Protein AF-0000000084722920 (afdb_homodimer)

Organism: Cystobacter fuscus (strain ATCC 25194 / DSM 2262 / NBRC 100088 / M29) (NCBI:txid1242864)

Nearest PDB structures (foldseek):
  1t1e-assembly1_A  TM=8.403E-01  e=6.918E-46  Bacillus sp. MN-32
  1t1g-assembly1_A  TM=9.043E-01  e=1.118E-34  Bacillus sp. MN-32
  1gtl-assembly1_1  TM=9.051E-01  e=1.404E-33  Bacillus sp. MN-32
  1zvj-assembly1_A  TM=9.061E-01  e=2.081E-33  Alicyclobacillus sendaiensis
  1zvk-assembly2_B  TM=9.089E-01  e=3.661E-32  Alicyclobacillus sendaiensis

Sequence (1156 aa):
MGLSQERLAVRPSPDAQDTPPITVTFILRRRNQVPALVEMEHTLPAQRKYLSQEDIVTEYGATHEDILRVMGYAVAAGLKVLECSCRGAFVKVSGNVEALRAAFHVTEDARGFFTFHVSADVSECVRWILGLDDRLITRPSFHYRAPPHTKKTAAPLEMEAALDSMEWAPDPLQPISYTPSEVAKLYQYPPLTGDGQCLGIIALEGSYSDQDMKAYFMALGVEMPRIIKIGEDTPDDSWLPNAEVTQDIQIAAALCPQADIAVYHARGAGFREYFDILQCAIFDSKHRPSVLSVSWSFPEVDGRGPTPEEAEIFDELFRLAALQGITICASSGDYGSVTPVIQQGNPCMTPAANFAATSPYVLGCGGTTLHASQGHILEEVVWNRLHEHTLWSADEEQCDAIHFSMASGGGISKMFPLPNYQRNAQVRPTITRRWNKFTLAETSSYAGRGTPDVAANADMLTGYQIFFDGQPAVGGGTSAAAPMWAALVLLINQGLALNHGPDVRVGWLNPLLYSLCVTKKLKVIRPVTQGSTGGYSASSKTPWNACTGLGTPIGDALAEALGAWPLAGTRKHANTGSMGLSQERLAVRPSPDAQDTPPITVTFILRRRNQVPALVEMEHTLPAQRKYLSQEDIVTEYGATHEDILRVMGYAVAAGLKVLECSCRGAFVKVSGNVEALRAAFHVTEDARGFFTFHVSADVSECVRWILGLDDRLITRPSFHYRAPPHTKKTAAPLEMEAALDSMEWAPDPLQPISYTPSEVAKLYQYPPLTGDGQCLGIIALEGSYSDQDMKAYFMALGVEMPRIIKIGEDTPDDSWLPNAEVTQDIQIAAALCPQADIAVYHARGAGFREYFDILQCAIFDSKHRPSVLSVSWSFPEVDGRGPTPEEAEIFDELFRLAALQGITICASSGDYGSVTPVIQQGNPCMTPAANFAATSPYVLGCGGTTLHASQGHILEEVVWNRLHEHTLWSADEEQCDAIHFSMASGGGISKMFPLPNYQRNAQVRPTITRRWNKFTLAETSSYAGRGTPDVAANADMLTGYQIFFDGQPAVGGGTSAAAPMWAALVLLINQGLALNHGPDVRVGWLNPLLYSLCVTKKLKVIRPVTQGSTGGYSASSKTPWNACTGLGTPIGDALAEALGAWPLAGTRKHANTGS

pLDDT: mean 85.04, std 18.16, range [20.97, 98.94]

InterPro domains:
  IPR015366 Peptidase S53, activation domain [PF09286] (16-107)
  IPR015366 Peptidase S53, activation domain [SM00944] (6-135)
  IPR023828 Peptidase S8, subtilisin, Ser-active site [PS00138] (477-487)
  IPR030400 Sedolisin domain [PS51695] (177-565)
  IPR030400 Sedolisin domain [cd04056] (177-559)
  IPR036852 Peptidase S8/S53 domain superfamily [G3DSA:3.40.50.200] (174-565)
  IPR036852 Peptidase S8/S53 domain superfamily [SSF52743] (177-561)
  IPR050819 Tripeptidyl-peptidase I and related peptidases [PTHR14218] (18-562)

Foldseek 3Di:
DAPQPQFQFADDDPPPPVPPWFKKKFAWFWPDDQDDCVVCLPPCLVPVDFDDLVRQLVHTFHDPVLQVQVVVLCVVLPWAWDDDDRSLRMTMIIDHPVSQCSQFVWDADPNRGIGTHHDPSNSNTTLDMPRRHDFDQFDPALPQPPDQLDPPQPPLVQQLVVQPFDADDPDPVAFTEHALVLQCLQLAFPPFALAPAEEEEEAQAFAADPSQQVSLCVSVVADAAAEAEAEPPRPPVSRAHDPLRQLLCSNLCVLRVNYYYYYQYFPHNGLVSVSVSLSCQLSVPPRNHQEYFEETWGWPDPSRDDDLSSLVSVLSSLSSSLSRNHAYEYEFDWQFQWDWDADPNDIDIDGTTIPPLQRLQHQYEWAWAFRDGPSYTPDIAFFFQQVDFDWDDSYPPDPDTDTDGTGIHWDFHPNAAADPLCPQQPHAWDWDWDDDPNDTDDIDTGHGHTDNAAYGHFDQSHFHWGGHSSHIGGGGHSSNRRSSVSSLQSRLQQLCCQAPNNSRGSRRPRSVVSCCCRVVVHPFFDAHAADGSVPWGRHPPGCATGRGRNYRGSRQSVSVVSPSDDRVVVPPPPPVPD/DFPQPFFQFADDDPPPPPDPWFKKKFAWFWPDDQDDCVVCLPPCLVVVDFDDLVRQLVHTFHDPVLQVQVVVLCVVLPWAWDDDDRSLRMTMIIDHPVSVCSQFVWDADPSNGITTGHDPSNSNTTLDMPRPHDFDQFDPALPQPPDQQDPPLPDLPQQLVVQPFDADDPDPVAFTEHALVLQCLQLAFPPFALAPAEEEEEAQAFAADPSQQVSLCVSVVADAAAEAEAEDPPPPSSRAHDPLRQLLCSNLCVLRVNYYYYYQYFPHNGLVSVSVSLSCQLSVPPRNHQEYFEETWGWPDPSRDDDLSSLVSVLSSLSSSLSRNHAYEYEFDWQFQWDWDADPNDIDIDGTTIPPLQRLQHQYAWAWAFRDGPSHTPDIAFFFQQVDFDWDDSYPPDPDTDGDGTGIHWDFHPNAAADPLCPQQPHAWDWDWDDDPNDTDDIDTGHGHTDNAAYGHFDQSHFHWGGHSSHIGGGGHSSSRRSSVSSLQSRLLQLCCQAPNNSRGSRRPRSVVSCCCRVVVHPFFDAHAADGSVPWGRHPPGCATGRGRNYRGSRQSVSVVSPSDDRPVPPPPPPVPD

Solvent-accessible surface area (backbone atoms only — not comparable to full-atom values): 57793 Å² total; per-residue (Å²): 134,77,78,75,52,86,32,71,19,44,79,76,75,79,89,42,85,83,48,73,64,45,57,36,34,38,31,40,49,47,69,34,84,76,80,52,65,86,74,35,58,69,52,44,47,72,64,39,71,56,50,50,69,68,54,45,34,73,53,40,9,24,46,71,65,52,52,50,50,47,50,50,51,39,49,74,43,64,32,44,79,74,48,71,38,44,68,73,17,34,42,30,31,34,28,42,69,69,37,46,36,66,52,23,55,57,41,73,46,98,84,31,12,30,25,56,42,69,55,78,91,41,47,83,38,44,74,47,71,36,47,77,43,69,51,64,39,52,70,83,52,79,61,34,71,60,65,80,80,71,80,68,66,58,60,62,63,63,40,45,65,62,62,51,70,48,76,66,56,102,37,98,85,51,68,29,45,31,46,55,58,55,53,36,56,62,29,35,48,59,97,53,40,15,56,91,37,28,40,28,37,57,25,43,57,52,33,64,52,70,66,34,51,53,46,42,26,56,51,72,72,42,71,75,44,54,72,40,85,43,57,80,70,66,74,48,90,77,41,43,61,19,70,66,46,37,42,36,50,53,43,26,36,66,54,19,38,54,15,40,37,38,36,33,34,26,90,36,62,38,72,42,31,46,51,54,36,49,48,50,54,72,66,32,82,83,71,51,45,43,26,32,22,31,53,63,47,20,44,65,40,91,74,33,26,71,51,74,68,53,46,50,55,52,44,49,51,38,47,54,28,32,45,50,30,26,25,38,21,16,5,8,31,44,50,9,19,40,39,51,36,69,55,95,86,35,56,25,38,41,46,33,18,17,36,55,12,42,38,91,58,31,43,7,13,2,9,18,33,51,43,49,52,97,81,36,78,75,44,60,30,40,16,60,39,34,56,30,45,32,29,42,29,50,40,98,78,50,88,67,59,43,58,52,39,38,16,15,3,9,30,48,24,91,83,36,62,54,48,76,62,48,62,83,34,70,67,70,54,43,44,38,36,35,30,46,83,52,26,82,71,44,77,50,71,44,62,21,20,66,15,10,51,26,25,30,58,10,28,52,54,39,14,30,57,40,49,50,93,44,36,72,27,41,35,40,34,10,36,40,11,6,26,52,52,30,36,51,52,41,31,32,26,34,25,19,20,73,59,71,34,84,81,34,44,63,18,40,49,58,44,53,50,33,41,40,48,60,72,65,56,46,81,30,49,46,70,50,44,41,51,32,18,36,38,40,61,33,43,81,85,43,72,34,31,41,25,30,12,40,14,28,57,29,31,40,50,39,23,32,75,73,56,16,36,78,55,73,84,70,60,66,68,71,69,65,75,111,133,76,74,72,50,84,32,69,18,50,78,75,76,80,86,49,85,84,50,71,64,44,57,35,35,39,31,38,48,48,70,34,85,75,80,52,66,88,74,35,56,69,54,42,46,72,65,42,71,56,50,50,72,67,53,45,33,73,53,42,10,23,46,71,66,51,53,51,50,48,50,51,50,39,48,75,44,65,31,45,80,73,47,73,36,42,68,72,17,33,42,31,30,33,27,41,71,68,39,48,36,66,51,24,54,57,42,76,46,97,84,27,11,30,25,49,40,68,55,78,91,42,48,81,39,44,75,47,72,35,46,78,44,71,52,64,39,52,70,83,53,80,61,34,72,60,67,82,80,73,78,68,68,59,61,64,63,62,38,47,65,61,62,52,66,48,72,65,56,102,37,96,84,50,67,29,42,31,46,57,58,55,52,36,57,64,29,34,48,59,98,55,40,16,56,91,38,28,41,28,35,56,25,42,57,52,34,64,51,69,68,33,52,54,48,41,26,57,52,71,71,41,72,74,44,56,74,41,85,43,58,80,69,65,74,51,92,77,42,45,61,21,71,66,45,37,43,36,48,52,42,26,38,65,56,19,38,55,16,38,36,38,36,34,35,27,88,37,63,38,72,42,30,48,51,53,36,49,48,50,53,70,65,32,80,84,71,50,44,43,26,32,22,29,54,64,47,20,44,63,40,92,75,34,26,71,51,76,67,53,47,50,55,52,45,49,53,37,47,53,28,34,44,49,30,26,25,38,19,16,5,7,30,44,52,9,19,37,40,53,36,71,56,95,86,36,55,26,38,40,46,34,17,18,38,56,12,41,37,90,59,31,43,6,14,1,11,18,33,51,42,47,51,96,79,36,77,76,46,61,30,40,16,59,40,33,55,30,45,34,31,42,30,52,41,98,78,50,86,66,60,45,58,53,40,37,16,16,4,10,30,46,24,91,84,35,62,53,47,76,61,47,61,84,34,69,68,68,54,42,44,38,37,34,31,44,83,52,25,81,72,44,76,49,72,44,62,22,19,67,14,9,49,24,26,29,58,10,30,52,53,38,13,30,58,39,50,51,92,49,36,71,27,42,36,41,35,10,36,42,12,6,24,53,52,31,35,50,52,40,32,32,27,33,26,19,20,72,58,72,34,84,82,34,44,64,16,40,51,58,43,53,50,35,41,40,48,60,72,65,57,46,82,30,49,44,69,49,43,41,51,31,19,37,39,40,60,33,44,83,86,42,71,34,32,43,26,29,13,41,16,30,57,29,32,41,49,39,23,32,76,72,56,16,36,78,54,72,82,70,60,63,67,69,67,66,74,111

Radius of gyration: 32.48 Å; Cα contacts (8 Å, |Δi|>4): 2929; chains: 2; bounding box: 82×93×82 Å

Secondary structure (DSSP, 8-state):
--------PPPP-S-TTSPPPEEEEEEEPPSSPPPPHHHHTTHHHHH-----HHHHHHHHSPPHHHHHHHHHHHHHTTPEEEEEETTTTEEEEEE-HHHHHHHHT-EE-TTSPEE----HHHHTTEEEEESS-----S---------S--S----HHHHHHHTS-----S-TTS-EEE-HHHHHHHTT--S---TT-EEEEEESS-B--HHHHHHHHHHHT-PPPEEEEESSS---TTS-B-HHHHHHHHHHHHH-TTSEEEEEE-SSSSHHHHHHHHHHHHT-TTT--SEEEE---EESSTTTS--HHHHHHHHHHHHHHHHTT-EEEEE--SBTTEEEEEETTEEEEEE--EETTTSTTSEEEEEEEEEEETTEEEEEEE-B-TTSEEEEESSSS----EE---B---EEEEEEE--GGGGGG-PPPEEEEEEETTEEEEEEEE-EEEE-SEEEE--TTEEEEEEETTEEEEE-SHHHHHHHHHHHHHHHHHHHHHHH-TT----S-HHHHHIIIIIS--SSEE---S-BSSS-B--SSSS-BTTTBT-EE-HHHHHHHTT--S-GGGSTTTSTT-/----EEEEPPPP-TT-TT--PEEEEEEEPPSSPPPPHHHHTTHHHHH-----HHHHHHHHSPPHHHHHHHHHHHHHTTPEEEEEETTTTEEEEEE-HHHHHHHHT-EE-TTSEEEE---HHHHTTEEEEESS-----S---------S-------HHHHHHHTS-----S-TTS-EEE-HHHHHHHTT--S---TT-EEEEEESS-B--HHHHHHHHHHHT-PPPEEEEESSS---TTS-B-HHHHHHHHHHHHH-TTSEEEEEE-SSSSHHHHHHHHHHHHT-TTT--SEEEE---EESSTTTS--HHHHHHHHHHHHHHHHTT-EEEEE--SBTTEEEEEETTEEEEEE--EETTTSTTSEEEEEEEEEEETTEEEEEEE-B-TTSEEEEESSSS----EE---B---EEEEEEE--GGGGGG-PPPEEEEEEETTEEEEEEEE-EEEE-SEEEE--TTEEEEEEETTEEEEE-SHHHHHHHHHHHHHHHHHHHHHHH-TT----S-HHHHHIIIIIS--SSEE---S-BSSS-B--SSSS-BTTTBT-EE-HHHHHHHTT--S-GGGSTTTGGG-

Structure (mmCIF, N/CA/C/O backbone):
data_AF-0000000084722920-model_v1
#
loop_
_entity.id
_entity.type
_entity.pdbx_description
1 polymer Kumamolysin
#
loop_
_atom_site.group_PDB
_atom_site.id
_atom_site.type_symbol
_atom_site.label_atom_id
_atom_site.label_alt_id
_atom_site.label_comp_id
_atom_site.label_asym_id
_atom_site.label_entity_id
_atom_site.label_seq_id
_atom_site.pdbx_PDB_ins_code
_atom_site.Cartn_x
_atom_site.Cartn_y
_atom_site.Cartn_z
_atom_site.occupancy
_atom_site.B_iso_or_equiv
_atom_site.auth_seq_id
_atom_site.auth_comp_id
_atom_site.auth_asym_id
_atom_site.auth_atom_id
_atom_site.pdbx_PDB_model_num
ATOM 1 N N . MET A 1 1 ? -23.406 32.094 -14.922 1 20.97 1 MET A N 1
ATOM 2 C CA . MET A 1 1 ? -23.438 30.656 -14.828 1 20.97 1 MET A CA 1
ATOM 3 C C . MET A 1 1 ? -23.109 30.188 -13.414 1 20.97 1 MET A C 1
ATOM 5 O O . MET A 1 1 ? -22.094 30.578 -12.844 1 20.97 1 MET A O 1
ATOM 9 N N . GLY A 1 2 ? -24.203 30 -12.539 1 25.55 2 GLY A N 1
ATOM 10 C CA . GLY A 1 2 ? -24.312 29.781 -11.102 1 25.55 2 GLY A CA 1
ATOM 11 C C . GLY A 1 2 ? -23.375 28.703 -10.586 1 25.55 2 GLY A C 1
ATOM 12 O O . GLY A 1 2 ? -23 27.797 -11.328 1 25.55 2 GLY A O 1
ATOM 13 N N . LEU A 1 3 ? -22.531 29.031 -9.711 1 28.97 3 LEU A N 1
ATOM 14 C CA . LEU A 1 3 ? -21.531 28.125 -9.148 1 28.97 3 LEU A CA 1
ATOM 15 C C . LEU A 1 3 ? -22.156 26.797 -8.742 1 28.97 3 LEU A C 1
ATOM 17 O O . LEU A 1 3 ? -22.812 26.703 -7.707 1 28.97 3 LEU A O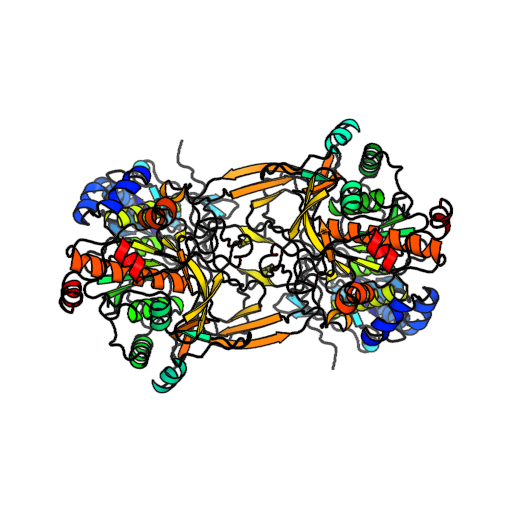 1
ATOM 21 N N . SER A 1 4 ? -22.953 26.125 -9.617 1 32.5 4 SER A N 1
ATOM 22 C CA . SER A 1 4 ? -23.453 24.781 -9.336 1 32.5 4 SER A CA 1
ATOM 23 C C . SER A 1 4 ? -22.312 23.828 -8.961 1 32.5 4 SER A C 1
ATOM 25 O O . SER A 1 4 ? -21.453 23.531 -9.797 1 32.5 4 SER A O 1
ATOM 27 N N . GLN A 1 5 ? -21.562 24.219 -7.918 1 32.88 5 GLN A N 1
ATOM 28 C CA . GLN A 1 5 ? -20.438 23.312 -7.641 1 32.88 5 GLN A CA 1
ATOM 29 C C . GLN A 1 5 ? -20.938 22.016 -7.004 1 32.88 5 GLN A C 1
ATOM 31 O O . GLN A 1 5 ? -21.781 22.047 -6.113 1 32.88 5 GLN A O 1
ATOM 36 N N . GLU A 1 6 ? -20.984 20.906 -7.68 1 32.06 6 GLU A N 1
ATOM 37 C CA . GLU A 1 6 ? -21.297 19.516 -7.344 1 32.06 6 GLU A CA 1
ATOM 38 C C . GLU A 1 6 ? -20.547 19.062 -6.098 1 32.06 6 GLU A C 1
ATOM 40 O O . GLU A 1 6 ? -19.328 19.266 -5.996 1 32.06 6 GLU A O 1
ATOM 45 N N . ARG A 1 7 ? -21.219 19.406 -4.855 1 35.44 7 ARG A N 1
ATOM 46 C CA . ARG A 1 7 ? -20.484 19.172 -3.611 1 35.44 7 ARG A CA 1
ATOM 47 C C . ARG A 1 7 ? -20.797 17.781 -3.051 1 35.44 7 ARG A C 1
ATOM 49 O O . ARG A 1 7 ? -21.938 17.312 -3.156 1 35.44 7 ARG A O 1
ATOM 56 N N . LEU A 1 8 ? -20.016 16.859 -2.867 1 34.81 8 LEU A N 1
ATOM 57 C CA . LEU A 1 8 ? -20.047 15.461 -2.473 1 34.81 8 LEU A CA 1
ATOM 58 C C . LEU A 1 8 ? -20.375 15.312 -0.991 1 34.81 8 LEU A C 1
ATOM 60 O O . LEU A 1 8 ? -19.578 15.695 -0.133 1 34.81 8 LEU A O 1
ATOM 64 N N . ALA A 1 9 ? -21.578 15.82 -0.425 1 35.75 9 ALA A N 1
ATOM 65 C CA . ALA A 1 9 ? -21.797 15.641 1.007 1 35.75 9 ALA A CA 1
ATOM 66 C C . ALA A 1 9 ? -22.484 14.305 1.289 1 35.75 9 ALA A C 1
ATOM 68 O O . ALA A 1 9 ? -23.312 13.844 0.49 1 35.75 9 ALA A O 1
ATOM 69 N N . VAL A 1 10 ? -22.016 13.359 2.053 1 40.53 10 VAL A N 1
ATOM 70 C CA . VAL A 1 10 ? -22.641 12.125 2.49 1 40.53 10 VAL A CA 1
ATOM 71 C C . VAL A 1 10 ? -23.812 12.445 3.428 1 40.53 10 VAL A C 1
ATOM 73 O O . VAL A 1 10 ? -23.75 13.414 4.188 1 40.53 10 VAL A O 1
ATOM 76 N N . ARG A 1 11 ? -25.078 11.641 3.338 1 41.62 11 ARG A N 1
ATOM 77 C CA . ARG A 1 11 ? -26.406 11.805 3.938 1 41.62 11 ARG A CA 1
ATOM 78 C C . ARG A 1 11 ? -26.344 11.664 5.453 1 41.62 11 ARG A C 1
ATOM 80 O O . ARG A 1 11 ? -25.75 10.711 5.969 1 41.62 11 ARG A O 1
ATOM 87 N N . PRO A 1 12 ? -26.781 12.75 6.09 1 40.56 12 PRO A N 1
ATOM 88 C CA . PRO A 1 12 ? -27.188 12.391 7.453 1 40.56 12 PRO A CA 1
ATOM 89 C C . PRO A 1 12 ? -28.297 11.352 7.484 1 40.56 12 PRO A C 1
ATOM 91 O O . PRO A 1 12 ? -29.094 11.266 6.543 1 40.56 12 PRO A O 1
ATOM 94 N N . SER A 1 13 ? -28.312 10.328 8.219 1 39.22 13 SER A N 1
ATOM 95 C CA . SER A 1 13 ? -29.359 9.32 8.336 1 39.22 13 SER A CA 1
ATOM 96 C C . SER A 1 13 ? -30.734 9.961 8.445 1 39.22 13 SER A C 1
ATOM 98 O O . SER A 1 13 ? -30.891 10.992 9.109 1 39.22 13 SER A O 1
ATOM 100 N N . PRO A 1 14 ? -31.75 9.617 7.746 1 39.75 14 PRO A N 1
ATOM 101 C CA . PRO A 1 14 ? -33.125 10.141 7.684 1 39.75 14 PRO A CA 1
ATOM 102 C C . PRO A 1 14 ? -33.812 10.156 9.047 1 39.75 14 PRO A C 1
ATOM 104 O O . PRO A 1 14 ? -34.844 10.805 9.211 1 39.75 14 PRO A O 1
ATOM 107 N N . ASP A 1 15 ? -33.719 9.219 9.891 1 40.69 15 ASP A N 1
ATOM 108 C CA . ASP A 1 15 ? -34.656 9.117 11.016 1 40.69 15 ASP A CA 1
ATOM 109 C C . ASP A 1 15 ? -34.562 10.344 11.922 1 40.69 15 ASP A C 1
ATOM 111 O O . ASP A 1 15 ? -34.25 10.219 13.109 1 40.69 15 ASP A O 1
ATOM 115 N N . ALA A 1 16 ? -34.312 11.516 11.453 1 40.19 16 ALA A N 1
ATOM 116 C CA . ALA A 1 16 ? -33.938 12.68 12.258 1 40.19 16 ALA A CA 1
ATOM 117 C C . ALA A 1 16 ? -35.188 13.336 12.852 1 40.19 16 ALA A C 1
ATOM 119 O O . ALA A 1 16 ? -35.531 14.461 12.484 1 40.19 16 ALA A O 1
ATOM 120 N N . GLN A 1 17 ? -36.188 12.938 13 1 44.91 17 GLN A N 1
ATOM 121 C CA . GLN A 1 17 ? -37.031 13.852 13.758 1 44.91 17 GLN A CA 1
ATOM 122 C C . GLN A 1 17 ? -36.281 14.477 14.914 1 44.91 17 GLN A C 1
ATOM 124 O O . GLN A 1 17 ? -36.469 15.656 15.227 1 44.91 17 GLN A O 1
ATOM 129 N N . ASP A 1 18 ? -35.594 13.727 15.703 1 50.41 18 ASP A N 1
ATOM 130 C CA . ASP A 1 18 ? -34.906 14.141 16.922 1 50.41 18 ASP A CA 1
ATOM 131 C C . ASP A 1 18 ? -33.406 14.352 16.656 1 50.41 18 ASP A C 1
ATOM 133 O O . ASP A 1 18 ? -32.594 14.156 17.547 1 50.41 18 ASP A O 1
ATOM 137 N N . THR A 1 19 ? -33.188 14.828 15.422 1 63.59 19 THR A N 1
ATOM 138 C CA . THR A 1 19 ? -31.781 15.008 15.148 1 63.59 19 THR A CA 1
ATOM 139 C C . THR A 1 19 ? -31.297 16.375 15.656 1 63.59 19 THR A C 1
ATOM 141 O O . THR A 1 19 ? -31.984 17.391 15.453 1 63.59 19 THR A O 1
ATOM 144 N N . PRO A 1 20 ? -30.375 16.391 16.5 1 75.88 20 PRO A N 1
ATOM 145 C CA . PRO A 1 20 ? -29.797 17.672 16.953 1 75.88 20 PRO A CA 1
ATOM 146 C C . PRO A 1 20 ? -29.484 18.625 15.805 1 75.88 20 PRO A C 1
ATOM 148 O O . PRO A 1 20 ? -29.297 18.188 14.672 1 75.88 20 PRO A O 1
ATOM 151 N N . PRO A 1 21 ? -29.781 19.891 16.109 1 86.88 21 PRO A N 1
ATOM 152 C CA . PRO A 1 21 ? -29.453 20.875 15.078 1 86.88 21 PRO A CA 1
ATOM 153 C C . PRO A 1 21 ? -28.062 20.688 14.492 1 86.88 21 PRO A C 1
ATOM 155 O O . PRO A 1 21 ? -27.156 20.219 15.188 1 86.88 21 PRO A O 1
ATOM 158 N N . ILE A 1 22 ? -27.969 21.016 13.234 1 87.44 22 ILE A N 1
ATOM 159 C CA . ILE A 1 22 ? -26.703 20.938 12.516 1 87.44 22 ILE A CA 1
ATOM 160 C C . ILE A 1 22 ? -26.062 22.312 12.422 1 87.44 22 ILE A C 1
ATOM 162 O O . ILE A 1 22 ? -26.766 23.312 12.172 1 87.44 22 ILE A O 1
ATOM 166 N N . THR A 1 23 ? -24.812 22.391 12.766 1 90.06 23 THR A N 1
ATOM 167 C CA . THR A 1 23 ? -24.062 23.641 12.648 1 90.06 23 THR A CA 1
ATOM 168 C C . THR A 1 23 ? -23.375 23.734 11.297 1 90.06 23 THR A C 1
ATOM 170 O O . THR A 1 23 ? -22.703 22.781 10.867 1 90.06 23 THR A O 1
ATOM 173 N N . VAL A 1 24 ? -23.562 24.859 10.602 1 91.62 24 VAL A N 1
ATOM 174 C CA . VAL A 1 24 ? -22.875 25.125 9.344 1 91.62 24 VAL A CA 1
ATOM 175 C C . VAL A 1 24 ? -22.188 26.484 9.406 1 91.62 24 VAL A C 1
ATOM 177 O O . VAL A 1 24 ? -22.594 27.359 10.18 1 91.62 24 VAL A O 1
ATOM 180 N N . THR A 1 25 ? -21.094 26.625 8.688 1 94.06 25 THR A N 1
ATOM 181 C CA . THR A 1 25 ? -20.344 27.859 8.664 1 94.06 25 THR A CA 1
ATOM 182 C C . THR A 1 25 ? -20.266 28.438 7.25 1 94.06 25 THR A C 1
ATOM 184 O O . THR A 1 25 ? -19.719 27.797 6.352 1 94.06 25 THR A O 1
ATOM 187 N N . PHE A 1 26 ? -20.859 29.688 7.082 1 94.44 26 PHE A N 1
ATOM 188 C CA . PHE A 1 26 ? -20.672 30.438 5.848 1 94.44 26 PHE A CA 1
ATOM 189 C C . PHE A 1 26 ? -19.281 31.062 5.797 1 94.44 26 PHE A C 1
ATOM 191 O O . PHE A 1 26 ? -18.938 31.875 6.66 1 94.44 26 PHE A O 1
ATOM 198 N N . ILE A 1 27 ? -18.562 30.641 4.828 1 96.5 27 ILE A N 1
ATOM 199 C CA . ILE A 1 27 ? -17.281 31.297 4.594 1 96.5 27 ILE A CA 1
ATOM 200 C C . ILE A 1 27 ? -17.469 32.5 3.656 1 96.5 27 ILE A C 1
ATOM 202 O O . ILE A 1 27 ? -18 32.344 2.551 1 96.5 27 ILE A O 1
ATOM 206 N N . LEU A 1 28 ? -17 33.688 4.082 1 97.06 28 LEU A N 1
ATOM 207 C CA . LEU A 1 28 ? -17.266 34.906 3.352 1 97.06 28 LEU A CA 1
ATOM 208 C C . LEU A 1 28 ? -16.031 35.344 2.562 1 97.06 28 LEU A C 1
ATOM 210 O O . LEU A 1 28 ? -14.906 34.938 2.879 1 97.06 28 LEU A O 1
ATOM 214 N N . ARG A 1 29 ? -16.328 36.125 1.548 1 96 29 ARG A N 1
ATOM 215 C CA . ARG A 1 29 ? -15.227 36.781 0.863 1 96 29 ARG A CA 1
ATOM 216 C C . ARG A 1 29 ? -14.547 37.812 1.779 1 96 29 ARG A C 1
ATOM 218 O O . ARG A 1 29 ? -15.156 38.312 2.73 1 96 29 ARG A O 1
ATOM 225 N N . ARG A 1 30 ? -13.289 38.062 1.537 1 96.5 30 ARG A N 1
ATOM 226 C CA . ARG A 1 30 ? -12.531 39.062 2.275 1 96.5 30 ARG A CA 1
ATOM 227 C C . ARG A 1 30 ? -12.5 40.406 1.521 1 96.5 30 ARG A C 1
ATOM 229 O O . ARG A 1 30 ? -12.68 40.438 0.303 1 96.5 30 ARG A O 1
ATOM 236 N N . ARG A 1 31 ? -12.25 41.5 2.311 1 94.94 31 ARG A N 1
ATOM 237 C CA . ARG A 1 31 ? -12.227 42.875 1.761 1 94.94 31 ARG A CA 1
ATOM 238 C C . ARG A 1 31 ? -11.227 42.969 0.613 1 94.94 31 ARG A C 1
ATOM 240 O O . ARG A 1 31 ? -11.516 43.594 -0.403 1 94.94 31 ARG A O 1
ATOM 247 N N . ASN A 1 32 ? -10.102 42.406 0.839 1 95.12 32 ASN A N 1
ATOM 248 C CA . ASN A 1 32 ? -9.031 42.375 -0.15 1 95.12 32 ASN A CA 1
ATOM 249 C C . ASN A 1 32 ? -8.477 40.969 -0.332 1 95.12 32 ASN A C 1
ATOM 251 O O . ASN A 1 32 ? -8.539 40.125 0.588 1 95.12 32 ASN A O 1
ATOM 255 N N . GLN A 1 33 ? -8.023 40.781 -1.513 1 93 33 GLN A N 1
ATOM 256 C CA . GLN A 1 33 ? -7.383 39.5 -1.767 1 93 33 GLN A CA 1
ATOM 257 C C . GLN A 1 33 ? -6.078 39.375 -0.985 1 93 33 GLN A C 1
ATOM 259 O O . GLN A 1 33 ? -5.246 40.281 -0.998 1 93 33 GLN A O 1
ATOM 264 N N . VAL A 1 34 ? -6.008 38.281 -0.224 1 94.56 34 VAL A N 1
ATOM 265 C CA . VAL A 1 34 ? -4.738 38 0.438 1 94.56 34 VAL A CA 1
ATOM 266 C C . VAL A 1 34 ? -3.658 37.719 -0.606 1 94.56 34 VAL A C 1
ATOM 268 O O . VAL A 1 34 ? -3.896 37 -1.582 1 94.56 34 VAL A O 1
ATOM 271 N N . PRO A 1 35 ? -2.436 38.25 -0.44 1 90.38 35 PRO A N 1
ATOM 272 C CA . PRO A 1 35 ? -1.389 38.094 -1.451 1 90.38 35 PRO A CA 1
ATOM 273 C C . PRO A 1 35 ? -1.091 36.625 -1.763 1 90.38 35 PRO A C 1
ATOM 275 O O . PRO A 1 35 ? -1.09 35.781 -0.859 1 90.38 35 PRO A O 1
ATOM 278 N N . ALA A 1 36 ? -0.772 36.438 -3.023 1 85.94 36 ALA A N 1
ATOM 279 C CA . ALA A 1 36 ? -0.447 35.094 -3.492 1 85.94 36 ALA A CA 1
ATOM 280 C C . ALA A 1 36 ? 0.993 34.719 -3.146 1 85.94 36 ALA A C 1
ATOM 282 O O . ALA A 1 36 ? 1.772 35.562 -2.717 1 85.94 36 ALA A O 1
ATOM 283 N N . LEU A 1 37 ? 1.287 33.469 -3.422 1 81.94 37 LEU A N 1
ATOM 284 C CA . LEU A 1 37 ? 2.58 32.906 -3.08 1 81.94 37 LEU A CA 1
ATOM 285 C C . LEU A 1 37 ? 3.717 33.688 -3.727 1 81.94 37 LEU A C 1
ATOM 287 O O . LEU A 1 37 ? 4.672 34.062 -3.051 1 81.94 37 LEU A O 1
ATOM 291 N N . VAL A 1 38 ? 3.623 33.969 -4.965 1 79.12 38 VAL A N 1
ATOM 292 C CA . VAL A 1 38 ? 4.688 34.562 -5.766 1 79.12 38 VAL A CA 1
ATOM 293 C C . VAL A 1 38 ? 4.977 35.969 -5.262 1 79.12 38 VAL A C 1
ATOM 295 O O . VAL A 1 38 ? 6.109 36.438 -5.363 1 79.12 38 VAL A O 1
ATOM 298 N N . GLU A 1 39 ? 4.023 36.531 -4.578 1 80.94 39 GLU A N 1
ATOM 299 C CA . GLU A 1 39 ? 4.16 37.906 -4.094 1 80.94 39 GLU A CA 1
ATOM 300 C C . GLU A 1 39 ? 4.875 37.938 -2.748 1 80.94 39 GLU A C 1
ATOM 302 O O . GLU A 1 39 ? 5.387 39 -2.342 1 80.94 39 GLU A O 1
ATOM 307 N N . MET A 1 40 ? 4.938 36.781 -2.15 1 84.56 40 MET A N 1
ATOM 308 C CA . MET A 1 40 ? 5.387 36.844 -0.762 1 84.56 40 MET A CA 1
ATOM 309 C C . MET A 1 40 ? 6.68 36.031 -0.589 1 84.56 40 MET A C 1
ATOM 311 O O . MET A 1 40 ? 7.465 36.312 0.319 1 84.56 40 MET A O 1
ATOM 315 N N . GLU A 1 41 ? 6.961 35.094 -1.381 1 82.62 41 GLU A N 1
ATOM 316 C CA . GLU A 1 41 ? 7.926 34.062 -1.067 1 82.62 41 GLU A CA 1
ATOM 317 C C . GLU A 1 41 ? 9.344 34.594 -1.007 1 82.62 41 GLU A C 1
ATOM 319 O O . GLU A 1 41 ? 10.203 34.062 -0.305 1 82.62 41 GLU A O 1
ATOM 324 N N . HIS A 1 42 ? 9.594 35.688 -1.715 1 79.19 42 HIS A N 1
ATOM 325 C CA . HIS A 1 42 ? 10.945 36.25 -1.689 1 79.19 42 HIS A CA 1
ATOM 326 C C . HIS A 1 42 ? 11.086 37.281 -0.585 1 79.19 42 HIS A C 1
ATOM 328 O O . HIS A 1 42 ? 12.07 37.281 0.16 1 79.19 42 HIS A O 1
ATOM 334 N N . THR A 1 43 ? 10.141 38.062 -0.391 1 77.5 43 THR A N 1
ATOM 335 C CA . THR A 1 43 ? 10.273 39.219 0.452 1 77.5 43 THR A CA 1
ATOM 336 C C . THR A 1 43 ? 9.93 38.906 1.902 1 77.5 43 THR A C 1
ATOM 338 O O . THR A 1 43 ? 10.688 39.25 2.816 1 77.5 43 THR A O 1
ATOM 341 N N . LEU A 1 44 ? 8.922 38.219 2.086 1 79.75 44 LEU A N 1
ATOM 342 C CA . LEU A 1 44 ? 8.391 38.062 3.436 1 79.75 44 LEU A CA 1
ATOM 343 C C . LEU A 1 44 ? 9.344 37.219 4.297 1 79.75 44 LEU A C 1
ATOM 345 O O . LEU A 1 44 ? 9.734 37.656 5.387 1 79.75 44 LEU A O 1
ATOM 349 N N . PRO A 1 45 ? 9.867 36.219 3.84 1 80.31 45 PRO A N 1
ATOM 350 C CA . PRO A 1 45 ? 10.766 35.438 4.691 1 80.31 45 PRO A CA 1
ATOM 351 C C . PRO A 1 45 ? 12.102 36.156 4.938 1 80.31 45 PRO A C 1
ATOM 353 O O . PRO A 1 45 ? 12.672 36.031 6.023 1 80.31 45 PRO A O 1
ATOM 356 N N . ALA A 1 46 ? 12.492 36.906 4.004 1 77.12 46 ALA A N 1
ATOM 357 C CA . ALA A 1 46 ? 13.781 37.594 4.125 1 77.12 46 ALA A CA 1
ATOM 358 C C . ALA A 1 46 ? 13.68 38.781 5.066 1 77.12 46 ALA A C 1
ATOM 360 O O . ALA A 1 46 ? 14.586 39.031 5.871 1 77.12 46 ALA A O 1
ATOM 361 N N . GLN A 1 47 ? 12.609 39.5 4.984 1 84.5 47 GLN A N 1
ATOM 362 C CA . GLN A 1 47 ? 12.477 40.75 5.758 1 84.5 47 GLN A CA 1
ATOM 363 C C . GLN A 1 47 ? 11.961 40.469 7.168 1 84.5 47 GLN A C 1
ATOM 365 O O . GLN A 1 47 ? 12.242 41.219 8.102 1 84.5 47 GLN A O 1
ATOM 370 N N . ARG A 1 48 ? 11.289 39.406 7.324 1 91.12 48 ARG A N 1
ATOM 371 C CA . ARG A 1 48 ? 10.68 39.031 8.586 1 91.12 48 ARG A CA 1
ATOM 372 C C . ARG A 1 48 ? 9.875 40.188 9.195 1 91.12 48 ARG A C 1
ATOM 374 O O . ARG A 1 48 ? 9.984 40.438 10.391 1 91.12 48 ARG A O 1
ATOM 381 N N . LYS A 1 49 ? 9.266 40.938 8.352 1 90.06 49 LYS A N 1
ATOM 382 C CA . LYS A 1 49 ? 8.312 41.969 8.766 1 90.06 49 LYS A CA 1
ATOM 383 C C . LYS A 1 49 ? 6.879 41.469 8.656 1 90.06 49 LYS A C 1
ATOM 385 O O . LYS A 1 49 ? 6.402 41.156 7.559 1 90.06 49 LYS A O 1
ATOM 390 N N . TYR A 1 50 ? 6.262 41.438 9.836 1 94.12 50 TYR A N 1
ATOM 391 C CA . TYR A 1 50 ? 4.953 40.781 9.883 1 94.12 50 TYR A CA 1
ATOM 392 C C . TYR A 1 50 ? 3.865 41.781 10.242 1 94.12 50 TYR A C 1
ATOM 394 O O . TYR A 1 50 ? 4.145 42.844 10.828 1 94.12 50 TYR A O 1
ATOM 402 N N . LEU A 1 51 ? 2.684 41.469 9.844 1 94 51 LEU A N 1
ATOM 403 C CA . LEU A 1 51 ? 1.529 42.312 10.109 1 94 51 LEU A CA 1
ATOM 404 C C . LEU A 1 51 ? 0.935 42 11.477 1 94 51 LEU A C 1
ATOM 406 O O . LEU A 1 51 ? 0.921 40.844 11.906 1 94 51 LEU A O 1
ATOM 410 N N . SER A 1 52 ? 0.425 43.094 12.102 1 93.81 52 SER A N 1
ATOM 411 C CA . SER A 1 52 ? -0.343 42.875 13.328 1 93.81 52 SER A CA 1
ATOM 412 C C . SER A 1 52 ? -1.723 42.312 13.023 1 93.81 52 SER A C 1
ATOM 414 O O . SER A 1 52 ? -2.199 42.375 11.891 1 93.81 52 SER A O 1
ATOM 416 N N . GLN A 1 53 ? -2.311 41.719 14.016 1 93 53 GLN A N 1
ATOM 417 C CA . GLN A 1 53 ? -3.656 41.188 13.828 1 93 53 GLN A CA 1
ATOM 418 C C . GLN A 1 53 ? -4.633 42.281 13.438 1 93 53 GLN A C 1
ATOM 420 O O . GLN A 1 53 ? -5.547 42.062 12.641 1 93 53 GLN A O 1
ATOM 425 N N . GLU A 1 54 ? -4.43 43.438 14.008 1 93.5 54 GLU A N 1
ATOM 426 C CA . GLU A 1 54 ? -5.273 44.594 13.664 1 93.5 54 GLU A CA 1
ATOM 427 C C . GLU A 1 54 ? -5.137 44.938 12.18 1 93.5 54 GLU A C 1
ATOM 429 O O . GLU A 1 54 ? -6.133 45.188 11.508 1 93.5 54 GLU A O 1
ATOM 434 N N . ASP A 1 55 ? -3.914 44.938 11.766 1 95.06 55 ASP A N 1
ATOM 435 C CA . ASP A 1 55 ? -3.668 45.219 10.352 1 95.06 55 ASP A CA 1
ATOM 436 C C . ASP A 1 55 ? -4.289 44.156 9.453 1 95.06 55 ASP A C 1
ATOM 438 O O . ASP A 1 55 ? -4.824 44.469 8.391 1 95.06 55 ASP A O 1
ATOM 442 N N . ILE A 1 56 ? -4.227 42.938 9.844 1 95.06 56 ILE A N 1
ATOM 443 C CA . ILE A 1 56 ? -4.781 41.812 9.078 1 95.06 56 ILE A CA 1
ATOM 444 C C . ILE A 1 56 ? -6.297 41.969 8.969 1 95.06 56 ILE A C 1
ATOM 446 O O . ILE A 1 56 ? -6.867 41.812 7.891 1 95.06 56 ILE A O 1
ATOM 450 N N . VAL A 1 57 ? -6.891 42.281 10.047 1 92.12 57 VAL A N 1
ATOM 451 C CA . VAL A 1 57 ? -8.344 42.406 10.062 1 92.12 57 VAL A CA 1
ATOM 452 C C . VAL A 1 57 ? -8.75 43.625 9.203 1 92.12 57 VAL A C 1
ATOM 454 O O . VAL A 1 57 ? -9.727 43.531 8.453 1 92.12 57 VAL A O 1
ATOM 457 N N . THR A 1 58 ? -8.023 44.688 9.328 1 95.31 58 THR A N 1
ATOM 458 C CA . THR A 1 58 ? -8.328 45.906 8.578 1 95.31 58 THR A CA 1
ATOM 459 C C . THR A 1 58 ? -8.164 45.656 7.078 1 95.31 58 THR A C 1
ATOM 461 O O . THR A 1 58 ? -8.984 46.125 6.277 1 95.31 58 THR A O 1
ATOM 464 N N . GLU A 1 59 ? -7.199 44.938 6.738 1 96.12 59 GLU A N 1
ATOM 465 C CA . GLU A 1 59 ? -6.863 44.781 5.328 1 96.12 59 GLU A CA 1
ATOM 466 C C . GLU A 1 59 ? -7.613 43.625 4.711 1 96.12 59 GLU A C 1
ATOM 468 O O . GLU A 1 59 ? -7.984 43.656 3.535 1 96.12 59 GLU A O 1
ATOM 473 N N . TYR A 1 60 ? -7.754 42.562 5.473 1 96.75 60 TYR A N 1
ATOM 474 C CA . TYR A 1 60 ? -8.211 41.312 4.848 1 96.75 60 TYR A CA 1
ATOM 475 C C . TYR A 1 60 ? -9.438 40.781 5.559 1 96.75 60 TYR A C 1
ATOM 477 O O . TYR A 1 60 ? -9.922 39.688 5.23 1 96.75 60 TYR A O 1
ATOM 485 N N . GLY A 1 61 ? -9.992 41.406 6.496 1 96.69 61 GLY A N 1
ATOM 486 C CA . GLY A 1 61 ? -11.211 40.938 7.148 1 96.69 61 GLY A CA 1
ATOM 487 C C . GLY A 1 61 ? -12.438 41.062 6.266 1 96.69 61 GLY A C 1
ATOM 488 O O . GLY A 1 61 ? -12.406 41.719 5.23 1 96.69 61 GLY A O 1
ATOM 489 N N . ALA A 1 62 ? -13.492 40.312 6.625 1 96.94 62 ALA A N 1
ATOM 490 C CA . ALA A 1 62 ? -14.773 40.5 5.945 1 96.94 62 ALA A CA 1
ATOM 491 C C . ALA A 1 62 ? -15.367 41.875 6.254 1 96.94 62 ALA A C 1
ATOM 493 O O . ALA A 1 62 ? -15.141 42.438 7.332 1 96.94 62 ALA A O 1
ATOM 494 N N . THR A 1 63 ? -16.188 42.344 5.348 1 96.5 63 THR A N 1
ATOM 495 C CA . THR A 1 63 ? -16.844 43.625 5.594 1 96.5 63 THR A CA 1
ATOM 496 C C . THR A 1 63 ? -18.047 43.438 6.516 1 96.5 63 THR A C 1
ATOM 498 O O . THR A 1 63 ? -18.656 42.375 6.535 1 96.5 63 THR A O 1
ATOM 501 N N . HIS A 1 64 ? -18.328 44.562 7.238 1 95.81 64 HIS A N 1
ATOM 502 C CA . HIS A 1 64 ? -19.531 44.531 8.078 1 95.81 64 HIS A CA 1
ATOM 503 C C . HIS A 1 64 ? -20.781 44.344 7.238 1 95.81 64 HIS A C 1
ATOM 505 O O . HIS A 1 64 ? -21.734 43.688 7.676 1 95.81 64 HIS A O 1
ATOM 511 N N . GLU A 1 65 ? -20.781 44.844 6.09 1 96 65 GLU A N 1
ATOM 512 C CA . GLU A 1 65 ? -21.922 44.719 5.18 1 96 65 GLU A CA 1
ATOM 513 C C . GLU A 1 65 ? -22.172 43.281 4.805 1 96 65 GLU A C 1
ATOM 515 O O . GLU A 1 65 ? -23.312 42.812 4.848 1 96 65 GLU A O 1
ATOM 520 N N . ASP A 1 66 ? -21.094 42.594 4.387 1 96.69 66 ASP A N 1
ATOM 521 C CA . ASP A 1 66 ? -21.219 41.188 4.012 1 96.69 66 ASP A CA 1
ATOM 522 C C . ASP A 1 66 ? -21.719 40.375 5.18 1 96.69 66 ASP A C 1
ATOM 524 O O . ASP A 1 66 ? -22.562 39.469 5 1 96.69 66 ASP A O 1
ATOM 528 N N . ILE A 1 67 ? -21.203 40.531 6.371 1 97.06 67 ILE A N 1
ATOM 529 C CA . ILE A 1 67 ? -21.594 39.812 7.566 1 97.06 67 ILE A CA 1
ATOM 530 C C . ILE A 1 67 ? -23.094 40.031 7.828 1 97.06 67 ILE A C 1
ATOM 532 O O . ILE A 1 67 ? -23.828 39.062 8.031 1 97.06 67 ILE A O 1
ATOM 536 N N . LEU A 1 68 ? -23.516 41.25 7.789 1 96.31 68 LEU A N 1
ATOM 537 C CA . LEU A 1 68 ? -24.906 41.594 8.062 1 96.31 68 LEU A CA 1
ATOM 538 C C . LEU A 1 68 ? -25.828 40.969 7.016 1 96.31 68 LEU A C 1
ATOM 540 O O . LEU A 1 68 ? -26.922 40.5 7.344 1 96.31 68 LEU A O 1
ATOM 544 N N . ARG A 1 69 ? -25.406 41 5.816 1 95.88 69 ARG A N 1
ATOM 545 C CA . ARG A 1 69 ? -26.203 40.438 4.73 1 95.88 69 ARG A CA 1
ATOM 546 C C . ARG A 1 69 ? -26.406 38.938 4.941 1 95.88 69 ARG A C 1
ATOM 548 O O . ARG A 1 69 ? -27.531 38.438 4.797 1 95.88 69 ARG A O 1
ATOM 555 N N . VAL A 1 70 ? -25.359 38.219 5.215 1 95.81 70 VAL A N 1
ATOM 556 C CA . VAL A 1 70 ? -25.438 36.781 5.387 1 95.81 70 VAL A CA 1
ATOM 557 C C . VAL A 1 70 ? -26.219 36.438 6.652 1 95.81 70 VAL A C 1
ATOM 559 O O . VAL A 1 70 ? -26.984 35.469 6.676 1 95.81 70 VAL A O 1
ATOM 562 N N . MET A 1 71 ? -26.016 37.219 7.734 1 96.19 71 MET A N 1
ATOM 563 C CA . MET A 1 71 ? -26.812 37.031 8.953 1 96.19 71 MET A CA 1
ATOM 564 C C . MET A 1 71 ? -28.297 37.219 8.664 1 96.19 71 MET A C 1
ATOM 566 O O . MET A 1 71 ? -29.125 36.438 9.133 1 96.19 71 MET A O 1
ATOM 570 N N . GLY A 1 72 ? -28.625 38.25 7.938 1 94.62 72 GLY A N 1
ATOM 571 C CA . GLY A 1 72 ? -30.016 38.5 7.559 1 94.62 72 GLY A CA 1
ATOM 572 C C . GLY A 1 72 ? -30.625 37.344 6.781 1 94.62 72 GLY A C 1
ATOM 573 O O . GLY A 1 72 ? -31.766 36.938 7.035 1 94.62 72 GLY A O 1
ATOM 574 N N . TYR A 1 73 ? -29.906 36.906 5.863 1 93.5 73 TYR A N 1
ATOM 575 C CA . TYR A 1 73 ? -30.344 35.75 5.078 1 93.5 73 TYR A CA 1
ATOM 576 C C . TYR A 1 73 ? -30.594 34.562 5.973 1 93.5 73 TYR A C 1
ATOM 578 O O . TYR A 1 73 ? -31.609 33.875 5.82 1 93.5 73 TYR A O 1
ATOM 586 N N . ALA A 1 74 ? -29.609 34.188 6.863 1 93.88 74 ALA A N 1
ATOM 587 C CA . ALA A 1 74 ? -29.734 33.031 7.762 1 93.88 74 ALA A CA 1
ATOM 588 C C . ALA A 1 74 ? -30.969 33.156 8.641 1 93.88 74 ALA A C 1
ATOM 590 O O . ALA A 1 74 ? -31.734 32.188 8.781 1 93.88 74 ALA A O 1
ATOM 591 N N . VAL A 1 75 ? -31.219 34.344 9.156 1 94.44 75 VAL A N 1
ATOM 592 C CA . VAL A 1 75 ? -32.344 34.562 10.039 1 94.44 75 VAL A CA 1
ATOM 593 C C . VAL A 1 75 ? -33.656 34.406 9.242 1 94.44 75 VAL A C 1
ATOM 595 O O . VAL A 1 75 ? -34.625 33.812 9.719 1 94.44 75 VAL A O 1
ATOM 598 N N . ALA A 1 76 ? -33.688 34.938 8.102 1 92.62 76 ALA A N 1
ATOM 599 C CA . ALA A 1 76 ? -34.875 34.844 7.246 1 92.62 76 ALA A CA 1
ATOM 600 C C . ALA A 1 76 ? -35.188 33.375 6.898 1 92.62 76 ALA A C 1
ATOM 602 O 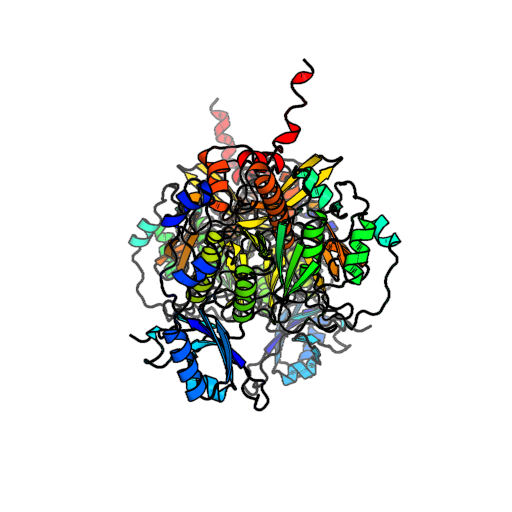O . ALA A 1 76 ? -36.344 33 6.73 1 92.62 76 ALA A O 1
ATOM 603 N N . ALA A 1 77 ? -34.188 32.625 6.797 1 90.81 77 ALA A N 1
ATOM 604 C CA . ALA A 1 77 ? -34.312 31.219 6.438 1 90.81 77 ALA A CA 1
ATOM 605 C C . ALA A 1 77 ? -34.656 30.359 7.668 1 90.81 77 ALA A C 1
ATOM 607 O O . ALA A 1 77 ? -34.781 29.141 7.57 1 90.81 77 ALA A O 1
ATOM 608 N N . GLY A 1 78 ? -34.688 30.906 8.797 1 92 78 GLY A N 1
ATOM 609 C CA . GLY A 1 78 ? -35.031 30.203 10.008 1 92 78 GLY A CA 1
ATOM 610 C C . GLY A 1 78 ? -33.844 29.578 10.719 1 92 78 GLY A C 1
ATOM 611 O O . GLY A 1 78 ? -34.031 28.672 11.547 1 92 78 GLY A O 1
ATOM 612 N N . LEU A 1 79 ? -32.688 30 10.414 1 94.88 79 LEU A N 1
ATOM 613 C CA . LEU A 1 79 ? -31.469 29.5 11.07 1 94.88 79 LEU A CA 1
ATOM 614 C C . LEU A 1 79 ? -31.078 30.391 12.242 1 94.88 79 LEU A C 1
ATOM 616 O O . LEU A 1 79 ? -31.422 31.562 12.273 1 94.88 79 LEU A O 1
ATOM 620 N N . LYS A 1 80 ? -30.391 29.844 13.195 1 96.19 80 LYS A N 1
ATOM 621 C CA . LYS A 1 80 ? -29.891 30.578 14.344 1 96.19 80 LYS A CA 1
ATOM 622 C C . LYS A 1 80 ? -28.422 30.969 14.148 1 96.19 80 LYS A C 1
ATOM 624 O O . LYS A 1 80 ? -27.578 30.094 13.914 1 96.19 80 LYS A O 1
ATOM 629 N N . VAL A 1 81 ? -28.156 32.219 14.25 1 96.56 81 VAL A N 1
ATOM 630 C CA . VAL A 1 81 ? -26.781 32.688 14.156 1 96.56 81 VAL A CA 1
ATOM 631 C C . VAL A 1 81 ? -26.047 32.406 15.461 1 96.56 81 VAL A C 1
ATOM 633 O O . VAL A 1 81 ? -26.469 32.844 16.531 1 96.56 81 VAL A O 1
ATOM 636 N N . LEU A 1 82 ? -24.953 31.719 15.383 1 94.94 82 LEU A N 1
ATOM 637 C CA . LEU A 1 82 ? -24.188 31.328 16.562 1 94.94 82 LEU A CA 1
ATOM 638 C C . LEU A 1 82 ? -23 32.281 16.781 1 94.94 82 LEU A C 1
ATOM 640 O O . LEU A 1 82 ? -22.672 32.594 17.922 1 94.94 82 LEU A O 1
ATOM 644 N N . GLU A 1 83 ? -22.344 32.594 15.789 1 95.06 83 GLU A N 1
ATOM 645 C CA . GLU A 1 83 ? -21.125 33.406 15.836 1 95.06 83 GLU A CA 1
ATOM 646 C C . GLU A 1 83 ? -20.859 34.094 14.492 1 95.06 83 GLU A C 1
ATOM 648 O O . GLU A 1 83 ? -21.266 33.562 13.445 1 95.06 83 GLU A O 1
ATOM 653 N N . CYS A 1 84 ? -20.312 35.219 14.453 1 95.62 84 CYS A N 1
ATOM 654 C CA . CYS A 1 84 ? -19.781 35.875 13.266 1 95.62 84 CYS A CA 1
ATOM 655 C C . CYS A 1 84 ? -18.406 36.5 13.555 1 95.62 84 CYS A C 1
ATOM 657 O O . CYS A 1 84 ? -18.094 36.812 14.695 1 95.62 84 CYS A O 1
ATOM 659 N N . SER A 1 85 ? -17.625 36.562 12.586 1 95.81 85 SER A N 1
ATOM 660 C CA . SER A 1 85 ? -16.281 37.094 12.766 1 95.81 85 SER A CA 1
ATOM 661 C C . SER A 1 85 ? -15.797 37.812 11.516 1 95.81 85 SER A C 1
ATOM 663 O O . SER A 1 85 ? -15.734 37.25 10.43 1 95.81 85 SER A O 1
ATOM 665 N N . CYS A 1 86 ? -15.438 39.125 11.68 1 94.81 86 CYS A N 1
ATOM 666 C CA . CYS A 1 86 ? -14.812 39.875 10.594 1 94.81 86 CYS A CA 1
ATOM 667 C C . CYS A 1 86 ? -13.406 39.344 10.312 1 94.81 86 CYS A C 1
ATOM 669 O O . CYS A 1 86 ? -13.023 39.156 9.148 1 94.81 86 CYS A O 1
ATOM 671 N N . ARG A 1 87 ? -12.672 39.094 11.375 1 93 87 ARG A N 1
ATOM 672 C CA . ARG A 1 87 ? -11.289 38.625 11.242 1 93 87 ARG A CA 1
ATOM 673 C C . ARG A 1 87 ? -11.227 37.25 10.586 1 93 87 ARG A C 1
ATOM 675 O O . ARG A 1 87 ? -10.359 37.031 9.734 1 93 87 ARG A O 1
ATOM 682 N N . GLY A 1 88 ? -12.078 36.344 10.984 1 94.75 88 GLY A N 1
ATOM 683 C CA . GLY A 1 88 ? -12.109 35 10.406 1 94.75 88 GLY A CA 1
ATOM 684 C C . GLY A 1 88 ? -12.938 34.938 9.133 1 94.75 88 GLY A C 1
ATOM 685 O O . GLY A 1 88 ? -12.906 33.938 8.43 1 94.75 88 GLY A O 1
ATOM 686 N N . ALA A 1 89 ? -13.695 35.906 8.781 1 97 89 ALA A N 1
ATOM 687 C CA . ALA A 1 89 ? -14.539 36.031 7.598 1 97 89 ALA A CA 1
ATOM 688 C C . ALA A 1 89 ? -15.555 34.906 7.52 1 97 89 ALA A C 1
ATOM 690 O O . ALA A 1 89 ? -15.625 34.188 6.52 1 97 89 ALA A O 1
ATOM 691 N N . PHE A 1 90 ? -16.391 34.781 8.531 1 97.38 90 PHE A N 1
ATOM 692 C CA . PHE A 1 90 ? -17.359 33.719 8.508 1 97.38 90 PHE A CA 1
ATOM 693 C C . PHE A 1 90 ? -18.594 34.062 9.328 1 97.38 90 PHE A C 1
ATOM 695 O O . PHE A 1 90 ? -18.562 35 10.133 1 97.38 90 PHE A O 1
ATOM 702 N N . VAL A 1 91 ? -19.703 33.469 9.055 1 96.69 91 VAL A N 1
ATOM 703 C CA . VAL A 1 91 ? -20.922 33.438 9.852 1 96.69 91 VAL A CA 1
ATOM 704 C C . VAL A 1 91 ? -21.328 32 10.164 1 96.69 91 VAL A C 1
ATOM 706 O O . VAL A 1 91 ? -21.562 31.219 9.25 1 96.69 91 VAL A O 1
ATOM 709 N N . LYS A 1 92 ? -21.328 31.656 11.438 1 95.69 92 LYS A N 1
ATOM 710 C CA . LYS A 1 92 ? -21.703 30.312 11.898 1 95.69 92 LYS A CA 1
ATOM 711 C C . LYS A 1 92 ? -23.156 30.266 12.32 1 95.69 92 LYS A C 1
ATOM 713 O O . LYS A 1 92 ? -23.609 31.109 13.109 1 95.69 92 LYS A O 1
ATOM 718 N N . VAL A 1 93 ? -23.875 29.281 11.766 1 94.88 93 VAL A N 1
ATOM 719 C CA . VAL A 1 93 ? -25.297 29.203 12.047 1 94.88 93 VAL A CA 1
ATOM 720 C C . VAL A 1 93 ? -25.688 27.781 12.406 1 94.88 93 VAL A C 1
ATOM 722 O O . VAL A 1 93 ? -24.922 26.844 12.164 1 94.88 93 VAL A O 1
ATOM 725 N N . SER A 1 94 ? -26.812 27.578 13.008 1 93.94 94 SER A N 1
ATOM 726 C CA . SER A 1 94 ? -27.359 26.266 13.32 1 93.94 94 SER A CA 1
ATOM 727 C C . SER A 1 94 ? -28.828 26.172 12.93 1 93.94 94 SER A C 1
ATOM 729 O O . SER A 1 94 ? -29.531 27.188 12.914 1 93.94 94 SER A O 1
ATOM 731 N N . GLY A 1 95 ? -29.203 25 12.531 1 91.5 95 GLY A N 1
ATOM 732 C CA . GLY A 1 95 ? -30.594 24.734 12.195 1 91.5 95 GLY A CA 1
ATOM 733 C C . GLY A 1 95 ? -30.891 23.266 12.031 1 91.5 95 GLY A C 1
ATOM 734 O O . GLY A 1 95 ? -29.969 22.422 12.031 1 91.5 95 GLY A O 1
ATOM 735 N N . ASN A 1 96 ? -32.156 22.953 12.023 1 87.69 96 ASN A N 1
ATOM 736 C CA . ASN A 1 96 ? -32.531 21.578 11.742 1 87.69 96 ASN A CA 1
ATOM 737 C C . ASN A 1 96 ? -32.406 21.25 10.258 1 87.69 96 ASN A C 1
ATOM 739 O O . ASN A 1 96 ? -32.156 22.125 9.445 1 87.69 96 ASN A O 1
ATOM 743 N N . VAL A 1 97 ? -32.531 20.047 9.984 1 83.94 97 VAL A N 1
ATOM 744 C CA . VAL A 1 97 ? -32.312 19.547 8.641 1 83.94 97 VAL A CA 1
ATOM 745 C C . VAL A 1 97 ? -33.25 20.219 7.656 1 83.94 97 VAL A C 1
ATOM 747 O O . VAL A 1 97 ? -32.875 20.562 6.543 1 83.94 97 VAL A O 1
ATOM 750 N N . GLU A 1 98 ? -34.469 20.344 8.016 1 83.56 98 GLU A N 1
ATOM 751 C CA . GLU A 1 98 ? -35.5 20.938 7.133 1 83.56 98 GLU A CA 1
ATOM 752 C C . GLU A 1 98 ? -35.156 22.391 6.793 1 83.56 98 GLU A C 1
ATOM 754 O O . GLU A 1 98 ? -35.25 22.797 5.637 1 83.56 98 GLU A O 1
ATOM 759 N N . ALA A 1 99 ? -34.781 23.047 7.82 1 86.88 99 ALA A N 1
ATOM 760 C CA . ALA A 1 99 ? -34.438 24.453 7.617 1 86.88 99 ALA A CA 1
ATOM 761 C C . ALA A 1 99 ? -33.219 24.578 6.723 1 86.88 99 ALA A C 1
ATOM 763 O O . ALA A 1 99 ? -33.156 25.469 5.863 1 86.88 99 ALA A O 1
ATOM 764 N N . LEU A 1 100 ? -32.25 23.844 6.988 1 87.19 100 LEU A N 1
ATOM 765 C CA . LEU A 1 100 ? -31.031 23.875 6.199 1 87.19 100 LEU A CA 1
ATOM 766 C C . LEU A 1 100 ? -31.312 23.5 4.746 1 87.19 100 LEU A C 1
ATOM 768 O O . LEU A 1 100 ? -30.75 24.109 3.826 1 87.19 100 LEU A O 1
ATOM 772 N N . ARG A 1 101 ? -32.094 22.5 4.543 1 83.25 101 ARG A N 1
ATOM 773 C CA . ARG A 1 101 ? -32.469 22.094 3.188 1 83.25 101 ARG A CA 1
ATOM 774 C C . ARG A 1 101 ? -33.156 23.234 2.447 1 83.25 101 ARG A C 1
ATOM 776 O O . ARG A 1 101 ? -32.938 23.438 1.253 1 83.25 101 ARG A O 1
ATOM 783 N N . ALA A 1 102 ? -33.969 23.828 3.133 1 82.75 102 ALA A N 1
ATOM 784 C CA . ALA A 1 102 ? -34.719 24.938 2.531 1 82.75 102 ALA A CA 1
ATOM 785 C C . ALA A 1 102 ? -33.781 26.125 2.234 1 82.75 102 ALA A C 1
ATOM 787 O O . ALA A 1 102 ? -33.906 26.766 1.195 1 82.75 102 ALA A O 1
ATOM 788 N N . ALA A 1 103 ? -32.969 26.375 3.191 1 86.88 103 ALA A N 1
ATOM 789 C CA . ALA A 1 103 ? -32.062 27.516 3.078 1 86.88 103 ALA A CA 1
ATOM 790 C C . ALA A 1 103 ? -31.078 27.344 1.928 1 86.88 103 ALA A C 1
ATOM 792 O O . ALA A 1 103 ? -30.703 28.297 1.253 1 86.88 103 ALA A O 1
ATOM 793 N N . PHE A 1 104 ? -30.641 26.062 1.729 1 85.88 104 PHE A N 1
ATOM 794 C CA . PHE A 1 104 ? -29.531 25.844 0.805 1 85.88 104 PHE A CA 1
ATOM 795 C C . PHE A 1 104 ? -29.984 25.031 -0.402 1 85.88 104 PHE A C 1
ATOM 797 O O . PHE A 1 104 ? -29.172 24.703 -1.272 1 85.88 104 PHE A O 1
ATOM 804 N N . HIS A 1 105 ? -31.156 24.703 -0.521 1 79.88 105 HIS A N 1
ATOM 805 C CA . HIS A 1 105 ? -31.656 23.875 -1.621 1 79.88 105 HIS A CA 1
ATOM 806 C C . HIS A 1 105 ? -30.719 22.703 -1.895 1 79.88 105 HIS A C 1
ATOM 808 O O . HIS A 1 105 ? -30.281 22.5 -3.029 1 79.88 105 HIS A O 1
ATOM 814 N N . VAL A 1 106 ? -30.516 22.062 -0.83 1 74.25 106 VAL A N 1
ATOM 815 C CA . VAL A 1 106 ? -29.531 20.984 -0.868 1 74.25 106 VAL A CA 1
ATOM 816 C C . VAL A 1 106 ? -30.062 19.828 -1.705 1 74.25 106 VAL A C 1
ATOM 818 O O . VAL A 1 106 ? -31.203 19.391 -1.536 1 74.25 106 VAL A O 1
ATOM 821 N N . THR A 1 107 ? -29.312 19.438 -2.756 1 69.75 107 THR A N 1
ATOM 822 C CA . THR A 1 107 ? -29.594 18.234 -3.545 1 69.75 107 THR A CA 1
ATOM 823 C C . THR A 1 107 ? -28.469 17.219 -3.412 1 69.75 107 THR A C 1
ATOM 825 O O . THR A 1 107 ? -27.312 17.594 -3.199 1 69.75 107 THR A O 1
ATOM 828 N N . GLU A 1 108 ? -28.844 15.938 -3.273 1 62.94 108 GLU A N 1
ATOM 829 C CA . GLU A 1 108 ? -27.875 14.852 -3.162 1 62.94 108 GLU A CA 1
ATOM 830 C C . GLU A 1 108 ? -27.672 14.156 -4.504 1 62.94 108 GLU A C 1
ATOM 832 O O . GLU A 1 108 ? -28.625 13.883 -5.219 1 62.94 108 GLU A O 1
ATOM 837 N N . ASP A 1 109 ? -26.312 14.062 -4.863 1 58.09 109 ASP A N 1
ATOM 838 C CA . ASP A 1 109 ? -26.109 13.273 -6.07 1 58.09 109 ASP A CA 1
ATOM 839 C C . ASP A 1 109 ? -25.875 11.805 -5.73 1 58.09 109 ASP A C 1
ATOM 841 O O . ASP A 1 109 ? -25.922 11.414 -4.559 1 58.09 109 ASP A O 1
ATOM 845 N N . ALA A 1 110 ? -25.766 11.039 -6.848 1 53.44 110 ALA A N 1
ATOM 846 C CA . ALA A 1 110 ? -25.672 9.586 -6.75 1 53.44 110 ALA A CA 1
ATOM 847 C C . ALA A 1 110 ? -24.438 9.164 -5.973 1 53.44 110 ALA A C 1
ATOM 849 O O . ALA A 1 110 ? -24.391 8.07 -5.402 1 53.44 110 ALA A O 1
ATOM 850 N N . ARG A 1 111 ? -23.484 10.023 -5.859 1 50.75 111 ARG A N 1
ATOM 851 C CA . ARG A 1 111 ? -22.219 9.711 -5.211 1 50.75 111 ARG A CA 1
ATOM 852 C C . ARG A 1 111 ? -22.25 10.07 -3.73 1 50.75 111 ARG A C 1
ATOM 854 O O . ARG A 1 111 ? -21.266 9.883 -3.016 1 50.75 111 ARG A O 1
ATOM 861 N N . GLY A 1 112 ? -23.344 10.609 -3.418 1 55.25 112 GLY A N 1
ATOM 862 C CA . GLY A 1 112 ? -23.516 11.008 -2.027 1 55.25 112 GLY A CA 1
ATOM 863 C C . GLY A 1 112 ? -23 12.406 -1.739 1 55.25 112 GLY A C 1
ATOM 864 O O . GLY A 1 112 ? -22.875 12.797 -0.578 1 55.25 112 GLY A O 1
ATOM 865 N N . PHE A 1 113 ? -22.703 13.023 -2.889 1 57.53 113 PHE A N 1
ATOM 866 C CA . PHE A 1 113 ? -22.25 14.398 -2.725 1 57.53 113 PHE A CA 1
ATOM 867 C C . PHE A 1 113 ? -23.422 15.367 -2.721 1 57.53 113 PHE A C 1
ATOM 869 O O . PHE A 1 113 ? -24.391 15.172 -3.447 1 57.53 113 PHE A O 1
ATOM 876 N N . PHE A 1 114 ? -23.391 16.344 -1.804 1 64.62 114 PHE A N 1
ATOM 877 C CA . PHE A 1 114 ? -24.469 17.312 -1.699 1 64.62 114 PHE A CA 1
ATOM 878 C C . PHE A 1 114 ? -24.125 18.578 -2.465 1 64.62 114 PHE A C 1
ATOM 880 O O . PHE A 1 114 ? -22.984 19.031 -2.457 1 64.62 114 PHE A O 1
ATOM 887 N N . THR A 1 115 ? -25.062 18.906 -3.297 1 69.06 115 THR A N 1
ATOM 888 C CA . THR A 1 115 ? -24.969 20.219 -3.902 1 69.06 115 THR A CA 1
ATOM 889 C C . THR A 1 115 ? -25.875 21.219 -3.178 1 69.06 115 THR A C 1
ATOM 891 O O . THR A 1 115 ? -26.953 20.844 -2.709 1 69.06 115 THR A O 1
ATOM 894 N N . PHE A 1 116 ? -25.312 22.453 -2.904 1 76.88 116 PHE A N 1
ATOM 895 C CA . PHE A 1 116 ? -26.109 23.484 -2.254 1 76.88 116 PHE A CA 1
ATOM 896 C C . PHE A 1 116 ? -26.188 24.734 -3.113 1 76.88 116 PHE A C 1
ATOM 898 O O . PHE A 1 116 ? -25.312 24.969 -3.951 1 76.88 116 PHE A O 1
ATOM 905 N N . HIS A 1 117 ? -27.297 25.359 -2.984 1 79.25 117 HIS A N 1
ATOM 906 C CA . HIS A 1 117 ? -27.516 26.641 -3.639 1 79.25 117 HIS A CA 1
ATOM 907 C C . HIS A 1 117 ? -27.922 27.719 -2.629 1 79.25 117 HIS A C 1
ATOM 909 O O . HIS A 1 117 ? -28.672 27.438 -1.695 1 79.25 117 HIS A O 1
ATOM 915 N N . VAL A 1 118 ? -27.172 28.797 -2.775 1 78.75 118 VAL A N 1
ATOM 916 C CA . VAL A 1 118 ? -27.562 29.922 -1.931 1 78.75 118 VAL A CA 1
ATOM 917 C C . VAL A 1 118 ? -28.234 30.984 -2.783 1 78.75 118 VAL A C 1
ATOM 919 O O . VAL A 1 118 ? -28.031 31.047 -3.998 1 78.75 118 VAL A O 1
ATOM 922 N N . SER A 1 119 ? -29.047 31.844 -2.182 1 81.5 119 SER A N 1
ATOM 923 C CA . SER A 1 119 ? -29.766 32.875 -2.891 1 81.5 119 SER A CA 1
ATOM 924 C C . SER A 1 119 ? -28.812 33.875 -3.545 1 81.5 119 SER A C 1
ATOM 926 O O . SER A 1 119 ? -27.688 34.062 -3.078 1 81.5 119 SER A O 1
ATOM 928 N N . ALA A 1 120 ? -29.281 34.469 -4.559 1 80.62 120 ALA A N 1
ATOM 929 C CA . ALA A 1 120 ? -28.5 35.438 -5.332 1 80.62 120 ALA A CA 1
ATOM 930 C C . ALA A 1 120 ? -28.047 36.594 -4.461 1 80.62 120 ALA A C 1
ATOM 932 O O . ALA A 1 120 ? -26.969 37.156 -4.68 1 80.62 120 ALA A O 1
ATOM 933 N N . ASP A 1 121 ? -28.828 36.906 -3.422 1 82.44 121 ASP A N 1
ATOM 934 C CA . ASP A 1 121 ? -28.547 38.062 -2.57 1 82.44 121 ASP A CA 1
ATOM 935 C C . ASP A 1 121 ? -27.266 37.844 -1.769 1 82.44 121 ASP A C 1
ATOM 937 O O . ASP A 1 121 ? -26.609 38.812 -1.383 1 82.44 121 ASP A O 1
ATOM 941 N N . VAL A 1 122 ? -26.906 36.562 -1.498 1 90.12 122 VAL A N 1
ATOM 942 C CA . VAL A 1 122 ? -25.75 36.375 -0.65 1 90.12 122 VAL A CA 1
ATOM 943 C C . VAL A 1 122 ? -24.672 35.625 -1.435 1 90.12 122 VAL A C 1
ATOM 945 O O . VAL A 1 122 ? -23.547 35.438 -0.949 1 90.12 122 VAL A O 1
ATOM 948 N N . SER A 1 123 ? -24.906 35.312 -2.686 1 88.25 123 SER A N 1
ATOM 949 C CA . SER A 1 123 ? -24 34.5 -3.482 1 88.25 123 SER A CA 1
ATOM 950 C C . SER A 1 123 ? -22.672 35.219 -3.725 1 88.25 123 SER A C 1
ATOM 952 O O . SER A 1 123 ? -21.625 34.594 -3.869 1 88.25 123 SER A O 1
ATOM 954 N N . GLU A 1 124 ? -22.766 36.469 -3.715 1 89.06 124 GLU A N 1
ATOM 955 C CA . GLU A 1 124 ? -21.547 37.25 -3.957 1 89.06 124 GLU A CA 1
ATOM 956 C C . GLU A 1 124 ? -20.672 37.312 -2.705 1 89.06 124 GLU A C 1
ATOM 958 O O . GLU A 1 124 ? -19.453 37.469 -2.797 1 89.06 124 GLU A O 1
ATOM 963 N N . CYS A 1 125 ? -21.344 37.156 -1.536 1 92.19 125 CYS A N 1
ATOM 964 C CA . CYS A 1 125 ? -20.641 37.312 -0.263 1 92.19 125 CYS A CA 1
ATOM 965 C C . CYS A 1 125 ? -20.109 35.969 0.224 1 92.19 125 CYS A C 1
ATOM 967 O O . CYS A 1 125 ? -19.156 35.906 0.997 1 92.19 125 CYS A O 1
ATOM 969 N N . VAL A 1 126 ? -20.734 34.969 -0.165 1 93.62 126 VAL A N 1
ATOM 970 C CA . VAL A 1 126 ? -20.453 33.625 0.397 1 93.62 126 VAL A CA 1
ATOM 971 C C . VAL A 1 126 ? -19.578 32.844 -0.576 1 93.62 126 VAL A C 1
ATOM 973 O O . VAL A 1 126 ? -19.969 32.625 -1.724 1 93.62 126 VAL A O 1
ATOM 976 N N . ARG A 1 127 ? -18.422 32.375 -0.082 1 92.31 127 ARG A N 1
ATOM 977 C CA . ARG A 1 127 ? -17.484 31.609 -0.906 1 92.31 127 ARG A CA 1
ATOM 978 C C . ARG A 1 127 ? -17.781 30.109 -0.802 1 92.31 127 ARG A C 1
ATOM 980 O O . ARG A 1 127 ? -17.547 29.359 -1.755 1 92.31 127 ARG A O 1
ATOM 987 N N . TRP A 1 128 ? -18.109 29.703 0.38 1 91.56 128 TRP A N 1
ATOM 988 C CA . TRP A 1 128 ? -18.297 28.281 0.662 1 91.56 128 TRP A CA 1
ATOM 989 C C . TRP A 1 128 ? -19.125 28.078 1.932 1 91.56 128 TRP A C 1
ATOM 991 O O . TRP A 1 128 ? -19.375 29.031 2.672 1 91.56 128 TRP A O 1
ATOM 1001 N N . ILE A 1 129 ? -19.641 26.906 2.07 1 90.5 129 ILE A N 1
ATOM 1002 C CA . ILE A 1 129 ? -20.344 26.531 3.287 1 90.5 129 ILE A CA 1
ATOM 1003 C C . ILE A 1 129 ? -19.766 25.234 3.844 1 90.5 129 ILE A C 1
ATOM 1005 O O . ILE A 1 129 ? -19.734 24.203 3.16 1 90.5 129 ILE A O 1
ATOM 1009 N N . LEU A 1 130 ? -19.219 25.281 5.055 1 90 130 LEU A N 1
ATOM 1010 C CA . LEU A 1 130 ? -18.703 24.094 5.746 1 90 130 LEU A CA 1
ATOM 1011 C C . LEU A 1 130 ? -19.766 23.484 6.648 1 90 130 LEU A C 1
ATOM 1013 O O . LEU A 1 130 ? -20.594 24.203 7.215 1 90 130 LEU A O 1
ATOM 1017 N N . GLY A 1 131 ? -19.719 22.172 6.781 1 85.94 131 GLY A N 1
ATOM 1018 C CA . GLY A 1 131 ? -20.562 21.5 7.758 1 85.94 131 GLY A CA 1
ATOM 1019 C C . GLY A 1 131 ? -21.766 20.812 7.137 1 85.94 131 GLY A C 1
ATOM 1020 O O . GLY A 1 131 ? -22.562 20.188 7.844 1 85.94 131 GLY A O 1
ATOM 1021 N N . LEU A 1 132 ? -21.859 20.859 5.859 1 80.94 132 LEU A N 1
ATOM 1022 C CA . LEU A 1 132 ? -23.016 20.25 5.203 1 80.94 132 LEU A CA 1
ATOM 1023 C C . LEU A 1 132 ? -22.766 18.766 4.949 1 80.94 132 LEU A C 1
ATOM 1025 O O . LEU A 1 132 ? -23.688 18.031 4.59 1 80.94 132 LEU A O 1
ATOM 1029 N N . ASP A 1 133 ? -21.5 18.312 5.141 1 72.62 133 ASP A N 1
ATOM 1030 C CA . ASP A 1 133 ? -21.25 16.891 4.941 1 72.62 133 ASP A CA 1
ATOM 1031 C C . ASP A 1 133 ? -20.594 16.266 6.18 1 72.62 133 ASP A C 1
ATOM 1033 O O . ASP A 1 133 ? -20.078 16.984 7.035 1 72.62 133 ASP A O 1
ATOM 1037 N N . ASP A 1 134 ? -20.844 14.938 6.305 1 67.62 134 ASP A N 1
ATOM 1038 C CA . ASP A 1 134 ? -20.359 14.203 7.469 1 67.62 134 ASP A CA 1
ATOM 1039 C C . ASP A 1 134 ? -19.266 13.219 7.07 1 67.62 134 ASP A C 1
ATOM 1041 O O . ASP A 1 134 ? -19.109 12.164 7.688 1 67.62 134 ASP A O 1
ATOM 1045 N N . ARG A 1 135 ? -18.516 13.672 6.039 1 67.62 135 ARG A N 1
ATOM 1046 C CA . ARG A 1 135 ? -17.484 12.734 5.609 1 67.62 135 ARG A CA 1
ATOM 1047 C C . ARG A 1 135 ? -16.5 12.445 6.738 1 67.62 135 ARG A C 1
ATOM 1049 O O . ARG A 1 135 ? -16.188 13.328 7.539 1 67.62 135 ARG A O 1
ATOM 1056 N N . LEU A 1 136 ? -16.219 11.117 6.73 1 61.22 136 LEU A N 1
ATOM 1057 C CA . LEU A 1 136 ? -15.203 10.734 7.707 1 61.22 136 LEU A CA 1
ATOM 1058 C C . LEU A 1 136 ? -13.82 11.188 7.262 1 61.22 136 LEU A C 1
ATOM 1060 O O . LEU A 1 136 ? -13.32 10.758 6.223 1 61.22 136 LEU A O 1
ATOM 1064 N N . ILE A 1 137 ? -13.352 12.227 7.773 1 59.84 137 ILE A N 1
ATOM 1065 C CA . ILE A 1 137 ? -12.086 12.773 7.281 1 59.84 137 ILE A CA 1
ATOM 1066 C C . ILE A 1 137 ? -10.922 12.172 8.07 1 59.84 137 ILE A C 1
ATOM 1068 O O . ILE A 1 137 ? -9.781 12.203 7.613 1 59.84 137 ILE A O 1
ATOM 1072 N N . THR A 1 138 ? -11.242 11.828 9.312 1 56.38 138 THR A N 1
ATOM 1073 C CA . THR A 1 138 ? -10.117 11.305 10.078 1 56.38 138 THR A CA 1
ATOM 1074 C C . THR A 1 138 ? -10.266 9.805 10.312 1 56.38 138 THR A C 1
ATOM 1076 O O . THR A 1 138 ? -11.383 9.273 10.273 1 56.38 138 THR A O 1
ATOM 1079 N N . ARG A 1 139 ? -9.211 9.047 10.062 1 53.12 139 ARG A N 1
ATOM 1080 C CA . ARG A 1 139 ? -9.25 7.676 10.562 1 53.12 139 ARG A CA 1
ATOM 1081 C C . ARG A 1 139 ? -9.789 7.633 11.992 1 53.12 139 ARG A C 1
ATOM 1083 O O . ARG A 1 139 ? -9.547 8.547 12.781 1 53.12 139 ARG A O 1
ATOM 1090 N N . PRO A 1 140 ? -11 6.801 12.133 1 42.78 140 PRO A N 1
ATOM 1091 C CA . PRO A 1 140 ? -11.25 6.734 13.57 1 42.78 140 PRO A CA 1
ATOM 1092 C C . PRO A 1 140 ? -9.969 6.707 14.391 1 42.78 140 PRO A C 1
ATOM 1094 O O . PRO A 1 140 ? -9.133 5.82 14.211 1 42.78 140 PRO A O 1
ATOM 1097 N N . SER A 1 141 ? -9.492 7.777 14.375 1 40.59 141 SER A N 1
ATOM 1098 C CA . SER A 1 141 ? -8.414 7.789 15.352 1 40.59 141 SER A CA 1
ATOM 1099 C C . SER A 1 141 ? -8.703 6.828 16.5 1 40.59 141 SER A C 1
ATOM 1101 O O . SER A 1 141 ? -9.852 6.477 16.75 1 40.59 141 SER A O 1
ATOM 1103 N N . PHE A 1 142 ? -7.656 6.156 16.922 1 41.62 142 PHE A N 1
ATOM 1104 C CA . PHE A 1 142 ? -7.664 5.312 18.109 1 41.62 142 PHE A CA 1
ATOM 1105 C C . PHE A 1 142 ? -8.602 5.879 19.172 1 41.62 142 PHE A C 1
ATOM 1107 O O . PHE A 1 142 ? -8.172 6.621 20.062 1 41.62 142 PHE A O 1
ATOM 1114 N N . HIS A 1 143 ? -9.805 6.172 18.766 1 37.94 143 HIS A N 1
ATOM 1115 C CA . HIS A 1 143 ? -10.789 6.535 19.781 1 37.94 143 HIS A CA 1
ATOM 1116 C C . HIS A 1 143 ? -10.812 5.512 20.906 1 37.94 143 HIS A C 1
ATOM 1118 O O . HIS A 1 143 ? -11.242 4.371 20.719 1 37.94 143 HIS A O 1
ATOM 1124 N N . TYR A 1 144 ? -9.93 5.555 21.75 1 37.25 144 TYR A N 1
ATOM 1125 C CA . TYR A 1 144 ? -10.117 4.77 22.969 1 37.25 144 TYR A CA 1
ATOM 1126 C C . TYR A 1 144 ? -11.367 5.211 23.719 1 37.25 144 TYR A C 1
ATOM 1128 O O . TYR A 1 144 ? -11.438 6.344 24.203 1 37.25 144 TYR A O 1
ATOM 1136 N N . ARG A 1 145 ? -12.414 4.836 23.281 1 37.97 145 ARG A N 1
ATOM 1137 C CA . ARG A 1 145 ? -13.406 4.969 24.344 1 37.97 145 ARG A CA 1
ATOM 1138 C C . ARG A 1 145 ? -12.922 4.316 25.625 1 37.97 145 ARG A C 1
ATOM 1140 O O . ARG A 1 145 ? -13.023 3.102 25.797 1 37.97 145 ARG A O 1
ATOM 1147 N N . ALA A 1 146 ? -11.812 4.762 26.188 1 38.53 146 ALA A N 1
ATOM 1148 C CA . ALA A 1 146 ? -11.5 4.148 27.484 1 38.53 146 ALA A CA 1
ATOM 1149 C C . ALA A 1 146 ? -12.695 4.219 28.422 1 38.53 146 ALA A C 1
ATOM 1151 O O . ALA A 1 146 ? -13.375 5.242 28.5 1 38.53 146 ALA A O 1
ATOM 1152 N N . PRO A 1 147 ? -13.258 3.137 28.797 1 38.47 147 PRO A N 1
ATOM 1153 C CA . PRO A 1 147 ? -14.047 3.311 30.016 1 38.47 147 PRO A CA 1
ATOM 1154 C C . PRO A 1 147 ? -13.445 4.336 30.969 1 38.47 147 PRO A C 1
ATOM 1156 O O . PRO A 1 147 ? -12.25 4.629 30.891 1 38.47 147 PRO A O 1
ATOM 1159 N N . PRO A 1 148 ? -14.383 4.965 31.75 1 36.59 148 PRO A N 1
ATOM 1160 C CA . PRO A 1 148 ? -13.875 5.867 32.781 1 36.59 148 PRO A CA 1
ATOM 1161 C C . PRO A 1 148 ? -12.57 5.371 33.406 1 36.59 148 PRO A C 1
ATOM 1163 O O . PRO A 1 148 ? -12.352 4.16 33.5 1 36.59 148 PRO A O 1
ATOM 1166 N N . HIS A 1 149 ? -11.508 6.277 33.375 1 39.16 149 HIS A N 1
ATOM 1167 C CA . HIS A 1 149 ? -10.188 6.219 33.969 1 39.16 149 HIS A CA 1
ATOM 1168 C C . HIS A 1 149 ? -10.211 5.398 35.25 1 39.16 149 HIS A C 1
ATOM 1170 O O . HIS A 1 149 ? -10.82 5.805 36.25 1 39.16 149 HIS A O 1
ATOM 1176 N N . THR A 1 150 ? -10.398 4.188 35.25 1 37.97 150 THR A N 1
ATOM 1177 C CA . THR A 1 150 ? -10.102 3.605 36.562 1 37.97 150 THR A CA 1
ATOM 1178 C C . THR A 1 150 ? -8.742 4.066 37.062 1 37.97 150 THR A C 1
ATOM 1180 O O . THR A 1 150 ? -7.816 4.266 36.25 1 37.97 150 THR A O 1
ATOM 1183 N N . LYS A 1 151 ? -8.625 4.562 38.375 1 39.69 151 LYS A N 1
ATOM 1184 C CA . LYS A 1 151 ? -7.719 5.203 39.312 1 39.69 151 LYS A CA 1
ATOM 1185 C C . LYS A 1 151 ? -6.359 4.52 39.344 1 39.69 151 LYS A C 1
ATOM 1187 O O . LYS A 1 151 ? -5.559 4.727 40.25 1 39.69 151 LYS A O 1
ATOM 1192 N N . LYS A 1 152 ? -5.98 3.516 38.625 1 41.34 152 LYS A N 1
ATOM 1193 C CA . LYS A 1 152 ? -4.66 3.139 39.125 1 41.34 152 LYS A CA 1
ATOM 1194 C C . LYS A 1 152 ? -3.586 4.086 38.594 1 41.34 152 LYS A C 1
ATOM 1196 O O . LYS A 1 152 ? -3.357 4.16 37.406 1 41.34 152 LYS A O 1
ATOM 1201 N N . THR A 1 153 ? -3.295 5.254 39.062 1 37.84 153 THR A N 1
ATOM 1202 C CA . THR A 1 153 ? -2.127 6.105 38.844 1 37.84 153 THR A CA 1
ATOM 1203 C C . THR A 1 153 ? -0.839 5.305 39.031 1 37.84 153 THR A C 1
ATOM 1205 O O . THR A 1 153 ? -0.563 4.785 40.094 1 37.84 153 THR A O 1
ATOM 1208 N N . ALA A 1 154 ? -0.354 4.664 38.062 1 42.56 154 ALA A N 1
ATOM 1209 C CA . ALA A 1 154 ? 0.96 4.059 38.281 1 42.56 154 ALA A CA 1
ATOM 1210 C C . ALA A 1 154 ? 1.938 5.059 38.875 1 42.56 154 ALA A C 1
ATOM 1212 O O . ALA A 1 154 ? 1.971 6.227 38.5 1 42.56 154 ALA A O 1
ATOM 1213 N N . ALA A 1 155 ? 2.596 4.711 40.031 1 46.16 155 ALA A N 1
ATOM 1214 C CA . ALA A 1 155 ? 3.566 5.445 40.844 1 46.16 155 ALA A CA 1
ATOM 1215 C C . ALA A 1 155 ? 4.691 6 39.969 1 46.16 155 ALA A C 1
ATOM 1217 O O . ALA A 1 155 ? 5.059 5.402 38.969 1 46.16 155 ALA A O 1
ATOM 1218 N N . PRO A 1 156 ? 5.066 7.273 40.062 1 45.72 156 PRO A N 1
ATOM 1219 C CA . PRO A 1 156 ? 6.242 7.941 39.5 1 45.72 156 PRO A CA 1
ATOM 1220 C C . PRO A 1 156 ? 7.41 6.984 39.281 1 45.72 156 PRO A C 1
ATOM 1222 O O . PRO A 1 156 ? 8.18 7.152 38.312 1 45.72 156 PRO A O 1
ATOM 1225 N N . LEU A 1 157 ? 7.516 5.93 40 1 44.34 157 LEU A N 1
ATOM 1226 C CA . LEU A 1 157 ? 8.664 5.035 39.938 1 44.34 157 LEU A CA 1
ATOM 1227 C C . LEU A 1 157 ? 8.633 4.207 38.656 1 44.34 157 LEU A C 1
ATOM 1229 O O . LEU A 1 157 ? 9.68 3.938 38.062 1 44.34 157 LEU A O 1
ATOM 1233 N N . GLU A 1 158 ? 7.52 3.811 38.188 1 50.84 158 GLU A N 1
ATOM 1234 C CA . GLU A 1 158 ? 7.434 3.002 36.969 1 50.84 158 GLU A CA 1
ATOM 1235 C C . GLU A 1 158 ? 7.82 3.814 35.75 1 50.84 158 GLU A C 1
ATOM 1237 O O . GLU A 1 158 ? 8.438 3.287 34.812 1 50.84 158 GLU A O 1
ATOM 1242 N N . MET A 1 159 ? 7.688 5.02 35.906 1 53.97 159 MET A N 1
ATOM 1243 C CA . MET A 1 159 ? 8.039 5.91 34.812 1 53.97 159 MET A CA 1
ATOM 1244 C C . MET A 1 159 ? 9.555 6.098 34.719 1 53.97 159 MET A C 1
ATOM 1246 O O . MET A 1 159 ? 10.125 6.086 33.625 1 53.97 159 MET A O 1
ATOM 1250 N N . GLU A 1 160 ? 10.086 6.301 35.875 1 56.47 160 GLU A N 1
ATOM 1251 C CA . GLU A 1 160 ? 11.531 6.477 35.875 1 56.47 160 GLU A CA 1
ATOM 1252 C C . GLU A 1 160 ? 12.234 5.285 35.25 1 56.47 160 GLU A C 1
ATOM 1254 O O . GLU A 1 160 ? 13.188 5.457 34.469 1 56.47 160 GLU A O 1
ATOM 1259 N N . ALA A 1 161 ? 11.742 4.16 35.562 1 54.88 161 ALA A N 1
ATOM 1260 C CA . ALA A 1 161 ? 12.336 2.955 34.969 1 54.88 161 ALA A CA 1
ATOM 1261 C C . ALA A 1 161 ? 12.047 2.869 33.469 1 54.88 161 ALA A C 1
ATOM 1263 O O . ALA A 1 161 ? 12.883 2.4 32.719 1 54.88 161 ALA A O 1
ATOM 1264 N N . ALA A 1 162 ? 10.938 3.43 33.188 1 54.94 162 ALA A N 1
ATOM 1265 C CA . ALA A 1 162 ? 10.508 3.338 31.797 1 54.94 162 ALA A CA 1
ATOM 1266 C C . ALA A 1 162 ? 11.258 4.344 30.938 1 54.94 162 ALA A C 1
ATOM 1268 O O . ALA A 1 162 ? 11.391 4.148 29.719 1 54.94 162 ALA A O 1
ATOM 1269 N N . LEU A 1 163 ? 11.758 5.336 31.594 1 56.28 163 LEU A N 1
ATOM 1270 C CA . LEU A 1 163 ? 12.438 6.398 30.859 1 56.28 163 LEU A CA 1
ATOM 1271 C C . LEU A 1 163 ? 13.914 6.07 30.656 1 56.28 163 LEU A C 1
ATOM 1273 O O . LEU A 1 163 ? 14.633 6.816 30 1 56.28 163 LEU A O 1
ATOM 1277 N N . ASP A 1 164 ? 14.312 4.867 31.203 1 57.03 164 ASP A N 1
ATOM 1278 C CA . ASP A 1 164 ? 15.719 4.52 31 1 57.03 164 ASP A CA 1
ATOM 1279 C C . ASP A 1 164 ? 15.992 4.184 29.531 1 57.03 164 ASP A C 1
ATOM 1281 O O . ASP A 1 164 ? 15.203 3.494 28.891 1 57.03 164 ASP A O 1
ATOM 1285 N N . SER A 1 165 ? 16.875 4.992 29.016 1 51.97 165 SER A N 1
ATOM 1286 C CA . SER A 1 165 ? 17.297 4.82 27.625 1 51.97 165 SER A CA 1
ATOM 1287 C C . SER A 1 165 ? 17.719 3.383 27.344 1 51.97 165 SER A C 1
ATOM 1289 O O . SER A 1 165 ? 18.438 2.775 28.141 1 51.97 165 SER A O 1
ATOM 1291 N N . MET A 1 166 ? 16.938 2.693 26.609 1 49.56 166 MET A N 1
ATOM 1292 C CA . MET A 1 166 ? 17.391 1.368 26.203 1 49.56 166 MET A CA 1
ATOM 1293 C C . MET A 1 166 ? 18.391 1.469 25.062 1 49.56 166 MET A C 1
ATOM 1295 O O . MET A 1 166 ? 18.172 2.182 24.078 1 49.56 166 MET A O 1
ATOM 1299 N N . GLU A 1 167 ? 19.688 1.127 25.438 1 45.91 167 GLU A N 1
ATOM 1300 C CA . GLU A 1 167 ? 20.688 1.035 24.375 1 45.91 167 GLU A CA 1
ATOM 1301 C C . GLU A 1 167 ? 20.219 0.136 23.234 1 45.91 167 GLU A C 1
ATOM 1303 O O . GLU A 1 167 ? 19.625 -0.915 23.484 1 45.91 167 GLU A O 1
ATOM 1308 N N . TRP A 1 168 ? 20.328 0.725 22.094 1 46.75 168 TRP A N 1
ATOM 1309 C CA . TRP A 1 168 ? 19.906 -0.009 20.906 1 46.75 168 TRP A CA 1
ATOM 1310 C C . TRP A 1 168 ? 20.703 -1.301 20.766 1 46.75 168 TRP A C 1
ATOM 1312 O O . TRP A 1 168 ? 21.922 -1.307 20.922 1 46.75 168 TRP A O 1
ATOM 1322 N N . ALA A 1 169 ? 20.109 -2.412 20.875 1 47.09 169 ALA A N 1
ATOM 1323 C CA . ALA A 1 169 ? 20.641 -3.67 20.359 1 47.09 169 ALA A CA 1
ATOM 1324 C C . ALA A 1 169 ? 19.828 -4.148 19.156 1 47.09 169 ALA A C 1
ATOM 1326 O O . ALA A 1 169 ? 18.609 -3.961 19.094 1 47.09 169 ALA A O 1
ATOM 1327 N N . PRO A 1 170 ? 20.609 -4.516 18.109 1 52.28 170 PRO A N 1
ATOM 1328 C CA . PRO A 1 170 ? 19.922 -4.98 16.906 1 52.28 170 PRO A CA 1
ATOM 1329 C C . PRO A 1 170 ? 18.984 -6.156 17.172 1 52.28 170 PRO A C 1
ATOM 1331 O O . PRO A 1 170 ? 19.438 -7.309 17.203 1 52.28 170 PRO A O 1
ATOM 1334 N N . ASP A 1 171 ? 17.969 -6.008 17.984 1 56.03 171 ASP A N 1
ATOM 1335 C CA . ASP A 1 171 ? 16.906 -7 18.109 1 56.03 171 ASP A CA 1
ATOM 1336 C C . ASP A 1 171 ? 15.609 -6.496 17.484 1 56.03 171 ASP A C 1
ATOM 1338 O O . ASP A 1 171 ? 14.961 -5.594 18.031 1 56.03 171 ASP A O 1
ATOM 1342 N N . PRO A 1 172 ? 15.406 -7.102 16.328 1 57.47 172 PRO A N 1
ATOM 1343 C CA . PRO A 1 172 ? 14.203 -6.633 15.641 1 57.47 172 PRO A CA 1
ATOM 1344 C C . PRO A 1 172 ? 12.938 -6.789 16.484 1 57.47 172 PRO A C 1
ATOM 1346 O O . PRO A 1 172 ? 11.914 -6.164 16.203 1 57.47 172 PRO A O 1
ATOM 1349 N N . LEU A 1 173 ? 13.141 -7.559 17.547 1 66.75 173 LEU A N 1
ATOM 1350 C CA . LEU A 1 173 ? 11.953 -7.816 18.344 1 66.75 173 LEU A CA 1
ATOM 1351 C C . LEU A 1 173 ? 11.906 -6.895 19.562 1 66.75 173 LEU A C 1
ATOM 1353 O O . LEU A 1 173 ? 10.875 -6.812 20.25 1 66.75 173 LEU A O 1
ATOM 1357 N N . GLN A 1 174 ? 13.023 -6.234 19.672 1 70.19 174 GLN A N 1
ATOM 1358 C CA . GLN A 1 174 ? 13.031 -5.375 20.859 1 70.19 174 GLN A CA 1
ATOM 1359 C C . GLN A 1 174 ? 13.016 -3.9 20.469 1 70.19 174 GLN A C 1
ATOM 1361 O O . GLN A 1 174 ? 14.008 -3.373 19.969 1 70.19 174 GLN A O 1
ATOM 1366 N N . PRO A 1 175 ? 11.93 -3.295 20.719 1 78.56 175 PRO A N 1
ATOM 1367 C CA . PRO A 1 175 ? 11.867 -1.86 20.422 1 78.56 175 PRO A CA 1
ATOM 1368 C C . PRO A 1 175 ? 12.727 -1.026 21.375 1 78.56 175 PRO A C 1
ATOM 1370 O O . PRO A 1 175 ? 13.055 -1.481 22.469 1 78.56 175 PRO A O 1
ATOM 1373 N N . ILE A 1 176 ? 13.297 -0.008 20.844 1 85.69 176 ILE A N 1
ATOM 1374 C CA . ILE A 1 176 ? 13.945 1.005 21.656 1 85.69 176 ILE A CA 1
ATOM 1375 C C . ILE A 1 176 ? 13.133 2.299 21.625 1 85.69 176 ILE A C 1
ATOM 1377 O O . ILE A 1 176 ? 12.242 2.457 20.797 1 85.69 176 ILE A O 1
ATOM 1381 N N . SER A 1 177 ? 13.328 3.162 22.609 1 90.38 177 SER A N 1
ATOM 1382 C CA . SER A 1 177 ? 12.656 4.453 22.656 1 90.38 177 SER A CA 1
ATOM 1383 C C . SER A 1 177 ? 13.555 5.523 23.266 1 90.38 177 SER A C 1
ATOM 1385 O O . SER A 1 177 ? 14.547 5.211 23.922 1 90.38 177 SER A O 1
ATOM 1387 N N . TYR A 1 178 ? 13.273 6.758 22.953 1 93.06 178 TYR A N 1
ATOM 1388 C CA . TYR A 1 178 ? 14.008 7.926 23.422 1 93.06 178 TYR A CA 1
ATOM 1389 C C . TYR A 1 178 ? 13.086 8.914 24.125 1 93.06 178 TYR A C 1
ATOM 1391 O O . TYR A 1 178 ? 11.883 8.953 23.859 1 93.06 178 TYR A O 1
ATOM 1399 N N . THR A 1 179 ? 13.695 9.609 25.094 1 93.62 179 THR A N 1
ATOM 1400 C CA . THR A 1 179 ? 12.992 10.828 25.469 1 93.62 179 THR A CA 1
ATOM 1401 C C . THR A 1 179 ? 13.07 11.867 24.359 1 93.62 179 THR A C 1
ATOM 1403 O O . THR A 1 179 ? 14 11.844 23.547 1 93.62 179 THR A O 1
ATOM 1406 N N . PRO A 1 180 ? 12.094 12.82 24.328 1 95.81 180 PRO A N 1
ATOM 1407 C CA . PRO A 1 180 ? 12.195 13.891 23.328 1 95.81 180 PRO A CA 1
ATOM 1408 C C . PRO A 1 180 ? 13.516 14.641 23.406 1 95.81 180 PRO A C 1
ATOM 1410 O O . PRO A 1 180 ? 14.094 14.992 22.375 1 95.81 180 PRO A O 1
ATOM 1413 N N . SER A 1 181 ? 14.062 14.844 24.578 1 95.12 181 SER A N 1
ATOM 1414 C CA . SER A 1 181 ? 15.305 15.578 24.781 1 95.12 181 SER A CA 1
ATOM 1415 C C . SER A 1 181 ? 16.484 14.82 24.203 1 95.12 181 SER A C 1
ATOM 1417 O O . SER A 1 181 ? 17.438 15.438 23.703 1 95.12 181 SER A O 1
ATOM 1419 N N . GLU A 1 182 ? 16.484 13.539 24.328 1 94.25 182 GLU A N 1
ATOM 1420 C CA . GLU A 1 182 ? 17.547 12.734 23.734 1 94.25 182 GLU A CA 1
ATOM 1421 C C . GLU A 1 182 ? 17.578 12.875 22.219 1 94.25 182 GLU A C 1
ATOM 1423 O O . GLU A 1 182 ? 18.656 13.008 21.625 1 94.25 182 GLU A O 1
ATOM 1428 N N . VAL A 1 183 ? 16.375 12.82 21.594 1 97.25 183 VAL A N 1
ATOM 1429 C CA . VAL A 1 183 ? 16.297 12.977 20.141 1 97.25 183 VAL A CA 1
ATOM 1430 C C . VAL A 1 183 ? 16.75 14.383 19.75 1 97.25 183 VAL A C 1
ATOM 1432 O O . VAL A 1 183 ? 17.469 14.555 18.75 1 97.25 183 VAL A O 1
ATOM 1435 N N . ALA A 1 184 ? 16.344 15.391 20.531 1 98 184 ALA A N 1
ATOM 1436 C CA . ALA A 1 184 ? 16.75 16.766 20.266 1 98 184 ALA A CA 1
ATOM 1437 C C . ALA A 1 184 ? 18.266 16.922 20.328 1 98 184 ALA A C 1
ATOM 1439 O O . ALA A 1 184 ? 18.859 17.672 19.547 1 98 184 ALA A O 1
ATOM 1440 N N . LYS A 1 185 ? 18.859 16.25 21.281 1 97.38 185 LYS A N 1
ATOM 1441 C CA . LYS A 1 185 ? 20.312 16.266 21.375 1 97.38 185 LYS A CA 1
ATOM 1442 C C . LYS A 1 185 ? 20.953 15.633 20.141 1 97.38 185 LYS A C 1
ATOM 1444 O O . LYS A 1 185 ? 21.938 16.156 19.609 1 97.38 185 LYS A O 1
ATOM 1449 N N . LEU A 1 186 ? 20.422 14.5 19.75 1 97.62 186 LEU A N 1
ATOM 1450 C CA . LEU A 1 186 ? 20.922 13.836 18.547 1 97.62 186 LEU A CA 1
ATOM 1451 C C . LEU A 1 186 ? 20.812 14.758 17.328 1 97.62 186 LEU A C 1
ATOM 1453 O O . LEU A 1 186 ? 21.672 14.75 16.453 1 97.62 186 LEU A O 1
ATOM 1457 N N . TYR A 1 187 ? 19.719 15.578 17.312 1 98.69 187 TYR A N 1
ATOM 1458 C CA . TYR A 1 187 ? 19.469 16.5 16.219 1 98.69 187 TYR A CA 1
ATOM 1459 C C . TYR A 1 187 ? 20.156 17.844 16.469 1 98.69 187 TYR A C 1
ATOM 1461 O O . TYR A 1 187 ? 20 18.781 15.68 1 98.69 187 TYR A O 1
ATOM 1469 N N . GLN A 1 188 ? 20.812 18.031 17.547 1 98.44 188 GLN A N 1
ATOM 1470 C CA . GLN A 1 188 ? 21.625 19.188 17.875 1 98.44 188 GLN A CA 1
ATOM 1471 C C . GLN A 1 188 ? 20.766 20.438 18 1 98.44 188 GLN A C 1
ATOM 1473 O O . GLN A 1 188 ? 21.094 21.484 17.453 1 98.44 188 GLN A O 1
ATOM 1478 N N . TYR A 1 189 ? 19.688 20.281 18.688 1 98.56 189 TYR A N 1
ATOM 1479 C CA . TYR A 1 189 ? 18.891 21.453 18.984 1 98.56 189 TYR A CA 1
ATOM 1480 C C . TYR A 1 189 ? 19.703 22.484 19.766 1 98.56 189 TYR A C 1
ATOM 1482 O O . TYR A 1 189 ? 20.562 22.125 20.578 1 98.56 189 TYR A O 1
ATOM 1490 N N . PRO A 1 190 ? 19.453 23.797 19.516 1 98.12 190 PRO A N 1
ATOM 1491 C CA . PRO A 1 190 ? 20.141 24.781 20.359 1 98.12 190 PRO A CA 1
ATOM 1492 C C . PRO A 1 190 ? 19.703 24.703 21.828 1 98.12 190 PRO A C 1
ATOM 1494 O O . PRO A 1 190 ? 18.531 24.406 22.109 1 98.12 190 PRO A O 1
ATOM 1497 N N . PRO A 1 191 ? 20.641 24.922 22.719 1 96.31 191 PRO A N 1
ATOM 1498 C CA . PRO A 1 191 ? 20.297 24.797 24.141 1 96.31 191 PRO A CA 1
ATOM 1499 C C . PRO A 1 191 ? 19.469 25.969 24.672 1 96.31 191 PRO A C 1
ATOM 1501 O O . PRO A 1 191 ? 19.922 26.703 25.547 1 96.31 191 PRO A O 1
ATOM 1504 N N . LEU A 1 192 ? 18.328 26.172 24.156 1 97.12 192 LEU A N 1
ATOM 1505 C CA . LEU A 1 192 ? 17.328 27.172 24.531 1 97.12 192 LEU A CA 1
ATOM 1506 C C . LEU A 1 192 ? 16.109 26.5 25.156 1 97.12 192 LEU A C 1
ATOM 1508 O O . LEU A 1 192 ? 16 25.266 25.156 1 97.12 192 LEU A O 1
ATOM 1512 N N . THR A 1 193 ? 15.188 27.312 25.734 1 96.69 193 THR A N 1
ATOM 1513 C CA . THR A 1 193 ? 14.156 26.703 26.547 1 96.69 193 THR A CA 1
ATOM 1514 C C . THR A 1 193 ? 12.766 27.094 26.047 1 96.69 193 THR A C 1
ATOM 1516 O O . THR A 1 193 ? 11.758 26.578 26.531 1 96.69 193 THR A O 1
ATOM 1519 N N . GLY A 1 194 ? 12.656 28.031 25.172 1 97.19 194 GLY A N 1
ATOM 1520 C CA . GLY A 1 194 ? 11.383 28.531 24.672 1 97.19 194 GLY A CA 1
ATOM 1521 C C . GLY A 1 194 ? 10.812 29.672 25.5 1 97.19 194 GLY A C 1
ATOM 1522 O O . GLY A 1 194 ? 9.656 30.047 25.328 1 97.19 194 GLY A O 1
ATOM 1523 N N . ASP A 1 195 ? 11.648 30.219 26.328 1 96.69 195 ASP A N 1
ATOM 1524 C CA . ASP A 1 195 ? 11.211 31.297 27.203 1 96.69 195 ASP A CA 1
ATOM 1525 C C . ASP A 1 195 ? 10.633 32.469 26.406 1 96.69 195 ASP A C 1
ATOM 1527 O O . ASP A 1 195 ? 11.227 32.906 25.422 1 96.69 195 ASP A O 1
ATOM 1531 N N . GLY A 1 196 ? 9.477 32.906 26.844 1 96.38 196 GLY A N 1
ATOM 1532 C CA . GLY A 1 196 ? 8.836 34.062 26.234 1 96.38 196 GLY A CA 1
ATOM 1533 C C . GLY A 1 196 ? 8.086 33.719 24.953 1 96.38 196 GLY A C 1
ATOM 1534 O O . GLY A 1 196 ? 7.527 34.594 24.297 1 96.38 196 GLY A O 1
ATOM 1535 N N . GLN A 1 197 ? 8.078 32.5 24.562 1 97.25 197 GLN A N 1
ATOM 1536 C CA . GLN A 1 197 ? 7.418 32.062 23.344 1 97.25 197 GLN A CA 1
ATOM 1537 C C . GLN A 1 197 ? 6.156 31.25 23.641 1 97.25 197 GLN A C 1
ATOM 1539 O O . GLN A 1 197 ? 5.984 30.766 24.75 1 97.25 197 GLN A O 1
ATOM 1544 N N . CYS A 1 198 ? 5.281 31.141 22.641 1 98.31 198 CYS A N 1
ATOM 1545 C CA . CYS A 1 198 ? 4.066 30.344 22.766 1 98.31 198 CYS A CA 1
ATOM 1546 C C . CYS A 1 198 ? 3.922 29.391 21.578 1 98.31 198 CYS A C 1
ATOM 1548 O O . CYS A 1 198 ? 3.998 29.812 20.422 1 98.31 198 CYS A O 1
ATOM 1550 N N . LEU A 1 199 ? 3.781 28.172 21.875 1 98.62 199 LEU A N 1
ATOM 1551 C CA . LEU A 1 199 ? 3.523 27.141 20.875 1 98.62 199 LEU A CA 1
ATOM 1552 C C . LEU A 1 199 ? 2.072 26.672 20.938 1 98.62 199 LEU A C 1
ATOM 1554 O O . LEU A 1 199 ? 1.566 26.344 22.016 1 98.62 199 LEU A O 1
ATOM 1558 N N . GLY A 1 200 ? 1.403 26.734 19.781 1 98.69 200 GLY A N 1
ATOM 1559 C CA . GLY A 1 200 ? 0.041 26.234 19.703 1 98.69 200 GLY A CA 1
ATOM 1560 C C . GLY A 1 200 ? -0.042 24.812 19.188 1 98.69 200 GLY A C 1
ATOM 1561 O O . GLY A 1 200 ? 0.633 24.469 18.219 1 98.69 200 GLY A O 1
ATOM 1562 N N . ILE A 1 201 ? -0.855 23.969 19.828 1 97.25 201 ILE A N 1
ATOM 1563 C CA . ILE A 1 201 ? -1.144 22.609 19.391 1 97.25 201 ILE A CA 1
ATOM 1564 C C . ILE A 1 201 ? -2.609 22.5 18.969 1 97.25 201 ILE A C 1
ATOM 1566 O O . ILE A 1 201 ? -3.508 22.812 19.766 1 97.25 201 ILE A O 1
ATOM 1570 N N . ILE A 1 202 ? -2.818 22.078 17.719 1 95 202 ILE A N 1
ATOM 1571 C CA . ILE A 1 202 ? -4.18 21.875 17.234 1 95 202 ILE A CA 1
ATOM 1572 C C . ILE A 1 202 ? -4.645 20.469 17.562 1 95 202 ILE A C 1
ATOM 1574 O O . ILE A 1 202 ? -4.031 19.484 17.141 1 95 202 ILE A O 1
ATOM 1578 N N . ALA A 1 203 ? -5.695 20.344 18.328 1 90.56 203 ALA A N 1
ATOM 1579 C CA . ALA A 1 203 ? -6.27 19.062 18.719 1 90.56 203 ALA A CA 1
ATOM 1580 C C . ALA A 1 203 ? -7.668 18.875 18.141 1 90.56 203 ALA A C 1
ATOM 1582 O O . ALA A 1 203 ? -8.617 19.531 18.562 1 90.56 203 ALA A O 1
ATOM 1583 N N . LEU A 1 204 ? -7.805 17.969 17.234 1 85.31 204 LEU A N 1
ATOM 1584 C CA . LEU A 1 204 ? -9.094 17.781 16.562 1 85.31 204 LEU A CA 1
ATOM 1585 C C . LEU A 1 204 ? -9.945 16.75 17.312 1 85.31 204 LEU A C 1
ATOM 1587 O O . LEU A 1 204 ? -11.156 16.688 17.109 1 85.31 204 LEU A O 1
ATOM 1591 N N . GLU A 1 205 ? -9.281 15.961 18.109 1 77.88 205 GLU A N 1
ATOM 1592 C CA . GLU A 1 205 ? -10.047 15 18.906 1 77.88 205 GLU A CA 1
ATOM 1593 C C . GLU A 1 205 ? -9.391 14.766 20.266 1 77.88 205 GLU A C 1
ATOM 1595 O O . GLU A 1 205 ? -8.172 14.633 20.344 1 77.88 205 GLU A O 1
ATOM 1600 N N . GLY A 1 206 ? -10.219 14.805 21.234 1 77.44 206 GLY A N 1
ATOM 1601 C CA . GLY A 1 206 ? -9.773 14.414 22.562 1 77.44 206 GLY A CA 1
ATOM 1602 C C . GLY A 1 206 ? -8.969 15.492 23.266 1 77.44 206 GLY A C 1
ATOM 1603 O O . GLY A 1 206 ? -8.93 16.641 22.828 1 77.44 206 GLY A O 1
ATOM 1604 N N . SER A 1 207 ? -8.586 15.125 24.469 1 84.44 207 SER A N 1
ATOM 1605 C CA . SER A 1 207 ? -7.773 15.984 25.312 1 84.44 207 SER A CA 1
ATOM 1606 C C . SER A 1 207 ? -6.656 15.203 26 1 84.44 207 SER A C 1
ATOM 1608 O O . SER A 1 207 ? -6.172 14.203 25.453 1 84.44 207 SER A O 1
ATOM 1610 N N . TYR A 1 208 ? -6.129 15.781 27.094 1 87.19 208 TYR A N 1
ATOM 1611 C CA . TYR A 1 208 ? -5.055 15.141 27.844 1 87.19 208 TYR A CA 1
ATOM 1612 C C . TYR A 1 208 ? -5.387 15.102 29.328 1 87.19 208 TYR A C 1
ATOM 1614 O O . TYR A 1 208 ? -6.281 15.812 29.797 1 87.19 208 TYR A O 1
ATOM 1622 N N . SER A 1 209 ? -4.672 14.266 30.062 1 84.5 209 SER A N 1
ATOM 1623 C CA . SER A 1 209 ? -4.816 14.133 31.516 1 84.5 209 SER A CA 1
ATOM 1624 C C . SER A 1 209 ? -3.795 14.992 32.25 1 84.5 209 SER A C 1
ATOM 1626 O O . SER A 1 209 ? -2.588 14.82 32.062 1 84.5 209 SER A O 1
ATOM 1628 N N . ASP A 1 210 ? -4.301 15.867 33.188 1 86.25 210 ASP A N 1
ATOM 1629 C CA . ASP A 1 210 ? -3.398 16.688 34 1 86.25 210 ASP A CA 1
ATOM 1630 C C . ASP A 1 210 ? -2.51 15.805 34.875 1 86.25 210 ASP A C 1
ATOM 1632 O O . ASP A 1 210 ? -1.347 16.141 35.094 1 86.25 210 ASP A O 1
ATOM 1636 N N . GLN A 1 211 ? -3.125 14.766 35.312 1 84.75 211 GLN A N 1
ATOM 1637 C CA . GLN A 1 211 ? -2.377 13.844 36.156 1 84.75 211 GLN A CA 1
ATOM 1638 C C . GLN A 1 211 ? -1.229 13.195 35.375 1 84.75 211 GLN A C 1
ATOM 1640 O O . GLN A 1 211 ? -0.116 13.078 35.906 1 84.75 211 GLN A O 1
ATOM 1645 N N . ASP A 1 212 ? -1.506 12.805 34.156 1 86.12 212 ASP A N 1
ATOM 1646 C CA . ASP A 1 212 ? -0.47 12.203 33.344 1 86.12 212 ASP A CA 1
ATOM 1647 C C . ASP A 1 212 ? 0.625 13.211 33 1 86.12 212 ASP A C 1
ATOM 1649 O O . ASP A 1 212 ? 1.808 12.867 32.969 1 86.12 212 ASP A O 1
ATOM 1653 N N . MET A 1 213 ? 0.198 14.43 32.781 1 91.25 213 MET A N 1
ATOM 1654 C CA . MET A 1 213 ? 1.169 15.469 32.469 1 91.25 213 MET A CA 1
ATOM 1655 C C . MET A 1 213 ? 2.111 15.711 33.656 1 91.25 213 MET A C 1
ATOM 1657 O O . MET A 1 213 ? 3.328 15.781 33.469 1 91.25 213 MET A O 1
ATOM 1661 N N . LYS A 1 214 ? 1.582 15.805 34.781 1 88.94 214 LYS A N 1
ATOM 1662 C CA . LYS A 1 214 ? 2.383 16.031 36 1 88.94 214 LYS A CA 1
ATOM 1663 C C . LYS A 1 214 ? 3.357 14.875 36.219 1 88.94 214 LYS A C 1
ATOM 1665 O O . LYS A 1 214 ? 4.531 15.102 36.531 1 88.94 214 LYS A O 1
ATOM 1670 N N . ALA A 1 215 ? 2.799 13.688 36.031 1 86.38 215 ALA A N 1
ATOM 1671 C CA . ALA A 1 215 ? 3.627 12.508 36.25 1 86.38 215 ALA A CA 1
ATOM 1672 C C . ALA A 1 215 ? 4.785 12.469 35.25 1 86.38 215 ALA A C 1
ATOM 1674 O O . ALA A 1 215 ? 5.91 12.117 35.594 1 86.38 215 ALA A O 1
ATOM 1675 N N . TYR A 1 216 ? 4.512 12.789 34.062 1 92.12 216 TYR A N 1
ATOM 1676 C CA . TYR A 1 216 ? 5.516 12.75 33 1 92.12 216 TYR A CA 1
ATOM 1677 C C . TYR A 1 216 ? 6.641 13.734 33.281 1 92.12 216 TYR A C 1
ATOM 1679 O O . TYR A 1 216 ? 7.816 13.375 33.219 1 92.12 216 TYR A O 1
ATOM 1687 N N . PHE A 1 217 ? 6.395 14.906 33.562 1 92.88 217 PHE A N 1
ATOM 1688 C CA . PHE A 1 217 ? 7.41 15.938 33.75 1 92.88 217 PHE A CA 1
ATOM 1689 C C . PHE A 1 217 ? 8.164 15.758 35.062 1 92.88 217 PHE A C 1
ATOM 1691 O O . PHE A 1 217 ? 9.359 16.047 35.125 1 92.88 217 PHE A O 1
ATOM 1698 N N . MET A 1 218 ? 7.492 15.219 36.031 1 88.62 218 MET A N 1
ATOM 1699 C CA . MET A 1 218 ? 8.195 14.844 37.25 1 88.62 218 MET A CA 1
ATOM 1700 C C . MET A 1 218 ? 9.25 13.781 36.969 1 88.62 218 MET A C 1
ATOM 1702 O O . MET A 1 218 ? 10.383 13.875 37.438 1 88.62 218 MET A O 1
ATOM 1706 N N . ALA A 1 219 ? 8.844 12.859 36.219 1 87.56 219 ALA A N 1
ATOM 1707 C CA . ALA A 1 219 ? 9.758 11.773 35.875 1 87.56 219 ALA A CA 1
ATOM 1708 C C . ALA A 1 219 ? 10.938 12.289 35.031 1 87.56 219 ALA A C 1
ATOM 1710 O O . ALA A 1 219 ? 12.055 11.781 35.156 1 87.56 219 ALA A O 1
ATOM 1711 N N . LEU A 1 220 ? 10.711 13.242 34.188 1 89.06 220 LEU A N 1
ATOM 1712 C CA . LEU A 1 220 ? 11.758 13.805 33.312 1 89.06 220 LEU A CA 1
ATOM 1713 C C . LEU A 1 220 ? 12.672 14.719 34.125 1 89.06 220 LEU A C 1
ATOM 1715 O O . LEU A 1 220 ? 13.773 15.055 33.688 1 89.06 220 LEU A O 1
ATOM 1719 N N . GLY A 1 221 ? 12.188 15.133 35.312 1 85.75 221 GLY A N 1
ATOM 1720 C CA . GLY A 1 221 ? 12.945 16.062 36.125 1 85.75 221 GLY A CA 1
ATOM 1721 C C . GLY A 1 221 ? 12.883 17.5 35.625 1 85.75 221 GLY A C 1
ATOM 1722 O O . GLY A 1 221 ? 13.844 18.25 35.781 1 85.75 221 GLY A O 1
ATOM 1723 N N . VAL A 1 222 ? 11.828 17.75 34.906 1 85.81 222 VAL A N 1
ATOM 1724 C CA . VAL A 1 222 ? 11.633 19.078 34.344 1 85.81 222 VAL A CA 1
ATOM 1725 C C . VAL A 1 222 ? 10.391 19.719 34.938 1 85.81 222 VAL A C 1
ATOM 1727 O O . VAL A 1 222 ? 9.422 19.031 35.25 1 85.81 222 VAL A O 1
ATOM 1730 N N . GLU A 1 223 ? 10.539 20.984 35.25 1 83.31 223 GLU A N 1
ATOM 1731 C CA . GLU A 1 223 ? 9.367 21.703 35.75 1 83.31 223 GLU A CA 1
ATOM 1732 C C . GLU A 1 223 ? 8.227 21.656 34.719 1 83.31 223 GLU A C 1
ATOM 1734 O O . GLU A 1 223 ? 8.461 21.781 33.531 1 83.31 223 GLU A O 1
ATOM 1739 N N . MET A 1 224 ? 7.102 21.453 35.188 1 82.19 224 MET A N 1
ATOM 1740 C CA . MET A 1 224 ? 5.938 21.391 34.312 1 82.19 224 MET A CA 1
ATOM 1741 C C . MET A 1 224 ? 5.738 22.703 33.562 1 82.19 224 MET A C 1
ATOM 1743 O O . MET A 1 224 ? 5.652 23.766 34.188 1 82.19 224 MET A O 1
ATOM 1747 N N . PRO A 1 225 ? 5.68 22.625 32.344 1 88.06 225 PRO A N 1
ATOM 1748 C CA . PRO A 1 225 ? 5.43 23.844 31.578 1 88.06 225 PRO A CA 1
ATOM 1749 C C . PRO A 1 225 ? 4.004 24.359 31.734 1 88.06 225 PRO A C 1
ATOM 1751 O O . PRO A 1 225 ? 3.143 23.656 32.281 1 88.06 225 PRO A O 1
ATOM 1754 N N . ARG A 1 226 ? 3.816 25.641 31.422 1 94.81 226 ARG A N 1
ATOM 1755 C CA . ARG A 1 226 ? 2.467 26.203 31.406 1 94.81 226 ARG A CA 1
ATOM 1756 C C . ARG A 1 226 ? 1.674 25.672 30.219 1 94.81 226 ARG A C 1
ATOM 1758 O O . ARG A 1 226 ? 2.004 25.969 29.062 1 94.81 226 ARG A O 1
ATOM 1765 N N . ILE A 1 227 ? 0.675 24.828 30.438 1 95.19 227 ILE A N 1
ATOM 1766 C CA . ILE A 1 227 ? -0.208 24.281 29.406 1 95.19 227 ILE A CA 1
ATOM 1767 C C . ILE A 1 227 ? -1.596 24.906 29.531 1 95.19 227 ILE A C 1
ATOM 1769 O O . ILE A 1 227 ? -2.221 24.844 30.594 1 95.19 227 ILE A O 1
ATOM 1773 N N . ILE A 1 228 ? -2.021 25.5 28.453 1 93.88 228 ILE A N 1
ATOM 1774 C CA . ILE A 1 228 ? -3.277 26.234 28.438 1 93.88 228 ILE A CA 1
ATOM 1775 C C . ILE A 1 228 ? -4.289 25.531 27.547 1 93.88 228 ILE A C 1
ATOM 1777 O O . ILE A 1 228 ? -4 25.25 26.375 1 93.88 228 ILE A O 1
ATOM 1781 N N . LYS A 1 229 ? -5.402 25.203 28.047 1 90.75 229 LYS A N 1
ATOM 1782 C CA . LYS A 1 229 ? -6.48 24.609 27.25 1 90.75 229 LYS A CA 1
ATOM 1783 C C . LYS A 1 229 ? -7.375 25.703 26.656 1 90.75 229 LYS A C 1
ATOM 1785 O O . LYS A 1 229 ? -7.875 26.562 27.391 1 90.75 229 LYS A O 1
ATOM 1790 N N . ILE A 1 230 ? -7.461 25.719 25.375 1 91.06 230 ILE A N 1
ATOM 1791 C CA . ILE A 1 230 ? -8.305 26.672 24.672 1 91.06 230 ILE A CA 1
ATOM 1792 C C . ILE A 1 230 ? -9.336 25.922 23.828 1 91.06 230 ILE A C 1
ATOM 1794 O O . ILE A 1 230 ? -9.023 24.906 23.219 1 91.06 230 ILE A O 1
ATOM 1798 N N . GLY A 1 231 ? -10.594 26.406 23.656 1 76.88 231 GLY A N 1
ATOM 1799 C CA . GLY A 1 231 ? -11.664 25.828 22.859 1 76.88 231 GLY A CA 1
ATOM 1800 C C . GLY A 1 231 ? -12.984 25.719 23.609 1 76.88 231 GLY A C 1
ATOM 1801 O O . GLY A 1 231 ? -13.055 26.047 24.797 1 76.88 231 GLY A O 1
ATOM 1802 N N . GLU A 1 232 ? -14.125 25.484 22.703 1 59.09 232 GLU A N 1
ATOM 1803 C CA . GLU A 1 232 ? -15.477 25.516 23.25 1 59.09 232 GLU A CA 1
ATOM 1804 C C . GLU A 1 232 ? -15.711 24.359 24.203 1 59.09 232 GLU A C 1
ATOM 1806 O O . GLU A 1 232 ? -15.383 23.203 23.891 1 59.09 232 GLU A O 1
ATOM 1811 N N . ASP A 1 233 ? -16.281 24.594 25.328 1 54.03 233 ASP A N 1
ATOM 1812 C CA . ASP A 1 233 ? -16.656 23.766 26.469 1 54.03 233 ASP A CA 1
ATOM 1813 C C . ASP A 1 233 ? -15.5 22.859 26.891 1 54.03 233 ASP A C 1
ATOM 1815 O O . ASP A 1 233 ? -14.953 22.125 26.062 1 54.03 233 ASP A O 1
ATOM 1819 N N . THR A 1 234 ? -14.68 23.5 27.703 1 50.56 234 THR A N 1
ATOM 1820 C CA . THR A 1 234 ? -13.539 22.766 28.25 1 50.56 234 THR A CA 1
ATOM 1821 C C . THR A 1 234 ? -13.781 21.266 28.203 1 50.56 234 THR A C 1
ATOM 1823 O O . THR A 1 234 ? -14.828 20.781 28.625 1 50.56 234 THR A O 1
ATOM 1826 N N . PRO A 1 235 ? -13.07 20.578 27.281 1 50.12 235 PRO A N 1
ATOM 1827 C CA . PRO A 1 235 ? -13.258 19.125 27.359 1 50.12 235 PRO A CA 1
ATOM 1828 C C . PRO A 1 235 ? -13.5 18.641 28.781 1 50.12 235 PRO A C 1
ATOM 1830 O O . PRO A 1 235 ? -12.805 19.062 29.703 1 50.12 235 PRO A O 1
ATOM 1833 N N . ASP A 1 236 ? -14.758 18.734 29.312 1 44.59 236 ASP A N 1
ATOM 1834 C CA . ASP A 1 236 ? -14.922 18.078 30.609 1 44.59 236 ASP A CA 1
ATOM 1835 C C . ASP A 1 236 ? -14.305 16.672 30.578 1 44.59 236 ASP A C 1
ATOM 1837 O O . ASP A 1 236 ? -13.781 16.25 29.547 1 44.59 236 ASP A O 1
ATOM 1841 N N . ASP A 1 237 ? -14.227 16.203 31.844 1 41.91 237 ASP A N 1
ATOM 1842 C CA . ASP A 1 237 ? -13.664 14.898 32.156 1 41.91 237 ASP A CA 1
ATOM 1843 C C . ASP A 1 237 ? -14.117 13.844 31.156 1 41.91 237 ASP A C 1
ATOM 1845 O O . ASP A 1 237 ? -13.633 12.711 31.188 1 41.91 237 ASP A O 1
ATOM 1849 N N . SER A 1 238 ? -15.102 14.242 30.516 1 41.72 238 SER A N 1
ATOM 1850 C CA . SER A 1 238 ? -15.68 13.25 29.609 1 41.72 238 SER A CA 1
ATOM 1851 C C . SER A 1 238 ? -14.844 13.117 28.344 1 41.72 238 SER A C 1
ATOM 1853 O O . SER A 1 238 ? -15.039 12.18 27.562 1 41.72 238 SER A O 1
ATOM 1855 N N . TRP A 1 239 ? -14.07 14.203 28.172 1 51.09 239 TRP A N 1
ATOM 1856 C CA . TRP A 1 239 ? -13.289 14.008 26.953 1 51.09 239 TRP A CA 1
ATOM 1857 C C . TRP A 1 239 ? -12.133 13.047 27.188 1 51.09 239 TRP A C 1
ATOM 1859 O O . TRP A 1 239 ? -11.336 13.242 28.109 1 51.09 239 TRP A O 1
ATOM 1869 N N . LEU A 1 240 ? -12.172 11.898 26.672 1 57.41 240 LEU A N 1
ATOM 1870 C CA . LEU A 1 240 ? -11.219 10.812 26.844 1 57.41 240 LEU A CA 1
ATOM 1871 C C . LEU A 1 240 ? -9.836 11.211 26.344 1 57.41 240 LEU A C 1
ATOM 1873 O O . LEU A 1 240 ? -9.711 11.938 25.359 1 57.41 240 LEU A O 1
ATOM 1877 N N . PRO A 1 241 ? -8.883 11.117 27.344 1 55.16 241 PRO A N 1
ATOM 1878 C CA . PRO A 1 241 ? -7.508 11.344 26.875 1 55.16 241 PRO A CA 1
ATOM 1879 C C . PRO A 1 241 ? -7.23 10.703 25.531 1 55.16 241 PRO A C 1
ATOM 1881 O O . PRO A 1 241 ? -7.734 9.617 25.234 1 55.16 241 PRO A O 1
ATOM 1884 N N . ASN A 1 242 ? -6.699 11.586 24.719 1 80 242 ASN A N 1
ATOM 1885 C CA . ASN A 1 242 ? -6.258 11.188 23.391 1 80 242 ASN A CA 1
ATOM 1886 C C . ASN A 1 242 ? -4.738 11.047 23.312 1 80 242 ASN A C 1
ATOM 1888 O O . ASN A 1 242 ? -4.008 11.93 23.766 1 80 242 ASN A O 1
ATOM 1892 N N . ALA A 1 243 ? -4.293 9.914 22.859 1 82.62 243 ALA A N 1
ATOM 1893 C CA . ALA A 1 243 ? -2.865 9.602 22.844 1 82.62 243 ALA A CA 1
ATOM 1894 C C . ALA A 1 243 ? -2.1 10.586 21.969 1 82.62 243 ALA A C 1
ATOM 1896 O O . ALA A 1 243 ? -0.966 10.961 22.281 1 82.62 243 ALA A O 1
ATOM 1897 N N . GLU A 1 244 ? -2.672 11.039 20.891 1 87.12 244 GLU A N 1
ATOM 1898 C CA . GLU A 1 244 ? -2.041 11.977 19.969 1 87.12 244 GLU A CA 1
ATOM 1899 C C . GLU A 1 244 ? -1.833 13.344 20.625 1 87.12 244 GLU A C 1
ATOM 1901 O O . GLU A 1 244 ? -0.738 13.906 20.562 1 87.12 244 GLU A O 1
ATOM 1906 N N . VAL A 1 245 ? -2.863 13.805 21.266 1 90.56 245 VAL A N 1
ATOM 1907 C CA . VAL A 1 245 ? -2.777 15.102 21.938 1 90.56 245 VAL A CA 1
ATOM 1908 C C . VAL A 1 245 ? -1.75 15.031 23.062 1 90.56 245 VAL A C 1
ATOM 1910 O O . VAL A 1 245 ? -0.936 15.945 23.219 1 90.56 245 VAL A O 1
ATOM 1913 N N . THR A 1 246 ? -1.832 13.953 23.812 1 91.44 246 THR A N 1
ATOM 1914 C CA . THR A 1 246 ? -0.904 13.766 24.922 1 91.44 246 THR A CA 1
ATOM 1915 C C . THR A 1 246 ? 0.538 13.742 24.422 1 91.44 246 THR A C 1
ATOM 1917 O O . THR A 1 246 ? 1.403 14.422 24.984 1 91.44 246 THR A O 1
ATOM 1920 N N . GLN A 1 247 ? 0.783 13.016 23.375 1 94.06 247 GLN A N 1
ATOM 1921 C CA . GLN A 1 247 ? 2.117 12.914 22.781 1 94.06 247 GLN A CA 1
ATOM 1922 C C . GLN A 1 247 ? 2.615 14.273 22.312 1 94.06 247 GLN A C 1
ATOM 1924 O O . GLN A 1 247 ? 3.76 14.648 22.578 1 94.06 247 GLN A O 1
ATOM 1929 N N . ASP A 1 248 ? 1.802 14.992 21.641 1 96.56 248 ASP A N 1
ATOM 1930 C CA . ASP A 1 248 ? 2.191 16.281 21.078 1 96.56 248 ASP A CA 1
ATOM 1931 C C . ASP A 1 248 ? 2.6 17.25 22.172 1 96.56 248 ASP A C 1
ATOM 1933 O O . ASP A 1 248 ? 3.617 17.938 22.047 1 96.56 248 ASP A O 1
ATOM 1937 N N . ILE A 1 249 ? 1.822 17.266 23.234 1 96.38 249 ILE A N 1
ATOM 1938 C CA . ILE A 1 249 ? 2.088 18.172 24.344 1 96.38 249 ILE A CA 1
ATOM 1939 C C . ILE A 1 249 ? 3.383 17.781 25.047 1 96.38 249 ILE A C 1
ATOM 1941 O O . ILE A 1 249 ? 4.234 18.625 25.328 1 96.38 249 ILE A O 1
ATOM 1945 N N . GLN A 1 250 ? 3.484 16.531 25.312 1 95.88 250 GLN A N 1
ATOM 1946 C CA . GLN A 1 250 ? 4.641 16.047 26.062 1 95.88 250 GLN A CA 1
ATOM 1947 C C . GLN A 1 250 ? 5.934 16.266 25.281 1 95.88 250 GLN A C 1
ATOM 1949 O O . GLN A 1 250 ? 6.953 16.656 25.859 1 95.88 250 GLN A O 1
ATOM 1954 N N . ILE A 1 251 ? 5.918 16.078 23.969 1 97.12 251 ILE A N 1
ATOM 1955 C CA . ILE A 1 251 ? 7.094 16.328 23.141 1 97.12 251 ILE A CA 1
ATOM 1956 C C . ILE A 1 251 ? 7.414 17.812 23.109 1 97.12 251 ILE A C 1
ATOM 1958 O O . ILE A 1 251 ? 8.539 18.219 23.406 1 97.12 251 ILE A O 1
ATOM 1962 N N . ALA A 1 252 ? 6.484 18.625 22.828 1 97.5 252 ALA A N 1
ATOM 1963 C CA . ALA A 1 252 ? 6.684 20.062 22.719 1 97.5 252 ALA A CA 1
ATOM 1964 C C . ALA A 1 252 ? 7.152 20.656 24.047 1 97.5 252 ALA A C 1
ATOM 1966 O O . ALA A 1 252 ? 8.117 21.422 24.094 1 97.5 252 ALA A O 1
ATOM 1967 N N . ALA A 1 253 ? 6.492 20.266 25.125 1 96.81 253 ALA A N 1
ATOM 1968 C CA . ALA A 1 253 ? 6.762 20.859 26.422 1 96.81 253 ALA A CA 1
ATOM 1969 C C . ALA A 1 253 ? 8.086 20.359 27 1 96.81 253 ALA A C 1
ATOM 1971 O O . ALA A 1 253 ? 8.766 21.078 27.734 1 96.81 253 ALA A O 1
ATOM 1972 N N . ALA A 1 254 ? 8.422 19.172 26.688 1 96.19 254 ALA A N 1
ATOM 1973 C CA . ALA A 1 254 ? 9.719 18.656 27.109 1 96.19 254 ALA A CA 1
ATOM 1974 C C . ALA A 1 254 ? 10.867 19.422 26.453 1 96.19 254 ALA A C 1
ATOM 1976 O O . ALA A 1 254 ? 11.922 19.625 27.062 1 96.19 254 ALA A O 1
ATOM 1977 N N . LEU A 1 255 ? 10.664 19.875 25.266 1 97.25 255 LEU A N 1
ATOM 1978 C CA . LEU A 1 255 ? 11.727 20.516 24.5 1 97.25 255 LEU A CA 1
ATOM 1979 C C . LEU A 1 255 ? 11.727 22.031 24.734 1 97.25 255 LEU A C 1
ATOM 1981 O O . LEU A 1 255 ? 12.75 22.688 24.547 1 97.25 255 LEU A O 1
ATOM 1985 N N . CYS A 1 256 ? 10.562 22.531 25.141 1 97.25 256 CYS A N 1
ATOM 1986 C CA . CYS A 1 256 ? 10.398 23.938 25.438 1 97.25 256 CYS A CA 1
ATOM 1987 C C . CYS A 1 256 ? 9.766 24.141 26.812 1 97.25 256 CYS A C 1
ATOM 1989 O O . CYS A 1 256 ? 8.672 24.703 26.922 1 97.25 256 CYS A O 1
ATOM 1991 N N . PRO A 1 257 ? 10.508 23.859 27.844 1 95.88 257 PRO A N 1
ATOM 1992 C CA . PRO A 1 257 ? 9.906 23.797 29.172 1 95.88 257 PRO A CA 1
ATOM 1993 C C . PRO A 1 257 ? 9.492 25.156 29.719 1 95.88 257 PRO A C 1
ATOM 1995 O O . PRO A 1 257 ? 8.688 25.25 30.641 1 95.88 257 PRO A O 1
ATOM 1998 N N . GLN A 1 258 ? 9.977 26.266 29.172 1 96.94 258 GLN A N 1
ATOM 1999 C CA . GLN A 1 258 ? 9.641 27.594 29.688 1 96.94 258 GLN A CA 1
ATOM 2000 C C . GLN A 1 258 ? 8.695 28.328 28.75 1 96.94 258 GLN A C 1
ATOM 2002 O O . GLN A 1 258 ? 8.414 29.5 28.938 1 96.94 258 GLN A O 1
ATOM 2007 N N . ALA A 1 259 ? 8.203 27.625 27.734 1 97.5 259 ALA A N 1
ATOM 2008 C CA . ALA A 1 259 ? 7.23 28.203 26.828 1 97.5 259 ALA A CA 1
ATOM 2009 C C . ALA A 1 259 ? 5.809 28.016 27.328 1 97.5 259 ALA A C 1
ATOM 2011 O O . ALA A 1 259 ? 5.555 27.156 28.172 1 97.5 259 ALA A O 1
ATOM 2012 N N . ASP A 1 260 ? 4.938 28.891 26.859 1 97.81 260 ASP A N 1
ATOM 2013 C CA . ASP A 1 260 ? 3.514 28.594 26.969 1 97.81 260 ASP A CA 1
ATOM 2014 C C . ASP A 1 260 ? 3.076 27.594 25.891 1 97.81 260 ASP A C 1
ATOM 2016 O O . ASP A 1 260 ? 3.387 27.781 24.703 1 97.81 260 ASP A O 1
ATOM 2020 N N . ILE A 1 261 ? 2.389 26.562 26.328 1 97.94 261 ILE A N 1
ATOM 2021 C CA . ILE A 1 261 ? 1.817 25.609 25.391 1 97.94 261 ILE A CA 1
ATOM 2022 C C . ILE A 1 261 ? 0.299 25.766 25.344 1 97.94 261 ILE A C 1
ATOM 2024 O O . ILE A 1 261 ? -0.399 25.375 26.281 1 97.94 261 ILE A O 1
ATOM 2028 N N . ALA A 1 262 ? -0.189 26.359 24.266 1 97.56 262 ALA A N 1
ATOM 2029 C CA . ALA A 1 262 ? -1.629 26.531 24.094 1 97.56 262 ALA A CA 1
ATOM 2030 C C . ALA A 1 262 ? -2.225 25.375 23.297 1 97.56 262 ALA A C 1
ATOM 2032 O O . ALA A 1 262 ? -1.821 25.109 22.156 1 97.56 262 ALA A O 1
ATOM 2033 N N . VAL A 1 263 ? -3.137 24.641 23.891 1 95.56 263 VAL A N 1
ATOM 2034 C CA . VAL A 1 263 ? -3.781 23.516 23.219 1 95.56 263 VAL A CA 1
ATOM 2035 C C . VAL A 1 263 ? -5.176 23.938 22.75 1 95.56 263 VAL A C 1
ATOM 2037 O O . VAL A 1 263 ? -6.047 24.234 23.578 1 95.56 263 VAL A O 1
ATOM 2040 N N . TYR A 1 264 ? -5.34 23.953 21.422 1 94.75 264 TYR A N 1
ATOM 2041 C CA . TYR A 1 264 ? -6.605 24.359 20.812 1 94.75 264 TYR A CA 1
ATOM 2042 C C . TYR A 1 264 ? -7.469 23.141 20.5 1 94.75 264 TYR A C 1
ATOM 2044 O O . TYR A 1 264 ? -7.25 22.469 19.5 1 94.75 264 TYR A O 1
ATOM 2052 N N . HIS A 1 265 ? -8.523 22.969 21.234 1 89.94 265 HIS A N 1
ATOM 2053 C CA . HIS A 1 265 ? -9.367 21.781 21.141 1 89.94 265 HIS A CA 1
ATOM 2054 C C . HIS A 1 265 ? -10.562 22.047 20.219 1 89.94 265 HIS A C 1
ATOM 2056 O O . HIS A 1 265 ? -11.375 22.938 20.5 1 89.94 265 HIS A O 1
ATOM 2062 N N . ALA A 1 266 ? -10.633 21.219 19.172 1 85.25 266 ALA A N 1
ATOM 2063 C CA . ALA A 1 266 ? -11.812 21.266 18.312 1 85.25 266 ALA A CA 1
ATOM 2064 C C . ALA A 1 266 ? -12.945 20.422 18.875 1 85.25 266 ALA A C 1
ATOM 2066 O O . ALA A 1 266 ? -12.703 19.5 19.672 1 85.25 266 ALA A O 1
ATOM 2067 N N . ARG A 1 267 ? -14.25 20.812 18.469 1 74.94 267 ARG A N 1
ATOM 2068 C CA . ARG A 1 267 ? -15.406 20.016 18.875 1 74.94 267 ARG A CA 1
ATOM 2069 C C . ARG A 1 267 ? -15.789 19.016 17.781 1 74.94 267 ARG A C 1
ATOM 2071 O O . ARG A 1 267 ? -16.906 19.062 17.25 1 74.94 267 ARG A O 1
ATOM 2078 N N . GLY A 1 268 ? -14.844 18.266 17.266 1 72.56 268 GLY A N 1
ATOM 2079 C CA . GLY A 1 268 ? -15.07 17.297 16.203 1 72.56 268 GLY A CA 1
ATOM 2080 C C . GLY A 1 268 ? -13.93 17.203 15.211 1 72.56 268 GLY A C 1
ATOM 2081 O O . GLY A 1 268 ? -13.008 18.031 15.25 1 72.56 268 GLY A O 1
ATOM 2082 N N . ALA A 1 269 ? -14.047 16.219 14.367 1 71.69 269 ALA A N 1
ATOM 2083 C CA . ALA A 1 269 ? -12.93 15.969 13.461 1 71.69 269 ALA A CA 1
ATOM 2084 C C . ALA A 1 269 ? -13.305 16.297 12.016 1 71.69 269 ALA A C 1
ATOM 2086 O O . ALA A 1 269 ? -12.609 15.891 11.078 1 71.69 269 ALA A O 1
ATOM 2087 N N . GLY A 1 270 ? -14.336 17.094 11.828 1 80.62 270 GLY A N 1
ATOM 2088 C CA . GLY A 1 270 ? -14.703 17.5 10.484 1 80.62 270 GLY A CA 1
ATOM 2089 C C . GLY A 1 270 ? -13.977 18.75 10.016 1 80.62 270 GLY A C 1
ATOM 2090 O O . GLY A 1 270 ? -13.297 19.422 10.805 1 80.62 270 GLY A O 1
ATOM 2091 N N . PHE A 1 271 ? -14.094 19.094 8.75 1 87.69 271 PHE A N 1
ATOM 2092 C CA . PHE A 1 271 ? -13.398 20.234 8.188 1 87.69 271 PHE A CA 1
ATOM 2093 C C . PHE A 1 271 ? -13.938 21.547 8.766 1 87.69 271 PHE A C 1
ATOM 2095 O O . PHE A 1 271 ? -13.203 22.516 8.906 1 87.69 271 PHE A O 1
ATOM 2102 N N . ARG A 1 272 ? -15.25 21.531 9.117 1 88.94 272 ARG A N 1
ATOM 2103 C CA . ARG A 1 272 ? -15.789 22.734 9.758 1 88.94 272 ARG A CA 1
ATOM 2104 C C . ARG A 1 272 ? -15.109 22.984 11.102 1 88.94 272 ARG A C 1
ATOM 2106 O O . ARG A 1 272 ? -14.703 24.109 11.398 1 88.94 272 ARG A O 1
ATOM 2113 N N . GLU A 1 273 ? -15.031 21.938 11.883 1 88.25 273 GLU A N 1
ATOM 2114 C CA . GLU A 1 273 ? -14.398 22.047 13.195 1 88.25 273 GLU A CA 1
ATOM 2115 C C . GLU A 1 273 ? -12.922 22.391 13.07 1 88.25 273 GLU A C 1
ATOM 2117 O O . GLU A 1 273 ? -12.383 23.141 13.883 1 88.25 273 GLU A O 1
ATOM 2122 N N . TYR A 1 274 ? -12.305 21.781 12.078 1 91.38 274 TYR A N 1
ATOM 2123 C CA . TYR A 1 274 ? -10.906 22.109 11.82 1 91.38 274 TYR A CA 1
ATOM 2124 C C . TYR A 1 274 ? -10.742 23.578 11.477 1 91.38 274 TYR A C 1
ATOM 2126 O O . TYR A 1 274 ? -9.836 24.25 11.977 1 91.38 274 TYR A O 1
ATOM 2134 N N . PHE A 1 275 ? -11.617 24.109 10.609 1 94.06 275 PHE A N 1
ATOM 2135 C CA . PHE A 1 275 ? -11.602 25.531 10.266 1 94.06 275 PHE A CA 1
ATOM 2136 C C . PHE A 1 275 ? -11.773 26.391 11.508 1 94.06 275 PHE A C 1
ATOM 2138 O O . PHE A 1 275 ? -11.039 27.359 11.711 1 94.06 275 PHE A O 1
ATOM 2145 N N . ASP A 1 276 ? -12.688 26 12.359 1 92.31 276 ASP A N 1
ATOM 2146 C CA . ASP A 1 276 ? -13.008 26.766 13.555 1 92.31 276 ASP A CA 1
ATOM 2147 C C . ASP A 1 276 ? -11.797 26.891 14.477 1 92.31 276 ASP A C 1
ATOM 2149 O O . ASP A 1 276 ? -11.469 27.984 14.945 1 92.31 276 ASP A O 1
ATOM 2153 N N . ILE A 1 277 ? -11.188 25.797 14.664 1 93 277 ILE A N 1
ATOM 2154 C CA . ILE A 1 277 ? -10.125 25.797 15.672 1 93 277 ILE A CA 1
ATOM 2155 C C . ILE A 1 277 ? -8.859 26.422 15.086 1 93 277 ILE A C 1
ATOM 2157 O O . ILE A 1 277 ? -8.094 27.062 15.805 1 93 277 ILE A O 1
ATOM 2161 N N . LEU A 1 278 ? -8.648 26.266 13.82 1 95.44 278 LEU A N 1
ATOM 2162 C CA . LEU A 1 278 ? -7.48 26.859 13.18 1 95.44 278 LEU A CA 1
ATOM 2163 C C . LEU A 1 278 ? -7.574 28.375 13.18 1 95.44 278 LEU A C 1
ATOM 2165 O O . LEU A 1 278 ? -6.594 29.062 13.477 1 95.44 278 LEU A O 1
ATOM 2169 N N . GLN A 1 279 ? -8.727 28.922 12.828 1 94.75 279 GLN A N 1
ATOM 2170 C CA . GLN A 1 279 ? -8.898 30.359 12.867 1 94.75 279 GLN A CA 1
ATOM 2171 C C . GLN A 1 279 ? -8.75 30.906 14.281 1 94.75 279 GLN A C 1
ATOM 2173 O O . GLN A 1 279 ? -8.18 31.969 14.492 1 94.75 279 GLN A O 1
ATOM 2178 N N . CYS A 1 280 ? -9.258 30.109 15.219 1 94.12 280 CYS A N 1
ATOM 2179 C CA . CYS A 1 280 ? -9.109 30.5 16.625 1 94.12 280 CYS A CA 1
ATOM 2180 C C . CYS A 1 280 ? -7.637 30.625 17 1 94.12 280 CYS A C 1
ATOM 2182 O O . CYS A 1 280 ? -7.246 31.594 17.656 1 94.12 280 CYS A O 1
ATOM 2184 N N . ALA A 1 281 ? -6.844 29.688 16.594 1 97.12 281 ALA A N 1
ATOM 2185 C CA . ALA A 1 281 ? -5.418 29.688 16.922 1 97.12 281 ALA A CA 1
ATOM 2186 C C . ALA A 1 281 ? -4.691 30.812 16.188 1 97.12 281 ALA A C 1
ATOM 2188 O O . ALA A 1 281 ? -3.904 31.547 16.797 1 97.12 281 ALA A O 1
ATOM 2189 N N . ILE A 1 282 ? -4.977 30.984 14.938 1 97.38 282 ILE A N 1
ATOM 2190 C CA . ILE A 1 282 ? -4.273 31.938 14.094 1 97.38 282 ILE A CA 1
ATOM 2191 C C . ILE A 1 282 ? -4.574 33.375 14.57 1 97.38 282 ILE A C 1
ATOM 2193 O O . ILE A 1 282 ? -3.709 34.25 14.516 1 97.38 282 ILE A O 1
ATOM 2197 N N . PHE A 1 283 ? -5.773 33.594 15.141 1 96.31 283 PHE A N 1
ATOM 2198 C CA . PHE A 1 283 ? -6.18 34.938 15.516 1 96.31 283 PHE A CA 1
ATOM 2199 C C . PHE A 1 283 ? -6.238 35.094 17.031 1 96.31 283 PHE A C 1
ATOM 2201 O O . PHE A 1 283 ? -6.926 35.969 17.547 1 96.31 283 PHE A O 1
ATOM 2208 N N . ASP A 1 284 ? -5.59 34.188 17.75 1 96.31 284 ASP A N 1
ATOM 2209 C CA . ASP A 1 284 ? -5.492 34.312 19.203 1 96.31 284 ASP A CA 1
ATOM 2210 C C . ASP A 1 284 ? -4.664 35.531 19.594 1 96.31 284 ASP A C 1
ATOM 2212 O O . ASP A 1 284 ? -3.434 35.5 19.578 1 96.31 284 ASP A O 1
ATOM 2216 N N . SER A 1 285 ? -5.316 36.562 20.062 1 93.81 285 SER A N 1
ATOM 2217 C CA . SER A 1 285 ? -4.645 37.812 20.406 1 93.81 285 SER A CA 1
ATOM 2218 C C . SER A 1 285 ? -4.164 37.812 21.844 1 93.81 285 SER A C 1
ATOM 2220 O O . SER A 1 285 ? -3.4 38.688 22.25 1 93.81 285 SER A O 1
ATOM 2222 N N . LYS A 1 286 ? -4.559 36.844 22.562 1 94.94 286 LYS A N 1
ATOM 2223 C CA . LYS A 1 286 ? -4.172 36.75 23.969 1 94.94 286 LYS A CA 1
ATOM 2224 C C . LYS A 1 286 ? -2.848 36 24.125 1 94.94 286 LYS A C 1
ATOM 2226 O O . LYS A 1 286 ? -1.924 36.5 24.781 1 94.94 286 LYS A O 1
ATOM 2231 N N . HIS A 1 287 ? -2.732 34.844 23.547 1 95.88 287 HIS A N 1
ATOM 2232 C CA . HIS A 1 287 ? -1.541 34.031 23.734 1 95.88 287 HIS A CA 1
ATOM 2233 C C . HIS A 1 287 ? -0.573 34.188 22.562 1 95.88 287 HIS A C 1
ATOM 2235 O O . HIS A 1 287 ? 0.637 34.031 22.719 1 95.88 287 HIS A O 1
ATOM 2241 N N . ARG A 1 288 ? -1.09 34.469 21.406 1 96.06 288 ARG A N 1
ATOM 2242 C CA . ARG A 1 288 ? -0.322 34.812 20.219 1 96.06 288 ARG A CA 1
ATOM 2243 C C . ARG A 1 288 ? 0.736 33.781 19.906 1 96.06 288 ARG A C 1
ATOM 2245 O O . ARG A 1 288 ? 1.929 34.062 19.844 1 96.06 288 ARG A O 1
ATOM 2252 N N . PRO A 1 289 ? 0.32 32.531 19.703 1 98.25 289 PRO A N 1
ATOM 2253 C CA . PRO A 1 289 ? 1.324 31.547 19.328 1 98.25 289 PRO A CA 1
ATOM 2254 C C . PRO A 1 289 ? 2.102 31.938 18.062 1 98.25 289 PRO A C 1
ATOM 2256 O O . PRO A 1 289 ? 1.516 32.438 17.109 1 98.25 289 PRO A O 1
ATOM 2259 N N . SER A 1 290 ? 3.441 31.734 18.125 1 97.88 290 SER A N 1
ATOM 2260 C CA . SER A 1 290 ? 4.273 32.031 16.969 1 97.88 290 SER A CA 1
ATOM 2261 C C . SER A 1 290 ? 4.508 30.797 16.125 1 97.88 290 SER A C 1
ATOM 2263 O O . SER A 1 290 ? 4.988 30.891 14.984 1 97.88 290 SER A O 1
ATOM 2265 N N . VAL A 1 291 ? 4.219 29.656 16.625 1 98.81 291 VAL A N 1
ATOM 2266 C CA . VAL A 1 291 ? 4.312 28.375 15.938 1 98.81 291 VAL A CA 1
ATOM 2267 C C . VAL A 1 291 ? 3.076 27.531 16.234 1 98.81 291 VAL A C 1
ATOM 2269 O O . VAL A 1 291 ? 2.58 27.531 17.375 1 98.81 291 VAL A O 1
ATOM 2272 N N . LEU A 1 292 ? 2.537 26.859 15.242 1 98.88 292 LEU A N 1
ATOM 2273 C CA . LEU A 1 292 ? 1.447 25.906 15.406 1 98.88 292 LEU A CA 1
ATOM 2274 C C . LEU A 1 292 ? 1.872 24.516 14.953 1 98.88 292 LEU A C 1
ATOM 2276 O O . LEU A 1 292 ? 2.586 24.375 13.953 1 98.88 292 LEU A O 1
ATOM 2280 N N . SER A 1 293 ? 1.475 23.516 15.688 1 98.69 293 SER A N 1
ATOM 2281 C CA . SER A 1 293 ? 1.688 22.109 15.32 1 98.69 293 SER A CA 1
ATOM 2282 C C . SER A 1 293 ? 0.363 21.391 15.07 1 98.69 293 SER A C 1
ATOM 2284 O O . SER A 1 293 ? -0.543 21.453 15.906 1 98.69 293 SER A O 1
ATOM 2286 N N . VAL A 1 294 ? 0.279 20.766 13.898 1 96.19 294 VAL A N 1
ATOM 2287 C CA . VAL A 1 294 ? -0.906 20.016 13.5 1 96.19 294 VAL A CA 1
ATOM 2288 C C . VAL A 1 294 ? -0.525 18.562 13.211 1 96.19 294 VAL A C 1
ATOM 2290 O O . VAL A 1 294 ? 0.178 18.281 12.234 1 96.19 294 VAL A O 1
ATOM 2293 N N . SER A 1 295 ? -1.082 17.625 13.984 1 93.88 295 SER A N 1
ATOM 2294 C CA . SER A 1 295 ? -0.692 16.234 13.844 1 93.88 295 SER A CA 1
ATOM 2295 C C . SER A 1 295 ? -1.772 15.422 13.141 1 93.88 295 SER A C 1
ATOM 2297 O O . SER A 1 295 ? -1.771 14.188 13.195 1 93.88 295 SER A O 1
ATOM 2299 N N . TRP A 1 296 ? -2.672 16.109 12.531 1 89.25 296 TRP A N 1
ATOM 2300 C CA . TRP A 1 296 ? -3.74 15.461 11.766 1 89.25 296 TRP A CA 1
ATOM 2301 C C . TRP A 1 296 ? -3.561 15.703 10.273 1 89.25 296 TRP A C 1
ATOM 2303 O O . TRP A 1 296 ? -3.256 16.828 9.844 1 89.25 296 TRP A O 1
ATOM 2313 N N . SER A 1 297 ? -3.623 14.633 9.57 1 89.44 297 SER A N 1
ATOM 2314 C CA . SER A 1 297 ? -3.434 1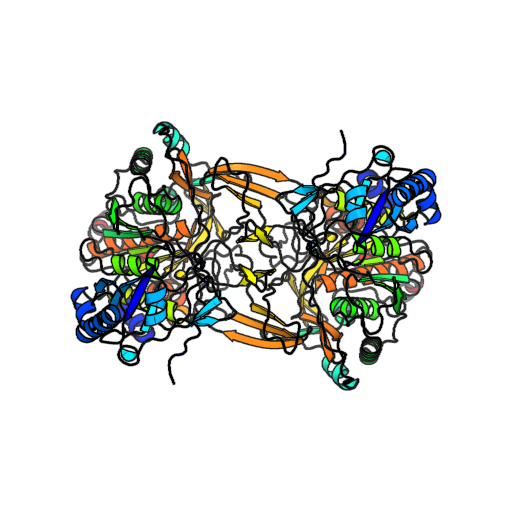4.727 8.133 1 89.44 297 SER A CA 1
ATOM 2315 C C . SER A 1 297 ? -4.578 14.055 7.379 1 89.44 297 SER A C 1
ATOM 2317 O O . SER A 1 297 ? -5.121 13.047 7.836 1 89.44 297 SER A O 1
ATOM 2319 N N . PHE A 1 298 ? -4.914 14.625 6.223 1 90.81 298 PHE A N 1
ATOM 2320 C CA . PHE A 1 298 ? -6.023 14.164 5.387 1 90.81 298 PHE A CA 1
ATOM 2321 C C . PHE A 1 298 ? -5.547 13.875 3.971 1 90.81 298 PHE A C 1
ATOM 2323 O O . PHE A 1 298 ? -5.043 14.758 3.281 1 90.81 298 PHE A O 1
ATOM 2330 N N . PRO A 1 299 ? -5.777 12.617 3.555 1 92.06 299 PRO A N 1
ATOM 2331 C CA . PRO A 1 299 ? -5.293 12.289 2.209 1 92.06 299 PRO A CA 1
ATOM 2332 C C . PRO A 1 299 ? -6.027 13.062 1.116 1 92.06 299 PRO A C 1
ATOM 2334 O O . PRO A 1 299 ? -7.246 13.25 1.201 1 92.06 299 PRO A O 1
ATOM 2337 N N . GLU A 1 300 ? -5.305 13.578 0.114 1 93.06 300 GLU A N 1
ATOM 2338 C CA . GLU A 1 300 ? -5.906 14.227 -1.045 1 93.06 300 GLU A CA 1
ATOM 2339 C C . GLU A 1 300 ? -6.625 13.219 -1.937 1 93.06 300 GLU A C 1
ATOM 2341 O O . GLU A 1 300 ? -6.227 13 -3.084 1 93.06 300 GLU A O 1
ATOM 2346 N N . VAL A 1 301 ? -7.629 12.625 -1.448 1 88.25 301 VAL A N 1
ATOM 2347 C CA . VAL A 1 301 ? -8.5 11.672 -2.135 1 88.25 301 VAL A CA 1
ATOM 2348 C C . VAL A 1 301 ? -9.953 12.133 -2.033 1 88.25 301 VAL A C 1
ATOM 2350 O O . VAL A 1 301 ? -10.383 12.602 -0.978 1 88.25 301 VAL A O 1
ATOM 2353 N N . ASP A 1 302 ? -10.594 12.023 -3.082 1 77.5 302 ASP A N 1
ATOM 2354 C CA . ASP A 1 302 ? -11.992 12.445 -3.084 1 77.5 302 ASP A CA 1
ATOM 2355 C C . ASP A 1 302 ? -12.789 11.703 -2.014 1 77.5 302 ASP A C 1
ATOM 2357 O O . ASP A 1 302 ? -12.664 10.484 -1.871 1 77.5 302 ASP A O 1
ATOM 2361 N N . GLY A 1 303 ? -13.523 12.469 -1.214 1 74.06 303 GLY A N 1
ATOM 2362 C CA . GLY A 1 303 ? -14.367 11.891 -0.174 1 74.06 303 GLY A CA 1
ATOM 2363 C C . GLY A 1 303 ? -13.641 11.711 1.146 1 74.06 303 GLY A C 1
ATOM 2364 O O . GLY A 1 303 ? -14.266 11.469 2.178 1 74.06 303 GLY A O 1
ATOM 2365 N N . ARG A 1 304 ? -12.336 11.891 1.177 1 79.38 304 ARG A N 1
ATOM 2366 C CA . ARG A 1 304 ? -11.586 11.711 2.412 1 79.38 304 ARG A CA 1
ATOM 2367 C C . ARG A 1 304 ? -10.758 12.953 2.734 1 79.38 304 ARG A C 1
ATOM 2369 O O . ARG A 1 304 ? -10.367 13.164 3.885 1 79.38 304 ARG A O 1
ATOM 2376 N N . GLY A 1 305 ? -10.469 13.719 1.791 1 85.06 305 GLY A N 1
ATOM 2377 C CA . GLY A 1 305 ? -9.758 14.977 1.96 1 85.06 305 GLY A CA 1
ATOM 2378 C C . GLY A 1 305 ? -10.602 16.188 1.597 1 85.06 305 GLY A C 1
ATOM 2379 O O . GLY A 1 305 ? -11.805 16.062 1.377 1 85.06 305 GLY A O 1
ATOM 2380 N N . PRO A 1 306 ? -9.969 17.328 1.735 1 89.06 306 PRO A N 1
ATOM 2381 C CA . PRO A 1 306 ? -10.719 18.547 1.374 1 89.06 306 PRO A CA 1
ATOM 2382 C C . PRO A 1 306 ? -11.016 18.625 -0.121 1 89.06 306 PRO A C 1
ATOM 2384 O O . PRO A 1 306 ? -10.25 18.109 -0.938 1 89.06 306 PRO A O 1
ATOM 2387 N N . THR A 1 307 ? -12.164 19.203 -0.458 1 86 307 THR A N 1
ATOM 2388 C CA . THR A 1 307 ? -12.398 19.609 -1.836 1 86 307 THR A CA 1
ATOM 2389 C C . THR A 1 307 ? -11.43 20.734 -2.236 1 86 307 THR A C 1
ATOM 2391 O O . THR A 1 307 ? -10.789 21.344 -1.379 1 86 307 THR A O 1
ATOM 2394 N N . PRO A 1 308 ? -11.297 20.969 -3.529 1 87.62 308 PRO A N 1
ATOM 2395 C CA . PRO A 1 308 ? -10.445 22.078 -3.951 1 87.62 308 PRO A CA 1
ATOM 2396 C C . PRO A 1 308 ? -10.844 23.422 -3.316 1 87.62 308 PRO A C 1
ATOM 2398 O O . PRO A 1 308 ? -9.977 24.219 -2.945 1 87.62 308 PRO A O 1
ATOM 2401 N N . GLU A 1 309 ? -12.156 23.672 -3.146 1 87.75 309 GLU A N 1
ATOM 2402 C CA . GLU A 1 309 ? -12.641 24.891 -2.531 1 87.75 309 GLU A CA 1
ATOM 2403 C C . GLU A 1 309 ? -12.25 24.969 -1.059 1 87.75 309 GLU A C 1
ATOM 2405 O O . GLU A 1 309 ? -11.82 26.016 -0.575 1 87.75 309 GLU A O 1
ATOM 2410 N N . GLU A 1 310 ? -12.438 23.859 -0.41 1 91.19 310 GLU A N 1
ATOM 2411 C CA . GLU A 1 310 ? -12.047 23.812 0.996 1 91.19 310 GLU A CA 1
ATOM 2412 C C . GLU A 1 310 ? -10.547 24.016 1.162 1 91.19 310 GLU A C 1
ATOM 2414 O O . GLU A 1 310 ? -10.109 24.75 2.051 1 91.19 310 GLU A O 1
ATOM 2419 N N . ALA A 1 311 ? -9.781 23.328 0.316 1 93.88 311 ALA A N 1
ATOM 2420 C CA . ALA A 1 311 ? -8.328 23.484 0.366 1 93.88 311 ALA A CA 1
ATOM 2421 C C . ALA A 1 311 ? -7.918 24.938 0.182 1 93.88 311 ALA A C 1
ATOM 2423 O O . ALA A 1 311 ? -6.996 25.422 0.847 1 93.88 311 ALA A O 1
ATOM 2424 N N . GLU A 1 312 ? -8.555 25.625 -0.673 1 93.62 312 GLU A N 1
ATOM 2425 C CA . GLU A 1 312 ? -8.25 27.031 -0.915 1 93.62 312 GLU A CA 1
ATOM 2426 C C . GLU A 1 312 ? -8.578 27.875 0.308 1 93.62 312 GLU A C 1
ATOM 2428 O O . GLU A 1 312 ? -7.875 28.859 0.595 1 93.62 312 GLU A O 1
ATOM 2433 N N . ILE A 1 313 ? -9.648 27.609 0.924 1 95 313 ILE A N 1
ATOM 2434 C CA . ILE A 1 313 ? -10.047 28.344 2.121 1 95 313 ILE A CA 1
ATOM 2435 C C . ILE A 1 313 ? -9 28.156 3.215 1 95 313 ILE A C 1
ATOM 2437 O O . ILE A 1 313 ? -8.594 29.125 3.865 1 95 313 ILE A O 1
ATOM 2441 N N . PHE A 1 314 ? -8.586 26.953 3.424 1 96.44 314 PHE A N 1
ATOM 2442 C CA . PHE A 1 314 ? -7.555 26.688 4.422 1 96.44 314 PHE A CA 1
ATOM 2443 C C . PHE A 1 314 ? -6.23 27.312 4.02 1 96.44 314 PHE A C 1
ATOM 2445 O O . PHE A 1 314 ? -5.504 27.844 4.863 1 96.44 314 PHE A O 1
ATOM 2452 N N . ASP A 1 315 ? -5.953 27.203 2.768 1 95.75 315 ASP A N 1
ATOM 2453 C CA . ASP A 1 315 ? -4.719 27.812 2.27 1 95.75 315 ASP A CA 1
ATOM 2454 C C . ASP A 1 315 ? -4.695 29.312 2.537 1 95.75 315 ASP A C 1
ATOM 2456 O O . ASP A 1 315 ? -3.637 29.875 2.811 1 95.75 315 ASP A O 1
ATOM 2460 N N . GLU A 1 316 ? -5.773 29.922 2.389 1 95.94 316 GLU A N 1
ATOM 2461 C CA . GLU A 1 316 ? -5.875 31.344 2.709 1 95.94 316 GLU A CA 1
ATOM 2462 C C . GLU A 1 316 ? -5.578 31.594 4.184 1 95.94 316 GLU A C 1
ATOM 2464 O O . GLU A 1 316 ? -4.91 32.562 4.527 1 95.94 316 GLU A O 1
ATOM 2469 N N . LEU A 1 317 ? -6.09 30.781 5.047 1 96.88 317 LEU A N 1
ATOM 2470 C CA . LEU A 1 317 ? -5.777 30.891 6.465 1 96.88 317 LEU A CA 1
ATOM 2471 C C . LEU A 1 317 ? -4.277 30.75 6.707 1 96.88 317 LEU A C 1
ATOM 2473 O O . LEU A 1 317 ? -3.699 31.469 7.523 1 96.88 317 LEU A O 1
ATOM 2477 N N . PHE A 1 318 ? -3.695 29.828 6.035 1 97.62 318 PHE A N 1
ATOM 2478 C CA . PHE A 1 318 ? -2.262 29.609 6.184 1 97.62 318 PHE A CA 1
ATOM 2479 C C . PHE A 1 318 ? -1.474 30.812 5.68 1 97.62 318 PHE A C 1
ATOM 2481 O O . PHE A 1 318 ? -0.437 31.172 6.242 1 97.62 318 PHE A O 1
ATOM 2488 N N . ARG A 1 319 ? -1.955 31.438 4.637 1 96.06 319 ARG A N 1
ATOM 2489 C CA . ARG A 1 319 ? -1.338 32.656 4.148 1 96.06 319 ARG A CA 1
ATOM 2490 C C . ARG A 1 319 ? -1.425 33.781 5.191 1 96.06 319 ARG A C 1
ATOM 2492 O O . ARG A 1 319 ? -0.462 34.5 5.398 1 96.06 319 ARG A O 1
ATOM 2499 N N . LEU A 1 320 ? -2.555 33.875 5.766 1 96.81 320 LEU A N 1
ATOM 2500 C CA . LEU A 1 320 ? -2.734 34.875 6.805 1 96.81 320 LEU A CA 1
ATOM 2501 C C . LEU A 1 320 ? -1.809 34.594 7.988 1 96.81 320 LEU A C 1
ATOM 2503 O O . LEU A 1 320 ? -1.269 35.531 8.586 1 96.81 320 LEU A O 1
ATOM 2507 N N . ALA A 1 321 ? -1.658 33.344 8.328 1 97.31 321 ALA A N 1
ATOM 2508 C CA . ALA A 1 321 ? -0.699 32.969 9.367 1 97.31 321 ALA A CA 1
ATOM 2509 C C . ALA A 1 321 ? 0.714 33.406 8.984 1 97.31 321 ALA A C 1
ATOM 2511 O O . ALA A 1 321 ? 1.448 33.938 9.805 1 97.31 321 ALA A O 1
ATOM 2512 N N . ALA A 1 322 ? 1.075 33.156 7.773 1 96.44 322 ALA A N 1
ATOM 2513 C CA . ALA A 1 322 ? 2.395 33.562 7.285 1 96.44 322 ALA A CA 1
ATOM 2514 C C . ALA A 1 322 ? 2.598 35.062 7.398 1 96.44 322 ALA A C 1
ATOM 2516 O O . ALA A 1 322 ? 3.666 35.531 7.805 1 96.44 322 ALA A O 1
ATOM 2517 N N . LEU A 1 323 ? 1.595 35.812 7.078 1 95.5 323 LEU A N 1
ATOM 2518 C CA . LEU A 1 323 ? 1.661 37.281 7.125 1 95.5 323 LEU A CA 1
ATOM 2519 C C . LEU A 1 323 ? 1.812 37.781 8.562 1 95.5 323 LEU A C 1
ATOM 2521 O O . LEU A 1 323 ? 2.299 38.875 8.789 1 95.5 323 LEU A O 1
ATOM 2525 N N . GLN A 1 324 ? 1.41 36.938 9.477 1 95.62 324 GLN A N 1
ATOM 2526 C CA . GLN A 1 324 ? 1.514 37.281 10.891 1 95.62 324 GLN A CA 1
ATOM 2527 C C . GLN A 1 324 ? 2.809 36.75 11.5 1 95.62 324 GLN A C 1
ATOM 2529 O O . GLN A 1 324 ? 3.082 36.969 12.68 1 95.62 324 GLN A O 1
ATOM 2534 N N . GLY A 1 325 ? 3.6 36 10.719 1 96.31 325 GLY A N 1
ATOM 2535 C CA . GLY A 1 325 ? 4.844 35.438 11.211 1 96.31 325 GLY A CA 1
ATOM 2536 C C . GLY A 1 325 ? 4.645 34.156 11.992 1 96.31 325 GLY A C 1
ATOM 2537 O O . GLY A 1 325 ? 5.426 33.844 12.891 1 96.31 325 GLY A O 1
ATOM 2538 N N . ILE A 1 326 ? 3.602 33.438 11.719 1 97.94 326 ILE A N 1
ATOM 2539 C CA . ILE A 1 326 ? 3.318 32.188 12.391 1 97.94 326 ILE A CA 1
ATOM 2540 C C . ILE A 1 326 ? 3.801 31.016 11.523 1 97.94 326 ILE A C 1
ATOM 2542 O O . ILE A 1 326 ? 3.459 30.922 10.344 1 97.94 326 ILE A O 1
ATOM 2546 N N . THR A 1 327 ? 4.637 30.203 12.07 1 98.62 327 THR A N 1
ATOM 2547 C CA . THR A 1 327 ? 5.031 28.969 11.406 1 98.62 327 THR A CA 1
ATOM 2548 C C . THR A 1 327 ? 4.043 27.844 11.711 1 98.62 327 THR A C 1
ATOM 2550 O O . THR A 1 327 ? 3.682 27.625 12.875 1 98.62 327 THR A O 1
ATOM 2553 N N . ILE A 1 328 ? 3.609 27.156 10.719 1 98.75 328 ILE A N 1
ATOM 2554 C CA . ILE A 1 328 ? 2.732 26 10.922 1 98.75 328 ILE A CA 1
ATOM 2555 C C . ILE A 1 328 ? 3.445 24.719 10.492 1 98.75 328 ILE A C 1
ATOM 2557 O O . ILE A 1 328 ? 3.922 24.625 9.359 1 98.75 328 ILE A O 1
ATOM 2561 N N . CYS A 1 329 ? 3.559 23.766 11.375 1 98.88 329 CYS A N 1
ATOM 2562 C CA . CYS A 1 329 ? 4.117 22.438 11.109 1 98.88 329 CYS A CA 1
ATOM 2563 C C . CYS A 1 329 ? 3.018 21.375 11.078 1 98.88 329 CYS A C 1
ATOM 2565 O O . CYS A 1 329 ? 2.164 21.344 11.961 1 98.88 329 CYS A O 1
ATOM 2567 N N . ALA A 1 330 ? 3 20.578 10.055 1 98.5 330 ALA A N 1
ATOM 2568 C CA . ALA A 1 330 ? 1.972 19.547 9.945 1 98.5 330 ALA A CA 1
ATOM 2569 C C . ALA A 1 330 ? 2.588 18.188 9.602 1 98.5 330 ALA A C 1
ATOM 2571 O O . ALA A 1 330 ? 3.566 18.125 8.852 1 98.5 330 ALA A O 1
ATOM 2572 N N . SER A 1 331 ? 1.969 17.141 10.164 1 97.88 331 SER A N 1
ATOM 2573 C CA . SER A 1 331 ? 2.377 15.781 9.836 1 97.88 331 SER A CA 1
ATOM 2574 C C . SER A 1 331 ? 2.068 15.453 8.383 1 97.88 331 SER A C 1
ATOM 2576 O O . SER A 1 331 ? 1.065 15.914 7.832 1 97.88 331 SER A O 1
ATOM 2578 N N . SER A 1 332 ? 2.945 14.586 7.762 1 98 332 SER A N 1
ATOM 2579 C CA . SER A 1 332 ? 2.777 14.258 6.348 1 98 332 SER A CA 1
ATOM 2580 C C . SER A 1 332 ? 1.935 13 6.168 1 98 332 SER A C 1
ATOM 2582 O O . SER A 1 332 ? 1.635 12.609 5.039 1 98 332 SER A O 1
ATOM 2584 N N . GLY A 1 333 ? 1.566 12.328 7.234 1 95.31 333 GLY A N 1
ATOM 2585 C CA . GLY A 1 333 ? 0.749 11.133 7.152 1 95.31 333 GLY A CA 1
ATOM 2586 C C . GLY A 1 333 ? 1.522 9.859 7.449 1 95.31 333 GLY A C 1
ATOM 2587 O O . GLY A 1 333 ? 2.752 9.836 7.348 1 95.31 333 GLY A O 1
ATOM 2588 N N . ASP A 1 334 ? 0.763 8.711 7.754 1 94.25 334 ASP A N 1
ATOM 2589 C CA . ASP A 1 334 ? 1.427 7.52 8.273 1 94.25 334 ASP A CA 1
ATOM 2590 C C . ASP A 1 334 ? 1.155 6.305 7.387 1 94.25 334 ASP A C 1
ATOM 2592 O O . ASP A 1 334 ? 1.449 5.172 7.773 1 94.25 334 ASP A O 1
ATOM 2596 N N . TYR A 1 335 ? 0.612 6.5 6.207 1 91.12 335 TYR A N 1
ATOM 2597 C CA . TYR A 1 335 ? 0.225 5.352 5.398 1 91.12 335 TYR A CA 1
ATOM 2598 C C . TYR A 1 335 ? 1.249 5.086 4.301 1 91.12 335 TYR A C 1
ATOM 2600 O O . TYR A 1 335 ? 1.026 4.25 3.424 1 91.12 335 TYR A O 1
ATOM 2608 N N . GLY A 1 336 ? 2.324 5.82 4.297 1 94.25 336 GLY A N 1
ATOM 2609 C CA . GLY A 1 336 ? 3.25 5.703 3.18 1 94.25 336 GLY A CA 1
ATOM 2610 C C . GLY A 1 336 ? 2.801 6.465 1.947 1 94.25 336 GLY A C 1
ATOM 2611 O O . GLY A 1 336 ? 2.209 7.539 2.057 1 94.25 336 GLY A O 1
ATOM 2612 N N . SER A 1 337 ? 3.18 5.941 0.745 1 93.06 337 SER A N 1
ATOM 2613 C CA . SER A 1 337 ? 2.912 6.633 -0.513 1 93.06 337 SER A CA 1
ATOM 2614 C C . SER A 1 337 ? 1.502 6.34 -1.013 1 93.06 337 SER A C 1
ATOM 2616 O O . SER A 1 337 ? 1.008 7.016 -1.92 1 93.06 337 SER A O 1
ATOM 2618 N N . VAL A 1 338 ? 0.875 5.316 -0.475 1 92.75 338 VAL A N 1
ATOM 2619 C CA . VAL A 1 338 ? -0.46 4.965 -0.945 1 92.75 338 VAL A CA 1
ATOM 2620 C C . VAL A 1 338 ? -1.453 5.039 0.212 1 92.75 338 VAL A C 1
ATOM 2622 O O . VAL A 1 338 ? -1.069 4.91 1.377 1 92.75 338 VAL A O 1
ATOM 2625 N N . THR A 1 339 ? -2.699 5.254 -0.155 1 91.88 339 THR A N 1
ATOM 2626 C CA . THR A 1 339 ? -3.803 5.332 0.797 1 91.88 339 THR A CA 1
ATOM 2627 C C . THR A 1 339 ? -4.898 4.332 0.438 1 91.88 339 THR A C 1
ATOM 2629 O O . THR A 1 339 ? -5.352 4.289 -0.706 1 91.88 339 THR A O 1
ATOM 2632 N N . PRO A 1 340 ? -5.293 3.502 1.471 1 90.94 340 PRO A N 1
ATOM 2633 C CA . PRO A 1 340 ? -6.414 2.604 1.191 1 90.94 340 PRO A CA 1
ATOM 2634 C C . PRO A 1 340 ? -7.738 3.348 1.023 1 90.94 340 PRO A C 1
ATOM 2636 O O . PRO A 1 340 ? -8.023 4.289 1.767 1 90.94 340 PRO A O 1
ATOM 2639 N N . VAL A 1 341 ? -8.516 2.994 0.029 1 88.31 341 VAL A N 1
ATOM 2640 C CA . VAL A 1 341 ? -9.812 3.598 -0.256 1 88.31 341 VAL A CA 1
ATOM 2641 C C . VAL A 1 341 ? -10.812 2.514 -0.661 1 88.31 341 VAL A C 1
ATOM 2643 O O . VAL A 1 341 ? -10.43 1.359 -0.875 1 88.31 341 VAL A O 1
ATOM 2646 N N . ILE A 1 342 ? -12.086 2.812 -0.623 1 83.38 342 ILE A N 1
ATOM 2647 C CA . ILE A 1 342 ? -13.125 1.967 -1.19 1 83.38 342 ILE A CA 1
ATOM 2648 C C . ILE A 1 342 ? -13.695 2.617 -2.451 1 83.38 342 ILE A C 1
ATOM 2650 O O . ILE A 1 342 ? -14.148 3.762 -2.414 1 83.38 342 ILE A O 1
ATOM 2654 N N . GLN A 1 343 ? -13.516 2.084 -3.541 1 79.81 343 GLN A N 1
ATOM 2655 C CA . GLN A 1 343 ? -14.078 2.553 -4.805 1 79.81 343 GLN A CA 1
ATOM 2656 C C . GLN A 1 343 ? -15.047 1.525 -5.391 1 79.81 343 GLN A C 1
ATOM 2658 O O . GLN A 1 343 ? -14.664 0.378 -5.637 1 79.81 343 GLN A O 1
ATOM 2663 N N . GLN A 1 344 ? -16.266 1.942 -5.594 1 74.19 344 GLN A N 1
ATOM 2664 C CA . GLN A 1 344 ? -17.297 1.073 -6.137 1 74.19 344 GLN A CA 1
ATOM 2665 C C . GLN A 1 344 ? -17.438 -0.208 -5.316 1 74.19 344 GLN A C 1
ATOM 2667 O O . GLN A 1 344 ? -17.5 -1.304 -5.879 1 74.19 344 GLN A O 1
ATOM 2672 N N . GLY A 1 345 ? -17.281 -0.067 -4.059 1 73.81 345 GLY A N 1
ATOM 2673 C CA . GLY A 1 345 ? -17.484 -1.177 -3.141 1 73.81 345 GLY A CA 1
ATOM 2674 C C . GLY A 1 345 ? -16.266 -2.07 -3.018 1 73.81 345 GLY A C 1
ATOM 2675 O O . GLY A 1 345 ? -16.25 -2.998 -2.203 1 73.81 345 GLY A O 1
ATOM 2676 N N . ASN A 1 346 ? -15.188 -1.786 -3.744 1 78.19 346 ASN A N 1
ATOM 2677 C CA . ASN A 1 346 ? -13.984 -2.615 -3.732 1 78.19 346 ASN A CA 1
ATOM 2678 C C . ASN A 1 346 ? -12.844 -1.936 -2.986 1 78.19 346 ASN A C 1
ATOM 2680 O O . ASN A 1 346 ? -12.672 -0.719 -3.084 1 78.19 346 ASN A O 1
ATOM 2684 N N . PRO A 1 347 ? -12.133 -2.74 -2.156 1 85.88 347 PRO A N 1
ATOM 2685 C CA . PRO A 1 347 ? -10.93 -2.162 -1.558 1 85.88 347 PRO A CA 1
ATOM 2686 C C . PRO A 1 347 ? -9.844 -1.866 -2.59 1 85.88 347 PRO A C 1
ATOM 2688 O O . PRO A 1 347 ? -9.523 -2.719 -3.424 1 85.88 347 PRO A O 1
ATOM 2691 N N . CYS A 1 348 ? -9.367 -0.663 -2.615 1 88.5 348 CYS A N 1
ATOM 2692 C CA . CYS A 1 348 ? -8.312 -0.193 -3.504 1 88.5 348 CYS A CA 1
ATOM 2693 C C . CYS A 1 348 ? -7.293 0.646 -2.742 1 88.5 348 CYS A C 1
ATOM 2695 O O . CYS A 1 348 ? -7.434 0.854 -1.535 1 88.5 348 CYS A O 1
ATOM 2697 N N . MET A 1 349 ? -6.242 0.98 -3.393 1 90.81 349 MET A N 1
ATOM 2698 C CA . MET A 1 349 ? -5.285 1.953 -2.873 1 90.81 349 MET A CA 1
ATOM 2699 C C . MET A 1 349 ? -4.883 2.951 -3.953 1 90.81 349 MET A C 1
ATOM 2701 O O . MET A 1 349 ? -4.809 2.602 -5.133 1 90.81 349 MET A O 1
ATOM 2705 N N . THR A 1 350 ? -4.719 4.156 -3.596 1 92.38 350 THR A N 1
ATOM 2706 C CA . THR A 1 350 ? -4.328 5.211 -4.523 1 92.38 350 THR A CA 1
ATOM 2707 C C . THR A 1 350 ? -3.207 6.059 -3.938 1 92.38 350 THR A C 1
ATOM 2709 O O . THR A 1 350 ? -3.168 6.297 -2.729 1 92.38 350 THR A O 1
ATOM 2712 N N . PRO A 1 351 ? -2.252 6.453 -4.844 1 94.12 351 PRO A N 1
ATOM 2713 C CA . PRO A 1 351 ? -1.282 7.422 -4.328 1 94.12 351 PRO A CA 1
ATOM 2714 C C . PRO A 1 351 ? -1.937 8.727 -3.869 1 94.12 351 PRO A C 1
ATOM 2716 O O . PRO A 1 351 ? -2.893 9.195 -4.492 1 94.12 351 PRO A O 1
ATOM 2719 N N . ALA A 1 352 ? -1.451 9.219 -2.742 1 94.38 352 ALA A N 1
ATOM 2720 C CA . ALA A 1 352 ? -2.006 10.484 -2.268 1 94.38 352 ALA A CA 1
ATOM 2721 C C . ALA A 1 352 ? -1.064 11.156 -1.273 1 94.38 352 ALA A C 1
ATOM 2723 O O . ALA A 1 352 ? -0.526 10.508 -0.377 1 94.38 352 ALA A O 1
ATOM 2724 N N . ALA A 1 353 ? -0.797 12.43 -1.506 1 96.56 353 ALA A N 1
ATOM 2725 C CA . ALA A 1 353 ? -0.208 13.266 -0.46 1 96.56 353 ALA A CA 1
ATOM 2726 C C . ALA A 1 353 ? -1.258 13.68 0.565 1 96.56 353 ALA A C 1
ATOM 2728 O O . ALA A 1 353 ? -2.453 13.453 0.364 1 96.56 353 ALA A O 1
ATOM 2729 N N . ASN A 1 354 ? -0.792 14.234 1.704 1 96.19 354 ASN A N 1
ATOM 2730 C CA . ASN A 1 354 ? -1.726 14.5 2.795 1 96.19 354 ASN A CA 1
ATOM 2731 C C . ASN A 1 354 ? -1.804 15.984 3.125 1 96.19 354 ASN A C 1
ATOM 2733 O O . ASN A 1 354 ? -0.781 16.625 3.389 1 96.19 354 ASN A O 1
ATOM 2737 N N . PHE A 1 355 ? -3.031 16.531 3.133 1 95.75 355 PHE A N 1
ATOM 2738 C CA . PHE A 1 355 ? -3.332 17.875 3.621 1 95.75 355 PHE A CA 1
ATOM 2739 C C . PHE A 1 355 ? -3.361 17.906 5.145 1 95.75 355 PHE A C 1
ATOM 2741 O O . PHE A 1 355 ? -3.807 16.953 5.781 1 95.75 355 PHE A O 1
ATOM 2748 N N . ALA A 1 356 ? -2.754 18.891 5.805 1 95.94 356 ALA A N 1
ATOM 2749 C CA . ALA A 1 356 ? -2.406 20.219 5.301 1 95.94 356 ALA A CA 1
ATOM 2750 C C . ALA A 1 356 ? -0.921 20.297 4.953 1 95.94 356 ALA A C 1
ATOM 2752 O O . ALA A 1 356 ? -0.438 21.344 4.512 1 95.94 356 ALA A O 1
ATOM 2753 N N . ALA A 1 357 ? -0.184 19.188 5.129 1 98 357 ALA A N 1
ATOM 2754 C CA . ALA A 1 357 ? 1.236 19.203 4.789 1 98 357 ALA A CA 1
ATOM 2755 C C . ALA A 1 357 ? 1.453 19.641 3.344 1 98 357 ALA A C 1
ATOM 2757 O O . ALA A 1 357 ? 2.523 20.156 2.996 1 98 357 ALA A O 1
ATOM 2758 N N . THR A 1 358 ? 0.45 19.5 2.521 1 97.94 358 THR A N 1
ATOM 2759 C CA . THR A 1 358 ? 0.591 19.797 1.098 1 97.94 358 THR A CA 1
ATOM 2760 C C . THR A 1 358 ? 0.411 21.281 0.824 1 97.94 358 THR A C 1
ATOM 2762 O O . THR A 1 358 ? 0.723 21.766 -0.269 1 97.94 358 THR A O 1
ATOM 2765 N N . SER A 1 359 ? -0.085 22.062 1.755 1 97.94 359 SER A N 1
ATOM 2766 C CA . SER A 1 359 ? -0.165 23.516 1.538 1 97.94 359 SER A CA 1
ATOM 2767 C C . SER A 1 359 ? 1.223 24.125 1.388 1 97.94 359 SER A C 1
ATOM 2769 O O . SER A 1 359 ? 2.129 23.828 2.164 1 97.94 359 SER A O 1
ATOM 2771 N N . PRO A 1 360 ? 1.363 25.047 0.411 1 97.44 360 PRO A N 1
ATOM 2772 C CA . PRO A 1 360 ? 2.684 25.656 0.218 1 97.44 360 PRO A CA 1
ATOM 2773 C C . PRO A 1 360 ? 3.109 26.531 1.392 1 97.44 360 PRO A C 1
ATOM 2775 O O . PRO A 1 360 ? 4.27 26.953 1.471 1 97.44 360 PRO A O 1
ATOM 2778 N N . TYR A 1 361 ? 2.266 26.766 2.357 1 97.31 361 TYR A N 1
ATOM 2779 C CA . TYR A 1 361 ? 2.564 27.656 3.473 1 97.31 361 TYR A CA 1
ATOM 2780 C C . TYR A 1 361 ? 2.783 26.859 4.758 1 97.31 361 TYR A C 1
ATOM 2782 O O . TYR A 1 361 ? 3.049 27.453 5.812 1 97.31 361 TYR A O 1
ATOM 2790 N N . VAL A 1 362 ? 2.658 25.594 4.66 1 98.44 362 VAL A N 1
ATOM 2791 C CA . VAL A 1 362 ? 2.771 24.719 5.82 1 98.44 362 VAL A CA 1
ATOM 2792 C C . VAL A 1 362 ? 4.031 23.859 5.699 1 98.44 362 VAL A C 1
ATOM 2794 O O . VAL A 1 362 ? 4.348 23.359 4.617 1 98.44 362 VAL A O 1
ATOM 2797 N N . LEU A 1 363 ? 4.781 23.797 6.766 1 98.81 363 LEU A N 1
ATOM 2798 C CA . LEU A 1 363 ? 5.938 22.906 6.805 1 98.81 363 LEU A CA 1
ATOM 2799 C C . LEU A 1 363 ? 5.5 21.453 7.004 1 98.81 363 LEU A C 1
ATOM 2801 O O . LEU A 1 363 ? 5.105 21.062 8.109 1 98.81 363 LEU A O 1
ATOM 2805 N N . GLY A 1 364 ? 5.551 20.672 5.918 1 98.81 364 GLY A N 1
ATOM 2806 C CA . GLY A 1 364 ? 5.227 19.25 6.023 1 98.81 364 GLY A CA 1
ATOM 2807 C C . GLY A 1 364 ? 6.324 18.438 6.676 1 98.81 364 GLY A C 1
ATOM 2808 O O . GLY A 1 364 ? 7.488 18.516 6.273 1 98.81 364 GLY A O 1
ATOM 2809 N N . CYS A 1 365 ? 6.008 17.625 7.691 1 98.94 365 CYS A N 1
ATOM 2810 C CA . CYS A 1 365 ? 6.984 16.875 8.477 1 98.94 365 CYS A CA 1
ATOM 2811 C C . CYS A 1 365 ? 6.797 15.375 8.289 1 98.94 365 CYS A C 1
ATOM 2813 O O . CYS A 1 365 ? 5.797 14.812 8.734 1 98.94 365 CYS A O 1
ATOM 2815 N N . GLY A 1 366 ? 7.77 14.75 7.664 1 98.81 366 GLY A N 1
ATOM 2816 C CA . GLY A 1 366 ? 7.766 13.305 7.465 1 98.81 366 GLY A CA 1
ATOM 2817 C C . GLY A 1 366 ? 8.43 12.547 8.594 1 98.81 366 GLY A C 1
ATOM 2818 O O . GLY A 1 366 ? 8.781 13.133 9.625 1 98.81 366 GLY A O 1
ATOM 2819 N N . GLY A 1 367 ? 8.602 11.203 8.398 1 98.81 367 GLY A N 1
ATOM 2820 C CA . GLY A 1 367 ? 9.062 10.359 9.492 1 98.81 367 GLY A CA 1
ATOM 2821 C C . GLY A 1 367 ? 10.258 9.508 9.133 1 98.81 367 GLY A C 1
ATOM 2822 O O . GLY A 1 367 ? 10.359 9.016 8.008 1 98.81 367 GLY A O 1
ATOM 2823 N N . THR A 1 368 ? 11.133 9.289 10.094 1 98.75 368 THR A N 1
ATOM 2824 C CA . THR A 1 368 ? 12.297 8.422 9.961 1 98.75 368 THR A CA 1
ATOM 2825 C C . THR A 1 368 ? 12.289 7.34 11.039 1 98.75 368 THR A C 1
ATOM 2827 O O . THR A 1 368 ? 11.484 7.387 11.969 1 98.75 368 THR A O 1
ATOM 2830 N N . THR A 1 369 ? 13.023 6.336 10.836 1 96.75 369 THR A N 1
ATOM 2831 C CA . THR A 1 369 ? 13.477 5.414 11.875 1 96.75 369 THR A CA 1
ATOM 2832 C C . THR A 1 369 ? 14.891 5.762 12.328 1 96.75 369 THR A C 1
ATOM 2834 O O . THR A 1 369 ? 15.812 5.824 11.508 1 96.75 369 THR A O 1
ATOM 2837 N N . LEU A 1 370 ? 15.039 5.957 13.609 1 96.69 370 LEU A N 1
ATOM 2838 C CA . LEU A 1 370 ? 16.281 6.48 14.148 1 96.69 370 LEU A CA 1
ATOM 2839 C C . LEU A 1 370 ? 16.938 5.477 15.086 1 96.69 370 LEU A C 1
ATOM 2841 O O . LEU A 1 370 ? 16.344 5.098 16.109 1 96.69 370 LEU A O 1
ATOM 2845 N N . HIS A 1 371 ? 18.125 5.023 14.75 1 93.38 371 HIS A N 1
ATOM 2846 C CA . HIS A 1 371 ? 18.953 4.203 15.625 1 93.38 371 HIS A CA 1
ATOM 2847 C C . HIS A 1 371 ? 20.172 4.977 16.109 1 93.38 371 HIS A C 1
ATOM 2849 O O . HIS A 1 371 ? 20.969 5.461 15.305 1 93.38 371 HIS A O 1
ATOM 2855 N N . ALA A 1 372 ? 20.203 5.082 17.375 1 92.62 372 ALA A N 1
ATOM 2856 C CA . ALA A 1 372 ? 21.297 5.828 17.984 1 92.62 372 ALA A CA 1
ATOM 2857 C C . ALA A 1 372 ? 21.938 5.043 19.125 1 92.62 372 ALA A C 1
ATOM 2859 O O . ALA A 1 372 ? 21.297 4.148 19.688 1 92.62 372 ALA A O 1
ATOM 2860 N N . SER A 1 373 ? 23.156 5.273 19.375 1 85.75 373 SER A N 1
ATOM 2861 C CA . SER A 1 373 ? 23.922 4.699 20.469 1 85.75 373 SER A CA 1
ATOM 2862 C C . SER A 1 373 ? 24.922 5.699 21.031 1 85.75 373 SER A C 1
ATOM 2864 O O . SER A 1 373 ? 25.625 6.379 20.281 1 85.75 373 SER A O 1
ATOM 2866 N N . GLN A 1 374 ? 24.984 5.82 22.359 1 84.94 374 GLN A N 1
ATOM 2867 C CA . GLN A 1 374 ? 25.938 6.66 23.062 1 84.94 374 GLN A CA 1
ATOM 2868 C C . GLN A 1 374 ? 25.891 8.102 22.562 1 84.94 374 GLN A C 1
ATOM 2870 O O . GLN A 1 374 ? 26.938 8.695 22.281 1 84.94 374 GLN A O 1
ATOM 2875 N N . GLY A 1 375 ? 24.75 8.547 22.266 1 87.81 375 GLY A N 1
ATOM 2876 C CA . GLY A 1 375 ? 24.562 9.945 21.906 1 87.81 375 GLY A CA 1
ATOM 2877 C C . GLY A 1 375 ? 24.875 10.234 20.453 1 87.81 375 GLY A C 1
ATOM 2878 O O . GLY A 1 375 ? 24.953 11.391 20.047 1 87.81 375 GLY A O 1
ATOM 2879 N N . HIS A 1 376 ? 25.078 9.148 19.688 1 92.69 376 HIS A N 1
ATOM 2880 C CA . HIS A 1 376 ? 25.375 9.305 18.266 1 92.69 376 HIS A CA 1
ATOM 2881 C C . HIS A 1 376 ? 24.375 8.547 17.406 1 92.69 376 HIS A C 1
ATOM 2883 O O . HIS A 1 376 ? 23.938 7.453 17.781 1 92.69 376 HIS A O 1
ATOM 2889 N N . ILE A 1 377 ? 24.078 9.195 16.266 1 94.94 377 ILE A N 1
ATOM 2890 C CA . ILE A 1 377 ? 23.188 8.523 15.328 1 94.94 377 ILE A CA 1
ATOM 2891 C C . ILE A 1 377 ? 23.953 7.438 14.586 1 94.94 377 ILE A C 1
ATOM 2893 O O . ILE A 1 377 ? 24.938 7.719 13.906 1 94.94 377 ILE A O 1
ATOM 2897 N N . LEU A 1 378 ? 23.578 6.215 14.719 1 93.19 378 LEU A N 1
ATOM 2898 C CA . LEU A 1 378 ? 24.156 5.098 13.984 1 93.19 378 LEU A CA 1
ATOM 2899 C C . LEU A 1 378 ? 23.562 4.996 12.586 1 93.19 378 LEU A C 1
ATOM 2901 O O . LEU A 1 378 ? 24.266 4.727 11.617 1 93.19 378 LEU A O 1
ATOM 2905 N N . GLU A 1 379 ? 22.266 5.121 12.547 1 94 379 GLU A N 1
ATOM 2906 C CA . GLU A 1 379 ? 21.531 5.027 11.297 1 94 379 GLU A CA 1
ATOM 2907 C C . GLU A 1 379 ? 20.188 5.754 11.391 1 94 379 GLU A C 1
ATOM 2909 O O . GLU A 1 379 ? 19.516 5.684 12.414 1 94 379 GLU A O 1
ATOM 2914 N N . GLU A 1 380 ? 19.875 6.449 10.375 1 96.94 380 GLU A N 1
ATOM 2915 C CA . GLU A 1 380 ? 18.547 7.039 10.211 1 96.94 380 GLU A CA 1
ATOM 2916 C C . GLU A 1 380 ? 18.031 6.863 8.789 1 96.94 380 GLU A C 1
ATOM 2918 O O . GLU A 1 380 ? 18.672 7.309 7.832 1 96.94 380 GLU A O 1
ATOM 2923 N N . VAL A 1 381 ? 16.891 6.129 8.641 1 97.38 381 VAL A N 1
ATOM 2924 C CA . VAL A 1 381 ? 16.359 5.785 7.332 1 97.38 381 VAL A CA 1
ATOM 2925 C C . VAL A 1 381 ? 14.883 6.188 7.25 1 97.38 381 VAL A C 1
ATOM 2927 O O . VAL A 1 381 ? 14.289 6.594 8.25 1 97.38 381 VAL A O 1
ATOM 2930 N N . VAL A 1 382 ? 14.312 6.191 6.012 1 98.25 382 VAL A N 1
ATOM 2931 C CA . VAL A 1 382 ? 12.891 6.453 5.84 1 98.25 382 VAL A CA 1
ATOM 2932 C C . VAL A 1 382 ? 12.078 5.484 6.695 1 98.25 382 VAL A C 1
ATOM 2934 O O . VAL A 1 382 ? 12.359 4.281 6.715 1 98.25 382 VAL A O 1
ATOM 2937 N N . TRP A 1 383 ? 11.156 5.949 7.484 1 98.12 383 TRP A N 1
ATOM 2938 C CA . TRP A 1 383 ? 10.273 5.098 8.273 1 98.12 383 TRP A CA 1
ATOM 2939 C C . TRP A 1 383 ? 9.359 4.273 7.363 1 98.12 383 TRP A C 1
ATOM 2941 O O . TRP A 1 383 ? 8.578 4.828 6.59 1 98.12 383 TRP A O 1
ATOM 2951 N N . ASN A 1 384 ? 9.445 2.967 7.387 1 96.81 384 ASN A N 1
ATOM 2952 C CA . ASN A 1 384 ? 8.641 2.047 6.59 1 96.81 384 ASN A CA 1
ATOM 2953 C C . ASN A 1 384 ? 8.477 0.699 7.285 1 96.81 384 ASN A C 1
ATOM 2955 O O . ASN A 1 384 ? 9.453 -0.037 7.461 1 96.81 384 ASN A O 1
ATOM 2959 N N . ARG A 1 385 ? 7.191 0.395 7.656 1 94.38 385 ARG A N 1
ATOM 2960 C CA . ARG A 1 385 ? 6.867 -0.886 8.273 1 94.38 385 ARG A CA 1
ATOM 2961 C C . ARG A 1 385 ? 5.762 -1.6 7.508 1 94.38 385 ARG A C 1
ATOM 2963 O O . ARG A 1 385 ? 4.973 -2.346 8.094 1 94.38 385 ARG A O 1
ATOM 2970 N N . LEU A 1 386 ? 5.711 -1.402 6.258 1 94.44 386 LEU A N 1
ATOM 2971 C CA . LEU A 1 386 ? 4.621 -1.914 5.438 1 94.44 386 LEU A CA 1
ATOM 2972 C C . LEU A 1 386 ? 4.668 -3.438 5.355 1 94.44 386 LEU A C 1
ATOM 2974 O O . LEU A 1 386 ? 3.66 -4.078 5.055 1 94.44 386 LEU A O 1
ATOM 2978 N N . HIS A 1 387 ? 5.832 -4.031 5.57 1 93.12 387 HIS A N 1
ATOM 2979 C CA . HIS A 1 387 ? 5.969 -5.48 5.473 1 93.12 387 HIS A CA 1
ATOM 2980 C C . HIS A 1 387 ? 5.547 -6.164 6.77 1 93.12 387 HIS A C 1
ATOM 2982 O O . HIS A 1 387 ? 5.477 -7.395 6.832 1 93.12 387 HIS A O 1
ATOM 2988 N N . GLU A 1 388 ? 5.223 -5.438 7.852 1 92.5 388 GLU A N 1
ATOM 2989 C CA . GLU A 1 388 ? 4.891 -5.984 9.164 1 92.5 388 GLU A CA 1
ATOM 2990 C C . GLU A 1 388 ? 3.389 -5.941 9.422 1 92.5 388 GLU A C 1
ATOM 2992 O O . GLU A 1 388 ? 2.695 -5.043 8.93 1 92.5 388 GLU A O 1
ATOM 2997 N N . HIS A 1 389 ? 2.969 -6.961 10.234 1 91.5 389 HIS A N 1
ATOM 2998 C CA . HIS A 1 389 ? 1.602 -6.941 10.742 1 91.5 389 HIS A CA 1
ATOM 2999 C C . HIS A 1 389 ? 1.491 -6.086 11.992 1 91.5 389 HIS A C 1
ATOM 3001 O O . HIS A 1 389 ? 1.908 -6.504 13.078 1 91.5 389 HIS A O 1
ATOM 3007 N N . THR A 1 390 ? 0.971 -4.926 11.805 1 89.75 390 THR A N 1
ATOM 3008 C CA . THR A 1 390 ? 0.718 -4.039 12.93 1 89.75 390 THR A CA 1
ATOM 3009 C C . THR A 1 390 ? -0.772 -3.982 13.25 1 89.75 390 THR A C 1
ATOM 3011 O O . THR A 1 390 ? -1.567 -3.488 12.453 1 89.75 390 THR A O 1
ATOM 3014 N N . LEU A 1 391 ? -1.099 -4.5 14.414 1 87.62 391 LEU A N 1
ATOM 3015 C CA . LEU A 1 391 ? -2.49 -4.559 14.852 1 87.62 391 LEU A CA 1
ATOM 3016 C C . LEU A 1 391 ? -2.748 -3.557 15.969 1 87.62 391 LEU A C 1
ATOM 3018 O O . LEU A 1 391 ? -1.997 -3.502 16.953 1 87.62 391 LEU A O 1
ATOM 3022 N N . TRP A 1 392 ? -3.752 -2.754 15.758 1 82.12 392 TRP A N 1
ATOM 3023 C CA . TRP A 1 392 ? -4.121 -1.763 16.766 1 82.12 392 TRP A CA 1
ATOM 3024 C C . TRP A 1 392 ? -5.465 -2.111 17.406 1 82.12 392 TRP A C 1
ATOM 3026 O O . TRP A 1 392 ? -6.43 -2.424 16.703 1 82.12 392 TRP A O 1
ATOM 3036 N N . SER A 1 393 ? -5.512 -2.24 18.641 1 71.81 393 SER A N 1
ATOM 3037 C CA . SER A 1 393 ? -6.754 -2.434 19.391 1 71.81 393 SER A CA 1
ATOM 3038 C C . SER A 1 393 ? -7.125 -1.182 20.172 1 71.81 393 SER A C 1
ATOM 3040 O O . SER A 1 393 ? -6.262 -0.538 20.781 1 71.81 393 SER A O 1
ATOM 3042 N N . ALA A 1 394 ? -8.305 -0.615 19.969 1 55.91 394 ALA A N 1
ATOM 3043 C CA . ALA A 1 394 ? -8.75 0.541 20.75 1 55.91 394 ALA A CA 1
ATOM 3044 C C . ALA A 1 394 ? -9.211 0.122 22.141 1 55.91 394 ALA A C 1
ATOM 3046 O O . ALA A 1 394 ? -9.141 0.906 23.094 1 55.91 394 ALA A O 1
ATOM 3047 N N . ASP A 1 395 ? -10.07 -0.983 22.188 1 53.81 395 ASP A N 1
ATOM 3048 C CA . ASP A 1 395 ? -10.602 -1.305 23.516 1 53.81 395 ASP A CA 1
ATOM 3049 C C . ASP A 1 395 ? -10.086 -2.656 24 1 53.81 395 ASP A C 1
ATOM 3051 O O . ASP A 1 395 ? -9.758 -3.531 23.188 1 53.81 395 ASP A O 1
ATOM 3055 N N . GLU A 1 396 ? -9.539 -2.621 25.359 1 49.06 396 GLU A N 1
ATOM 3056 C CA . GLU A 1 396 ? -9.047 -3.803 26.047 1 49.06 396 GLU A CA 1
ATOM 3057 C C . GLU A 1 396 ? -9.891 -5.031 25.719 1 49.06 396 GLU A C 1
ATOM 3059 O O . GLU A 1 396 ? -9.383 -6.152 25.703 1 49.06 396 GLU A O 1
ATOM 3064 N N . GLU A 1 397 ? -11.141 -4.66 25.688 1 46.22 397 GLU A N 1
ATOM 3065 C CA . GLU A 1 397 ? -12.055 -5.797 25.672 1 46.22 397 GLU A CA 1
ATOM 3066 C C . GLU A 1 397 ? -12.375 -6.223 24.234 1 46.22 397 GLU A C 1
ATOM 3068 O O . GLU A 1 397 ? -12.906 -7.309 24.016 1 46.22 397 GLU A O 1
ATOM 3073 N N . GLN A 1 398 ? -12.258 -5.215 23.453 1 49.53 398 GLN A N 1
ATOM 3074 C CA . GLN A 1 398 ? -12.852 -5.535 22.156 1 49.53 398 GLN A CA 1
ATOM 3075 C C . GLN A 1 398 ? -11.828 -6.176 21.234 1 49.53 398 GLN A C 1
ATOM 3077 O O . GLN A 1 398 ? -10.727 -5.652 21.047 1 49.53 398 GLN A O 1
ATOM 3082 N N . CYS A 1 399 ? -11.938 -7.477 20.953 1 49.84 399 CYS A N 1
ATOM 3083 C CA . CYS A 1 399 ? -11.281 -8.531 20.188 1 49.84 399 CYS A CA 1
ATOM 3084 C C . CYS A 1 399 ? -11.055 -8.086 18.75 1 49.84 399 CYS A C 1
ATOM 3086 O O . CYS A 1 399 ? -10.438 -8.805 17.953 1 49.84 399 CYS A O 1
ATOM 3088 N N . ASP A 1 400 ? -11.438 -6.762 18.453 1 63.31 400 ASP A N 1
ATOM 3089 C CA . ASP A 1 400 ? -11.328 -6.621 17 1 63.31 400 ASP A CA 1
ATOM 3090 C C . ASP A 1 400 ? -10.188 -5.668 16.625 1 63.31 400 ASP A C 1
ATOM 3092 O O . ASP A 1 400 ? -10.336 -4.449 16.734 1 63.31 400 ASP A O 1
ATOM 3096 N N . ALA A 1 401 ? -8.961 -6.195 16.5 1 75.5 401 ALA A N 1
ATOM 3097 C CA . ALA A 1 401 ? -7.785 -5.457 16.031 1 75.5 401 ALA A CA 1
ATOM 3098 C C . ALA A 1 401 ? -7.867 -5.176 14.539 1 75.5 401 ALA A C 1
ATOM 3100 O O . ALA A 1 401 ? -8.406 -5.98 13.781 1 75.5 401 ALA A O 1
ATOM 3101 N N . ILE A 1 402 ? -7.547 -3.904 14.211 1 78.25 402 ILE A N 1
ATOM 3102 C CA . ILE A 1 402 ? -7.473 -3.531 12.797 1 78.25 402 ILE A CA 1
ATOM 3103 C C . ILE A 1 402 ? -6.012 -3.398 12.375 1 78.25 402 ILE A C 1
ATOM 3105 O O . ILE A 1 402 ? -5.156 -3.02 13.18 1 78.25 402 ILE A O 1
ATOM 3109 N N . HIS A 1 403 ? -5.758 -3.797 11.172 1 85.25 403 HIS A N 1
ATOM 3110 C CA . HIS A 1 403 ? -4.414 -3.641 10.633 1 85.25 403 HIS A CA 1
ATOM 3111 C C . HIS A 1 403 ? -4.121 -2.184 10.289 1 85.25 403 HIS A C 1
ATOM 3113 O O . HIS A 1 403 ? -4.961 -1.5 9.695 1 85.25 403 HIS A O 1
ATOM 3119 N N . PHE A 1 404 ? -2.945 -1.75 10.734 1 82.69 404 PHE A N 1
ATOM 3120 C CA . PHE A 1 404 ? -2.486 -0.404 10.406 1 82.69 404 PHE A CA 1
ATOM 3121 C C . PHE A 1 404 ? -1.053 -0.43 9.891 1 82.69 404 PHE A C 1
ATOM 3123 O O . PHE A 1 404 ? -0.109 -0.194 10.648 1 82.69 404 PHE A O 1
ATOM 3130 N N . SER A 1 405 ? -0.93 -0.675 8.617 1 83.44 405 SER A N 1
ATOM 3131 C CA . SER A 1 405 ? 0.397 -0.598 8.016 1 83.44 405 SER A CA 1
ATOM 3132 C C . SER A 1 405 ? 0.955 0.82 8.086 1 83.44 405 SER A C 1
ATOM 3134 O O . SER A 1 405 ? 0.287 1.775 7.684 1 83.44 405 SER A O 1
ATOM 3136 N N . MET A 1 406 ? 2.164 1.016 8.641 1 91.94 406 MET A N 1
ATOM 3137 C CA . MET A 1 406 ? 2.631 2.365 8.945 1 91.94 406 MET A CA 1
ATOM 3138 C C . MET A 1 406 ? 3.914 2.682 8.188 1 91.94 406 MET A C 1
ATOM 3140 O O . MET A 1 406 ? 4.832 1.86 8.141 1 91.94 406 MET A O 1
ATOM 3144 N N . ALA A 1 407 ? 3.938 3.746 7.574 1 96.44 407 ALA A N 1
ATOM 3145 C CA . ALA A 1 407 ? 5.102 4.328 6.906 1 96.44 407 ALA A CA 1
ATOM 3146 C C . ALA A 1 407 ? 4.953 5.84 6.77 1 96.44 407 ALA A C 1
ATOM 3148 O O . ALA A 1 407 ? 3.842 6.371 6.852 1 96.44 407 ALA A O 1
ATOM 3149 N N . SER A 1 408 ? 6.062 6.488 6.641 1 98.06 408 SER A N 1
ATOM 3150 C CA . SER A 1 408 ? 6.012 7.934 6.453 1 98.06 408 SER A CA 1
ATOM 3151 C C . SER A 1 408 ? 5.203 8.305 5.215 1 98.06 408 SER A C 1
ATOM 3153 O O . SER A 1 408 ? 5.418 7.738 4.137 1 98.06 408 SER A O 1
ATOM 3155 N N . GLY A 1 409 ? 4.254 9.227 5.398 1 96.94 409 GLY A N 1
ATOM 3156 C CA . GLY A 1 409 ? 3.551 9.781 4.25 1 96.94 409 GLY A CA 1
ATOM 3157 C C . GLY A 1 409 ? 4.367 10.805 3.484 1 96.94 409 GLY A C 1
ATOM 3158 O O . GLY A 1 409 ? 5.352 11.336 4 1 96.94 409 GLY A O 1
ATOM 3159 N N . GLY A 1 410 ? 3.928 11.117 2.314 1 96.94 410 GLY A N 1
ATOM 3160 C CA . GLY A 1 410 ? 4.547 12.023 1.364 1 96.94 410 GLY A CA 1
ATOM 3161 C C . GLY A 1 410 ? 4.086 11.805 -0.063 1 96.94 410 GLY A C 1
ATOM 3162 O O . GLY A 1 410 ? 3.256 10.93 -0.323 1 96.94 410 GLY A O 1
ATOM 3163 N N . GLY A 1 411 ? 4.598 12.578 -0.927 1 97.38 411 GLY A N 1
ATOM 3164 C CA . GLY A 1 411 ? 4.223 12.5 -2.33 1 97.38 411 GLY A CA 1
ATOM 3165 C C . GLY A 1 411 ? 4.023 13.867 -2.967 1 97.38 411 GLY A C 1
ATOM 3166 O O . GLY A 1 411 ? 4.578 14.859 -2.5 1 97.38 411 GLY A O 1
ATOM 3167 N N . ILE A 1 412 ? 3.309 13.828 -4.047 1 97.94 412 ILE A N 1
ATOM 3168 C CA . ILE A 1 412 ? 3.08 15.039 -4.824 1 97.94 412 ILE A CA 1
ATOM 3169 C C . ILE A 1 412 ? 1.613 15.453 -4.715 1 97.94 412 ILE A C 1
ATOM 3171 O O . ILE A 1 412 ? 0.714 14.641 -4.957 1 97.94 412 ILE A O 1
ATOM 3175 N N . SER A 1 413 ? 1.417 16.703 -4.34 1 97.75 413 SER A N 1
ATOM 3176 C CA . SER A 1 413 ? 0.061 17.219 -4.18 1 97.75 413 SER A CA 1
ATOM 3177 C C . SER A 1 413 ? -0.668 17.281 -5.52 1 97.75 413 SER A C 1
ATOM 3179 O O . SER A 1 413 ? -0.078 17.641 -6.539 1 97.75 413 SER A O 1
ATOM 3181 N N . LYS A 1 414 ? -1.915 16.922 -5.516 1 94.06 414 LYS A N 1
ATOM 3182 C CA . LYS A 1 414 ? -2.738 17.109 -6.703 1 94.06 414 LYS A CA 1
ATOM 3183 C C . LYS A 1 414 ? -3.479 18.438 -6.648 1 94.06 414 LYS A C 1
ATOM 3185 O O . LYS A 1 414 ? -4.047 18.891 -7.652 1 94.06 414 LYS A O 1
ATOM 3190 N N . MET A 1 415 ? -3.4 19.109 -5.504 1 94.69 415 MET A N 1
ATOM 3191 C CA . MET A 1 415 ? -4.195 20.312 -5.293 1 94.69 415 MET A CA 1
ATOM 3192 C C . MET A 1 415 ? -3.338 21.562 -5.438 1 94.69 415 MET A C 1
ATOM 3194 O O . MET A 1 415 ? -3.83 22.625 -5.852 1 94.69 415 MET A O 1
ATOM 3198 N N . PHE A 1 416 ? -2.16 21.5 -5.066 1 97.12 416 PHE A N 1
ATOM 3199 C CA . PHE A 1 416 ? -1.302 22.672 -5.051 1 97.12 416 PHE A CA 1
ATOM 3200 C C . PHE A 1 416 ? -0.166 22.531 -6.055 1 97.12 416 PHE A C 1
ATOM 3202 O O . PHE A 1 416 ? 0.592 21.562 -6.008 1 97.12 416 PHE A O 1
ATOM 3209 N N . PRO A 1 417 ? 0.005 23.5 -6.93 1 96.88 417 PRO A N 1
ATOM 3210 C CA . PRO A 1 417 ? 1.093 23.422 -7.91 1 96.88 417 PRO A CA 1
ATOM 3211 C C . PRO A 1 417 ? 2.473 23.562 -7.27 1 96.88 417 PRO A C 1
ATOM 3213 O O . PRO A 1 417 ? 2.588 24.062 -6.145 1 96.88 417 PRO A O 1
ATOM 3216 N N . LEU A 1 418 ? 3.471 23.141 -8 1 97.75 418 LEU A N 1
ATOM 3217 C CA . LEU A 1 418 ? 4.855 23.266 -7.566 1 97.75 418 LEU A CA 1
ATOM 3218 C C . LEU A 1 418 ? 5.207 24.719 -7.285 1 97.75 418 LEU A C 1
ATOM 3220 O O . LEU A 1 418 ? 5.184 25.562 -8.188 1 97.75 418 LEU A O 1
ATOM 3224 N N . PRO A 1 419 ? 5.523 25.016 -6 1 96.94 419 PRO A N 1
ATOM 3225 C CA . PRO A 1 419 ? 5.898 26.406 -5.715 1 96.94 419 PRO A CA 1
ATOM 3226 C C . PRO A 1 419 ? 7.293 26.766 -6.223 1 96.94 419 PRO A C 1
ATOM 3228 O O . PRO A 1 419 ? 8.133 25.875 -6.402 1 96.94 419 PRO A O 1
ATOM 3231 N N . ASN A 1 420 ? 7.547 28.062 -6.359 1 95 420 ASN A N 1
ATOM 3232 C CA . ASN A 1 420 ? 8.828 28.516 -6.879 1 95 420 ASN A CA 1
ATOM 3233 C C . ASN A 1 420 ? 9.984 28.125 -5.965 1 95 420 ASN A C 1
ATOM 3235 O O . ASN A 1 420 ? 11.07 27.797 -6.438 1 95 420 ASN A O 1
ATOM 3239 N N . TYR A 1 421 ? 9.766 28.141 -4.734 1 95.69 421 TYR A N 1
ATOM 3240 C CA . TYR A 1 421 ? 10.867 27.875 -3.82 1 95.69 421 TYR A CA 1
ATOM 3241 C C . TYR A 1 421 ? 11.289 26.406 -3.895 1 95.69 421 TYR A C 1
ATOM 3243 O O . TYR A 1 421 ? 12.359 26.047 -3.404 1 95.69 421 TYR A O 1
ATOM 3251 N N . GLN A 1 422 ? 10.469 25.547 -4.469 1 96.44 422 GLN A N 1
ATOM 3252 C CA . GLN A 1 422 ? 10.797 24.125 -4.594 1 96.44 422 GLN A CA 1
ATOM 3253 C C . GLN A 1 422 ? 11.25 23.797 -6.016 1 96.44 422 GLN A C 1
ATOM 3255 O O . GLN A 1 422 ? 11.562 22.641 -6.316 1 96.44 422 GLN A O 1
ATOM 3260 N N . ARG A 1 423 ? 11.344 24.703 -6.891 1 95.38 423 ARG A N 1
ATOM 3261 C CA . ARG A 1 423 ? 11.57 24.469 -8.312 1 95.38 423 ARG A CA 1
ATOM 3262 C C . ARG A 1 423 ? 12.906 23.781 -8.547 1 95.38 423 ARG A C 1
ATOM 3264 O O . ARG A 1 423 ? 13.031 22.953 -9.461 1 95.38 423 ARG A O 1
ATOM 3271 N N . ASN A 1 424 ? 13.945 24.109 -7.754 1 95.88 424 ASN A N 1
ATOM 3272 C CA . ASN A 1 424 ? 15.273 23.547 -7.965 1 95.88 424 ASN A CA 1
ATOM 3273 C C . ASN A 1 424 ? 15.492 22.297 -7.117 1 95.88 424 ASN A C 1
ATOM 3275 O O . ASN A 1 424 ? 16.609 21.766 -7.074 1 95.88 424 ASN A O 1
ATOM 3279 N N . ALA A 1 425 ? 14.461 21.844 -6.473 1 97 425 ALA A N 1
ATOM 3280 C CA . ALA A 1 425 ? 14.57 20.672 -5.602 1 97 425 ALA A CA 1
ATOM 3281 C C . ALA A 1 425 ? 14.352 19.391 -6.391 1 97 425 ALA A C 1
ATOM 3283 O O . ALA A 1 425 ? 14.414 18.297 -5.824 1 97 425 ALA A O 1
ATOM 3284 N N . GLN A 1 426 ? 14.094 19.438 -7.688 1 95.19 426 GLN A N 1
ATOM 3285 C CA . GLN A 1 426 ? 13.922 18.297 -8.586 1 95.19 426 GLN A CA 1
ATOM 3286 C C . GLN A 1 426 ? 12.719 17.453 -8.188 1 95.19 426 GLN A C 1
ATOM 3288 O O . GLN A 1 426 ? 12.82 16.234 -8.055 1 95.19 426 GLN A O 1
ATOM 3293 N N . VAL A 1 427 ? 11.617 18.141 -7.895 1 97.06 427 VAL A N 1
ATOM 3294 C CA . VAL A 1 427 ? 10.352 17.469 -7.625 1 97.06 427 VAL A CA 1
ATOM 3295 C C . VAL A 1 427 ? 9.781 16.906 -8.922 1 97.06 427 VAL A C 1
ATOM 3297 O O . VAL A 1 427 ? 9.531 17.641 -9.875 1 97.06 427 VAL A O 1
ATOM 3300 N N . ARG A 1 428 ? 9.602 15.617 -8.984 1 93.06 428 ARG A N 1
ATOM 3301 C CA . ARG A 1 428 ? 9.039 15 -10.172 1 93.06 428 ARG A CA 1
ATOM 3302 C C . ARG A 1 428 ? 7.52 15.164 -10.211 1 93.06 428 ARG A C 1
ATOM 3304 O O . ARG A 1 428 ? 6.859 15.148 -9.172 1 93.06 428 ARG A O 1
ATOM 3311 N N . PRO A 1 429 ? 6.969 15.305 -11.383 1 94.5 429 PRO A N 1
ATOM 3312 C CA . PRO A 1 429 ? 5.508 15.406 -11.477 1 94.5 429 PRO A CA 1
ATOM 3313 C C . PRO A 1 429 ? 4.805 14.086 -11.18 1 94.5 429 PRO A C 1
ATOM 3315 O O . PRO A 1 429 ? 5.43 13.023 -11.242 1 94.5 429 PRO A O 1
ATOM 3318 N N . THR A 1 430 ? 3.557 14.203 -10.859 1 92.69 430 THR A N 1
ATOM 3319 C CA . THR A 1 430 ? 2.719 13.008 -10.812 1 92.69 430 THR A CA 1
ATOM 3320 C C . THR A 1 430 ? 2.346 12.555 -12.219 1 92.69 430 THR A C 1
ATOM 3322 O O . THR A 1 430 ? 2.1 13.375 -13.102 1 92.69 430 THR A O 1
ATOM 3325 N N . ILE A 1 431 ? 2.318 11.25 -12.398 1 92.31 431 ILE A N 1
ATOM 3326 C CA . ILE A 1 431 ? 1.902 10.68 -13.672 1 92.31 431 ILE A CA 1
ATOM 3327 C C . ILE A 1 431 ? 0.588 9.922 -13.5 1 92.31 431 ILE A C 1
ATOM 3329 O O . ILE A 1 431 ? 0.43 9.156 -12.547 1 92.31 431 ILE A O 1
ATOM 3333 N N . THR A 1 432 ? -0.372 10.211 -14.312 1 91.75 432 THR A N 1
ATOM 3334 C CA . THR A 1 432 ? -1.625 9.469 -14.398 1 91.75 432 THR A CA 1
ATOM 3335 C C . THR A 1 432 ? -1.723 8.719 -15.719 1 91.75 432 THR A C 1
ATOM 3337 O O . THR A 1 432 ? -1.533 9.305 -16.797 1 91.75 432 THR A O 1
ATOM 3340 N N . ARG A 1 433 ? -1.979 7.48 -15.625 1 90.88 433 ARG A N 1
ATOM 3341 C CA . ARG A 1 433 ? -2.146 6.648 -16.812 1 90.88 433 ARG A CA 1
ATOM 3342 C C . ARG A 1 433 ? -3.498 5.941 -16.797 1 90.88 433 ARG A C 1
ATOM 3344 O O . ARG A 1 433 ? -3.855 5.289 -15.812 1 90.88 433 ARG A O 1
ATOM 3351 N N . ARG A 1 434 ? -4.211 6.121 -17.859 1 88.19 434 ARG A N 1
ATOM 3352 C CA . ARG A 1 434 ? -5.488 5.438 -18.031 1 88.19 434 ARG A CA 1
ATOM 3353 C C . ARG A 1 434 ? -5.359 4.289 -19.031 1 88.19 434 ARG A C 1
ATOM 3355 O O . ARG A 1 434 ? -4.918 4.492 -20.172 1 88.19 434 ARG A O 1
ATOM 3362 N N . TRP A 1 435 ? -5.715 3.152 -18.531 1 83.88 435 TRP A N 1
ATOM 3363 C CA . TRP A 1 435 ? -5.684 1.953 -19.359 1 83.88 435 TRP A CA 1
ATOM 3364 C C . TRP A 1 435 ? -7.094 1.511 -19.734 1 83.88 435 TRP A C 1
ATOM 3366 O O . TRP A 1 435 ? -7.984 1.476 -18.875 1 83.88 435 TRP A O 1
ATOM 3376 N N . ASN A 1 436 ? -7.254 1.381 -21.031 1 78.5 436 ASN A N 1
ATOM 3377 C CA . ASN A 1 436 ? -8.469 0.764 -21.547 1 78.5 436 ASN A CA 1
ATOM 3378 C C . ASN A 1 436 ? -8.18 -0.588 -22.188 1 78.5 436 ASN A C 1
ATOM 3380 O O . ASN A 1 436 ? -7.512 -0.656 -23.219 1 78.5 436 ASN A O 1
ATOM 3384 N N . LYS A 1 437 ? -8.711 -1.637 -21.75 1 71.94 437 LYS A N 1
ATOM 3385 C CA . LYS A 1 437 ? -8.531 -2.977 -22.297 1 71.94 437 LYS A CA 1
ATOM 3386 C C . LYS A 1 437 ? -7.059 -3.248 -22.609 1 71.94 437 LYS A C 1
ATOM 3388 O O . LYS A 1 437 ? -6.719 -3.658 -23.719 1 71.94 437 LYS A O 1
ATOM 3393 N N . PHE A 1 438 ? -6.105 -2.943 -21.766 1 78.19 438 PHE A N 1
ATOM 3394 C CA . PHE A 1 438 ? -4.676 -3.219 -21.844 1 78.19 438 PHE A CA 1
ATOM 3395 C C . PHE A 1 438 ? -4 -2.299 -22.859 1 78.19 438 PHE A C 1
ATOM 3397 O O . PHE A 1 438 ? -2.912 -2.6 -23.344 1 78.19 438 PHE A O 1
ATOM 3404 N N . THR A 1 439 ? -4.762 -1.27 -23.234 1 79.38 439 THR A N 1
ATOM 3405 C CA . THR A 1 439 ? -4.195 -0.209 -24.062 1 79.38 439 THR A CA 1
ATOM 3406 C C . THR A 1 439 ? -4.062 1.085 -23.266 1 79.38 439 THR A C 1
ATOM 3408 O O . THR A 1 439 ? -5 1.498 -22.578 1 79.38 439 THR A O 1
ATOM 3411 N N . LEU A 1 440 ? -2.918 1.552 -23.312 1 84.19 440 LEU A N 1
ATOM 3412 C CA . LEU A 1 440 ? -2.715 2.844 -22.672 1 84.19 440 LEU A CA 1
ATOM 3413 C C . LEU A 1 440 ? -3.441 3.949 -23.422 1 84.19 440 LEU A C 1
ATOM 3415 O O . LEU A 1 440 ? -3.043 4.316 -24.531 1 84.19 440 LEU A O 1
ATOM 3419 N N . ALA A 1 441 ? -4.465 4.441 -22.828 1 80.75 441 ALA A N 1
ATOM 3420 C CA . ALA A 1 441 ? -5.344 5.379 -23.516 1 80.75 441 ALA A CA 1
ATOM 3421 C C . ALA A 1 441 ? -4.883 6.82 -23.312 1 80.75 441 ALA A C 1
ATOM 3423 O O . ALA A 1 441 ? -5.008 7.652 -24.219 1 80.75 441 ALA A O 1
ATOM 3424 N N . GLU A 1 442 ? -4.473 7.082 -22.141 1 82.56 442 GLU A N 1
ATOM 3425 C CA . GLU A 1 442 ? -4.109 8.453 -21.797 1 82.56 442 GLU A CA 1
ATOM 3426 C C . GLU A 1 442 ? -2.961 8.484 -20.797 1 82.56 442 GLU A C 1
ATOM 3428 O O . GLU A 1 442 ? -2.895 7.641 -19.891 1 82.56 442 GLU A O 1
ATOM 3433 N N . THR A 1 443 ? -2.059 9.305 -21.031 1 87.25 443 THR A N 1
ATOM 3434 C CA . THR A 1 443 ? -1.028 9.656 -20.047 1 87.25 443 THR A CA 1
ATOM 3435 C C . THR A 1 443 ? -1.018 11.156 -19.797 1 87.25 443 THR A C 1
ATOM 3437 O O . THR A 1 443 ? -1.055 11.953 -20.734 1 87.25 443 THR A O 1
ATOM 3440 N N . SER A 1 444 ? -1.1 11.516 -18.562 1 90.44 444 SER A N 1
ATOM 3441 C CA . SER A 1 444 ? -0.993 12.922 -18.172 1 90.44 444 SER A CA 1
ATOM 3442 C C . SER A 1 444 ? -0.033 13.102 -17 1 90.44 444 SER A C 1
ATOM 3444 O O . SER A 1 444 ? 0.311 12.141 -16.312 1 90.44 444 SER A O 1
ATOM 3446 N N . SER A 1 445 ? 0.487 14.289 -16.906 1 92.06 445 SER A N 1
ATOM 3447 C CA . SER A 1 445 ? 1.385 14.633 -15.805 1 92.06 445 SER A CA 1
ATOM 3448 C C . SER A 1 445 ? 0.969 15.938 -15.141 1 92.06 445 SER A C 1
ATOM 3450 O O . SER A 1 445 ? 0.325 16.781 -15.766 1 92.06 445 SER A O 1
ATOM 3452 N N . TYR A 1 446 ? 1.229 16.078 -13.891 1 94.62 446 TYR A N 1
ATOM 3453 C CA . TYR A 1 446 ? 0.951 17.281 -13.125 1 94.62 446 TYR A CA 1
ATOM 3454 C C . TYR A 1 446 ? 2.111 17.625 -12.195 1 94.62 446 TYR A C 1
ATOM 3456 O O . TYR A 1 446 ? 2.512 16.797 -11.367 1 94.62 446 TYR A O 1
ATOM 3464 N N . ALA A 1 447 ? 2.633 18.812 -12.383 1 96.88 447 ALA A N 1
ATOM 3465 C CA . ALA A 1 447 ? 3.715 19.281 -11.516 1 96.88 447 ALA A CA 1
ATOM 3466 C C . ALA A 1 447 ? 3.164 19.891 -10.227 1 96.88 447 ALA A C 1
ATOM 3468 O O . ALA A 1 447 ? 2.967 21.094 -10.133 1 96.88 447 ALA A O 1
ATOM 3469 N N . GLY A 1 448 ? 2.982 19.031 -9.227 1 97.94 448 GLY A N 1
ATOM 3470 C CA . GLY A 1 448 ? 2.443 19.453 -7.941 1 97.94 448 GLY A CA 1
ATOM 3471 C C . GLY A 1 448 ? 3.512 19.688 -6.891 1 97.94 448 GLY A C 1
ATOM 3472 O O . GLY A 1 448 ? 4.676 19.328 -7.098 1 97.94 448 GLY A O 1
ATOM 3473 N N . ARG A 1 449 ? 3.074 20.312 -5.809 1 98 449 ARG A N 1
ATOM 3474 C CA . ARG A 1 449 ? 3.928 20.531 -4.645 1 98 449 ARG A CA 1
ATOM 3475 C C . ARG A 1 449 ? 4.395 19.219 -4.051 1 98 449 ARG A C 1
ATOM 3477 O O . ARG A 1 449 ? 3.596 18.297 -3.871 1 98 449 ARG A O 1
ATOM 3484 N N . GLY A 1 450 ? 5.742 19.141 -3.793 1 98.44 450 GLY A N 1
ATOM 3485 C CA . GLY A 1 450 ? 6.289 17.953 -3.141 1 98.44 450 GLY A CA 1
ATOM 3486 C C . GLY A 1 450 ? 6.191 18.016 -1.629 1 98.44 450 GLY A C 1
ATOM 3487 O O . GLY A 1 450 ? 6.422 19.062 -1.025 1 98.44 450 GLY A O 1
ATOM 3488 N N . THR A 1 451 ? 5.867 17 -0.979 1 98.31 451 THR A N 1
ATOM 3489 C CA . THR A 1 451 ? 5.844 16.828 0.47 1 98.31 451 THR A CA 1
ATOM 3490 C C . THR A 1 451 ? 6.484 15.5 0.869 1 98.31 451 THR A C 1
ATOM 3492 O O . THR A 1 451 ? 6.477 14.539 0.093 1 98.31 451 THR A O 1
ATOM 3495 N N . PRO A 1 452 ? 6.992 15.367 2.059 1 98.69 452 PRO A N 1
ATOM 3496 C CA . PRO A 1 452 ? 7.117 16.422 3.074 1 98.69 452 PRO A CA 1
ATOM 3497 C C . PRO A 1 452 ? 8.242 17.406 2.77 1 98.69 452 PRO A C 1
ATOM 3499 O O . PRO A 1 452 ? 8.922 17.281 1.746 1 98.69 452 PRO A O 1
ATOM 3502 N N . ASP A 1 453 ? 8.375 18.406 3.631 1 98.88 453 ASP A N 1
ATOM 3503 C CA . ASP A 1 453 ? 9.5 19.344 3.529 1 98.88 453 ASP A CA 1
ATOM 3504 C C . ASP A 1 453 ? 10.711 18.828 4.309 1 98.88 453 ASP A C 1
ATOM 3506 O O . ASP A 1 453 ? 11.844 18.953 3.855 1 98.88 453 ASP A O 1
ATOM 3510 N N . VAL A 1 454 ? 10.43 18.328 5.449 1 98.94 454 VAL A N 1
ATOM 3511 C CA . VAL A 1 454 ? 11.453 17.891 6.387 1 98.94 454 VAL A CA 1
ATOM 3512 C C . VAL A 1 454 ? 10.992 16.609 7.086 1 98.94 454 VAL A C 1
ATOM 3514 O O . VAL A 1 454 ? 9.93 16.078 6.77 1 98.94 454 VAL A O 1
ATOM 3517 N N . ALA A 1 455 ? 11.867 16.062 7.957 1 98.94 455 ALA A N 1
ATOM 3518 C CA . ALA A 1 455 ? 11.492 14.852 8.672 1 98.94 455 ALA A CA 1
ATOM 3519 C C . ALA A 1 455 ? 12.125 14.82 10.062 1 98.94 455 ALA A C 1
ATOM 3521 O O . ALA A 1 455 ? 13 15.633 10.375 1 98.94 455 ALA A O 1
ATOM 3522 N N . ALA A 1 456 ? 11.602 13.984 10.875 1 98.94 456 ALA A N 1
ATOM 3523 C CA . ALA A 1 456 ? 12.133 13.609 12.188 1 98.94 456 ALA A CA 1
ATOM 3524 C C . ALA A 1 456 ? 11.742 12.18 12.547 1 98.94 456 ALA A C 1
ATOM 3526 O O . ALA A 1 456 ? 10.977 11.539 11.828 1 98.94 456 ALA A O 1
ATOM 3527 N N . ASN A 1 457 ? 12.336 11.703 13.625 1 98.62 457 ASN A N 1
ATOM 3528 C CA . ASN A 1 457 ? 12.023 10.352 14.062 1 98.62 457 ASN A CA 1
ATOM 3529 C C . ASN A 1 457 ? 10.516 10.156 14.234 1 98.62 457 ASN A C 1
ATOM 3531 O O . ASN A 1 457 ? 9.828 11.031 14.75 1 98.62 457 ASN A O 1
ATOM 3535 N N . ALA A 1 458 ? 10.016 9 13.703 1 98.12 458 ALA A N 1
ATOM 3536 C CA . ALA A 1 458 ? 8.57 8.797 13.742 1 98.12 458 ALA A CA 1
ATOM 3537 C C . ALA A 1 458 ? 8.227 7.336 14.031 1 98.12 458 ALA A C 1
ATOM 3539 O O . ALA A 1 458 ? 7.086 7.016 14.367 1 98.12 458 ALA A O 1
ATOM 3540 N N . ASP A 1 459 ? 9.18 6.441 13.898 1 95.88 459 ASP A N 1
ATOM 3541 C CA . ASP A 1 459 ? 8.93 5.016 14.094 1 95.88 459 ASP A CA 1
ATOM 3542 C C . ASP A 1 459 ? 8.672 4.695 15.562 1 95.88 459 ASP A C 1
ATOM 3544 O O . ASP A 1 459 ? 9.531 4.93 16.422 1 95.88 459 ASP A O 1
ATOM 3548 N N . MET A 1 460 ? 7.562 4.051 15.898 1 91.44 460 MET A N 1
ATOM 3549 C CA . MET A 1 460 ? 7.215 3.736 17.281 1 91.44 460 MET A CA 1
ATOM 3550 C C . MET A 1 460 ? 8.188 2.719 17.859 1 91.44 460 MET A C 1
ATOM 3552 O O . MET A 1 460 ? 8.328 2.615 19.078 1 91.44 460 MET A O 1
ATOM 3556 N N . LEU A 1 461 ? 8.883 1.977 17.031 1 91.06 461 LEU A N 1
ATOM 3557 C CA . LEU A 1 461 ? 9.852 0.998 17.516 1 91.06 461 LEU A CA 1
ATOM 3558 C C . LEU A 1 461 ? 11.148 1.679 17.938 1 91.06 461 LEU A C 1
ATOM 3560 O O . LEU A 1 461 ? 11.992 1.064 18.594 1 91.06 461 LEU A O 1
ATOM 3564 N N . THR A 1 462 ? 11.336 2.904 17.531 1 92.81 462 THR A N 1
ATOM 3565 C CA . THR A 1 462 ? 12.398 3.791 18 1 92.81 462 THR A CA 1
ATOM 3566 C C . THR A 1 462 ? 11.82 5.129 18.453 1 92.81 462 THR A C 1
ATOM 3568 O O . THR A 1 462 ? 12.422 6.18 18.219 1 92.81 462 THR A O 1
ATOM 3571 N N . GLY A 1 463 ? 10.672 5.129 19.016 1 94 463 GLY A N 1
ATOM 3572 C CA . GLY A 1 463 ? 9.836 6.309 19.188 1 94 463 GLY A CA 1
ATOM 3573 C C . GLY A 1 463 ? 10.164 7.098 20.438 1 94 463 GLY A C 1
ATOM 3574 O O . GLY A 1 463 ? 11.32 7.176 20.844 1 94 463 GLY A O 1
ATOM 3575 N N . TYR A 1 464 ? 9.148 7.789 20.953 1 94.75 464 TYR A N 1
ATOM 3576 C CA . TYR A 1 464 ? 9.281 8.727 22.062 1 94.75 464 TYR A CA 1
ATOM 3577 C C . TYR A 1 464 ? 8.641 8.18 23.328 1 94.75 464 TYR A C 1
ATOM 3579 O O . TYR A 1 464 ? 7.492 7.727 23.312 1 94.75 464 TYR A O 1
ATOM 3587 N N . GLN A 1 465 ? 9.391 8.25 24.422 1 92.44 465 GLN A N 1
ATOM 3588 C CA . GLN A 1 465 ? 8.82 7.883 25.719 1 92.44 465 GLN A CA 1
ATOM 3589 C C . GLN A 1 465 ? 7.766 8.891 26.156 1 92.44 465 GLN A C 1
ATOM 3591 O O . GLN A 1 465 ? 8.062 10.078 26.328 1 92.44 465 GLN A O 1
ATOM 3596 N N . ILE A 1 466 ? 6.492 8.406 26.344 1 91.25 466 ILE A N 1
ATOM 3597 C CA . ILE A 1 466 ? 5.402 9.266 26.797 1 91.25 466 ILE A CA 1
ATOM 3598 C C . ILE A 1 466 ? 4.68 8.602 27.969 1 91.25 466 ILE A C 1
ATOM 3600 O O . ILE A 1 466 ? 5.012 7.477 28.359 1 91.25 466 ILE A O 1
ATOM 3604 N N . PHE A 1 467 ? 3.867 9.336 28.562 1 88.88 467 PHE A N 1
ATOM 3605 C CA . PHE A 1 467 ? 3.004 8.852 29.641 1 88.88 467 PHE A CA 1
ATOM 3606 C C . PHE A 1 467 ? 1.537 9.086 29.297 1 88.88 467 PHE A C 1
ATOM 3608 O O . PHE A 1 467 ? 1.1 10.227 29.156 1 88.88 467 PHE A O 1
ATOM 3615 N N . PHE A 1 468 ? 0.833 7.961 29.172 1 86.31 468 PHE A N 1
ATOM 3616 C CA . PHE A 1 468 ? -0.548 8.047 28.719 1 86.31 468 PHE A CA 1
ATOM 3617 C C . PHE A 1 468 ? -1.416 7.012 29.438 1 86.31 468 PHE A C 1
ATOM 3619 O O . PHE A 1 468 ? -1.023 5.852 29.562 1 86.31 468 PHE A O 1
ATOM 3626 N N . ASP A 1 469 ? -2.502 7.477 29.844 1 81.19 469 ASP A N 1
ATOM 3627 C CA . ASP A 1 469 ? -3.5 6.625 30.484 1 81.19 469 ASP A CA 1
ATOM 3628 C C . ASP A 1 469 ? -2.92 5.938 31.719 1 81.19 469 ASP A C 1
ATOM 3630 O O . ASP A 1 469 ? -3.109 4.734 31.906 1 81.19 469 ASP A O 1
ATOM 3634 N N . GLY A 1 470 ? -2.146 6.633 32.406 1 80.12 470 GLY A N 1
ATOM 3635 C CA . GLY A 1 470 ? -1.654 6.199 33.719 1 80.12 470 GLY A CA 1
ATOM 3636 C C . GLY A 1 470 ? -0.464 5.262 33.594 1 80.12 470 GLY A C 1
ATOM 3637 O O . GLY A 1 470 ? -0.065 4.652 34.594 1 80.12 470 GLY A O 1
ATOM 3638 N N . GLN A 1 471 ? 0.069 5.113 32.406 1 81.75 471 GLN A N 1
ATOM 3639 C CA . GLN A 1 471 ? 1.188 4.188 32.281 1 81.75 471 GLN A CA 1
ATOM 3640 C C . GLN A 1 471 ? 2.189 4.695 31.234 1 81.75 471 GLN A C 1
ATOM 3642 O O . GLN A 1 471 ? 1.843 5.504 30.375 1 81.75 471 GLN A O 1
ATOM 3647 N N . PRO A 1 472 ? 3.447 4.23 31.422 1 85.06 472 PRO A N 1
ATOM 3648 C CA . PRO A 1 472 ? 4.414 4.527 30.359 1 85.06 472 PRO A CA 1
ATOM 3649 C C . PRO A 1 472 ? 3.996 3.957 29 1 85.06 472 PRO A C 1
ATOM 3651 O O . PRO A 1 472 ? 3.451 2.854 28.938 1 85.06 472 PRO A O 1
ATOM 3654 N N . ALA A 1 473 ? 4.207 4.734 27.969 1 86.88 473 ALA A N 1
ATOM 3655 C CA . ALA A 1 473 ? 3.896 4.363 26.594 1 86.88 473 ALA A CA 1
ATOM 3656 C C . ALA A 1 473 ? 4.941 4.91 25.625 1 86.88 473 ALA A C 1
ATOM 3658 O O . ALA A 1 473 ? 5.848 5.637 26.031 1 86.88 473 ALA A O 1
ATOM 3659 N N . VAL A 1 474 ? 4.938 4.469 24.391 1 89.5 474 VAL A N 1
ATOM 3660 C CA . VAL A 1 474 ? 5.844 4.949 23.359 1 89.5 474 VAL A CA 1
ATOM 3661 C C . VAL A 1 474 ? 5.043 5.566 22.219 1 89.5 474 VAL A C 1
ATOM 3663 O O . VAL A 1 474 ? 4.148 4.926 21.656 1 89.5 474 VAL A O 1
ATOM 3666 N N . GLY A 1 475 ? 5.336 6.836 21.969 1 91.25 475 GLY A N 1
ATOM 3667 C CA . GLY A 1 475 ? 4.691 7.535 20.875 1 91.25 475 GLY A CA 1
ATOM 3668 C C . GLY A 1 475 ? 5.504 7.516 19.594 1 91.25 475 GLY A C 1
ATOM 3669 O O . GLY A 1 475 ? 6.672 7.117 19.594 1 91.25 475 GLY A O 1
ATOM 3670 N N . GLY A 1 476 ? 4.922 7.895 18.5 1 94.62 476 GLY A N 1
ATOM 3671 C CA . GLY A 1 476 ? 5.531 7.965 17.188 1 94.62 476 GLY A CA 1
ATOM 3672 C C . GLY A 1 476 ? 4.586 8.492 16.125 1 94.62 476 GLY A C 1
ATOM 3673 O O . GLY A 1 476 ? 3.66 9.25 16.422 1 94.62 476 GLY A O 1
ATOM 3674 N N . GLY A 1 477 ? 4.918 8.156 14.844 1 95.38 477 GLY A N 1
ATOM 3675 C CA . GLY A 1 477 ? 4.188 8.711 13.719 1 95.38 477 GLY A CA 1
ATOM 3676 C C . GLY A 1 477 ? 4.75 10.031 13.234 1 95.38 477 GLY A C 1
ATOM 3677 O O . GLY A 1 477 ? 5.555 10.664 13.93 1 95.38 477 GLY A O 1
ATOM 3678 N N . THR A 1 478 ? 4.316 10.367 12.039 1 97.69 478 THR A N 1
ATOM 3679 C CA . THR A 1 478 ? 4.66 11.711 11.594 1 97.69 478 THR A CA 1
ATOM 3680 C C . THR A 1 478 ? 4.012 12.758 12.5 1 97.69 478 THR A C 1
ATOM 3682 O O . THR A 1 478 ? 4.43 13.922 12.508 1 97.69 478 THR A O 1
ATOM 3685 N N . SER A 1 479 ? 3.105 12.328 13.305 1 96.38 479 SER A N 1
ATOM 3686 C CA . SER A 1 479 ? 2.484 13.148 14.336 1 96.38 479 SER A CA 1
ATOM 3687 C C . SER A 1 479 ? 3.502 13.57 15.391 1 96.38 479 SER A C 1
ATOM 3689 O O . SER A 1 479 ? 3.316 14.586 16.078 1 96.38 479 SER A O 1
ATOM 3691 N N . ALA A 1 480 ? 4.492 12.773 15.609 1 97.62 480 ALA A N 1
ATOM 3692 C CA . ALA A 1 480 ? 5.562 13.133 16.531 1 97.62 480 ALA A CA 1
ATOM 3693 C C . ALA A 1 480 ? 6.594 14.031 15.859 1 97.62 480 ALA A C 1
ATOM 3695 O O . ALA A 1 480 ? 7.219 14.875 16.516 1 97.62 480 ALA A O 1
ATOM 3696 N N . ALA A 1 481 ? 6.719 13.875 14.586 1 98.69 481 ALA A N 1
ATOM 3697 C CA . ALA A 1 481 ? 7.672 14.688 13.836 1 98.69 481 ALA A CA 1
ATOM 3698 C C . ALA A 1 481 ? 7.234 16.156 13.797 1 98.69 481 ALA A C 1
ATOM 3700 O O . ALA A 1 481 ? 8.07 17.062 13.852 1 98.69 481 ALA A O 1
ATOM 3701 N N . ALA A 1 482 ? 5.969 16.375 13.758 1 98.69 482 ALA A N 1
ATOM 3702 C CA . ALA A 1 482 ? 5.434 17.734 13.672 1 98.69 482 ALA A CA 1
ATOM 3703 C C . ALA A 1 482 ? 5.77 18.547 14.922 1 98.69 482 ALA A C 1
ATOM 3705 O O . ALA A 1 482 ? 6.371 19.609 14.836 1 98.69 482 ALA A O 1
ATOM 3706 N N . PRO A 1 483 ? 5.445 18.047 16.141 1 98.69 483 PRO A N 1
ATOM 3707 C CA . PRO A 1 483 ? 5.809 18.844 17.312 1 98.69 483 PRO A CA 1
ATOM 3708 C C . PRO A 1 483 ? 7.316 18.922 17.531 1 98.69 483 PRO A C 1
ATOM 3710 O O . PRO A 1 483 ? 7.809 19.875 18.141 1 98.69 483 PRO A O 1
ATOM 3713 N N . MET A 1 484 ? 8.102 17.953 17.031 1 98.88 484 MET A N 1
ATOM 3714 C CA . MET A 1 484 ? 9.555 18.078 17.078 1 98.88 484 MET A CA 1
ATOM 3715 C C . MET A 1 484 ? 10.031 19.312 16.328 1 98.88 484 MET A C 1
ATOM 3717 O O . MET A 1 484 ? 10.805 20.109 16.844 1 98.88 484 MET A O 1
ATOM 3721 N N . TRP A 1 485 ? 9.539 19.469 15.141 1 98.94 485 TRP A N 1
ATOM 3722 C CA . TRP A 1 485 ? 9.938 20.609 14.32 1 98.94 485 TRP A CA 1
ATOM 3723 C C . TRP A 1 485 ? 9.344 21.906 14.859 1 98.94 485 TRP A C 1
ATOM 3725 O O . TRP A 1 485 ? 10 22.953 14.844 1 98.94 485 TRP A O 1
ATOM 3735 N N . ALA A 1 486 ? 8.102 21.797 15.305 1 98.94 486 ALA A N 1
ATOM 3736 C CA . ALA A 1 486 ? 7.488 22.984 15.906 1 98.94 486 ALA A CA 1
ATOM 3737 C C . ALA A 1 486 ? 8.312 23.5 17.078 1 98.94 486 ALA A C 1
ATOM 3739 O O . ALA A 1 486 ? 8.539 24.703 17.219 1 98.94 486 ALA A O 1
ATOM 3740 N N . ALA A 1 487 ? 8.773 22.609 17.906 1 98.88 487 ALA A N 1
ATOM 3741 C CA . ALA A 1 487 ? 9.602 22.984 19.062 1 98.88 487 ALA A CA 1
ATOM 3742 C C . ALA A 1 487 ? 10.914 23.609 18.609 1 98.88 487 ALA A C 1
ATOM 3744 O O . ALA A 1 487 ? 11.375 24.594 19.188 1 98.88 487 ALA A O 1
ATOM 3745 N N . LEU A 1 488 ? 11.555 23.016 17.625 1 98.94 488 LEU A N 1
ATOM 3746 C CA . LEU A 1 488 ? 12.805 23.562 17.125 1 98.94 488 LEU A CA 1
ATOM 3747 C C . LEU A 1 488 ? 12.602 24.984 16.625 1 98.94 488 LEU A C 1
ATOM 3749 O O . LEU A 1 488 ? 13.406 25.875 16.938 1 98.94 488 LEU A O 1
ATOM 3753 N N . VAL A 1 489 ? 11.547 25.188 15.867 1 98.88 489 VAL A N 1
ATOM 3754 C CA . VAL A 1 489 ? 11.266 26.531 15.344 1 98.88 489 VAL A CA 1
ATOM 3755 C C . VAL A 1 489 ? 11.008 27.484 16.5 1 98.88 489 VAL A C 1
ATOM 3757 O O . VAL A 1 489 ? 11.422 28.656 16.453 1 98.88 489 VAL A O 1
ATOM 3760 N N . LEU A 1 490 ? 10.32 27.016 17.5 1 98.75 490 LEU A N 1
ATOM 3761 C CA . LEU A 1 490 ? 10.031 27.875 18.656 1 98.75 490 LEU A CA 1
ATOM 3762 C C . LEU A 1 490 ? 11.32 28.297 19.344 1 98.75 490 LEU A C 1
ATOM 3764 O O . LEU A 1 490 ? 11.453 29.438 19.766 1 98.75 490 LEU A O 1
ATOM 3768 N N . LEU A 1 491 ? 12.25 27.375 19.516 1 98.75 491 LEU A N 1
ATOM 3769 C CA . LEU A 1 491 ? 13.555 27.688 20.094 1 98.75 491 LEU A CA 1
ATOM 3770 C C . LEU A 1 491 ? 14.305 28.703 19.25 1 98.75 491 LEU A C 1
ATOM 3772 O O . LEU A 1 491 ? 14.93 29.625 19.781 1 98.75 491 LEU A O 1
ATOM 3776 N N . ILE A 1 492 ? 14.234 28.516 17.984 1 98.62 492 ILE A N 1
ATOM 3777 C CA . ILE A 1 492 ? 14.867 29.469 17.078 1 98.62 492 ILE A CA 1
ATOM 3778 C C . ILE A 1 492 ? 14.219 30.844 17.234 1 98.62 492 ILE A C 1
ATOM 3780 O O . ILE A 1 492 ? 14.914 31.859 17.234 1 98.62 492 ILE A O 1
ATOM 3784 N N . ASN A 1 493 ? 12.867 30.875 17.375 1 98.5 493 ASN A N 1
ATOM 3785 C CA . ASN A 1 493 ? 12.18 32.156 17.594 1 98.5 493 ASN A CA 1
ATOM 3786 C C . ASN A 1 493 ? 12.664 32.844 18.875 1 98.5 493 ASN A C 1
ATOM 3788 O O . ASN A 1 493 ? 12.797 34.062 18.906 1 98.5 493 ASN A O 1
ATOM 3792 N N . GLN A 1 494 ? 12.891 32.062 19.938 1 98.19 494 GLN A N 1
ATOM 3793 C CA . GLN A 1 494 ? 13.461 32.656 21.141 1 98.19 494 GLN A CA 1
ATOM 3794 C C . GLN A 1 494 ? 14.812 33.312 20.859 1 98.19 494 GLN A C 1
ATOM 3796 O O . GLN A 1 494 ? 15.07 34.406 21.297 1 98.19 494 GLN A O 1
ATOM 3801 N N . GLY A 1 495 ? 15.641 32.531 20.156 1 98.06 495 GLY A N 1
ATOM 3802 C CA . GLY A 1 495 ? 16.953 33.062 19.812 1 98.06 495 GLY A CA 1
ATOM 3803 C C . GLY A 1 495 ? 16.891 34.312 18.984 1 98.06 495 GLY A C 1
ATOM 3804 O O . GLY A 1 495 ? 17.656 35.25 19.219 1 98.06 495 GLY A O 1
ATOM 3805 N N . LEU A 1 496 ? 15.992 34.344 18.078 1 97.56 496 LEU A N 1
ATOM 3806 C CA . LEU A 1 496 ? 15.82 35.5 17.234 1 97.56 496 LEU A CA 1
ATOM 3807 C C . LEU A 1 496 ? 15.352 36.719 18.062 1 97.56 496 LEU A C 1
ATOM 3809 O O . LEU A 1 496 ? 15.828 37.812 17.875 1 97.56 496 LEU A O 1
ATOM 3813 N N . ALA A 1 497 ? 14.414 36.469 18.953 1 96.69 497 ALA A N 1
ATOM 3814 C CA . ALA A 1 497 ? 13.922 37.531 19.812 1 96.69 497 ALA A CA 1
ATOM 3815 C C . ALA A 1 497 ? 15.039 38.125 20.672 1 96.69 497 ALA A C 1
ATOM 3817 O O . ALA A 1 497 ? 15.125 39.344 20.875 1 96.69 497 ALA A O 1
ATOM 3818 N N . LEU A 1 498 ? 15.891 37.281 21.172 1 96.88 498 LEU A N 1
ATOM 3819 C CA . LEU A 1 498 ? 16.984 37.688 22.047 1 96.88 498 LEU A CA 1
ATOM 3820 C C . LEU A 1 498 ? 18.062 38.406 21.266 1 96.88 498 LEU A C 1
ATOM 3822 O O . LEU A 1 498 ? 18.625 39.406 21.75 1 96.88 498 LEU A O 1
ATOM 3826 N N . ASN A 1 499 ? 18.312 37.969 20.094 1 96.25 499 ASN A N 1
ATOM 3827 C CA . ASN A 1 499 ? 19.391 38.531 19.281 1 96.25 499 ASN A CA 1
ATOM 3828 C C . ASN A 1 499 ? 18.953 39.75 18.516 1 96.25 499 ASN A C 1
ATOM 3830 O O . ASN A 1 499 ? 19.75 40.656 18.25 1 96.25 499 ASN A O 1
ATOM 3834 N N . HIS A 1 500 ? 17.672 39.812 18.109 1 95.12 500 HIS A N 1
ATOM 3835 C CA . HIS A 1 500 ? 17.297 40.844 17.141 1 95.12 500 HIS A CA 1
ATOM 3836 C C . HIS A 1 500 ? 16.062 41.594 17.594 1 95.12 500 HIS A C 1
ATOM 3838 O O . HIS A 1 500 ? 15.625 42.531 16.922 1 95.12 500 HIS A O 1
ATOM 3844 N N . GLY A 1 501 ? 15.461 41.219 18.734 1 93.5 501 GLY A N 1
ATOM 3845 C CA . GLY A 1 501 ? 14.297 41.938 19.266 1 93.5 501 GLY A CA 1
ATOM 3846 C C . GLY A 1 501 ? 13.062 41.062 19.359 1 93.5 501 GLY A C 1
ATOM 3847 O O . GLY A 1 501 ? 12.961 40.031 18.656 1 93.5 501 GLY A O 1
ATOM 3848 N N . PRO A 1 502 ? 12.117 41.406 20.156 1 91.06 502 PRO A N 1
ATOM 3849 C CA . PRO A 1 502 ? 10.992 40.562 20.516 1 91.06 502 PRO A CA 1
ATOM 3850 C C . PRO A 1 502 ? 10.047 40.312 19.344 1 91.06 502 PRO A C 1
ATOM 3852 O O . PRO A 1 502 ? 9.289 39.344 19.344 1 91.06 502 PRO A O 1
ATOM 3855 N N . ASP A 1 503 ? 10.125 41.125 18.312 1 89.06 503 ASP A N 1
ATOM 3856 C CA . ASP A 1 503 ? 9.172 40.969 17.219 1 89.06 503 ASP A CA 1
ATOM 3857 C C . ASP A 1 503 ? 9.773 40.188 16.062 1 89.06 503 ASP A C 1
ATOM 3859 O O . ASP A 1 503 ? 9.102 39.938 15.047 1 89.06 503 ASP A O 1
ATOM 3863 N N . VAL A 1 504 ? 11.039 39.781 16.266 1 94.81 504 VAL A N 1
ATOM 3864 C CA . VAL A 1 504 ? 11.703 39.062 15.188 1 94.81 504 VAL A CA 1
ATOM 3865 C C . VAL A 1 504 ? 11.5 37.562 15.375 1 94.81 504 VAL A C 1
ATOM 3867 O O . VAL A 1 504 ? 11.797 37.031 16.438 1 94.81 504 VAL A O 1
ATOM 3870 N N . ARG A 1 505 ? 10.938 36.938 14.398 1 96.31 505 ARG A N 1
ATOM 3871 C CA . ARG A 1 505 ? 10.711 35.469 14.406 1 96.31 505 ARG A CA 1
ATOM 3872 C C . ARG A 1 505 ? 10.828 34.906 13 1 96.31 505 ARG A C 1
ATOM 3874 O O . ARG A 1 505 ? 10.945 35.656 12.023 1 96.31 505 ARG A O 1
ATOM 3881 N N . VAL A 1 506 ? 10.812 33.594 12.859 1 96.44 506 VAL A N 1
ATOM 3882 C CA . VAL A 1 506 ? 11.055 32.875 11.609 1 96.44 506 VAL A CA 1
ATOM 3883 C C . VAL A 1 506 ? 9.898 33.125 10.641 1 96.44 506 VAL A C 1
ATOM 3885 O O . VAL A 1 506 ? 10.117 33.5 9.484 1 96.44 506 VAL A O 1
ATOM 3888 N N . GLY A 1 507 ? 8.656 32.906 11.133 1 96.38 507 GLY A N 1
ATOM 3889 C CA . GLY A 1 507 ? 7.484 32.969 10.266 1 96.38 507 GLY A CA 1
ATOM 3890 C C . GLY A 1 507 ? 7.414 31.844 9.266 1 96.38 507 GLY A C 1
ATOM 3891 O O . GLY A 1 507 ? 7.59 30.688 9.625 1 96.38 507 GLY A O 1
ATOM 3892 N N . TRP A 1 508 ? 7.047 32.156 8.039 1 96.56 508 TRP A N 1
ATOM 3893 C CA . TRP A 1 508 ? 6.922 31.203 6.949 1 96.56 508 TRP A CA 1
ATOM 3894 C C . TRP A 1 508 ? 8.281 30.641 6.559 1 96.56 508 TRP A C 1
ATOM 3896 O O . TRP A 1 508 ? 9.023 31.266 5.793 1 96.56 508 TRP A O 1
ATOM 3906 N N . LEU A 1 509 ? 8.562 29.438 6.945 1 96.88 509 LEU A N 1
ATOM 3907 C CA . LEU A 1 509 ? 9.914 28.891 6.957 1 96.88 509 LEU A CA 1
ATOM 3908 C C . LEU A 1 509 ? 10.25 28.25 5.613 1 96.88 509 LEU A C 1
ATOM 3910 O O . LEU A 1 509 ? 11.422 28.141 5.254 1 96.88 509 LEU A O 1
ATOM 3914 N N . ASN A 1 510 ? 9.352 27.781 4.785 1 97.19 510 ASN A N 1
ATOM 3915 C CA . ASN A 1 510 ? 9.555 26.953 3.607 1 97.19 510 ASN A CA 1
ATOM 3916 C C . ASN A 1 510 ? 10.539 27.578 2.629 1 97.19 510 ASN A C 1
ATOM 3918 O O . ASN A 1 510 ? 11.57 26.984 2.307 1 97.19 510 ASN A O 1
ATOM 3922 N N . PRO A 1 511 ? 10.258 28.828 2.225 1 95.94 511 PRO A N 1
ATOM 3923 C CA . PRO A 1 511 ? 11.188 29.406 1.245 1 95.94 511 PRO A CA 1
ATOM 3924 C C . PRO A 1 511 ? 12.602 29.562 1.792 1 95.94 511 PRO A C 1
ATOM 3926 O O . PRO A 1 511 ? 13.578 29.375 1.058 1 95.94 511 PRO A O 1
ATOM 3929 N N . LEU A 1 512 ? 12.703 29.875 3.047 1 94.31 512 LEU A N 1
ATOM 3930 C CA . LEU A 1 512 ? 14.008 30.031 3.67 1 94.31 512 LEU A CA 1
ATOM 3931 C C . LEU A 1 512 ? 14.758 28.703 3.699 1 94.31 512 LEU A C 1
ATOM 3933 O O . LEU A 1 512 ? 15.953 28.656 3.383 1 94.31 512 LEU A O 1
ATOM 3937 N N . LEU A 1 513 ? 14.078 27.719 4.059 1 96.62 513 LEU A N 1
ATOM 3938 C CA . LEU A 1 513 ? 14.695 26.406 4.18 1 96.62 513 LEU A CA 1
ATOM 3939 C C . LEU A 1 513 ? 15.188 25.906 2.822 1 96.62 513 LEU A C 1
ATOM 3941 O O . LEU A 1 513 ? 16.297 25.375 2.719 1 96.62 513 LEU A O 1
ATOM 3945 N N . TYR A 1 514 ? 14.383 25.969 1.789 1 97.12 514 TYR A N 1
ATOM 3946 C CA . TYR A 1 514 ? 14.781 25.531 0.458 1 97.12 514 TYR A CA 1
ATOM 3947 C C . TYR A 1 514 ? 15.914 26.391 -0.089 1 97.12 514 TYR A C 1
ATOM 3949 O O . TYR A 1 514 ? 16.797 25.891 -0.797 1 97.12 514 TYR A O 1
ATOM 3957 N N . SER A 1 515 ? 15.883 27.688 0.238 1 95.12 515 SER A N 1
ATOM 3958 C CA . SER A 1 515 ? 17 28.547 -0.14 1 95.12 515 SER A CA 1
ATOM 3959 C C . SER A 1 515 ? 18.297 28.094 0.534 1 95.12 515 SER A C 1
ATOM 3961 O O . SER A 1 515 ? 19.328 27.969 -0.12 1 95.12 515 SER A O 1
ATOM 3963 N N . LEU A 1 516 ? 18.234 27.812 1.791 1 96.38 516 LEU A N 1
ATOM 3964 C CA . LEU A 1 516 ? 19.406 27.422 2.564 1 96.38 516 LEU A CA 1
ATOM 3965 C C . LEU A 1 516 ? 19.953 26.078 2.094 1 96.38 516 LEU A C 1
ATOM 3967 O O . LEU A 1 516 ? 21.156 25.922 1.923 1 96.38 516 LEU A O 1
ATOM 3971 N N . CYS A 1 517 ? 19.047 25.094 1.837 1 96.94 517 CYS A N 1
ATOM 3972 C CA . CYS A 1 517 ? 19.453 23.719 1.599 1 96.94 517 CYS A CA 1
ATOM 3973 C C . CYS A 1 517 ? 19.719 23.469 0.117 1 96.94 517 CYS A C 1
ATOM 3975 O O . CYS A 1 517 ? 20.656 22.766 -0.243 1 96.94 517 CYS A O 1
ATOM 3977 N N . VAL A 1 518 ? 18.891 24.031 -0.771 1 96.56 518 VAL A N 1
ATOM 3978 C CA . VAL A 1 518 ? 18.922 23.672 -2.186 1 96.56 518 VAL A CA 1
ATOM 3979 C C . VAL A 1 518 ? 19.75 24.688 -2.957 1 96.56 518 VAL A C 1
ATOM 3981 O O . VAL A 1 518 ? 20.609 24.328 -3.766 1 96.56 518 VAL A O 1
ATOM 3984 N N . THR A 1 519 ? 19.516 25.953 -2.699 1 94.12 519 THR A N 1
ATOM 3985 C CA . THR A 1 519 ? 20.219 27.016 -3.438 1 94.12 519 THR A CA 1
ATOM 3986 C C . THR A 1 519 ? 21.609 27.25 -2.859 1 94.12 519 THR A C 1
ATOM 3988 O O . THR A 1 519 ? 22.594 27.203 -3.586 1 94.12 519 THR A O 1
ATOM 3991 N N . LYS A 1 520 ? 21.703 27.469 -1.577 1 96.06 520 LYS A N 1
ATOM 3992 C CA . LYS A 1 520 ? 22.969 27.812 -0.929 1 96.06 520 LYS A CA 1
ATOM 3993 C C . LYS A 1 520 ? 23.719 26.547 -0.51 1 96.06 520 LYS A C 1
ATOM 3995 O O . LYS A 1 520 ? 24.922 26.609 -0.216 1 96.06 520 LYS A O 1
ATOM 4000 N N . LYS A 1 521 ? 23.078 25.438 -0.429 1 96.5 521 LYS A N 1
ATOM 4001 C CA . LYS A 1 521 ? 23.672 24.125 -0.134 1 96.5 521 LYS A CA 1
ATOM 4002 C C . LYS A 1 521 ? 24.375 24.141 1.218 1 96.5 521 LYS A C 1
ATOM 4004 O O . LYS A 1 521 ? 25.484 23.609 1.345 1 96.5 521 LYS A O 1
ATOM 4009 N N . LEU A 1 522 ? 23.719 24.859 2.191 1 97.44 522 LEU A N 1
ATOM 4010 C CA . LEU A 1 522 ? 24.25 24.859 3.551 1 97.44 522 LEU A CA 1
ATOM 4011 C C . LEU A 1 522 ? 23.922 23.547 4.258 1 97.44 522 LEU A C 1
ATOM 4013 O O . LEU A 1 522 ? 22.891 22.922 3.977 1 97.44 522 LEU A O 1
ATOM 4017 N N . LYS A 1 523 ? 24.766 23.156 5.184 1 97.5 523 LYS A N 1
ATOM 4018 C CA . LYS A 1 523 ? 24.578 21.922 5.938 1 97.5 523 LYS A CA 1
ATOM 4019 C C . LYS A 1 523 ? 23.766 22.172 7.207 1 97.5 523 LYS A C 1
ATOM 4021 O O . LYS A 1 523 ? 24.266 21.953 8.312 1 97.5 523 LYS A O 1
ATOM 4026 N N . VAL A 1 524 ? 22.547 22.516 7.016 1 98.38 524 VAL A N 1
ATOM 4027 C CA . VAL A 1 524 ? 21.672 22.828 8.141 1 98.38 524 VAL A CA 1
ATOM 4028 C C . VAL A 1 524 ? 20.672 21.688 8.336 1 98.38 524 VAL A C 1
ATOM 4030 O O . VAL A 1 524 ? 19.938 21.672 9.336 1 98.38 524 VAL A O 1
ATOM 4033 N N . ILE A 1 525 ? 20.609 20.781 7.375 1 98.56 525 ILE A N 1
ATOM 4034 C CA . ILE A 1 525 ? 19.766 19.578 7.398 1 98.56 525 ILE A CA 1
ATOM 4035 C C . ILE A 1 525 ? 20.625 18.359 7.051 1 98.56 525 ILE A C 1
ATOM 4037 O O . ILE A 1 525 ? 21.562 18.453 6.258 1 98.56 525 ILE A O 1
ATOM 4041 N N . ARG A 1 526 ? 20.359 17.281 7.676 1 98.12 526 ARG A N 1
ATOM 4042 C CA . ARG A 1 526 ? 20.969 16 7.332 1 98.12 526 ARG A CA 1
ATOM 4043 C C . ARG A 1 526 ? 20.094 15.219 6.363 1 98.12 526 ARG A C 1
ATOM 4045 O O . ARG A 1 526 ? 19 14.781 6.727 1 98.12 526 ARG A O 1
ATOM 4052 N N . PRO A 1 527 ? 20.562 14.984 5.152 1 97.69 527 PRO A N 1
ATOM 4053 C CA . PRO A 1 527 ? 19.734 14.227 4.207 1 97.69 527 PRO A CA 1
ATOM 4054 C C . PRO A 1 527 ? 19.562 12.766 4.621 1 97.69 527 PRO A C 1
ATOM 4056 O O . PRO A 1 527 ? 20.5 12.148 5.137 1 97.69 527 PRO A O 1
ATOM 4059 N N . VAL A 1 528 ? 18.406 12.234 4.527 1 98.25 528 VAL A N 1
ATOM 4060 C CA . VAL A 1 528 ? 18.109 10.812 4.645 1 98.25 528 VAL A CA 1
ATOM 4061 C C . VAL A 1 528 ? 18.109 10.172 3.258 1 98.25 528 VAL A C 1
ATOM 4063 O O . VAL A 1 528 ? 17.25 10.492 2.424 1 98.25 528 VAL A O 1
ATOM 4066 N N . THR A 1 529 ? 18.984 9.18 2.99 1 96.25 529 THR A N 1
ATOM 4067 C CA . THR A 1 529 ? 19.219 8.758 1.614 1 96.25 529 THR A CA 1
ATOM 4068 C C . THR A 1 529 ? 18.859 7.285 1.437 1 96.25 529 THR A C 1
ATOM 4070 O O . THR A 1 529 ? 19.062 6.719 0.36 1 96.25 529 THR A O 1
ATOM 4073 N N . GLN A 1 530 ? 18.375 6.66 2.494 1 94.81 530 GLN A N 1
ATOM 4074 C CA . GLN A 1 530 ? 18.031 5.242 2.42 1 94.81 530 GLN A CA 1
ATOM 4075 C C . GLN A 1 530 ? 16.594 4.992 2.844 1 94.81 530 GLN A C 1
ATOM 4077 O O . GLN A 1 530 ? 16.078 5.68 3.725 1 94.81 530 GLN A O 1
ATOM 4082 N N . GLY A 1 531 ? 16 3.965 2.195 1 95.19 531 GLY A N 1
ATOM 4083 C CA . GLY A 1 531 ? 14.641 3.586 2.518 1 95.19 531 GLY A CA 1
ATOM 4084 C C . GLY A 1 531 ? 13.633 4.062 1.491 1 95.19 531 GLY A C 1
ATOM 4085 O O . GLY A 1 531 ? 14 4.672 0.486 1 95.19 531 GLY A O 1
ATOM 4086 N N . SER A 1 532 ? 12.344 3.695 1.781 1 95.69 532 SER A N 1
ATOM 4087 C CA . SER A 1 532 ? 11.242 4.031 0.882 1 95.69 532 SER A CA 1
ATOM 4088 C C . SER A 1 532 ? 9.93 4.172 1.644 1 95.69 532 SER A C 1
ATOM 4090 O O . SER A 1 532 ? 9.828 3.764 2.803 1 95.69 532 SER A O 1
ATOM 4092 N N . THR A 1 533 ? 8.984 4.816 1.024 1 96.62 533 THR A N 1
ATOM 4093 C CA . THR A 1 533 ? 7.648 4.906 1.596 1 96.62 533 THR A CA 1
ATOM 4094 C C . THR A 1 533 ? 6.672 4.016 0.832 1 96.62 533 THR A C 1
ATOM 4096 O O . THR A 1 533 ? 5.461 4.23 0.879 1 96.62 533 THR A O 1
ATOM 4099 N N . GLY A 1 534 ? 7.195 3.049 0.101 1 94.5 534 GLY A N 1
ATOM 4100 C CA . GLY A 1 534 ? 6.41 2.193 -0.774 1 94.5 534 GLY A CA 1
ATOM 4101 C C . GLY A 1 534 ? 6.582 2.523 -2.244 1 94.5 534 GLY A C 1
ATOM 4102 O O . GLY A 1 534 ? 7.246 1.789 -2.977 1 94.5 534 GLY A O 1
ATOM 4103 N N . GLY A 1 535 ? 6.117 3.717 -2.633 1 94.38 535 GLY A N 1
ATOM 4104 C CA . GLY A 1 535 ? 6.207 4.137 -4.023 1 94.38 535 GLY A CA 1
ATOM 4105 C C . GLY A 1 535 ? 7.402 5.031 -4.301 1 94.38 535 GLY A C 1
ATOM 4106 O O . GLY A 1 535 ? 7.895 5.082 -5.426 1 94.38 535 GLY A O 1
ATOM 4107 N N . TYR A 1 536 ? 7.859 5.723 -3.34 1 95.69 536 TYR A N 1
ATOM 4108 C CA . TYR A 1 536 ? 8.992 6.625 -3.479 1 95.69 536 TYR A CA 1
ATOM 4109 C C . TYR A 1 536 ? 10.211 6.098 -2.725 1 95.69 536 TYR A C 1
ATOM 4111 O O . TYR A 1 536 ? 10.07 5.453 -1.683 1 95.69 536 TYR A O 1
ATOM 4119 N N . SER A 1 537 ? 11.367 6.418 -3.219 1 94.25 537 SER A N 1
ATOM 4120 C CA . SER A 1 537 ? 12.617 6.008 -2.578 1 94.25 537 SER A CA 1
ATOM 4121 C C . SER A 1 537 ? 13.508 7.211 -2.291 1 94.25 537 SER A C 1
ATOM 4123 O O . SER A 1 537 ? 13.562 8.156 -3.08 1 94.25 537 SER A O 1
ATOM 4125 N N . ALA A 1 538 ? 14.164 7.125 -1.154 1 95.69 538 ALA A N 1
ATOM 4126 C CA . ALA A 1 538 ? 15.188 8.125 -0.845 1 95.69 538 ALA A CA 1
ATOM 4127 C C . ALA A 1 538 ? 16.453 7.871 -1.654 1 95.69 538 ALA A C 1
ATOM 4129 O O . ALA A 1 538 ? 16.719 6.742 -2.07 1 95.69 538 ALA A O 1
ATOM 4130 N N . SER A 1 539 ? 17.156 8.953 -1.944 1 91.19 539 SER A N 1
ATOM 4131 C CA . SER A 1 539 ? 18.406 8.867 -2.713 1 91.19 539 SER A CA 1
ATOM 4132 C C . SER A 1 539 ? 19.328 10.031 -2.4 1 91.19 539 SER A C 1
ATOM 4134 O O . SER A 1 539 ? 18.875 11.094 -1.955 1 91.19 539 SER A O 1
ATOM 4136 N N . SER A 1 540 ? 20.609 9.828 -2.641 1 92.25 540 SER A N 1
ATOM 4137 C CA . SER A 1 540 ? 21.594 10.891 -2.463 1 92.25 540 SER A CA 1
ATOM 4138 C C . SER A 1 540 ? 21.703 11.758 -3.713 1 92.25 540 SER A C 1
ATOM 4140 O O . SER A 1 540 ? 22.344 12.805 -3.697 1 92.25 540 SER A O 1
ATOM 4142 N N . LYS A 1 541 ? 20.984 11.453 -4.707 1 91.44 541 LYS A N 1
ATOM 4143 C CA . LYS A 1 541 ? 21.125 12.102 -6.004 1 91.44 541 LYS A CA 1
ATOM 4144 C C . LYS A 1 541 ? 20.391 13.438 -6.039 1 91.44 541 LYS A C 1
ATOM 4146 O O . LYS A 1 541 ? 20.703 14.297 -6.863 1 91.44 541 LYS A O 1
ATOM 4151 N N . THR A 1 542 ? 19.375 13.625 -5.262 1 92.81 542 THR A N 1
ATOM 4152 C CA . THR A 1 542 ? 18.578 14.844 -5.238 1 92.81 542 THR A CA 1
ATOM 4153 C C . THR A 1 542 ? 18.562 15.453 -3.838 1 92.81 542 THR A C 1
ATOM 4155 O O . THR A 1 542 ? 18.641 14.734 -2.84 1 92.81 542 THR A O 1
ATOM 4158 N N . PRO A 1 543 ? 18.484 16.734 -3.795 1 95.81 543 PRO A N 1
ATOM 4159 C CA . PRO A 1 543 ? 18.5 17.375 -2.48 1 95.81 543 PRO A CA 1
ATOM 4160 C C . PRO A 1 543 ? 17.219 17.172 -1.697 1 95.81 543 PRO A C 1
ATOM 4162 O O . PRO A 1 543 ? 17.156 17.438 -0.495 1 95.81 543 PRO A O 1
ATOM 4165 N N . TRP A 1 544 ? 16.234 16.734 -2.406 1 98 544 TRP A N 1
ATOM 4166 C CA . TRP A 1 544 ? 14.922 16.469 -1.836 1 98 544 TRP A CA 1
ATOM 4167 C C . TRP A 1 544 ? 14.367 15.133 -2.32 1 98 544 TRP A C 1
ATOM 4169 O O . TRP A 1 544 ? 14.664 14.703 -3.436 1 98 544 TRP A O 1
ATOM 4179 N N . ASN A 1 545 ? 13.609 14.484 -1.452 1 97.38 545 ASN A N 1
ATOM 4180 C CA . ASN A 1 545 ? 12.859 13.305 -1.873 1 97.38 545 ASN A CA 1
ATOM 4181 C C . ASN A 1 545 ? 11.469 13.273 -1.249 1 97.38 545 ASN A C 1
ATOM 4183 O O . ASN A 1 545 ? 11.234 13.883 -0.203 1 97.38 545 ASN A O 1
ATOM 4187 N N . ALA A 1 546 ? 10.547 12.547 -1.791 1 98 546 ALA A N 1
ATOM 4188 C CA . ALA A 1 546 ? 9.141 12.539 -1.394 1 98 546 ALA A CA 1
ATOM 4189 C C . ALA A 1 546 ? 8.922 11.656 -0.167 1 98 546 ALA A C 1
ATOM 4191 O O . ALA A 1 546 ? 7.781 11.375 0.208 1 98 546 ALA A O 1
ATOM 4192 N N . CYS A 1 547 ? 9.984 11.188 0.453 1 97.94 547 CYS A N 1
ATOM 4193 C CA . CYS A 1 547 ? 9.906 10.344 1.64 1 97.94 547 CYS A CA 1
ATOM 4194 C C . CYS A 1 547 ? 10.141 11.164 2.906 1 97.94 547 CYS A C 1
ATOM 4196 O O . CYS A 1 547 ? 9.336 11.102 3.842 1 97.94 547 CYS A O 1
ATOM 4198 N N . THR A 1 548 ? 11.234 11.953 2.928 1 98.62 548 THR A N 1
ATOM 4199 C CA . THR A 1 548 ? 11.664 12.664 4.125 1 98.62 548 THR A CA 1
ATOM 4200 C C . THR A 1 548 ? 12.008 14.117 3.797 1 98.62 548 THR A C 1
ATOM 4202 O O . THR A 1 548 ? 12.594 14.82 4.621 1 98.62 548 THR A O 1
ATOM 4205 N N . GLY A 1 549 ? 11.641 14.539 2.611 1 98.69 549 GLY A N 1
ATOM 4206 C CA . GLY A 1 549 ? 11.945 15.906 2.205 1 98.69 549 GLY A CA 1
ATOM 4207 C C . GLY A 1 549 ? 13.43 16.188 2.143 1 98.69 549 GLY A C 1
ATOM 4208 O O . GLY A 1 549 ? 14.188 15.438 1.522 1 98.69 549 GLY A O 1
ATOM 4209 N N . LEU A 1 550 ? 13.789 17.281 2.715 1 98.75 550 LEU A N 1
ATOM 4210 C CA . LEU A 1 550 ? 15.18 17.703 2.768 1 98.75 550 LEU A CA 1
ATOM 4211 C C . LEU A 1 550 ? 15.969 16.859 3.764 1 98.75 550 LEU A C 1
ATOM 4213 O O . LEU A 1 550 ? 17.203 16.75 3.66 1 98.75 550 LEU A O 1
ATOM 4217 N N . GLY A 1 551 ? 15.328 16.312 4.746 1 98.69 551 GLY A N 1
ATOM 4218 C CA . GLY A 1 551 ? 16 15.484 5.738 1 98.69 551 GLY A CA 1
ATOM 4219 C C . GLY A 1 551 ? 15.68 15.891 7.164 1 98.69 551 GLY A C 1
ATOM 4220 O O . GLY A 1 551 ? 14.586 16.391 7.441 1 98.69 551 GLY A O 1
ATOM 4221 N N . THR A 1 552 ? 16.531 15.562 8.133 1 98.88 552 THR A N 1
ATOM 4222 C CA . THR A 1 552 ? 16.359 15.844 9.547 1 98.88 552 THR A CA 1
ATOM 4223 C C . THR A 1 552 ? 17.234 17.016 9.984 1 98.88 552 THR A C 1
ATOM 4225 O O . THR A 1 552 ? 18.234 17.312 9.336 1 98.88 552 THR A O 1
ATOM 4228 N N . PRO A 1 553 ? 16.953 17.609 11.07 1 98.56 553 PRO A N 1
ATOM 4229 C CA . PRO A 1 553 ? 17.594 18.906 11.352 1 98.56 553 PRO A CA 1
ATOM 4230 C C . PRO A 1 553 ? 19 18.75 11.953 1 98.56 553 PRO A C 1
ATOM 4232 O O . PRO A 1 553 ? 19.266 17.766 12.656 1 98.56 553 PRO A O 1
ATOM 4235 N N . ILE A 1 554 ? 19.797 19.641 11.602 1 98.75 554 ILE A N 1
ATOM 4236 C CA . ILE A 1 554 ? 20.922 20.078 12.414 1 98.75 554 ILE A CA 1
ATOM 4237 C C . ILE A 1 554 ? 20.594 21.391 13.102 1 98.75 554 ILE A C 1
ATOM 4239 O O . ILE A 1 554 ? 20.844 22.469 12.562 1 98.75 554 ILE A O 1
ATOM 4243 N N . GLY A 1 555 ? 20.094 21.266 14.305 1 98.69 555 GLY A N 1
ATOM 4244 C CA . GLY A 1 555 ? 19.344 22.344 14.945 1 98.69 555 GLY A CA 1
ATOM 4245 C C . GLY A 1 555 ? 20.156 23.609 15.148 1 98.69 555 GLY A C 1
ATOM 4246 O O . GLY A 1 555 ? 19.703 24.703 14.859 1 98.69 555 GLY A O 1
ATOM 4247 N N . ASP A 1 556 ? 21.344 23.453 15.68 1 98.19 556 ASP A N 1
ATOM 4248 C CA . ASP A 1 556 ? 22.156 24.625 15.977 1 98.19 556 ASP A CA 1
ATOM 4249 C C . ASP A 1 556 ? 22.656 25.297 14.695 1 98.19 556 ASP A C 1
ATOM 4251 O O . ASP A 1 556 ? 22.75 26.516 14.617 1 98.19 556 ASP A O 1
ATOM 4255 N N . ALA A 1 557 ? 22.938 24.469 13.672 1 98.5 557 ALA A N 1
ATOM 4256 C CA . ALA A 1 557 ? 23.344 25.016 12.391 1 98.5 557 ALA A CA 1
ATOM 4257 C C . ALA A 1 557 ? 22.203 25.766 11.719 1 98.5 557 ALA A C 1
ATOM 4259 O O . ALA A 1 557 ? 22.422 26.812 11.109 1 98.5 557 ALA A O 1
ATOM 4260 N N . LEU A 1 558 ? 21.031 25.234 11.805 1 98.62 558 LEU A N 1
ATOM 4261 C CA . LEU A 1 558 ? 19.859 25.922 11.25 1 98.62 558 LEU A CA 1
ATOM 4262 C C . LEU A 1 558 ? 19.594 27.219 11.992 1 98.62 558 LEU A C 1
ATOM 4264 O O . LEU A 1 558 ? 19.328 28.25 11.375 1 98.62 558 LEU A O 1
ATOM 4268 N N . ALA A 1 559 ? 19.688 27.188 13.305 1 98.44 559 ALA A N 1
ATOM 4269 C CA . ALA A 1 559 ? 19.484 28.391 14.117 1 98.44 559 ALA A CA 1
ATOM 4270 C C . ALA A 1 559 ? 20.516 29.469 13.766 1 98.44 559 ALA A C 1
ATOM 4272 O O . ALA A 1 559 ? 20.188 30.656 13.703 1 98.44 559 ALA A O 1
ATOM 4273 N N . GLU A 1 560 ? 21.703 28.984 13.547 1 97.75 560 GLU A N 1
ATOM 4274 C CA . GLU A 1 560 ? 22.766 29.922 13.18 1 97.75 560 GLU A CA 1
ATOM 4275 C C . GLU A 1 560 ? 22.5 30.547 11.82 1 97.75 560 GLU A C 1
ATOM 4277 O O . GLU A 1 560 ? 22.641 31.766 11.656 1 97.75 560 GLU A O 1
ATOM 4282 N N . ALA A 1 561 ? 22.156 29.734 10.906 1 97.25 561 ALA A N 1
ATOM 4283 C CA . ALA A 1 561 ? 21.891 30.219 9.562 1 97.25 561 ALA A CA 1
ATOM 4284 C C . ALA A 1 561 ? 20.75 31.234 9.555 1 97.25 561 ALA A C 1
ATOM 4286 O O . ALA A 1 561 ? 20.734 32.156 8.727 1 97.25 561 ALA A O 1
ATOM 4287 N N . LEU A 1 562 ? 19.844 31.125 10.539 1 96.62 562 LEU A N 1
ATOM 4288 C CA . LEU A 1 562 ? 18.688 32 10.602 1 96.62 562 LEU A CA 1
ATOM 4289 C C . LEU A 1 562 ? 18.953 33.188 11.531 1 96.62 562 LEU A C 1
ATOM 4291 O O . LEU A 1 562 ? 18.109 34.062 11.695 1 96.62 562 LEU A O 1
ATOM 4295 N N . GLY A 1 563 ? 20.078 33.188 12.203 1 95.56 563 GLY A N 1
ATOM 4296 C CA . GLY A 1 563 ? 20.5 34.312 13.031 1 95.56 563 GLY A CA 1
ATOM 4297 C C . GLY A 1 563 ? 20.062 34.188 14.477 1 95.56 563 GLY A C 1
ATOM 4298 O O . GLY A 1 563 ? 20.125 35.156 15.242 1 95.56 563 GLY A O 1
ATOM 4299 N N . ALA A 1 564 ? 19.641 33.031 14.867 1 96.88 564 ALA A N 1
ATOM 4300 C CA . ALA A 1 564 ? 19.062 32.844 16.188 1 96.88 564 ALA A CA 1
ATOM 4301 C C . ALA A 1 564 ? 20.125 32.375 17.188 1 96.88 564 ALA A C 1
ATOM 4303 O O . ALA A 1 564 ? 19.938 32.469 18.406 1 96.88 564 ALA A O 1
ATOM 4304 N N . TRP A 1 565 ? 21.266 31.891 16.719 1 94.69 565 TRP A N 1
ATOM 4305 C CA . TRP A 1 565 ? 22.297 31.25 17.547 1 94.69 565 TRP A CA 1
ATOM 4306 C C . TRP A 1 565 ? 23.672 31.438 16.938 1 94.69 565 TRP A C 1
ATOM 4308 O O . TRP A 1 565 ? 23.812 31.516 15.711 1 94.69 565 TRP A O 1
ATOM 4318 N N . PRO A 1 566 ? 24.781 31.5 17.766 1 95.19 566 PRO A N 1
ATOM 4319 C CA . PRO A 1 566 ? 24.734 31.641 19.219 1 95.19 566 PRO A CA 1
ATOM 4320 C C . PRO A 1 566 ? 24.156 33 19.672 1 95.19 566 PRO A C 1
ATOM 4322 O O . PRO A 1 566 ? 24 33.906 18.844 1 95.19 566 PRO A O 1
ATOM 4325 N N . LEU A 1 567 ? 23.875 33.094 20.922 1 93.62 567 LEU A N 1
ATOM 4326 C CA . LEU A 1 567 ? 23.328 34.344 21.453 1 93.62 567 LEU A CA 1
ATOM 4327 C C . LEU A 1 567 ? 24.406 35.406 21.5 1 93.62 567 LEU A C 1
ATOM 4329 O O . LEU A 1 567 ? 25.562 35.125 21.828 1 93.62 567 LEU A O 1
ATOM 4333 N N . ALA A 1 568 ? 24.219 36.594 21.047 1 82 568 ALA A N 1
ATOM 4334 C CA . ALA A 1 568 ? 25.172 37.719 20.984 1 82 568 ALA A CA 1
ATOM 4335 C C . ALA A 1 568 ? 25.938 37.875 22.281 1 82 568 ALA A C 1
ATOM 4337 O O . ALA A 1 568 ? 27.125 38.188 22.281 1 82 568 ALA A O 1
ATOM 4338 N N . GLY A 1 569 ? 25.578 37.875 23.453 1 65.81 569 GLY A N 1
ATOM 4339 C CA . GLY A 1 569 ? 26.359 38.062 24.672 1 65.81 569 GLY A CA 1
ATOM 4340 C C . GLY A 1 569 ? 27.312 36.906 24.953 1 65.81 569 GLY A C 1
ATOM 4341 O O . GLY A 1 569 ? 28.219 37.031 25.766 1 65.81 569 GLY A O 1
ATOM 4342 N N . THR A 1 570 ? 27.125 35.688 24.484 1 58.56 570 THR A N 1
ATOM 4343 C CA . THR A 1 570 ? 27.969 34.531 24.781 1 58.56 570 THR A CA 1
ATOM 4344 C C . THR A 1 570 ? 29.172 34.5 23.859 1 58.56 570 THR A C 1
ATOM 4346 O O . THR A 1 570 ? 30.031 33.625 24 1 58.56 570 THR A O 1
ATOM 4349 N N . ARG A 1 571 ? 29.391 35.219 22.859 1 45.91 571 ARG A N 1
ATOM 4350 C CA . ARG A 1 571 ? 30.562 35.219 22 1 45.91 571 ARG A CA 1
ATOM 4351 C C . ARG A 1 571 ? 31.75 35.875 22.703 1 45.91 571 ARG A C 1
ATOM 4353 O O . ARG A 1 571 ? 32.906 35.688 22.281 1 45.91 571 ARG A O 1
ATOM 4360 N N . LYS A 1 572 ? 31.719 36.812 23.594 1 43.78 572 LYS A N 1
ATOM 4361 C CA . LYS A 1 572 ? 32.875 37.562 24.016 1 43.78 572 LYS A CA 1
ATOM 4362 C C . LYS A 1 572 ? 33.875 36.688 24.734 1 43.78 572 LYS A C 1
ATOM 4364 O O . LYS A 1 572 ? 35.062 37.062 24.875 1 43.78 572 LYS A O 1
ATOM 4369 N N . HIS A 1 573 ? 33.438 35.656 25.438 1 39.91 573 HIS A N 1
ATOM 4370 C CA . HIS A 1 573 ? 34.5 35.156 26.312 1 39.91 573 HIS A CA 1
ATOM 4371 C C . HIS A 1 573 ? 35.469 34.281 25.516 1 39.91 573 HIS A C 1
ATOM 4373 O O . HIS A 1 573 ? 36.469 33.812 26.078 1 39.91 573 HIS A O 1
ATOM 4379 N N . ALA A 1 574 ? 35.125 33.75 24.375 1 41.28 574 ALA A N 1
ATOM 4380 C CA . ALA A 1 574 ? 36.094 32.75 23.922 1 41.28 574 ALA A CA 1
ATOM 4381 C C . ALA A 1 574 ? 37.344 33.438 23.359 1 41.28 574 ALA A C 1
ATOM 4383 O O . ALA A 1 574 ? 38.344 32.781 23.094 1 41.28 574 ALA A O 1
ATOM 4384 N N . ASN A 1 575 ? 37.281 34.594 22.828 1 35.28 575 ASN A N 1
ATOM 4385 C CA . ASN A 1 575 ? 38.5 35.062 22.156 1 35.28 575 ASN A CA 1
ATOM 4386 C C . ASN A 1 575 ? 39.531 35.594 23.156 1 35.28 575 ASN A C 1
ATOM 4388 O O . ASN A 1 575 ? 40.562 36.125 22.75 1 35.28 575 ASN A O 1
ATOM 4392 N N . THR A 1 576 ? 39.125 35.969 24.375 1 34.97 576 THR A N 1
ATOM 4393 C CA . THR A 1 576 ? 40.188 36.656 25.109 1 34.97 576 THR A CA 1
ATOM 4394 C C . THR A 1 576 ? 41.188 35.625 25.656 1 34.97 576 THR A C 1
ATOM 4396 O O . THR A 1 576 ? 42.125 36 26.328 1 34.97 576 THR A O 1
ATOM 4399 N N . GLY A 1 577 ? 40.875 34.312 25.672 1 29.19 577 GLY A N 1
ATOM 4400 C CA . GLY A 1 577 ? 41.938 33.5 26.25 1 29.19 577 GLY A CA 1
ATOM 4401 C C . GLY A 1 577 ? 43.094 33.281 25.312 1 29.19 577 GLY A C 1
ATOM 4402 O O . GLY A 1 577 ? 44.062 32.625 25.656 1 29.19 577 GLY A O 1
ATOM 4403 N N . SER A 1 578 ? 43.281 33.75 24 1 25.69 578 SER A N 1
ATOM 4404 C CA . SER A 1 578 ? 44.688 33.625 23.641 1 25.69 578 SER A CA 1
ATOM 4405 C C . SER A 1 578 ? 45.469 34.812 24.156 1 25.69 578 SER A C 1
ATOM 4407 O O . SER A 1 578 ? 44.969 35.938 24.25 1 25.69 578 SER A O 1
ATOM 4409 N N . MET B 1 1 ? -14.922 -35.094 18.656 1 21.86 1 MET B N 1
ATOM 4410 C CA . MET B 1 1 ? -15.055 -33.625 18.594 1 21.86 1 MET B CA 1
ATOM 4411 C C . MET B 1 1 ? -15.203 -33.156 17.156 1 21.86 1 MET B C 1
ATOM 4413 O O . MET B 1 1 ? -14.375 -33.5 16.297 1 21.86 1 MET B O 1
ATOM 4417 N N . GLY B 1 2 ? -16.531 -33.062 16.672 1 26.95 2 GLY B N 1
ATOM 4418 C CA . GLY B 1 2 ? -17.016 -32.75 15.336 1 26.95 2 GLY B CA 1
ATOM 4419 C C . GLY B 1 2 ? -16.281 -31.609 14.68 1 26.95 2 GLY B C 1
ATOM 4420 O O . GLY B 1 2 ? -15.797 -30.703 15.359 1 26.95 2 GLY B O 1
ATOM 4421 N N . LEU B 1 3 ? -15.711 -31.828 13.602 1 30.92 3 LEU B N 1
ATOM 4422 C CA . LEU B 1 3 ? -14.977 -30.797 12.859 1 30.92 3 LEU B CA 1
ATOM 4423 C C . LEU B 1 3 ? -15.82 -29.531 12.703 1 30.92 3 LEU B C 1
ATOM 4425 O O . LEU B 1 3 ? -16.781 -29.516 11.93 1 30.92 3 LEU B O 1
ATOM 4429 N N . SER B 1 4 ? -16.328 -28.922 13.789 1 34 4 SER B N 1
ATOM 4430 C CA . SER B 1 4 ? -16.984 -27.609 13.711 1 34 4 SER B CA 1
ATOM 4431 C C . SER B 1 4 ? -16.062 -26.562 13.102 1 34 4 SER B C 1
ATOM 4433 O O . SER B 1 4 ? -15.023 -26.25 13.672 1 34 4 SER B O 1
ATOM 4435 N N . GLN B 1 5 ? -15.688 -26.797 11.828 1 36.22 5 GLN B N 1
ATOM 4436 C CA . GLN B 1 5 ? -14.773 -25.781 11.328 1 36.22 5 GLN B CA 1
ATOM 4437 C C . GLN B 1 5 ? -15.523 -24.516 10.914 1 36.22 5 GLN B C 1
ATOM 4439 O O . GLN B 1 5 ? -16.562 -24.594 10.25 1 36.22 5 GLN B O 1
ATOM 4444 N N . GLU B 1 6 ? -15.484 -23.438 11.648 1 33.25 6 GLU B N 1
ATOM 4445 C CA . GLU B 1 6 ? -16.031 -22.094 11.492 1 33.25 6 GLU B CA 1
ATOM 4446 C C . GLU B 1 6 ? -15.648 -21.484 10.148 1 33.25 6 GLU B C 1
ATOM 4448 O O . GLU B 1 6 ? -14.477 -21.516 9.766 1 33.25 6 GLU B O 1
ATOM 4453 N N . ARG B 1 7 ? -16.5 -21.859 9.062 1 36.56 7 ARG B N 1
ATOM 4454 C CA . ARG B 1 7 ? -16.109 -21.375 7.742 1 36.56 7 ARG B CA 1
ATOM 4455 C C . ARG B 1 7 ? -16.812 -20.047 7.422 1 36.56 7 ARG B C 1
ATOM 4457 O O . ARG B 1 7 ? -17.953 -19.828 7.828 1 36.56 7 ARG B O 1
ATOM 4464 N N . LEU B 1 8 ? -16.266 -19.016 7.141 1 34.78 8 LEU B N 1
ATOM 4465 C CA . LEU B 1 8 ? -16.688 -17.641 6.891 1 34.78 8 LEU B CA 1
ATOM 4466 C C . LEU B 1 8 ? -17.375 -17.531 5.531 1 34.78 8 LEU B C 1
ATOM 4468 O O . LEU B 1 8 ? -16.75 -17.75 4.496 1 34.78 8 LEU B O 1
ATOM 4472 N N . ALA B 1 9 ? -18.594 -18.25 5.25 1 37 9 ALA B N 1
ATOM 4473 C CA . ALA B 1 9 ? -19.172 -18.094 3.924 1 37 9 ALA B CA 1
ATOM 4474 C C . ALA B 1 9 ? -20.141 -16.906 3.895 1 37 9 ALA B C 1
ATOM 4476 O O . ALA B 1 9 ? -20.781 -16.609 4.898 1 37 9 ALA B O 1
ATOM 4477 N N . VAL B 1 10 ? -20.047 -15.922 3.051 1 41.28 10 VAL B N 1
ATOM 4478 C CA . VAL B 1 10 ? -21 -14.836 2.812 1 41.28 10 VAL B CA 1
ATOM 4479 C C . VAL B 1 10 ? -22.297 -15.406 2.268 1 41.28 10 VAL B C 1
ATOM 4481 O O . VAL B 1 10 ? -22.297 -16.359 1.48 1 41.28 10 VAL B O 1
ATOM 4484 N N . ARG B 1 11 ? -23.594 -14.875 2.791 1 42.5 11 ARG B N 1
ATOM 4485 C CA . ARG B 1 11 ? -24.969 -15.305 2.559 1 42.5 11 ARG B CA 1
ATOM 4486 C C . ARG B 1 11 ? -25.344 -15.141 1.093 1 42.5 11 ARG B C 1
ATOM 4488 O O . ARG B 1 11 ? -25.109 -14.078 0.501 1 42.5 11 ARG B O 1
ATOM 4495 N N . PRO B 1 12 ? -25.734 -16.297 0.535 1 41.62 12 PRO B N 1
ATOM 4496 C CA . PRO B 1 12 ? -26.516 -16.031 -0.67 1 41.62 12 PRO B CA 1
ATOM 4497 C C . PRO B 1 12 ? -27.766 -15.195 -0.384 1 41.62 12 PRO B C 1
ATOM 4499 O O . PRO B 1 12 ? -28.297 -15.25 0.725 1 41.62 12 PRO B O 1
ATOM 4502 N N . SER B 1 13 ? -28.078 -14.188 -1.024 1 40.09 13 SER B N 1
ATOM 4503 C CA . SER B 1 13 ? -29.281 -13.383 -0.837 1 40.09 13 SER B CA 1
ATOM 4504 C C . SER B 1 13 ? -30.516 -14.258 -0.62 1 40.09 13 SER B C 1
ATOM 4506 O O . SER B 1 13 ? -30.672 -15.289 -1.277 1 40.09 13 SER B O 1
ATOM 4508 N N . PRO B 1 14 ? -31.359 -14.133 0.39 1 39.38 14 PRO B N 1
ATOM 4509 C CA . PRO B 1 14 ? -32.562 -14.875 0.784 1 39.38 14 PRO B CA 1
ATOM 4510 C C . PRO B 1 14 ? -33.562 -15 -0.348 1 39.38 14 PRO B C 1
ATOM 4512 O O . PRO B 1 14 ? -34.406 -15.898 -0.327 1 39.38 14 PRO B O 1
ATOM 4515 N N . ASP B 1 15 ? -33.969 -13.891 -0.996 1 40.25 15 ASP B N 1
ATOM 4516 C CA . ASP B 1 15 ? -35.188 -13.883 -1.797 1 40.25 15 ASP B CA 1
ATOM 4517 C C . ASP B 1 15 ? -35.156 -14.984 -2.855 1 40.25 15 ASP B C 1
ATOM 4519 O O . ASP B 1 15 ? -35.938 -14.945 -3.818 1 40.25 15 ASP B O 1
ATOM 4523 N N . ALA B 1 16 ? -34.219 -15.883 -3.029 1 39.59 16 ALA B N 1
ATOM 4524 C CA . ALA B 1 16 ? -34.094 -16.578 -4.305 1 39.59 16 ALA B CA 1
ATOM 4525 C C . ALA B 1 16 ? -35.031 -17.797 -4.344 1 39.59 16 ALA B C 1
ATOM 4527 O O . ALA B 1 16 ? -34.625 -18.891 -3.914 1 39.59 16 ALA B O 1
ATOM 4528 N N . GLN B 1 17 ? -36.125 -17.828 -4.105 1 44.44 17 GLN B N 1
ATOM 4529 C CA . GLN B 1 17 ? -36.938 -18.953 -4.527 1 44.44 17 GLN B CA 1
ATOM 4530 C C . GLN B 1 17 ? -36.375 -19.609 -5.781 1 44.44 17 GLN B C 1
ATOM 4532 O O . GLN B 1 17 ? -36.438 -20.844 -5.926 1 44.44 17 GLN B O 1
ATOM 4537 N N . ASP B 1 18 ? -36.062 -18.828 -6.793 1 50.94 18 ASP B N 1
ATOM 4538 C CA . ASP B 1 18 ? -35.625 -19.234 -8.133 1 50.94 18 ASP B CA 1
ATOM 4539 C C . ASP B 1 18 ? -34.094 -19.219 -8.234 1 50.94 18 ASP B C 1
ATOM 4541 O O . ASP B 1 18 ? -33.531 -18.969 -9.305 1 50.94 18 ASP B O 1
ATOM 4545 N N . THR B 1 19 ? -33.531 -19.578 -7.113 1 64.38 19 THR B N 1
ATOM 4546 C CA . THR B 1 19 ? -32.062 -19.562 -7.199 1 64.38 19 THR B CA 1
ATOM 4547 C C . THR B 1 19 ? -31.547 -20.859 -7.816 1 64.38 19 THR B C 1
ATOM 4549 O O . THR B 1 19 ? -32 -21.953 -7.465 1 64.38 19 THR B O 1
ATOM 4552 N N . PRO B 1 20 ? -30.875 -20.75 -8.852 1 75.81 20 PRO B N 1
ATOM 4553 C CA . PRO B 1 20 ? -30.25 -21.938 -9.461 1 75.81 20 PRO B CA 1
ATOM 4554 C C . PRO B 1 20 ? -29.547 -22.812 -8.438 1 75.81 20 PRO B C 1
ATOM 4556 O O . PRO B 1 20 ? -29.141 -22.328 -7.379 1 75.81 20 PRO B O 1
ATOM 4559 N N . PRO B 1 21 ? -29.719 -24.109 -8.68 1 86.94 21 PRO B N 1
ATOM 4560 C CA . PRO B 1 21 ? -29.016 -25.016 -7.773 1 86.94 21 PRO B CA 1
ATOM 4561 C C . PRO B 1 21 ? -27.562 -24.609 -7.547 1 86.94 21 PRO B C 1
ATOM 4563 O O . PRO B 1 21 ? -26.922 -24.031 -8.43 1 86.94 21 PRO B O 1
ATOM 4566 N N . ILE B 1 22 ? -27.125 -24.906 -6.352 1 87.5 22 ILE B N 1
ATOM 4567 C CA . ILE B 1 22 ? -25.734 -24.641 -5.961 1 87.5 22 ILE B CA 1
ATOM 4568 C C . ILE B 1 22 ? -24.906 -25.922 -6.055 1 87.5 22 ILE B C 1
ATOM 4570 O O . ILE B 1 22 ? -25.375 -26.984 -5.656 1 87.5 22 ILE B O 1
ATOM 4574 N N . THR B 1 23 ? -23.781 -25.812 -6.695 1 89.75 23 THR B N 1
ATOM 4575 C CA . THR B 1 23 ? -22.859 -26.953 -6.793 1 89.75 23 THR B CA 1
ATOM 4576 C C . THR B 1 23 ? -21.844 -26.906 -5.656 1 89.75 23 THR B C 1
ATOM 4578 O O . THR B 1 23 ? -21.234 -25.875 -5.391 1 89.75 23 THR B O 1
ATOM 4581 N N . VAL B 1 24 ? -21.688 -28.047 -4.957 1 91.56 24 VAL B N 1
ATOM 4582 C CA . VAL B 1 24 ? -20.688 -28.188 -3.91 1 91.56 24 VAL B CA 1
ATOM 4583 C C . VAL B 1 24 ? -19.844 -29.438 -4.168 1 91.56 24 VAL B C 1
ATOM 4585 O O . VAL B 1 24 ? -20.312 -30.375 -4.828 1 91.56 24 VAL B O 1
ATOM 4588 N N . THR B 1 25 ? -18.609 -29.391 -3.748 1 93.81 25 THR B N 1
ATOM 4589 C CA . THR B 1 25 ? -17.703 -30.516 -3.934 1 93.81 25 THR B CA 1
ATOM 4590 C C . THR B 1 25 ? -17.203 -31.047 -2.588 1 93.81 25 THR B C 1
ATOM 4592 O O . THR B 1 25 ? -16.531 -30.328 -1.845 1 93.81 25 THR B O 1
ATOM 4595 N N . PHE B 1 26 ? -17.547 -32.375 -2.295 1 94.31 26 PHE B N 1
ATOM 4596 C CA . PHE B 1 26 ? -16.953 -33.062 -1.157 1 94.31 26 PHE B CA 1
ATOM 4597 C C . PHE B 1 26 ? -15.531 -33.5 -1.464 1 94.31 26 PHE B C 1
ATOM 4599 O O . PHE B 1 26 ? -15.289 -34.25 -2.404 1 94.31 26 PHE B O 1
ATOM 4606 N N . ILE B 1 27 ? -14.641 -32.938 -0.692 1 96.44 27 ILE B N 1
ATOM 4607 C CA . ILE B 1 27 ? -13.266 -33.406 -0.792 1 96.44 27 ILE B CA 1
ATOM 4608 C C . ILE B 1 27 ? -13.062 -34.594 0.146 1 96.44 27 ILE B C 1
ATOM 4610 O O . ILE B 1 27 ? -13.32 -34.5 1.348 1 96.44 27 ILE B O 1
ATOM 4614 N N . LEU B 1 28 ? -12.531 -35.719 -0.415 1 96.94 28 LEU B N 1
ATOM 4615 C CA . LEU B 1 28 ? -12.43 -36.969 0.339 1 96.94 28 LEU B CA 1
ATOM 4616 C C . LEU B 1 28 ? -11 -37.188 0.794 1 96.94 28 LEU B C 1
ATOM 4618 O O . LEU B 1 28 ? -10.055 -36.656 0.221 1 96.94 28 LEU B O 1
ATOM 4622 N N . ARG B 1 29 ? -10.922 -38 1.837 1 95.94 29 ARG B N 1
ATOM 4623 C CA . ARG B 1 29 ? -9.602 -38.5 2.217 1 95.94 29 ARG B CA 1
ATOM 4624 C C . ARG B 1 29 ? -9.031 -39.406 1.143 1 95.94 29 ARG B C 1
ATOM 4626 O O . ARG B 1 29 ? -9.781 -40 0.363 1 95.94 29 ARG B O 1
ATOM 4633 N N . ARG B 1 30 ? -7.738 -39.5 1.058 1 96.44 30 ARG B N 1
ATOM 4634 C CA . ARG B 1 30 ? -7.047 -40.406 0.138 1 96.44 30 ARG B CA 1
ATOM 4635 C C . ARG B 1 30 ? -6.641 -41.688 0.838 1 96.44 30 ARG B C 1
ATOM 4637 O O . ARG B 1 30 ? -6.52 -41.719 2.064 1 96.44 30 ARG B O 1
ATOM 4644 N N . ARG B 1 31 ? -6.438 -42.75 0.003 1 94.88 31 ARG B N 1
ATOM 4645 C CA . ARG B 1 31 ? -6.09 -44.094 0.508 1 94.88 31 ARG B CA 1
ATOM 4646 C C . ARG B 1 31 ? -4.836 -44.031 1.374 1 94.88 31 ARG B C 1
ATOM 4648 O O . ARG B 1 31 ? -4.77 -44.688 2.418 1 94.88 31 ARG B O 1
ATOM 4655 N N . ASN B 1 32 ? -3.889 -43.312 0.888 1 95.06 32 ASN B N 1
ATOM 4656 C CA . ASN B 1 32 ? -2.623 -43.094 1.586 1 95.06 32 ASN B CA 1
ATOM 4657 C C . ASN B 1 32 ? -2.254 -41.625 1.651 1 95.06 32 ASN B C 1
ATOM 4659 O O . ASN B 1 32 ? -2.652 -40.844 0.787 1 95.06 32 ASN B O 1
ATOM 4663 N N . GLN B 1 33 ? -1.562 -41.375 2.693 1 92.88 33 GLN B N 1
ATOM 4664 C CA . GLN B 1 33 ? -1.071 -40 2.805 1 92.88 33 GLN B CA 1
ATOM 4665 C C . GLN B 1 33 ? -0.028 -39.719 1.731 1 92.88 33 GLN B C 1
ATOM 4667 O O . GLN B 1 33 ? 0.903 -40.5 1.528 1 92.88 33 GLN B O 1
ATOM 4672 N N . VAL B 1 34 ? -0.29 -38.625 0.992 1 94.44 34 VAL B N 1
ATOM 4673 C CA . VAL B 1 34 ? 0.725 -38.188 0.041 1 94.44 34 VAL B CA 1
ATOM 4674 C C . VAL B 1 34 ? 1.978 -37.719 0.792 1 94.44 34 VAL B C 1
ATOM 4676 O O . VAL B 1 34 ? 1.887 -37.031 1.808 1 94.44 34 VAL B O 1
ATOM 4679 N N . PRO B 1 35 ? 3.188 -38.094 0.337 1 90.25 35 PRO B N 1
ATOM 4680 C CA . PRO B 1 35 ? 4.418 -37.75 1.062 1 90.25 35 PRO B CA 1
ATOM 4681 C C . PRO B 1 35 ? 4.57 -36.281 1.314 1 90.25 35 PRO B C 1
ATOM 4683 O O . PRO B 1 35 ? 4.223 -35.438 0.454 1 90.25 35 PRO B O 1
ATOM 4686 N N . ALA B 1 36 ? 5.156 -36 2.455 1 85.69 36 ALA B N 1
ATOM 4687 C CA . ALA B 1 36 ? 5.391 -34.625 2.85 1 85.69 36 ALA B CA 1
ATOM 4688 C C . ALA B 1 36 ? 6.633 -34.062 2.162 1 85.69 36 ALA B C 1
ATOM 4690 O O . ALA B 1 36 ? 7.41 -34.812 1.562 1 85.69 36 ALA B O 1
ATOM 4691 N N . LEU B 1 37 ? 6.805 -32.781 2.371 1 81.62 37 LEU B N 1
ATOM 4692 C CA . LEU B 1 37 ? 7.879 -32.031 1.73 1 81.62 37 LEU B CA 1
ATOM 4693 C C . LEU B 1 37 ? 9.242 -32.625 2.062 1 81.62 37 LEU B C 1
ATOM 4695 O O . LEU B 1 37 ? 10.039 -32.906 1.163 1 81.62 37 LEU B O 1
ATOM 4699 N N . VAL B 1 38 ? 9.5 -32.875 3.287 1 78.94 38 VAL B N 1
ATOM 4700 C CA . VAL B 1 38 ? 10.805 -33.312 3.787 1 78.94 38 VAL B CA 1
ATOM 4701 C C . VAL B 1 38 ? 11.156 -34.688 3.205 1 78.94 38 VAL B C 1
ATOM 4703 O O . VAL B 1 38 ? 12.336 -35 3.02 1 78.94 38 VAL B O 1
ATOM 4706 N N . GLU B 1 39 ? 10.156 -35.375 2.77 1 80.88 39 GLU B N 1
ATOM 4707 C CA . GLU B 1 39 ? 10.367 -36.719 2.246 1 80.88 39 GLU B CA 1
ATOM 4708 C C . GLU B 1 39 ? 10.727 -36.688 0.764 1 80.88 39 GLU B C 1
ATOM 4710 O O . GLU B 1 39 ? 11.258 -37.656 0.228 1 80.88 39 GLU B O 1
ATOM 4715 N N . MET B 1 40 ? 10.477 -35.562 0.184 1 84.81 40 MET B N 1
ATOM 4716 C CA . MET B 1 40 ? 10.57 -35.562 -1.272 1 84.81 40 MET B CA 1
ATOM 4717 C C . MET B 1 40 ? 11.656 -34.594 -1.743 1 84.81 40 MET B C 1
ATOM 4719 O O . MET B 1 40 ? 12.219 -34.781 -2.824 1 84.81 40 MET B O 1
ATOM 4723 N N . GLU B 1 41 ? 11.984 -33.594 -1.023 1 82.69 41 GLU B N 1
ATOM 4724 C CA . GLU B 1 41 ? 12.68 -32.438 -1.547 1 82.69 41 GLU B CA 1
ATOM 4725 C C . GLU B 1 41 ? 14.109 -32.781 -1.97 1 82.69 41 GLU B C 1
ATOM 4727 O O . GLU B 1 41 ? 14.672 -32.125 -2.852 1 82.69 41 GLU B O 1
ATOM 4732 N N . HIS B 1 42 ? 14.688 -33.781 -1.365 1 78.94 42 HIS B N 1
ATOM 4733 C CA . HIS B 1 42 ? 16.047 -34.156 -1.739 1 78.94 42 HIS B CA 1
ATOM 4734 C C . HIS B 1 42 ? 16.062 -35.188 -2.859 1 78.94 42 HIS B C 1
ATOM 4736 O O . HIS B 1 42 ? 16.797 -35.031 -3.838 1 78.94 42 HIS B O 1
ATOM 4742 N N . THR B 1 43 ? 15.219 -36.094 -2.816 1 77.56 43 THR B N 1
ATOM 4743 C CA . THR B 1 43 ? 15.312 -37.25 -3.684 1 77.56 43 THR B CA 1
ATOM 4744 C C . THR B 1 43 ? 14.578 -37.031 -5 1 77.56 43 THR B C 1
ATOM 4746 O O . THR B 1 43 ? 15.133 -37.25 -6.078 1 77.56 43 THR B O 1
ATOM 4749 N N . LEU B 1 44 ? 13.461 -36.469 -4.918 1 79.69 44 LEU B N 1
ATOM 4750 C CA . LEU B 1 44 ? 12.602 -36.438 -6.094 1 79.69 44 LEU B CA 1
ATOM 4751 C C . LEU B 1 44 ? 13.188 -35.5 -7.152 1 79.69 44 LEU B C 1
ATOM 4753 O O . LEU B 1 44 ? 13.344 -35.875 -8.312 1 79.69 44 LEU B O 1
ATOM 4757 N N . PRO B 1 45 ? 13.648 -34.406 -6.816 1 80.62 45 PRO B N 1
ATOM 4758 C CA . PRO B 1 45 ? 14.188 -33.531 -7.852 1 80.62 45 PRO B CA 1
ATOM 4759 C C . PRO B 1 45 ? 15.508 -34.031 -8.43 1 80.62 45 PRO B C 1
ATOM 4761 O O . PRO B 1 45 ? 15.773 -33.875 -9.625 1 80.62 45 PRO B O 1
ATOM 4764 N N . ALA B 1 46 ? 16.219 -34.719 -7.645 1 77.38 46 ALA B N 1
ATOM 4765 C CA . ALA B 1 46 ? 17.516 -35.219 -8.094 1 77.38 46 ALA B CA 1
ATOM 4766 C C . ALA B 1 46 ? 17.359 -36.438 -9 1 77.38 46 ALA B C 1
ATOM 4768 O O . ALA B 1 46 ? 18.062 -36.562 -10.016 1 77.38 46 ALA B O 1
ATOM 4769 N N . GLN B 1 47 ? 16.453 -37.312 -8.672 1 84.5 47 GLN B N 1
ATOM 4770 C CA . GLN B 1 47 ? 16.312 -38.562 -9.406 1 84.5 47 GLN B CA 1
ATOM 4771 C C . GLN B 1 47 ? 15.438 -38.375 -10.641 1 84.5 47 GLN B C 1
ATOM 4773 O O . GLN B 1 47 ? 15.578 -39.094 -11.625 1 84.5 47 GLN B O 1
ATOM 4778 N N . ARG B 1 48 ? 14.602 -37.438 -10.609 1 91.12 48 ARG B N 1
ATOM 4779 C CA . ARG B 1 48 ? 13.648 -37.156 -11.68 1 91.12 48 ARG B CA 1
ATOM 4780 C C . ARG B 1 48 ? 12.891 -38.438 -12.078 1 91.12 48 ARG B C 1
ATOM 4782 O O . ARG B 1 48 ? 12.742 -38.719 -13.273 1 91.12 48 ARG B O 1
ATOM 4789 N N . LYS B 1 49 ? 12.617 -39.25 -11.141 1 90.12 49 LYS B N 1
ATOM 4790 C CA . LYS B 1 49 ? 11.742 -40.406 -11.32 1 90.12 49 LYS B CA 1
ATOM 4791 C C . LYS B 1 49 ? 10.328 -40.094 -10.852 1 90.12 49 LYS B C 1
ATOM 4793 O O . LYS B 1 49 ? 10.102 -39.844 -9.664 1 90.12 49 LYS B O 1
ATOM 4798 N N . TYR B 1 50 ? 9.445 -40.188 -11.844 1 94.12 50 TYR B N 1
ATOM 4799 C CA . TYR B 1 50 ? 8.086 -39.75 -11.547 1 94.12 50 TYR B CA 1
ATOM 4800 C C . TYR B 1 50 ? 7.094 -40.875 -11.648 1 94.12 50 TYR B C 1
ATOM 4802 O O . TYR B 1 50 ? 7.363 -41.906 -12.305 1 94.12 50 TYR B O 1
ATOM 4810 N N . LEU B 1 51 ? 6.016 -40.75 -10.961 1 94.06 51 LEU B N 1
ATOM 4811 C CA . LEU B 1 51 ? 4.961 -41.75 -10.953 1 94.06 51 LEU B CA 1
ATOM 4812 C C . LEU B 1 51 ? 4.008 -41.562 -12.125 1 94.06 51 LEU B C 1
ATOM 4814 O O . LEU B 1 51 ? 3.73 -40.406 -12.523 1 94.06 51 LEU B O 1
ATOM 4818 N N . SER B 1 52 ? 3.516 -42.688 -12.625 1 93.69 52 SER B N 1
ATOM 4819 C CA . SER B 1 52 ? 2.451 -42.625 -13.625 1 93.69 52 SER B CA 1
ATOM 4820 C C . SER B 1 52 ? 1.12 -42.25 -12.984 1 93.69 52 SER B C 1
ATOM 4822 O O . SER B 1 52 ? 0.956 -42.344 -11.766 1 93.69 52 SER B O 1
ATOM 4824 N N . GLN B 1 53 ? 0.23 -41.781 -13.797 1 92.75 53 GLN B N 1
ATOM 4825 C CA . GLN B 1 53 ? -1.091 -41.438 -13.273 1 92.75 53 GLN B CA 1
ATOM 4826 C C . GLN B 1 53 ? -1.771 -42.656 -12.672 1 92.75 53 GLN B C 1
ATOM 4828 O O . GLN B 1 53 ? -2.484 -42.531 -11.672 1 92.75 53 GLN B O 1
ATOM 4833 N N . GLU B 1 54 ? -1.55 -43.781 -13.289 1 93.06 54 GLU B N 1
ATOM 4834 C CA . GLU B 1 54 ? -2.109 -45.031 -12.766 1 93.06 54 GLU B CA 1
ATOM 4835 C C . GLU B 1 54 ? -1.563 -45.312 -11.375 1 93.06 54 GLU B C 1
ATOM 4837 O O . GLU B 1 54 ? -2.316 -45.719 -10.477 1 93.06 54 GLU B O 1
ATOM 4842 N N . ASP B 1 55 ? -0.291 -45.125 -11.266 1 95 55 ASP B N 1
ATOM 4843 C CA . ASP B 1 55 ? 0.332 -45.375 -9.969 1 95 55 ASP B CA 1
ATOM 4844 C C . ASP B 1 55 ? -0.195 -44.375 -8.922 1 95 55 ASP B C 1
ATOM 4846 O O . ASP B 1 55 ? -0.404 -44.75 -7.766 1 95 55 ASP B O 1
ATOM 4850 N N . ILE B 1 56 ? -0.394 -43.156 -9.297 1 95 56 ILE B N 1
ATOM 4851 C CA . ILE B 1 56 ? -0.898 -42.125 -8.398 1 95 56 ILE B CA 1
ATOM 4852 C C . ILE B 1 56 ? -2.301 -42.5 -7.926 1 95 56 ILE B C 1
ATOM 4854 O O . ILE B 1 56 ? -2.609 -42.375 -6.738 1 95 56 ILE B O 1
ATOM 4858 N N . VAL B 1 57 ? -3.096 -42.906 -8.828 1 91.81 57 VAL B N 1
ATOM 4859 C CA . VAL B 1 57 ? -4.473 -43.25 -8.484 1 91.81 57 VAL B CA 1
ATOM 4860 C C . VAL B 1 57 ? -4.48 -44.469 -7.57 1 91.81 57 VAL B C 1
ATOM 4862 O O . VAL B 1 57 ? -5.238 -44.531 -6.598 1 91.81 57 VAL B O 1
ATOM 4865 N N . THR B 1 58 ? -3.664 -45.438 -7.895 1 95.12 58 THR B N 1
ATOM 4866 C CA . THR B 1 58 ? -3.598 -46.656 -7.109 1 95.12 58 THR B CA 1
ATOM 4867 C C . THR B 1 58 ? -3.109 -46.375 -5.695 1 95.12 58 THR B C 1
ATOM 4869 O O . THR B 1 58 ? -3.633 -46.938 -4.727 1 95.12 58 THR B O 1
ATOM 4872 N N . GLU B 1 59 ? -2.193 -45.531 -5.582 1 96 59 GLU B N 1
ATOM 4873 C CA . GLU B 1 59 ? -1.55 -45.312 -4.293 1 96 59 GLU B CA 1
ATOM 4874 C C . GLU B 1 59 ? -2.287 -44.219 -3.494 1 96 59 GLU B C 1
ATOM 4876 O O . GLU B 1 59 ? -2.35 -44.312 -2.264 1 96 59 GLU B O 1
ATOM 4881 N N . TYR B 1 60 ? -2.764 -43.219 -4.188 1 96.69 60 TYR B N 1
ATOM 4882 C CA . TYR B 1 60 ? -3.225 -42.031 -3.453 1 96.69 60 TYR B CA 1
ATOM 4883 C C . TYR B 1 60 ? -4.656 -41.688 -3.836 1 96.69 60 TYR B C 1
ATOM 4885 O O . TYR B 1 60 ? -5.188 -40.656 -3.398 1 96.69 60 TYR B O 1
ATOM 4893 N N . GLY B 1 61 ? -5.336 -42.406 -4.621 1 96.5 61 GLY B N 1
ATOM 4894 C CA . GLY B 1 61 ? -6.73 -42.156 -4.945 1 96.5 61 GLY B CA 1
ATOM 4895 C C . GLY B 1 61 ? -7.672 -42.406 -3.787 1 96.5 61 GLY B C 1
ATOM 4896 O O . GLY B 1 61 ? -7.289 -43.062 -2.805 1 96.5 61 GLY B O 1
ATOM 4897 N N . ALA B 1 62 ? -8.867 -41.844 -3.857 1 96.81 62 ALA B N 1
ATOM 4898 C CA . ALA B 1 62 ? -9.898 -42.188 -2.885 1 96.81 62 ALA B CA 1
ATOM 4899 C C . ALA B 1 62 ? -10.352 -43.625 -3.061 1 96.81 62 ALA B C 1
ATOM 4901 O O . ALA B 1 62 ? -10.32 -44.156 -4.172 1 96.81 62 ALA B O 1
ATOM 4902 N N . THR B 1 63 ? -10.836 -44.219 -1.983 1 96.38 63 THR B N 1
ATOM 4903 C CA . THR B 1 63 ? -11.352 -45.562 -2.086 1 96.38 63 THR B CA 1
ATOM 4904 C C . THR B 1 63 ? -12.758 -45.594 -2.684 1 96.38 63 THR B C 1
ATOM 4906 O O . THR B 1 63 ? -13.5 -44.594 -2.535 1 96.38 63 THR B O 1
ATOM 4909 N N . HIS B 1 64 ? -13.047 -46.719 -3.348 1 95.5 64 HIS B N 1
ATOM 4910 C CA . HIS B 1 64 ? -14.398 -46.875 -3.869 1 95.5 64 HIS B CA 1
ATOM 4911 C C . HIS B 1 64 ? -15.43 -46.844 -2.746 1 95.5 64 HIS B C 1
ATOM 4913 O O . HIS B 1 64 ? -16.531 -46.344 -2.926 1 95.5 64 HIS B O 1
ATOM 4919 N N . GLU B 1 65 ? -15.078 -47.344 -1.636 1 95.75 65 GLU B N 1
ATOM 4920 C CA . GLU B 1 65 ? -15.969 -47.375 -0.477 1 95.75 65 GLU B CA 1
ATOM 4921 C C . GLU B 1 65 ? -16.328 -45.969 -0.026 1 95.75 65 GLU B C 1
ATOM 4923 O O . GLU B 1 65 ? -17.484 -45.656 0.221 1 95.75 65 GLU B O 1
ATOM 4928 N N . ASP B 1 66 ? -15.273 -45.156 0.129 1 96.56 66 ASP B N 1
ATOM 4929 C CA . ASP B 1 66 ? -15.5 -43.781 0.552 1 96.56 66 ASP B CA 1
ATOM 4930 C C . ASP B 1 66 ? -16.391 -43.031 -0.442 1 96.56 66 ASP B C 1
ATOM 4932 O O . ASP B 1 66 ? -17.281 -42.281 -0.044 1 96.56 66 ASP B O 1
ATOM 4936 N N . ILE B 1 67 ? -16.156 -43.156 -1.734 1 96.81 67 ILE B N 1
ATOM 4937 C CA . ILE B 1 67 ? -16.938 -42.5 -2.781 1 96.81 67 ILE B CA 1
ATOM 4938 C C . ILE B 1 67 ? -18.406 -42.906 -2.674 1 96.81 67 ILE B C 1
ATOM 4940 O O . ILE B 1 67 ? -19.297 -42.062 -2.666 1 96.81 67 ILE B O 1
ATOM 4944 N N . LEU B 1 68 ? -18.625 -44.219 -2.555 1 96.06 68 LEU B N 1
ATOM 4945 C CA . LEU B 1 68 ? -19.984 -44.75 -2.488 1 96.06 68 LEU B CA 1
ATOM 4946 C C . LEU B 1 68 ? -20.688 -44.25 -1.237 1 96.06 68 LEU B C 1
ATOM 4948 O O . LEU B 1 68 ? -21.891 -43.906 -1.28 1 96.06 68 LEU B O 1
ATOM 4952 N N . ARG B 1 69 ? -20 -44.219 -0.172 1 95.69 69 ARG B N 1
ATOM 4953 C CA . ARG B 1 69 ? -20.562 -43.719 1.083 1 95.69 69 ARG B CA 1
ATOM 4954 C C . ARG B 1 69 ? -21.031 -42.281 0.956 1 95.69 69 ARG B C 1
ATOM 4956 O O . ARG B 1 69 ? -22.141 -41.938 1.382 1 95.69 69 ARG B O 1
ATOM 4963 N N . VAL B 1 70 ? -20.188 -41.406 0.457 1 95.5 70 VAL B N 1
ATOM 4964 C CA . VAL B 1 70 ? -20.5 -40 0.334 1 95.5 70 VAL B CA 1
ATOM 4965 C C . VAL B 1 70 ? -21.625 -39.812 -0.695 1 95.5 70 VAL B C 1
ATOM 4967 O O . VAL B 1 70 ? -22.5 -38.969 -0.509 1 95.5 70 VAL B O 1
ATOM 4970 N N . MET B 1 71 ? -21.578 -40.562 -1.804 1 95.94 71 MET B N 1
ATOM 4971 C CA . MET B 1 71 ? -22.672 -40.5 -2.781 1 95.94 71 MET B CA 1
ATOM 4972 C C . MET B 1 71 ? -24 -40.906 -2.143 1 95.94 71 MET B C 1
ATOM 4974 O O . MET B 1 71 ? -25.016 -40.25 -2.373 1 95.94 71 MET B O 1
ATOM 4978 N N . GLY B 1 72 ? -23.984 -41.969 -1.38 1 94.31 72 GLY B N 1
ATOM 4979 C CA . GLY B 1 72 ? -25.188 -42.406 -0.678 1 94.31 72 GLY B CA 1
ATOM 4980 C C . GLY B 1 72 ? -25.75 -41.344 0.246 1 94.31 72 GLY B C 1
ATOM 4981 O O . GLY B 1 72 ? -26.953 -41.094 0.287 1 94.31 72 GLY B O 1
ATOM 4982 N N . TYR B 1 73 ? -24.906 -40.781 0.976 1 93.25 73 TYR B N 1
ATOM 4983 C CA . TYR B 1 73 ? -25.297 -39.688 1.864 1 93.25 73 TYR B CA 1
ATOM 4984 C C . TYR B 1 73 ? -25.938 -38.562 1.081 1 93.25 73 TYR B C 1
ATOM 4986 O O . TYR B 1 73 ? -26.953 -38.031 1.49 1 93.25 73 TYR B O 1
ATOM 4994 N N . ALA B 1 74 ? -25.234 -38.062 -0.016 1 93.5 74 ALA B N 1
ATOM 4995 C CA . ALA B 1 74 ? -25.734 -36.969 -0.837 1 93.5 74 ALA B CA 1
ATOM 4996 C C . ALA B 1 74 ? -27.125 -37.281 -1.383 1 93.5 74 ALA B C 1
ATOM 4998 O O . ALA B 1 74 ? -28.016 -36.438 -1.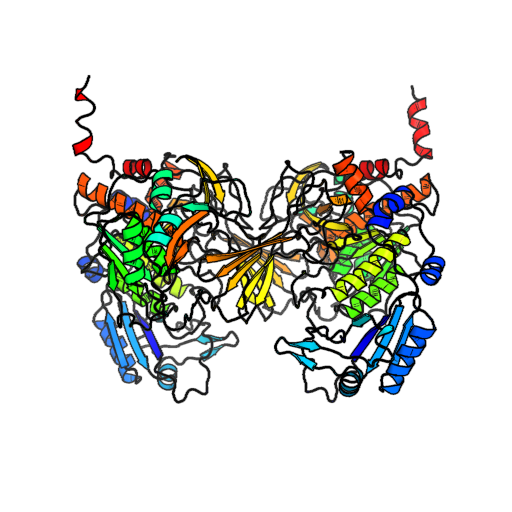312 1 93.5 74 ALA B O 1
ATOM 4999 N N . VAL B 1 75 ? -27.328 -38.469 -1.851 1 94.25 75 VAL B N 1
ATOM 5000 C CA . VAL B 1 75 ? -28.609 -38.875 -2.426 1 94.25 75 VAL B CA 1
ATOM 5001 C C . VAL B 1 75 ? -29.672 -38.906 -1.334 1 94.25 75 VAL B C 1
ATOM 5003 O O . VAL B 1 75 ? -30.797 -38.438 -1.542 1 94.25 75 VAL B O 1
ATOM 5006 N N . ALA B 1 76 ? -29.359 -39.406 -0.222 1 92.5 76 ALA B N 1
ATOM 5007 C CA . ALA B 1 76 ? -30.297 -39.469 0.9 1 92.5 76 ALA B CA 1
ATOM 5008 C C . ALA B 1 76 ? -30.703 -38.062 1.342 1 92.5 76 ALA B C 1
ATOM 5010 O O . ALA B 1 76 ? -31.828 -37.844 1.8 1 92.5 76 ALA B O 1
ATOM 5011 N N . ALA B 1 77 ? -29.812 -37.188 1.193 1 90.81 77 ALA B N 1
ATOM 5012 C CA . ALA B 1 77 ? -30.078 -35.781 1.603 1 90.81 77 ALA B CA 1
ATOM 5013 C C . ALA B 1 77 ? -30.797 -35.031 0.507 1 90.81 77 ALA B C 1
ATOM 5015 O O . ALA B 1 77 ? -31.078 -33.844 0.654 1 90.81 77 ALA B O 1
ATOM 5016 N N . GLY B 1 78 ? -31.047 -35.562 -0.583 1 91.94 78 GLY B N 1
ATOM 5017 C CA . GLY B 1 78 ? -31.797 -34.938 -1.659 1 91.94 78 GLY B CA 1
ATOM 5018 C C . GLY B 1 78 ? -30.922 -34.188 -2.629 1 91.94 78 GLY B C 1
ATOM 5019 O O . GLY B 1 78 ? -31.406 -33.312 -3.367 1 91.94 78 GLY B O 1
ATOM 5020 N N . LEU B 1 79 ? -29.641 -34.438 -2.627 1 94.69 79 LEU B N 1
ATOM 5021 C CA . LEU B 1 79 ? -28.719 -33.75 -3.549 1 94.69 79 LEU B CA 1
ATOM 5022 C C . LEU B 1 79 ? -28.5 -34.625 -4.797 1 94.69 79 LEU B C 1
ATOM 5024 O O . LEU B 1 79 ? -28.656 -35.844 -4.758 1 94.69 79 LEU B O 1
ATOM 5028 N N . LYS B 1 80 ? -28.172 -34 -5.883 1 95.88 80 LYS B N 1
ATOM 5029 C CA . LYS B 1 80 ? -27.859 -34.688 -7.137 1 95.88 80 LYS B CA 1
ATOM 5030 C C . LYS B 1 80 ? -26.359 -34.844 -7.316 1 95.88 80 LYS B C 1
ATOM 5032 O O . LYS B 1 80 ? -25.609 -33.875 -7.277 1 95.88 80 LYS B O 1
ATOM 5037 N N . VAL B 1 81 ? -25.953 -36.062 -7.496 1 96.25 81 VAL B N 1
ATOM 5038 C CA . VAL B 1 81 ? -24.531 -36.312 -7.75 1 96.25 81 VAL B CA 1
ATOM 5039 C C . VAL B 1 81 ? -24.188 -35.969 -9.195 1 96.25 81 VAL B C 1
ATOM 5041 O O . VAL B 1 81 ? -24.812 -36.469 -10.133 1 96.25 81 VAL B O 1
ATOM 5044 N N . LEU B 1 82 ? -23.234 -35.125 -9.367 1 94.69 82 LEU B N 1
ATOM 5045 C CA . LEU B 1 82 ? -22.844 -34.625 -10.695 1 94.69 82 LEU B CA 1
ATOM 5046 C C . LEU B 1 82 ? -21.641 -35.406 -11.219 1 94.69 82 LEU B C 1
ATOM 5048 O O . LEU B 1 82 ? -21.562 -35.719 -12.406 1 94.69 82 LEU B O 1
ATOM 5052 N N . GLU B 1 83 ? -20.703 -35.625 -10.422 1 94.81 83 GLU B N 1
ATOM 5053 C CA . GLU B 1 83 ? -19.438 -36.25 -10.781 1 94.81 83 GLU B CA 1
ATOM 5054 C C . GLU B 1 83 ? -18.766 -36.844 -9.562 1 94.81 83 GLU B C 1
ATOM 5056 O O . GLU B 1 83 ? -18.953 -36.406 -8.438 1 94.81 83 GLU B O 1
ATOM 5061 N N . CYS B 1 84 ? -18.062 -37.906 -9.68 1 95.38 84 CYS B N 1
ATOM 5062 C CA . CYS B 1 84 ? -17.172 -38.469 -8.672 1 95.38 84 CYS B CA 1
ATOM 5063 C C . CYS B 1 84 ? -15.836 -38.875 -9.289 1 95.38 84 CYS B C 1
ATOM 5065 O O . CYS B 1 84 ? -15.773 -39.188 -10.484 1 95.38 84 CYS B O 1
ATOM 5067 N N . SER B 1 85 ? -14.836 -38.844 -8.562 1 95.56 85 SER B N 1
ATOM 5068 C CA . SER B 1 85 ? -13.508 -39.156 -9.078 1 95.56 85 SER B CA 1
ATOM 5069 C C . SER B 1 85 ? -12.641 -39.781 -7.992 1 95.56 85 SER B C 1
ATOM 5071 O O . SER B 1 85 ? -12.398 -39.188 -6.953 1 95.56 85 SER B O 1
ATOM 5073 N N . CYS B 1 86 ? -12.148 -41.031 -8.258 1 94.5 86 CYS B N 1
ATOM 5074 C CA . CYS B 1 86 ? -11.18 -41.656 -7.363 1 94.5 86 CYS B CA 1
ATOM 5075 C C . CYS B 1 86 ? -9.836 -40.938 -7.43 1 94.5 86 CYS B C 1
ATOM 5077 O O . CYS B 1 86 ? -9.211 -40.688 -6.398 1 94.5 86 CYS B O 1
ATOM 5079 N N . ARG B 1 87 ? -9.438 -40.594 -8.633 1 92.81 87 ARG B N 1
ATOM 5080 C CA . ARG B 1 87 ? -8.141 -39.938 -8.844 1 92.81 87 ARG B CA 1
ATOM 5081 C C . ARG B 1 87 ? -8.102 -38.562 -8.195 1 92.81 87 ARG B C 1
ATOM 5083 O O . ARG B 1 87 ? -7.105 -38.188 -7.578 1 92.81 87 ARG B O 1
ATOM 5090 N N . GLY B 1 88 ? -9.156 -37.781 -8.352 1 94.62 88 GLY B N 1
ATOM 5091 C CA . GLY B 1 88 ? -9.227 -36.469 -7.762 1 94.62 88 GLY B CA 1
ATOM 5092 C C . GLY B 1 88 ? -9.719 -36.469 -6.328 1 94.62 88 GLY B C 1
ATOM 5093 O O . GLY B 1 88 ? -9.656 -35.469 -5.637 1 94.62 88 GLY B O 1
ATOM 5094 N N . ALA B 1 89 ? -10.219 -37.562 -5.82 1 96.88 89 ALA B N 1
ATOM 5095 C CA . ALA B 1 89 ? -10.719 -37.781 -4.465 1 96.88 89 ALA B CA 1
ATOM 5096 C C . ALA B 1 89 ? -11.836 -36.781 -4.121 1 96.88 89 ALA B C 1
ATOM 5098 O O . ALA B 1 89 ? -11.75 -36.094 -3.121 1 96.88 89 ALA B O 1
ATOM 5099 N N . PHE B 1 90 ? -12.891 -36.812 -4.902 1 97.19 90 PHE B N 1
ATOM 5100 C CA . PHE B 1 90 ? -13.977 -35.875 -4.621 1 97.19 90 PHE B CA 1
ATOM 5101 C C . PHE B 1 90 ? -15.305 -36.438 -5.121 1 97.19 90 PHE B C 1
ATOM 5103 O O . PHE B 1 90 ? -15.336 -37.375 -5.922 1 97.19 90 PHE B O 1
ATOM 5110 N N . VAL B 1 91 ? -16.391 -35.969 -4.566 1 96.31 91 VAL B N 1
ATOM 5111 C CA . VAL B 1 91 ? -17.766 -36.156 -5.039 1 96.31 91 VAL B CA 1
ATOM 5112 C C . VAL B 1 91 ? -18.422 -34.781 -5.215 1 96.31 91 VAL B C 1
ATOM 5114 O O . VAL B 1 91 ? -18.547 -34 -4.258 1 96.31 91 VAL B O 1
ATOM 5117 N N . LYS B 1 92 ? -18.781 -34.469 -6.426 1 95.31 92 LYS B N 1
ATOM 5118 C CA . LYS B 1 92 ? -19.438 -33.219 -6.762 1 95.31 92 LYS B CA 1
ATOM 5119 C C . LYS B 1 92 ? -20.953 -33.375 -6.812 1 95.31 92 LYS B C 1
ATOM 5121 O O . LYS B 1 92 ? -21.469 -34.281 -7.48 1 95.31 92 LYS B O 1
ATOM 5126 N N . VAL B 1 93 ? -21.656 -32.5 -6.094 1 94.69 93 VAL B N 1
ATOM 5127 C CA . VAL B 1 93 ? -23.094 -32.625 -6.008 1 94.69 93 VAL B CA 1
ATOM 5128 C C . VAL B 1 93 ? -23.766 -31.266 -6.234 1 94.69 93 VAL B C 1
ATOM 5130 O O . VAL B 1 93 ? -23.094 -30.234 -6.176 1 94.69 93 VAL B O 1
ATOM 5133 N N . SER B 1 94 ? -25 -31.25 -6.531 1 93.75 94 SER B N 1
ATOM 5134 C CA . SER B 1 94 ? -25.797 -30.031 -6.68 1 93.75 94 SER B CA 1
ATOM 5135 C C . SER B 1 94 ? -27.125 -30.141 -5.941 1 93.75 94 SER B C 1
ATOM 5137 O O . SER B 1 94 ? -27.656 -31.234 -5.77 1 93.75 94 SER B O 1
ATOM 5139 N N . GLY B 1 95 ? -27.547 -29.031 -5.438 1 91.44 95 GLY B N 1
ATOM 5140 C CA . GLY B 1 95 ? -28.828 -28.953 -4.77 1 91.44 95 GLY B CA 1
ATOM 5141 C C . GLY B 1 95 ? -29.297 -27.531 -4.512 1 91.44 95 GLY B C 1
ATOM 5142 O O . GLY B 1 95 ? -28.531 -26.578 -4.727 1 91.44 95 GLY B O 1
ATOM 5143 N N . ASN B 1 96 ? -30.547 -27.406 -4.184 1 87.69 96 ASN B N 1
ATOM 5144 C CA . ASN B 1 96 ? -31.047 -26.094 -3.799 1 87.69 96 ASN B CA 1
ATOM 5145 C C . ASN B 1 96 ? -30.594 -25.719 -2.389 1 87.69 96 ASN B C 1
ATOM 5147 O O . ASN B 1 96 ? -30.016 -26.531 -1.675 1 87.69 96 ASN B O 1
ATOM 5151 N N . VAL B 1 97 ? -30.828 -24.531 -2.064 1 83.94 97 VAL B N 1
ATOM 5152 C CA . VAL B 1 97 ? -30.328 -23.969 -0.811 1 83.94 97 VAL B CA 1
ATOM 5153 C C . VAL B 1 97 ? -30.906 -24.75 0.368 1 83.94 97 VAL B C 1
ATOM 5155 O O . VAL B 1 97 ? -30.203 -25.031 1.342 1 83.94 97 VAL B O 1
ATOM 5158 N N . GLU B 1 98 ? -32.156 -25.062 0.323 1 83.69 98 GLU B N 1
ATOM 5159 C CA . GLU B 1 98 ? -32.812 -25.781 1.416 1 83.69 98 GLU B CA 1
ATOM 5160 C C . GLU B 1 98 ? -32.219 -27.156 1.635 1 83.69 98 GLU B C 1
ATOM 5162 O O . GLU B 1 98 ? -31.953 -27.562 2.773 1 83.69 98 GLU B O 1
ATOM 5167 N N . ALA B 1 99 ? -32.031 -27.797 0.528 1 86.81 99 ALA B N 1
ATOM 5168 C CA . ALA B 1 99 ? -31.438 -29.125 0.612 1 86.81 99 ALA B CA 1
ATOM 5169 C C . ALA B 1 99 ? -30.016 -29.062 1.169 1 86.81 99 ALA B C 1
ATOM 5171 O O . ALA B 1 99 ? -29.625 -29.906 1.977 1 86.81 99 ALA B O 1
ATOM 5172 N N . LEU B 1 100 ? -29.281 -28.203 0.694 1 87.06 100 LEU B N 1
ATOM 5173 C CA . LEU B 1 100 ? -27.906 -28.047 1.152 1 87.06 100 LEU B CA 1
ATOM 5174 C C . LEU B 1 100 ? -27.859 -27.688 2.633 1 87.06 100 LEU B C 1
ATOM 5176 O O . LEU B 1 100 ? -27.016 -28.203 3.375 1 87.06 100 LEU B O 1
ATOM 5180 N N . ARG B 1 101 ? -28.703 -26.797 3.043 1 83.38 101 ARG B N 1
ATOM 5181 C CA . ARG B 1 101 ? -28.766 -26.422 4.453 1 83.38 101 ARG B CA 1
ATOM 5182 C C . ARG B 1 101 ? -29.078 -27.641 5.324 1 83.38 101 ARG B C 1
ATOM 5184 O O . ARG B 1 101 ? -28.531 -27.781 6.418 1 83.38 101 ARG B O 1
ATOM 5191 N N . ALA B 1 102 ? -29.969 -28.359 4.867 1 82.62 102 ALA B N 1
ATOM 5192 C CA . ALA B 1 102 ? -30.359 -29.547 5.613 1 82.62 102 ALA B CA 1
ATOM 5193 C C . ALA B 1 102 ? -29.234 -30.578 5.648 1 82.62 102 ALA B C 1
ATOM 5195 O O . ALA B 1 102 ? -29 -31.219 6.676 1 82.62 102 ALA B O 1
ATOM 5196 N N . ALA B 1 103 ? -28.641 -30.734 4.5 1 86.75 103 ALA B N 1
ATOM 5197 C CA . ALA B 1 103 ? -27.594 -31.75 4.367 1 86.75 103 ALA B CA 1
ATOM 5198 C C . ALA B 1 103 ? -26.391 -31.406 5.242 1 86.75 103 ALA B C 1
ATOM 5200 O O . ALA B 1 103 ? -25.75 -32.312 5.789 1 86.75 103 ALA B O 1
ATOM 5201 N N . PHE B 1 104 ? -26.094 -30.078 5.352 1 85.75 104 PHE B N 1
ATOM 5202 C CA . PHE B 1 104 ? -24.828 -29.703 5.98 1 85.75 104 PHE B CA 1
ATOM 5203 C C . PHE B 1 104 ? -25.094 -28.938 7.277 1 85.75 104 PHE B C 1
ATOM 5205 O O . PHE B 1 104 ? -24.141 -28.484 7.93 1 85.75 104 PHE B O 1
ATOM 5212 N N . HIS B 1 105 ? -26.25 -28.766 7.688 1 79.81 105 HIS B N 1
ATOM 5213 C CA . HIS B 1 105 ? -26.562 -28 8.891 1 79.81 105 HIS B CA 1
ATOM 5214 C C . HIS B 1 105 ? -25.781 -26.688 8.938 1 79.81 105 HIS B C 1
ATOM 5216 O O . HIS B 1 105 ? -25.109 -26.406 9.938 1 79.81 105 HIS B O 1
ATOM 5222 N N . VAL B 1 106 ? -25.922 -26.047 7.863 1 74.88 106 VAL B N 1
ATOM 5223 C CA . VAL B 1 106 ? -25.125 -24.844 7.676 1 74.88 106 VAL B CA 1
ATOM 5224 C C . VAL B 1 106 ? -25.609 -23.75 8.625 1 74.88 106 VAL B C 1
ATOM 5226 O O . VAL B 1 106 ? -26.812 -23.5 8.742 1 74.88 106 VAL B O 1
ATOM 5229 N N . THR B 1 107 ? -24.719 -23.219 9.484 1 69.81 107 THR B N 1
ATOM 5230 C CA . THR B 1 107 ? -24.984 -22.062 10.328 1 69.81 107 THR B CA 1
ATOM 5231 C C . THR B 1 107 ? -24.078 -20.891 9.945 1 69.81 107 THR B C 1
ATOM 5233 O O . THR B 1 107 ? -22.953 -21.094 9.477 1 69.81 107 THR B O 1
ATOM 5236 N N . GLU B 1 108 ? -24.688 -19.688 9.891 1 63.28 108 GLU B N 1
ATOM 5237 C CA . GLU B 1 108 ? -23.938 -18.469 9.578 1 63.28 108 GLU B CA 1
ATOM 5238 C C . GLU B 1 108 ? -23.547 -17.734 10.844 1 63.28 108 GLU B C 1
ATOM 5240 O O . GLU B 1 108 ? -24.344 -17.594 11.766 1 63.28 108 GLU B O 1
ATOM 5245 N N . ASP B 1 109 ? -22.156 -17.422 10.875 1 58.66 109 ASP B N 1
ATOM 5246 C CA . ASP B 1 109 ? -21.797 -16.578 12.016 1 58.66 109 ASP B CA 1
ATOM 5247 C C . ASP B 1 109 ? -21.844 -15.094 11.641 1 58.66 109 ASP B C 1
ATOM 5249 O O . ASP B 1 109 ? -22.234 -14.742 10.516 1 58.66 109 ASP B O 1
ATOM 5253 N N . ALA B 1 110 ? -21.562 -14.352 12.703 1 54.09 110 ALA B N 1
ATOM 5254 C CA . ALA B 1 110 ? -21.703 -12.906 12.586 1 54.09 110 ALA B CA 1
ATOM 5255 C C . ALA B 1 110 ? -20.734 -12.344 11.547 1 54.09 110 ALA B C 1
ATOM 5257 O O . ALA B 1 110 ? -20.969 -11.258 11 1 54.09 110 ALA B O 1
ATOM 5258 N N . ARG B 1 111 ? -19.656 -13.133 11.148 1 50.62 111 ARG B N 1
ATOM 5259 C CA . ARG B 1 111 ? -18.609 -12.633 10.25 1 50.62 111 ARG B CA 1
ATOM 5260 C C . ARG B 1 111 ? -18.906 -13.031 8.805 1 50.62 111 ARG B C 1
ATOM 5262 O O . ARG B 1 111 ? -18.109 -12.734 7.906 1 50.62 111 ARG B O 1
ATOM 5269 N N . GLY B 1 112 ? -20.078 -13.641 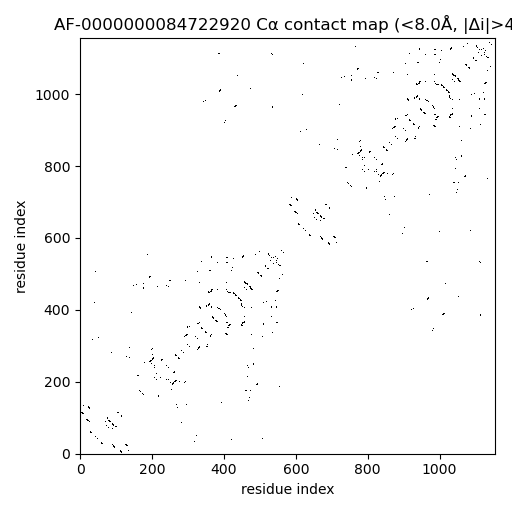8.781 1 54.97 112 GLY B N 1
ATOM 5270 C CA . GLY B 1 112 ? -20.484 -14.07 7.453 1 54.97 112 GLY B CA 1
ATOM 5271 C C . GLY B 1 112 ? -19.859 -15.398 7.047 1 54.97 112 GLY B C 1
ATOM 5272 O O . GLY B 1 112 ? -19.938 -15.789 5.879 1 54.97 112 GLY B O 1
ATOM 5273 N N . PHE B 1 113 ? -19.266 -15.93 8.125 1 57.69 113 PHE B N 1
ATOM 5274 C CA . PHE B 1 113 ? -18.656 -17.234 7.855 1 57.69 113 PHE B CA 1
ATOM 5275 C C . PHE B 1 113 ? -19.656 -18.359 8.117 1 57.69 113 PHE B C 1
ATOM 5277 O O . PHE B 1 113 ? -20.453 -18.281 9.047 1 57.69 113 PHE B O 1
ATOM 5284 N N . PHE B 1 114 ? -19.672 -19.328 7.18 1 64.88 114 PHE B N 1
ATOM 5285 C CA . PHE B 1 114 ? -20.594 -20.453 7.328 1 64.88 114 PHE B CA 1
ATOM 5286 C C . PHE B 1 114 ? -19.906 -21.625 7.988 1 64.88 114 PHE B C 1
ATOM 5288 O O . PHE B 1 114 ? -18.734 -21.906 7.707 1 64.88 114 PHE B O 1
ATOM 5295 N N . THR B 1 115 ? -20.562 -22.078 9.016 1 69.06 115 THR B N 1
ATOM 5296 C CA . THR B 1 115 ? -20.141 -23.359 9.562 1 69.06 115 THR B CA 1
ATOM 5297 C C . THR B 1 115 ? -21.047 -24.484 9.062 1 69.06 115 THR B C 1
ATOM 5299 O O . THR B 1 115 ? -22.25 -24.281 8.875 1 69.06 115 THR B O 1
ATOM 5302 N N . PHE B 1 116 ? -20.391 -25.641 8.625 1 77.12 116 PHE B N 1
ATOM 5303 C CA . PHE B 1 116 ? -21.172 -26.781 8.18 1 77.12 116 PHE B CA 1
ATOM 5304 C C . PHE B 1 116 ? -20.844 -28.031 9.008 1 77.12 116 PHE B C 1
ATOM 5306 O O . PHE B 1 116 ? -19.781 -28.109 9.609 1 77.12 116 PHE B O 1
ATOM 5313 N N . HIS B 1 117 ? -21.844 -28.812 9.133 1 79.31 117 HIS B N 1
ATOM 5314 C CA . HIS B 1 117 ? -21.719 -30.109 9.797 1 79.31 117 HIS B CA 1
ATOM 5315 C C . HIS B 1 117 ? -22.203 -31.234 8.906 1 79.31 117 HIS B C 1
ATOM 5317 O O . HIS B 1 117 ? -23.203 -31.094 8.195 1 79.31 117 HIS B O 1
ATOM 5323 N N . VAL B 1 118 ? -21.297 -32.188 8.828 1 78.69 118 VAL B N 1
ATOM 5324 C CA . VAL B 1 118 ? -21.719 -33.375 8.086 1 78.69 118 VAL B CA 1
ATOM 5325 C C . VAL B 1 118 ? -22 -34.531 9.055 1 78.69 118 VAL B C 1
ATOM 5327 O O . VAL B 1 118 ? -21.5 -34.531 10.18 1 78.69 118 VAL B O 1
ATOM 5330 N N . SER B 1 119 ? -22.828 -35.469 8.664 1 81.44 119 SER B N 1
ATOM 5331 C CA . SER B 1 119 ? -23.203 -36.594 9.508 1 81.44 119 SER B CA 1
ATOM 5332 C C . SER B 1 119 ? -21.984 -37.438 9.891 1 81.44 119 SER B C 1
ATOM 5334 O O . SER B 1 119 ? -20.984 -37.469 9.156 1 81.44 119 SER B O 1
ATOM 5336 N N . ALA B 1 120 ? -22.094 -38.062 10.977 1 80.62 120 ALA B N 1
ATOM 5337 C CA . ALA B 1 120 ? -21.016 -38.906 11.523 1 80.62 120 ALA B CA 1
ATOM 5338 C C . ALA B 1 120 ? -20.625 -40 10.547 1 80.62 120 ALA B C 1
ATOM 5340 O O . ALA B 1 120 ? -19.469 -40.406 10.484 1 80.62 120 ALA B O 1
ATOM 5341 N N . ASP B 1 121 ? -21.609 -40.438 9.711 1 82.12 121 ASP B N 1
ATOM 5342 C CA . ASP B 1 121 ? -21.391 -41.562 8.797 1 82.12 121 ASP B CA 1
ATOM 5343 C C . ASP B 1 121 ? -20.375 -41.188 7.707 1 82.12 121 ASP B C 1
ATOM 5345 O O . ASP B 1 121 ? -19.703 -42.062 7.164 1 82.12 121 ASP B O 1
ATOM 5349 N N . VAL B 1 122 ? -20.281 -39.906 7.375 1 89.94 122 VAL B N 1
ATOM 5350 C CA . VAL B 1 122 ? -19.391 -39.531 6.27 1 89.94 122 VAL B CA 1
ATOM 5351 C C . VAL B 1 122 ? -18.266 -38.625 6.777 1 89.94 122 VAL B C 1
ATOM 5353 O O . VAL B 1 122 ? -17.344 -38.312 6.031 1 89.94 122 VAL B O 1
ATOM 5356 N N . SER B 1 123 ? -18.234 -38.344 8.062 1 88.19 123 SER B N 1
ATOM 5357 C CA . SER B 1 123 ? -17.281 -37.375 8.617 1 88.19 123 SER B CA 1
ATOM 5358 C C . SER B 1 123 ? -15.852 -37.906 8.523 1 88.19 123 SER B C 1
ATOM 5360 O O . SER B 1 123 ? -14.898 -37.125 8.422 1 88.19 123 SER B O 1
ATOM 5362 N N . GLU B 1 124 ? -15.758 -39.188 8.508 1 89 124 GLU B N 1
ATOM 5363 C CA . GLU B 1 124 ? -14.422 -39.75 8.43 1 89 124 GLU B CA 1
ATOM 5364 C C . GLU B 1 124 ? -13.883 -39.719 7.004 1 89 124 GLU B C 1
ATOM 5366 O O . GLU B 1 124 ? -12.664 -39.719 6.793 1 89 124 GLU B O 1
ATOM 5371 N N . CYS B 1 125 ? -14.828 -39.719 6.035 1 92 125 CYS B N 1
ATOM 5372 C CA . CYS B 1 125 ? -14.453 -39.781 4.629 1 92 125 CYS B CA 1
ATOM 5373 C C . CYS B 1 125 ? -14.258 -38.375 4.051 1 92 125 CYS B C 1
ATOM 5375 O O . CYS B 1 125 ? -13.539 -38.219 3.062 1 92 125 CYS B O 1
ATOM 5377 N N . VAL B 1 126 ? -14.906 -37.438 4.59 1 93.44 126 VAL B N 1
ATOM 5378 C CA . VAL B 1 126 ? -14.945 -36.125 4 1 93.44 126 VAL B CA 1
ATOM 5379 C C . VAL B 1 126 ? -13.992 -35.188 4.746 1 93.44 126 VAL B C 1
ATOM 5381 O O . VAL B 1 126 ? -14.109 -35 5.961 1 93.44 126 VAL B O 1
ATOM 5384 N N . ARG B 1 127 ? -13.062 -34.562 3.994 1 92.25 127 ARG B N 1
ATOM 5385 C CA . ARG B 1 127 ? -12.086 -33.656 4.582 1 92.25 127 ARG B CA 1
ATOM 5386 C C . ARG B 1 127 ? -12.594 -32.219 4.574 1 92.25 127 ARG B C 1
ATOM 5388 O O . ARG B 1 127 ? -12.25 -31.422 5.457 1 92.25 127 ARG B O 1
ATOM 5395 N N . TRP B 1 128 ? -13.266 -31.875 3.529 1 91.69 128 TRP B N 1
ATOM 5396 C CA . TRP B 1 128 ? -13.711 -30.5 3.322 1 91.69 128 TRP B CA 1
ATOM 5397 C C . TRP B 1 128 ? -14.836 -30.438 2.297 1 91.69 128 TRP B C 1
ATOM 5399 O O . TRP B 1 128 ? -15.125 -31.438 1.623 1 91.69 128 TRP B O 1
ATOM 5409 N N . ILE B 1 129 ? -15.539 -29.359 2.299 1 90.38 129 ILE B N 1
ATOM 5410 C CA . ILE B 1 129 ? -16.562 -29.109 1.299 1 90.38 129 ILE B CA 1
ATOM 5411 C C . ILE B 1 129 ? -16.328 -27.75 0.638 1 90.38 129 ILE B C 1
ATOM 5413 O O . ILE B 1 129 ? -16.281 -26.719 1.314 1 90.38 129 ILE B O 1
ATOM 5417 N N . LEU B 1 130 ? -16.078 -27.734 -0.677 1 90 130 LEU B N 1
ATOM 5418 C CA . LEU B 1 130 ? -15.922 -26.516 -1.452 1 90 130 LEU B CA 1
ATOM 5419 C C . LEU B 1 130 ? -17.25 -26.078 -2.053 1 90 130 LEU B C 1
ATOM 5421 O O . LEU B 1 130 ? -18.094 -26.906 -2.406 1 90 130 LEU B O 1
ATOM 5425 N N . GLY B 1 131 ? -17.453 -24.766 -2.17 1 85.94 131 GLY B N 1
ATOM 5426 C CA . GLY B 1 131 ? -18.594 -24.25 -2.898 1 85.94 131 GLY B CA 1
ATOM 5427 C C . GLY B 1 131 ? -19.688 -23.719 -1.989 1 85.94 131 GLY B C 1
ATOM 5428 O O . GLY B 1 131 ? -20.719 -23.25 -2.465 1 85.94 131 GLY B O 1
ATOM 5429 N N . LEU B 1 132 ? -19.453 -23.766 -0.723 1 80.94 132 LEU B N 1
ATOM 5430 C CA . LEU B 1 132 ? -20.469 -23.312 0.209 1 80.94 132 LEU B CA 1
ATOM 5431 C C . LEU B 1 132 ? -20.391 -21.797 0.406 1 80.94 132 LEU B C 1
ATOM 5433 O O . LEU B 1 132 ? -21.297 -21.203 1 1 80.94 132 LEU B O 1
ATOM 5437 N N . ASP B 1 133 ? -19.312 -21.172 -0.108 1 72.56 133 ASP B N 1
ATOM 5438 C CA . ASP B 1 133 ? -19.219 -19.719 0.034 1 72.56 133 ASP B CA 1
ATOM 5439 C C . ASP B 1 133 ? -19 -19.047 -1.32 1 72.56 133 ASP B C 1
ATOM 5441 O O . ASP B 1 133 ? -18.641 -19.703 -2.295 1 72.56 133 ASP B O 1
ATOM 5445 N N . ASP B 1 134 ? -19.453 -17.75 -1.344 1 68.06 134 ASP B N 1
ATOM 5446 C CA . ASP B 1 134 ? -19.375 -16.984 -2.58 1 68.06 134 ASP B CA 1
ATOM 5447 C C . ASP B 1 134 ? -18.359 -15.852 -2.451 1 68.06 134 ASP B C 1
ATOM 5449 O O . ASP B 1 134 ? -18.516 -14.797 -3.08 1 68.06 134 ASP B O 1
ATOM 5453 N N . ARG B 1 135 ? -17.344 -16.172 -1.613 1 66.81 135 ARG B N 1
ATOM 5454 C CA . ARG B 1 135 ? -16.375 -15.086 -1.428 1 66.81 135 ARG B CA 1
ATOM 5455 C C . ARG B 1 135 ? -15.742 -14.68 -2.756 1 66.81 135 ARG B C 1
ATOM 5457 O O . ARG B 1 135 ? -15.531 -15.523 -3.629 1 66.81 135 ARG B O 1
ATOM 5464 N N . LEU B 1 136 ? -15.656 -13.336 -2.795 1 61.31 136 LEU B N 1
ATOM 5465 C CA . LEU B 1 136 ? -14.969 -12.828 -3.979 1 61.31 136 LEU B CA 1
ATOM 5466 C C . LEU B 1 136 ? -13.469 -13.094 -3.895 1 61.31 136 LEU B C 1
ATOM 5468 O O . LEU B 1 136 ? -12.797 -12.602 -2.99 1 61.31 136 LEU B O 1
ATOM 5472 N N . ILE B 1 137 ? -12.992 -14.047 -4.539 1 59.25 137 ILE B N 1
ATOM 5473 C CA . ILE B 1 137 ? -11.586 -14.406 -4.383 1 59.25 137 ILE B CA 1
ATOM 5474 C C . ILE B 1 137 ? -10.742 -13.648 -5.406 1 59.25 137 ILE B C 1
ATOM 5476 O O . ILE B 1 137 ? -9.531 -13.492 -5.227 1 59.25 137 ILE B O 1
ATOM 5480 N N . THR B 1 138 ? -11.383 -13.359 -6.535 1 56.31 138 THR B N 1
ATOM 5481 C CA . THR B 1 138 ? -10.562 -12.695 -7.539 1 56.31 138 THR B CA 1
ATOM 5482 C C . THR B 1 138 ? -10.969 -11.234 -7.688 1 56.31 138 THR B C 1
ATOM 5484 O O . THR B 1 138 ? -12.094 -10.859 -7.355 1 56.31 138 THR B O 1
ATOM 5487 N N . ARG B 1 139 ? -9.992 -10.328 -7.688 1 53.28 139 ARG B N 1
ATOM 5488 C CA . ARG B 1 139 ? -10.336 -8.984 -8.133 1 53.28 139 ARG B CA 1
ATOM 5489 C C . ARG B 1 139 ? -11.227 -9.023 -9.367 1 53.28 139 ARG B C 1
ATOM 5491 O O . ARG B 1 139 ? -11.086 -9.914 -10.211 1 53.28 139 ARG B O 1
ATOM 5498 N N . PRO B 1 140 ? -12.539 -8.383 -9.18 1 42.78 140 PRO B N 1
ATOM 5499 C CA . PRO B 1 140 ? -13.141 -8.367 -10.508 1 42.78 140 PRO B CA 1
ATOM 5500 C C . PRO B 1 140 ? -12.109 -8.188 -11.625 1 42.78 140 PRO B C 1
ATOM 5502 O O . PRO B 1 140 ? -11.383 -7.188 -11.641 1 42.78 140 PRO B O 1
ATOM 5505 N N . SER B 1 141 ? -11.477 -9.172 -11.719 1 40.47 141 SER B N 1
ATOM 5506 C CA . SER B 1 141 ? -10.695 -9.039 -12.945 1 40.47 141 SER B CA 1
ATOM 5507 C C . SER B 1 141 ? -11.406 -8.156 -13.961 1 40.47 141 SER B C 1
ATOM 5509 O O . SER B 1 141 ? -12.625 -8 -13.906 1 40.47 141 SER B O 1
ATOM 5511 N N . PHE B 1 142 ? -10.633 -7.324 -14.609 1 41.09 142 PHE B N 1
ATOM 5512 C CA . PHE B 1 142 ? -11.094 -6.504 -15.727 1 41.09 142 PHE B CA 1
ATOM 5513 C C . PHE B 1 142 ? -12.172 -7.227 -16.516 1 41.09 142 PHE B C 1
ATOM 5515 O O . PHE B 1 142 ? -11.883 -7.91 -17.5 1 41.09 142 PHE B O 1
ATOM 5522 N N . HIS B 1 143 ? -13.172 -7.695 -15.812 1 37.78 143 HIS B N 1
ATOM 5523 C CA . HIS B 1 143 ? -14.32 -8.211 -16.547 1 37.78 143 HIS B CA 1
ATOM 5524 C C . HIS B 1 143 ? -14.766 -7.234 -17.625 1 37.78 143 HIS B C 1
ATOM 5526 O O . HIS B 1 143 ? -15.273 -6.152 -17.328 1 37.78 143 HIS B O 1
ATOM 5532 N N . TYR B 1 144 ? -14.094 -7.176 -18.656 1 37 144 TYR B N 1
ATOM 5533 C CA . TYR B 1 144 ? -14.68 -6.465 -19.797 1 37 144 TYR B CA 1
ATOM 5534 C C . TYR B 1 144 ? -16 -7.098 -20.203 1 37 144 TYR B C 1
ATOM 5536 O O . TYR B 1 144 ? -16.031 -8.234 -20.688 1 37 144 TYR B O 1
ATOM 5544 N N . ARG B 1 145 ? -16.953 -6.902 -19.5 1 37.59 145 ARG B N 1
ATOM 5545 C CA . ARG B 1 145 ? -18.156 -7.203 -20.281 1 37.59 145 ARG B CA 1
ATOM 5546 C C . ARG B 1 145 ? -18.125 -6.504 -21.625 1 37.59 145 ARG B C 1
ATOM 5548 O O . ARG B 1 145 ? -18.469 -5.324 -21.734 1 37.59 145 ARG B O 1
ATOM 5555 N N . ALA B 1 146 ? -17.141 -6.738 -22.469 1 37.94 146 ALA B N 1
ATOM 5556 C CA . ALA B 1 146 ? -17.297 -6.109 -23.781 1 37.94 146 ALA B CA 1
ATOM 5557 C C . ALA B 1 146 ? -18.656 -6.422 -24.391 1 37.94 146 ALA B C 1
ATOM 5559 O O . ALA B 1 146 ? -19.141 -7.555 -24.297 1 37.94 146 ALA B O 1
ATOM 5560 N N . PRO B 1 147 ? -19.469 -5.469 -24.562 1 38.41 147 PRO B N 1
ATOM 5561 C CA . PRO B 1 147 ? -20.5 -5.816 -25.562 1 38.41 147 PRO B CA 1
ATOM 5562 C C . PRO B 1 147 ? -19.969 -6.742 -26.656 1 38.41 147 PRO B C 1
ATOM 5564 O O . PRO B 1 147 ? -18.75 -6.801 -26.891 1 38.41 147 PRO B O 1
ATOM 5567 N N . PRO B 1 148 ? -20.906 -7.594 -27.156 1 36.59 148 PRO B N 1
ATOM 5568 C CA . PRO B 1 148 ? -20.5 -8.414 -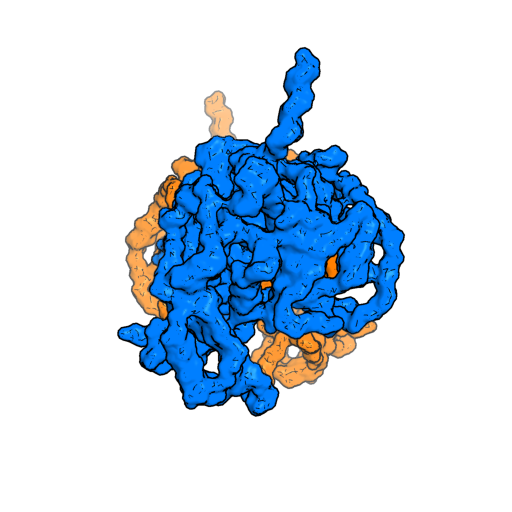28.312 1 36.59 148 PRO B CA 1
ATOM 5569 C C . PRO B 1 148 ? -19.531 -7.691 -29.234 1 36.59 148 PRO B C 1
ATOM 5571 O O . PRO B 1 148 ? -19.594 -6.465 -29.359 1 36.59 148 PRO B O 1
ATOM 5574 N N . HIS B 1 149 ? -18.328 -8.328 -29.484 1 38.34 149 HIS B N 1
ATOM 5575 C CA . HIS B 1 149 ? -17.234 -8.023 -30.406 1 38.34 149 HIS B CA 1
ATOM 5576 C C . HIS B 1 149 ? -17.766 -7.312 -31.641 1 38.34 149 HIS B C 1
ATOM 5578 O O . HIS B 1 149 ? -18.531 -7.887 -32.438 1 38.34 149 HIS B O 1
ATOM 5584 N N . THR B 1 150 ? -18.188 -6.148 -31.609 1 37.22 150 THR B N 1
ATOM 5585 C CA . THR B 1 150 ? -18.312 -5.621 -32.969 1 37.22 150 THR B CA 1
ATOM 5586 C C . THR B 1 150 ? -17.062 -5.895 -33.781 1 37.22 150 THR B C 1
ATOM 5588 O O . THR B 1 150 ? -15.945 -5.887 -33.25 1 37.22 150 THR B O 1
ATOM 5591 N N . LYS B 1 151 ? -17.188 -6.465 -35.031 1 38.28 151 LYS B N 1
ATOM 5592 C CA . LYS B 1 151 ? -16.422 -6.977 -36.188 1 38.28 151 LYS B CA 1
ATOM 5593 C C . LYS B 1 151 ? -15.258 -6.039 -36.531 1 38.28 151 LYS B C 1
ATOM 5595 O O . LYS B 1 151 ? -14.711 -6.105 -37.625 1 38.28 151 LYS B O 1
ATOM 5600 N N . LYS B 1 152 ? -14.969 -4.938 -35.938 1 40.16 152 LYS B N 1
ATOM 5601 C CA . LYS B 1 152 ? -13.922 -4.328 -36.75 1 40.16 152 LYS B CA 1
ATOM 5602 C C . LYS B 1 152 ? -12.609 -5.09 -36.625 1 40.16 152 LYS B C 1
ATOM 5604 O O . LYS B 1 152 ? -12.023 -5.156 -35.562 1 40.16 152 LYS B O 1
ATOM 5609 N N . THR B 1 153 ? -12.32 -6.207 -37.219 1 38.47 153 THR B N 1
ATOM 5610 C CA . THR B 1 153 ? -11.062 -6.914 -37.469 1 38.47 153 THR B CA 1
ATOM 5611 C C . THR B 1 153 ? -9.977 -5.949 -37.938 1 38.47 153 THR B C 1
ATOM 5613 O O . THR B 1 153 ? -10.062 -5.402 -39.031 1 38.47 153 THR B O 1
ATOM 5616 N N . ALA B 1 154 ? -9.484 -5.094 -37.25 1 39.53 154 ALA B N 1
ATOM 5617 C CA . ALA B 1 154 ? -8.398 -4.301 -37.812 1 39.53 154 ALA B CA 1
ATOM 5618 C C . ALA B 1 154 ? -7.359 -5.191 -38.5 1 39.53 154 ALA B C 1
ATOM 5620 O O . ALA B 1 154 ? -7.102 -6.309 -38.031 1 39.53 154 ALA B O 1
ATOM 5621 N N . ALA B 1 155 ? -6.934 -4.957 -39.719 1 43.88 155 ALA B N 1
ATOM 5622 C CA . ALA B 1 155 ? -6.027 -5.574 -40.688 1 43.88 155 ALA B CA 1
ATOM 5623 C C . ALA B 1 155 ? -4.672 -5.879 -40.062 1 43.88 155 ALA B C 1
ATOM 5625 O O . ALA B 1 155 ? -4.23 -5.164 -39.156 1 43.88 155 ALA B O 1
ATOM 5626 N N . PRO B 1 156 ? -4.062 -7.059 -40.25 1 45.91 156 PRO B N 1
ATOM 5627 C CA . PRO B 1 156 ? -2.695 -7.516 -40 1 45.91 156 PRO B CA 1
ATOM 5628 C C . PRO B 1 156 ? -1.677 -6.379 -40.031 1 45.91 156 PRO B C 1
ATOM 5630 O O . PRO B 1 156 ? -0.691 -6.406 -39.281 1 45.91 156 PRO B O 1
ATOM 5633 N N . LEU B 1 157 ? -1.901 -5.344 -40.719 1 43.56 157 LEU B N 1
ATOM 5634 C CA . LEU B 1 157 ? -0.914 -4.289 -40.906 1 43.56 157 LEU B CA 1
ATOM 5635 C C . LEU B 1 157 ? -0.744 -3.467 -39.625 1 43.56 157 LEU B C 1
ATOM 5637 O O . LEU B 1 157 ? 0.365 -3.029 -39.312 1 43.56 157 LEU B O 1
ATOM 5641 N N . GLU B 1 158 ? -1.765 -3.248 -38.906 1 50.09 158 GLU B N 1
ATOM 5642 C CA . GLU B 1 158 ? -1.645 -2.439 -37.688 1 50.09 158 GLU B CA 1
ATOM 5643 C C . GLU B 1 158 ? -0.818 -3.16 -36.625 1 50.09 158 GLU B C 1
ATOM 5645 O O . GLU B 1 158 ? -0.079 -2.523 -35.875 1 50.09 158 GLU B O 1
ATOM 5650 N N . MET B 1 159 ? -0.793 -4.387 -36.75 1 53 159 MET B N 1
ATOM 5651 C CA . MET B 1 159 ? -0.037 -5.199 -35.812 1 53 159 MET B CA 1
ATOM 5652 C C . MET B 1 159 ? 1.457 -5.141 -36.125 1 53 159 MET B C 1
ATOM 5654 O O . MET B 1 159 ? 2.277 -5.039 -35.188 1 53 159 MET B O 1
ATOM 5658 N N . GLU B 1 160 ? 1.721 -5.258 -37.406 1 56.88 160 GLU B N 1
ATOM 5659 C CA . GLU B 1 160 ? 3.137 -5.219 -37.75 1 56.88 160 GLU B CA 1
ATOM 5660 C C . GLU B 1 160 ? 3.793 -3.934 -37.25 1 56.88 160 GLU B C 1
ATOM 5662 O O . GLU B 1 160 ? 4.918 -3.959 -36.75 1 56.88 160 GLU B O 1
ATOM 5667 N N . ALA B 1 161 ? 3.082 -2.875 -37.375 1 54.5 161 ALA B N 1
ATOM 5668 C CA . ALA B 1 161 ? 3.625 -1.597 -36.938 1 54.5 161 ALA B CA 1
ATOM 5669 C C . ALA B 1 161 ? 3.705 -1.543 -35.406 1 54.5 161 ALA B C 1
ATOM 5671 O O . ALA B 1 161 ? 4.633 -0.956 -34.844 1 54.5 161 ALA B O 1
ATOM 5672 N N . ALA B 1 162 ? 2.787 -2.246 -34.875 1 55.75 162 ALA B N 1
ATOM 5673 C CA . ALA B 1 162 ? 2.709 -2.215 -33.406 1 55.75 162 ALA B CA 1
ATOM 5674 C C . ALA B 1 162 ? 3.777 -3.104 -32.781 1 55.75 162 ALA B C 1
ATOM 5676 O O . ALA B 1 162 ? 4.191 -2.881 -31.656 1 55.75 162 ALA B O 1
ATOM 5677 N N . LEU B 1 163 ? 4.246 -4.023 -33.594 1 57.03 163 LEU B N 1
ATOM 5678 C CA . LEU B 1 163 ? 5.219 -4.98 -33.062 1 57.03 163 LEU B CA 1
ATOM 5679 C C . LEU B 1 163 ? 6.637 -4.441 -33.219 1 57.03 163 LEU B C 1
ATOM 5681 O O . LEU B 1 163 ? 7.594 -5.078 -32.75 1 57.03 163 LEU B O 1
ATOM 5685 N N . ASP B 1 164 ? 6.742 -3.184 -33.781 1 56.59 164 ASP B N 1
ATOM 5686 C CA . ASP B 1 164 ? 8.094 -2.645 -33.875 1 56.59 164 ASP B CA 1
ATOM 5687 C C . ASP B 1 164 ? 8.625 -2.277 -32.5 1 56.59 164 ASP B C 1
ATOM 5689 O O . ASP B 1 164 ? 7.914 -1.672 -31.688 1 56.59 164 ASP B O 1
ATOM 5693 N N . SER B 1 165 ? 9.625 -3.006 -32.125 1 52.44 165 SER B N 1
ATOM 5694 C CA . SER B 1 165 ? 10.297 -2.771 -30.859 1 52.44 165 SER B CA 1
ATOM 5695 C C . SER B 1 165 ? 10.617 -1.293 -30.672 1 52.44 165 SER B C 1
ATOM 5697 O O . SER B 1 165 ? 11.125 -0.635 -31.578 1 52.44 165 SER B O 1
ATOM 5699 N N . MET B 1 166 ? 9.93 -0.675 -29.766 1 50.5 166 MET B N 1
ATOM 5700 C CA . MET B 1 166 ? 10.328 0.698 -29.453 1 50.5 166 MET B CA 1
ATOM 5701 C C . MET B 1 166 ? 11.57 0.726 -28.578 1 50.5 166 MET B C 1
ATOM 5703 O O . MET B 1 166 ? 11.648 0.004 -27.578 1 50.5 166 MET B O 1
ATOM 5707 N N . GLU B 1 167 ? 12.688 1.208 -29.203 1 48.03 167 GLU B N 1
ATOM 5708 C CA . GLU B 1 167 ? 13.906 1.432 -28.422 1 48.03 167 GLU B CA 1
ATOM 5709 C C . GLU B 1 167 ? 13.633 2.314 -27.219 1 48.03 167 GLU B C 1
ATOM 5711 O O . GLU B 1 167 ? 12.859 3.268 -27.297 1 48.03 167 GLU B O 1
ATOM 5716 N N . TRP B 1 168 ? 14.125 1.761 -26.172 1 48.88 168 TRP B N 1
ATOM 5717 C CA . TRP B 1 168 ? 13.953 2.492 -24.922 1 48.88 168 TRP B CA 1
ATOM 5718 C C . TRP B 1 168 ? 14.547 3.893 -25.031 1 48.88 168 TRP B C 1
ATOM 5720 O O . TRP B 1 168 ? 15.656 4.066 -25.531 1 48.88 168 TRP B O 1
ATOM 5730 N N . ALA B 1 169 ? 13.742 4.891 -24.969 1 49.34 169 ALA B N 1
ATOM 5731 C CA . ALA B 1 169 ? 14.18 6.246 -24.641 1 49.34 169 ALA B CA 1
ATOM 5732 C C . ALA B 1 169 ? 13.672 6.668 -23.266 1 49.34 169 ALA B C 1
ATOM 5734 O O . ALA B 1 169 ? 12.562 6.316 -22.875 1 49.34 169 ALA B O 1
ATOM 5735 N N . PRO B 1 170 ? 14.641 7.199 -22.469 1 53.62 170 PRO B N 1
ATOM 5736 C CA . PRO B 1 170 ? 14.25 7.613 -21.125 1 53.62 170 PRO B CA 1
ATOM 5737 C C . PRO B 1 170 ? 13.109 8.625 -21.109 1 53.62 170 PRO B C 1
ATOM 5739 O O . PRO B 1 170 ? 13.352 9.836 -21.203 1 53.62 170 PRO B O 1
ATOM 5742 N N . ASP B 1 171 ? 11.984 8.328 -21.688 1 56.88 171 ASP B N 1
ATOM 5743 C CA . ASP B 1 171 ? 10.781 9.148 -21.531 1 56.88 171 ASP B CA 1
ATOM 5744 C C . ASP B 1 171 ? 9.758 8.469 -20.625 1 56.88 171 ASP B C 1
ATOM 5746 O O . ASP B 1 171 ? 9.148 7.473 -21.016 1 56.88 171 ASP B O 1
ATOM 5750 N N . PRO B 1 172 ? 9.734 9.055 -19.469 1 57.72 172 PRO B N 1
ATOM 5751 C CA . PRO B 1 172 ? 8.812 8.422 -18.516 1 57.72 172 PRO B CA 1
ATOM 5752 C C . PRO B 1 172 ? 7.379 8.367 -19.047 1 57.72 172 PRO B C 1
ATOM 5754 O O . PRO B 1 172 ? 6.562 7.598 -18.531 1 57.72 172 PRO B O 1
ATOM 5757 N N . LEU B 1 173 ? 7.207 9.141 -20.094 1 66.19 173 LEU B N 1
ATOM 5758 C CA . LEU B 1 173 ? 5.84 9.203 -20.594 1 66.19 173 LEU B CA 1
ATOM 5759 C C . LEU B 1 173 ? 5.648 8.258 -21.781 1 66.19 173 LEU B C 1
ATOM 5761 O O . LEU B 1 173 ? 4.52 8.016 -22.219 1 66.19 173 LEU B O 1
ATOM 5765 N N . GLN B 1 174 ? 6.805 7.766 -22.172 1 69.62 174 GLN B N 1
ATOM 5766 C CA . GLN B 1 174 ? 6.668 6.902 -23.344 1 69.62 174 GLN B CA 1
ATOM 5767 C C . GLN B 1 174 ? 6.93 5.441 -22.984 1 69.62 174 GLN B C 1
ATOM 5769 O O . GLN B 1 174 ? 8.078 5.051 -22.75 1 69.62 174 GLN B O 1
ATOM 5774 N N . PRO B 1 175 ? 5.91 4.703 -22.984 1 78.38 175 PRO B N 1
ATOM 5775 C CA . PRO B 1 175 ? 6.098 3.275 -22.719 1 78.38 175 PRO B CA 1
ATOM 5776 C C . PRO B 1 175 ? 6.789 2.545 -23.859 1 78.38 175 PRO B C 1
ATOM 5778 O O . PRO B 1 175 ? 6.781 3.021 -25 1 78.38 175 PRO B O 1
ATOM 5781 N N . ILE B 1 176 ? 7.617 1.622 -23.5 1 85.5 176 ILE B N 1
ATOM 5782 C CA . ILE B 1 176 ? 8.18 0.694 -24.469 1 85.5 176 ILE B CA 1
ATOM 5783 C C . ILE B 1 176 ? 7.586 -0.697 -24.266 1 85.5 176 ILE B C 1
ATOM 5785 O O . ILE B 1 176 ? 6.969 -0.966 -23.234 1 85.5 176 ILE B O 1
ATOM 5789 N N . SER B 1 177 ? 7.645 -1.541 -25.281 1 90.38 177 SER B N 1
ATOM 5790 C CA . SER B 1 177 ? 7.164 -2.916 -25.188 1 90.38 177 SER B CA 1
ATOM 5791 C C . SER B 1 177 ? 8.023 -3.859 -26.016 1 90.38 177 SER B C 1
ATOM 5793 O O . SER B 1 177 ? 8.758 -3.42 -26.906 1 90.38 177 SER B O 1
ATOM 5795 N N . TYR B 1 178 ? 8.008 -5.117 -25.672 1 93.06 178 TYR B N 1
ATOM 5796 C CA . TYR B 1 178 ? 8.766 -6.18 -26.328 1 93.06 178 TYR B CA 1
ATOM 5797 C C . TYR B 1 178 ? 7.84 -7.297 -26.797 1 93.06 178 TYR B C 1
ATOM 5799 O O . TYR B 1 178 ? 6.77 -7.508 -26.234 1 93.06 178 TYR B O 1
ATOM 5807 N N . THR B 1 179 ? 8.297 -7.918 -27.891 1 93.56 179 THR B N 1
ATOM 5808 C CA . THR B 1 179 ? 7.707 -9.234 -28.109 1 93.56 179 THR B CA 1
ATOM 5809 C C . THR B 1 179 ? 8.211 -10.234 -27.062 1 93.56 179 THR B C 1
ATOM 5811 O O . THR B 1 179 ? 9.297 -10.062 -26.516 1 93.56 179 THR B O 1
ATOM 5814 N N . PRO B 1 180 ? 7.402 -11.305 -26.812 1 95.75 180 PRO B N 1
ATOM 5815 C CA . PRO B 1 180 ? 7.898 -12.336 -25.891 1 95.75 180 PRO B CA 1
ATOM 5816 C C . PRO B 1 180 ? 9.258 -12.891 -26.312 1 95.75 180 PRO B C 1
ATOM 5818 O O . PRO B 1 180 ? 10.117 -13.133 -25.469 1 95.75 180 PRO B O 1
ATOM 5821 N N . SER B 1 181 ? 9.516 -13.039 -27.578 1 95.06 181 SER B N 1
ATOM 5822 C CA . SER B 1 181 ? 10.766 -13.586 -28.094 1 95.06 181 SER B CA 1
ATOM 5823 C C . SER B 1 181 ? 11.945 -12.664 -27.797 1 95.06 181 SER B C 1
ATOM 5825 O O . SER B 1 181 ? 13.055 -13.125 -27.562 1 95.06 181 SER B O 1
ATOM 5827 N N . GLU B 1 182 ? 11.719 -11.391 -27.906 1 94.25 182 GLU B N 1
ATOM 5828 C CA . GLU B 1 182 ? 12.773 -10.43 -27.578 1 94.25 182 GLU B CA 1
ATOM 5829 C C . GLU B 1 182 ? 13.195 -10.539 -26.125 1 94.25 182 GLU B C 1
ATOM 5831 O O . GLU B 1 182 ? 14.383 -10.508 -25.812 1 94.25 182 GLU B O 1
ATOM 5836 N N . VAL B 1 183 ? 12.188 -10.641 -25.219 1 97.12 183 VAL B N 1
ATOM 5837 C CA . VAL B 1 183 ? 12.5 -10.781 -23.797 1 97.12 183 VAL B CA 1
ATOM 5838 C C . VAL B 1 183 ? 13.234 -12.094 -23.547 1 97.12 183 VAL B C 1
ATOM 5840 O O . VAL B 1 183 ? 14.18 -12.148 -22.766 1 97.12 183 VAL B O 1
ATOM 5843 N N . ALA B 1 184 ? 12.797 -13.18 -24.234 1 97.94 184 ALA B N 1
ATOM 5844 C CA . ALA B 1 184 ? 13.445 -14.484 -24.109 1 97.94 184 ALA B CA 1
ATOM 5845 C C . ALA B 1 184 ? 14.906 -14.414 -24.547 1 97.94 184 ALA B C 1
ATOM 5847 O O . ALA B 1 184 ? 15.773 -15.055 -23.953 1 97.94 184 ALA B O 1
ATOM 5848 N N . LYS B 1 185 ? 15.133 -13.68 -25.578 1 97.31 185 LYS B N 1
ATOM 5849 C CA . LYS B 1 185 ? 16.5 -13.492 -26.031 1 97.31 185 LYS B CA 1
ATOM 5850 C C . LYS B 1 185 ? 17.344 -12.75 -25 1 97.31 185 LYS B C 1
ATOM 5852 O O . LYS B 1 185 ? 18.484 -13.117 -24.734 1 97.31 185 LYS B O 1
ATOM 5857 N N . LEU B 1 186 ? 16.766 -11.703 -24.453 1 97.5 186 LEU B N 1
ATOM 5858 C CA . LEU B 1 186 ? 17.453 -10.953 -23.406 1 97.5 186 LEU B CA 1
ATOM 5859 C C . LEU B 1 186 ? 17.766 -11.859 -22.219 1 97.5 186 LEU B C 1
ATOM 5861 O O . LEU B 1 186 ? 18.812 -11.719 -21.594 1 97.5 186 LEU B O 1
ATOM 5865 N N . TYR B 1 187 ? 16.844 -12.82 -21.953 1 98.69 187 TYR B N 1
ATOM 5866 C CA . TYR B 1 187 ? 17.016 -13.75 -20.844 1 98.69 187 TYR B CA 1
ATOM 5867 C C . TYR B 1 187 ? 17.797 -14.984 -21.266 1 98.69 187 TYR B C 1
ATOM 5869 O O . TYR B 1 187 ? 17.969 -15.922 -20.484 1 98.69 187 TYR B O 1
ATOM 5877 N N . GLN B 1 188 ? 18.188 -15.102 -22.484 1 98.38 188 GLN B N 1
ATOM 5878 C CA . GLN B 1 188 ? 19.047 -16.141 -23.016 1 98.38 188 GLN B CA 1
ATOM 5879 C C . GLN B 1 188 ? 18.375 -17.516 -22.969 1 98.38 188 GLN B C 1
ATOM 5881 O O . GLN B 1 188 ? 18.984 -18.484 -22.531 1 98.38 188 GLN B O 1
ATOM 5886 N N . TYR B 1 189 ? 17.141 -17.516 -23.359 1 98.56 189 TYR B N 1
ATOM 5887 C CA . TYR B 1 189 ? 16.469 -18.797 -23.469 1 98.56 189 TYR B CA 1
ATOM 5888 C C . TYR B 1 189 ? 17.203 -19.719 -24.453 1 98.56 189 TYR B C 1
ATOM 5890 O O . TYR B 1 189 ? 17.781 -19.25 -25.438 1 98.56 189 TYR B O 1
ATOM 5898 N N . PRO B 1 190 ? 17.203 -21.031 -24.188 1 98.12 190 PRO B N 1
ATOM 5899 C CA . PRO B 1 190 ? 17.797 -21.922 -25.188 1 98.12 190 PRO B CA 1
ATOM 5900 C C . PRO B 1 190 ? 17 -21.938 -26.484 1 98.12 190 PRO B C 1
ATOM 5902 O O . PRO B 1 190 ? 15.781 -21.828 -26.469 1 98.12 190 PRO B O 1
ATOM 5905 N N . PRO B 1 191 ? 17.719 -22.031 -27.594 1 96.31 191 PRO B N 1
ATOM 5906 C CA . PRO B 1 191 ? 17.031 -21.984 -28.875 1 96.31 191 PRO B CA 1
ATOM 5907 C C . PRO B 1 191 ? 16.281 -23.266 -29.203 1 96.31 191 PRO B C 1
ATOM 5909 O O . PRO B 1 191 ? 16.594 -23.953 -30.172 1 96.31 191 PRO B O 1
ATOM 5912 N N . LEU B 1 192 ? 15.336 -23.641 -28.438 1 97.12 192 LEU B N 1
ATOM 5913 C CA . LEU B 1 192 ? 14.43 -24.766 -28.578 1 97.12 192 LEU B CA 1
ATOM 5914 C C . LEU B 1 192 ? 13.008 -24.297 -28.859 1 97.12 192 LEU B C 1
ATOM 5916 O O . LEU B 1 192 ? 12.727 -23.094 -28.812 1 97.12 192 LEU B O 1
ATOM 5920 N N . THR B 1 193 ? 12.102 -25.234 -29.203 1 96.75 193 THR B N 1
ATOM 5921 C CA . THR B 1 193 ? 10.82 -24.797 -29.734 1 96.75 193 THR B CA 1
ATOM 5922 C C . THR B 1 193 ? 9.664 -25.375 -28.906 1 96.75 193 THR B C 1
ATOM 5924 O O . THR B 1 193 ? 8.508 -25.016 -29.109 1 96.75 193 THR B O 1
ATOM 5927 N N . GLY B 1 194 ? 9.906 -26.312 -28.047 1 97.19 194 GLY B N 1
ATOM 5928 C CA . GLY B 1 194 ? 8.883 -26.969 -27.25 1 97.19 194 GLY B CA 1
ATOM 5929 C C . GLY B 1 194 ? 8.289 -28.188 -27.938 1 97.19 194 GLY B C 1
ATOM 5930 O O . GLY B 1 194 ? 7.273 -28.719 -27.5 1 97.19 194 GLY B O 1
ATOM 5931 N N . ASP B 1 195 ? 8.969 -28.641 -28.969 1 96.75 195 ASP B N 1
ATOM 5932 C CA . ASP B 1 195 ? 8.477 -29.781 -29.734 1 96.75 195 ASP B CA 1
ATOM 5933 C C . ASP B 1 195 ? 8.289 -31 -28.828 1 96.75 195 ASP B C 1
ATOM 5935 O O . ASP B 1 195 ? 9.156 -31.328 -28.016 1 96.75 195 ASP B O 1
ATOM 5939 N N . GLY B 1 196 ? 7.133 -31.609 -28.984 1 96.38 196 GLY B N 1
ATOM 5940 C CA . GLY B 1 196 ? 6.836 -32.844 -28.234 1 96.38 196 GLY B CA 1
ATOM 5941 C C . GLY B 1 196 ? 6.379 -32.562 -26.812 1 96.38 196 GLY B C 1
ATOM 5942 O O . GLY B 1 196 ? 6.129 -33.5 -26.062 1 96.38 196 GLY B O 1
ATOM 5943 N N . GLN B 1 197 ? 6.301 -31.359 -26.422 1 97.25 197 GLN B N 1
ATOM 5944 C CA . GLN B 1 197 ? 5.914 -31 -25.047 1 97.25 197 GLN B CA 1
ATOM 5945 C C . GLN B 1 197 ? 4.516 -30.391 -25.016 1 97.25 197 GLN B C 1
ATOM 5947 O O . GLN B 1 197 ? 4 -29.953 -26.047 1 97.25 197 GLN B O 1
ATOM 5952 N N . CYS B 1 198 ? 3.906 -30.375 -23.828 1 98.31 198 CYS B N 1
ATOM 5953 C CA . CYS B 1 198 ? 2.6 -29.766 -23.641 1 98.31 198 CYS B CA 1
ATOM 5954 C C . CYS B 1 198 ? 2.619 -28.828 -22.438 1 98.31 198 CYS B C 1
ATOM 5956 O O . CYS B 1 198 ? 3.039 -29.203 -21.344 1 98.31 198 CYS B O 1
ATOM 5958 N N . LEU B 1 199 ? 2.242 -27.641 -22.672 1 98.62 199 LEU B N 1
ATOM 5959 C CA . LEU B 1 199 ? 2.094 -26.641 -21.625 1 98.62 199 LEU B CA 1
ATOM 5960 C C . LEU B 1 199 ? 0.621 -26.391 -21.328 1 98.62 199 LEU B C 1
ATOM 5962 O O . LEU B 1 199 ? -0.176 -26.156 -22.234 1 98.62 199 LEU B O 1
ATOM 5966 N N . GLY B 1 200 ? 0.266 -26.516 -20.047 1 98.69 200 GLY B N 1
ATOM 5967 C CA . GLY B 1 200 ? -1.093 -26.219 -19.625 1 98.69 200 GLY B CA 1
ATOM 5968 C C . GLY B 1 200 ? -1.246 -24.812 -19.062 1 98.69 200 GLY B C 1
ATOM 5969 O O . GLY B 1 200 ? -0.411 -24.344 -18.281 1 98.69 200 GLY B O 1
ATOM 5970 N N . ILE B 1 201 ? -2.291 -24.109 -19.469 1 97.25 201 ILE B N 1
ATOM 5971 C CA . ILE B 1 201 ? -2.654 -22.797 -18.953 1 97.25 201 ILE B CA 1
ATOM 5972 C C . ILE B 1 201 ? -3.973 -22.891 -18.188 1 97.25 201 ILE B C 1
ATOM 5974 O O . ILE B 1 201 ? -4.984 -23.344 -18.734 1 97.25 201 ILE B O 1
ATOM 5978 N N . ILE B 1 202 ? -3.928 -22.484 -16.906 1 95 202 ILE B N 1
ATOM 5979 C CA . ILE B 1 202 ? -5.141 -22.469 -16.094 1 95 202 ILE B CA 1
ATOM 5980 C C . ILE B 1 202 ? -5.871 -21.141 -16.281 1 95 202 ILE B C 1
ATOM 5982 O O . ILE B 1 202 ? -5.316 -20.062 -16 1 95 202 ILE B O 1
ATOM 5986 N N . ALA B 1 203 ? -7.074 -21.172 -16.75 1 90.5 203 ALA B N 1
ATOM 5987 C CA . ALA B 1 203 ? -7.906 -20 -16.984 1 90.5 203 ALA B CA 1
ATOM 5988 C C . ALA B 1 203 ? -9.125 -20 -16.062 1 90.5 203 ALA B C 1
ATOM 5990 O O . ALA B 1 203 ? -10.055 -20.797 -16.25 1 90.5 203 ALA B O 1
ATOM 5991 N N . LEU B 1 204 ? -9.164 -19.109 -15.125 1 85.25 204 LEU B N 1
ATOM 5992 C CA . LEU B 1 204 ? -10.266 -19.109 -14.164 1 85.25 204 LEU B CA 1
ATOM 5993 C C . LEU B 1 204 ? -11.414 -18.234 -14.656 1 85.25 204 LEU B C 1
ATOM 5995 O O . LEU B 1 204 ? -12.539 -18.344 -14.164 1 85.25 204 LEU B O 1
ATOM 5999 N N . GLU B 1 205 ? -11.094 -17.344 -15.57 1 77.94 205 GLU B N 1
ATOM 6000 C CA . GLU B 1 205 ? -12.156 -16.516 -16.141 1 77.94 205 GLU B CA 1
ATOM 6001 C C . GLU B 1 205 ? -11.891 -16.219 -17.609 1 77.94 205 GLU B C 1
ATOM 6003 O O . GLU B 1 205 ? -10.766 -15.914 -17.984 1 77.94 205 GLU B O 1
ATOM 6008 N N . GLY B 1 206 ? -12.914 -16.406 -18.359 1 77.19 206 GLY B N 1
ATOM 6009 C CA . GLY B 1 206 ? -12.867 -15.969 -19.734 1 77.19 206 GLY B CA 1
ATOM 6010 C C . GLY B 1 206 ? -12.125 -16.938 -20.641 1 77.19 206 GLY B C 1
ATOM 6011 O O . GLY B 1 206 ? -11.82 -18.047 -20.234 1 77.19 206 GLY B O 1
ATOM 6012 N N . SER B 1 207 ? -12.117 -16.531 -21.891 1 84.31 207 SER B N 1
ATOM 6013 C CA . SER B 1 207 ? -11.422 -17.281 -22.938 1 84.31 207 SER B CA 1
ATOM 6014 C C . SER B 1 207 ? -10.633 -16.359 -23.859 1 84.31 207 SER B C 1
ATOM 6016 O O . SER B 1 207 ? -10.172 -15.297 -23.438 1 84.31 207 SER B O 1
ATOM 6018 N N . TYR B 1 208 ? -10.305 -16.875 -25.047 1 87.25 208 TYR B N 1
ATOM 6019 C CA . TYR B 1 208 ? -9.562 -16.109 -26.031 1 87.25 208 TYR B CA 1
ATOM 6020 C C . TYR B 1 208 ? -10.25 -16.141 -27.391 1 87.25 208 TYR B C 1
ATOM 6022 O O . TYR B 1 208 ? -11.125 -16.984 -27.625 1 87.25 208 TYR B O 1
ATOM 6030 N N . SER B 1 209 ? -9.875 -15.219 -28.25 1 84.44 209 SER B N 1
ATOM 6031 C CA . SER B 1 209 ? -10.391 -15.133 -29.609 1 84.44 209 SER B CA 1
ATOM 6032 C C . SER B 1 209 ? -9.469 -15.852 -30.594 1 84.44 209 SER B C 1
ATOM 6034 O O . SER B 1 209 ? -8.297 -15.5 -30.734 1 84.44 209 SER B O 1
ATOM 6036 N N . ASP B 1 210 ? -10.062 -16.812 -31.391 1 86.19 210 ASP B N 1
ATOM 6037 C CA . ASP B 1 210 ? -9.281 -17.5 -32.406 1 86.19 210 ASP B CA 1
ATOM 6038 C C . ASP B 1 210 ? -8.773 -16.531 -33.469 1 86.19 210 ASP B C 1
ATOM 6040 O O . ASP B 1 210 ? -7.672 -16.688 -34 1 86.19 210 ASP B O 1
ATOM 6044 N N . GLN B 1 211 ? -9.617 -15.586 -33.719 1 84.81 211 GLN B N 1
ATOM 6045 C CA . GLN B 1 211 ? -9.242 -14.578 -34.719 1 84.81 211 GLN B CA 1
ATOM 6046 C C . GLN B 1 211 ? -8.047 -13.766 -34.219 1 84.81 211 GLN B C 1
ATOM 6048 O O . GLN B 1 211 ? -7.125 -13.492 -35 1 84.81 211 GLN B O 1
ATOM 6053 N N . ASP B 1 212 ? -8.07 -13.391 -32.969 1 86.25 212 ASP B N 1
ATOM 6054 C CA . ASP B 1 212 ? -6.953 -12.633 -32.406 1 86.25 212 ASP B CA 1
ATOM 6055 C C . ASP B 1 212 ? -5.676 -13.477 -32.375 1 86.25 212 ASP B C 1
ATOM 6057 O O . ASP B 1 212 ? -4.582 -12.961 -32.625 1 86.25 212 ASP B O 1
ATOM 6061 N N . MET B 1 213 ? -5.859 -14.742 -32.094 1 91.31 213 MET B N 1
ATOM 6062 C CA . MET B 1 213 ? -4.703 -15.625 -32.031 1 91.31 213 MET B CA 1
ATOM 6063 C C . MET B 1 213 ? -4.059 -15.75 -33.406 1 91.31 213 MET B C 1
ATOM 6065 O O . MET B 1 213 ? -2.836 -15.641 -33.562 1 91.31 213 MET B O 1
ATOM 6069 N N . LYS B 1 214 ? -4.832 -15.938 -34.406 1 89 214 LYS B N 1
ATOM 6070 C CA . LYS B 1 214 ? -4.332 -16.062 -35.781 1 89 214 LYS B CA 1
ATOM 6071 C C . LYS B 1 214 ? -3.619 -14.781 -36.219 1 89 214 LYS B C 1
ATOM 6073 O O . LYS B 1 214 ? -2.535 -14.844 -36.812 1 89 214 LYS B O 1
ATOM 6078 N N . ALA B 1 215 ? -4.277 -13.688 -35.875 1 86.56 215 ALA B N 1
ATOM 6079 C CA . ALA B 1 215 ? -3.701 -12.398 -36.25 1 86.56 215 ALA B CA 1
ATOM 6080 C C . ALA B 1 215 ? -2.348 -12.188 -35.562 1 86.56 215 ALA B C 1
ATOM 6082 O O . ALA B 1 215 ? -1.409 -11.688 -36.188 1 86.56 215 ALA B O 1
ATOM 6083 N N . TYR B 1 216 ? -2.271 -12.531 -34.344 1 92 216 TYR B N 1
ATOM 6084 C CA . TYR B 1 216 ? -1.054 -12.328 -33.594 1 92 216 TYR B CA 1
ATOM 6085 C C . TYR B 1 216 ? 0.096 -13.148 -34.156 1 92 216 TYR B C 1
ATOM 6087 O O . TYR B 1 216 ? 1.185 -12.625 -34.406 1 92 216 TYR B O 1
ATOM 6095 N N . PHE B 1 217 ? -0.053 -14.344 -34.406 1 92.88 217 PHE B N 1
ATOM 6096 C CA . PHE B 1 217 ? 1.025 -15.227 -34.844 1 92.88 217 PHE B CA 1
ATOM 6097 C C . PHE B 1 217 ? 1.396 -14.961 -36.281 1 92.88 217 PHE B C 1
ATOM 6099 O O . PHE B 1 217 ? 2.561 -15.086 -36.656 1 92.88 217 PHE B O 1
ATOM 6106 N N . MET B 1 218 ? 0.429 -14.539 -37.062 1 88.88 218 MET B N 1
ATOM 6107 C CA . MET B 1 218 ? 0.749 -14.078 -38.406 1 88.88 218 MET B CA 1
ATOM 6108 C C . MET B 1 218 ? 1.68 -12.875 -38.375 1 88.88 218 MET B C 1
ATOM 6110 O O . MET B 1 218 ? 2.654 -12.812 -39.125 1 88.88 218 MET B O 1
ATOM 6114 N N . ALA B 1 219 ? 1.342 -12.008 -37.5 1 87.56 219 ALA B N 1
ATOM 6115 C CA . ALA B 1 219 ? 2.148 -10.797 -37.375 1 87.56 219 ALA B CA 1
ATOM 6116 C C . ALA B 1 219 ? 3.555 -11.125 -36.875 1 87.56 219 ALA B C 1
ATOM 6118 O O . ALA B 1 219 ? 4.523 -10.469 -37.281 1 87.56 219 ALA B O 1
ATOM 6119 N N . LEU B 1 220 ? 3.693 -12.086 -36 1 89.12 220 LEU B N 1
ATOM 6120 C CA . LEU B 1 220 ? 4.988 -12.484 -35.469 1 89.12 220 LEU B CA 1
ATOM 6121 C C . LEU B 1 220 ? 5.793 -13.273 -36.5 1 89.12 220 LEU B C 1
ATOM 6123 O O . LEU B 1 220 ? 7.004 -13.453 -36.344 1 89.12 220 LEU B O 1
ATOM 6127 N N . GLY B 1 221 ? 5.102 -13.766 -37.531 1 85.81 221 GLY B N 1
ATOM 6128 C CA . GLY B 1 221 ? 5.754 -14.594 -38.531 1 85.81 221 GLY B CA 1
ATOM 6129 C C . GLY B 1 221 ? 6.023 -16.016 -38.062 1 85.81 221 GLY B C 1
ATOM 6130 O O . GLY B 1 221 ? 7.016 -16.625 -38.469 1 85.81 221 GLY B O 1
ATOM 6131 N N . VAL B 1 222 ? 5.23 -16.406 -37.094 1 85.5 222 VAL B N 1
ATOM 6132 C CA . VAL B 1 222 ? 5.371 -17.734 -36.531 1 85.5 222 VAL B CA 1
ATOM 6133 C C . VAL B 1 222 ? 4.117 -18.562 -36.812 1 85.5 222 VAL B C 1
ATOM 6135 O O . VAL B 1 222 ? 3.008 -18.016 -36.875 1 85.5 222 VAL B O 1
ATOM 6138 N N . GLU B 1 223 ? 4.359 -19.797 -37.188 1 83.5 223 GLU B N 1
ATOM 6139 C CA . GLU B 1 223 ? 3.213 -20.688 -37.375 1 83.5 223 GLU B CA 1
ATOM 6140 C C . GLU B 1 223 ? 2.375 -20.781 -36.125 1 83.5 223 GLU B C 1
ATOM 6142 O O . GLU B 1 223 ? 2.918 -20.844 -35 1 83.5 223 GLU B O 1
ATOM 6147 N N . MET B 1 224 ? 1.144 -20.734 -36.281 1 82 224 MET B N 1
ATOM 6148 C CA . MET B 1 224 ? 0.241 -20.812 -35.125 1 82 224 MET B CA 1
ATOM 6149 C C . MET B 1 224 ? 0.422 -22.141 -34.375 1 82 224 MET B C 1
ATOM 6151 O O . MET B 1 224 ? 0.323 -23.219 -34.969 1 82 224 MET B O 1
ATOM 6155 N N . PRO B 1 225 ? 0.672 -22.062 -33.188 1 87.94 225 PRO B N 1
ATOM 6156 C CA . PRO B 1 225 ? 0.798 -23.297 -32.406 1 87.94 225 PRO B CA 1
ATOM 6157 C C . PRO B 1 225 ? -0.538 -24.016 -32.219 1 87.94 225 PRO B C 1
ATOM 6159 O O . PRO B 1 225 ? -1.595 -23.438 -32.5 1 87.94 225 PRO B O 1
ATOM 6162 N N . ARG B 1 226 ? -0.462 -25.297 -31.875 1 94.69 226 ARG B N 1
ATOM 6163 C CA . ARG B 1 226 ? -1.671 -26.031 -31.547 1 94.69 226 ARG B CA 1
ATOM 6164 C C . ARG B 1 226 ? -2.207 -25.609 -30.172 1 94.69 226 ARG B C 1
ATOM 6166 O O . ARG B 1 226 ? -1.563 -25.844 -29.156 1 94.69 226 ARG B O 1
ATOM 6173 N N . ILE B 1 227 ? -3.328 -24.922 -30.125 1 95.12 227 ILE B N 1
ATOM 6174 C CA . ILE B 1 227 ? -4 -24.484 -28.906 1 95.12 227 ILE B CA 1
ATOM 6175 C C . ILE B 1 227 ? -5.273 -25.297 -28.703 1 95.12 227 ILE B C 1
ATOM 6177 O O . ILE B 1 227 ? -6.145 -25.344 -29.578 1 95.12 227 ILE B O 1
ATOM 6181 N N . ILE B 1 228 ? -5.332 -25.938 -27.562 1 93.75 228 ILE B N 1
ATOM 6182 C CA . ILE B 1 228 ? -6.43 -26.859 -27.25 1 93.75 228 ILE B CA 1
ATOM 6183 C C . ILE B 1 228 ? -7.277 -26.297 -26.125 1 93.75 228 ILE B C 1
ATOM 6185 O O . ILE B 1 228 ? -6.758 -25.953 -25.062 1 93.75 228 ILE B O 1
ATOM 6189 N N . LYS B 1 229 ? -8.516 -26.125 -26.328 1 90.5 229 LYS B N 1
ATOM 6190 C CA . LYS B 1 229 ? -9.445 -25.688 -25.281 1 90.5 229 LYS B CA 1
ATOM 6191 C C . LYS B 1 229 ? -10 -26.875 -24.516 1 90.5 229 LYS B C 1
ATOM 6193 O O . LYS B 1 229 ? -10.523 -27.812 -25.109 1 90.5 229 LYS B O 1
ATOM 6198 N N . ILE B 1 230 ? -9.758 -26.891 -23.25 1 90.75 230 ILE B N 1
ATOM 6199 C CA . ILE B 1 230 ? -10.258 -27.938 -22.375 1 90.75 230 ILE B CA 1
ATOM 6200 C C . ILE B 1 230 ? -11.148 -27.344 -21.297 1 90.75 230 ILE B C 1
ATOM 6202 O O . ILE B 1 230 ? -10.836 -26.281 -20.75 1 90.75 230 ILE B O 1
ATOM 6206 N N . GLY B 1 231 ? -12.242 -28 -20.812 1 76.69 231 GLY B N 1
ATOM 6207 C CA . GLY B 1 231 ? -13.156 -27.578 -19.766 1 76.69 231 GLY B CA 1
ATOM 6208 C C . GLY B 1 231 ? -14.617 -27.656 -20.188 1 76.69 231 GLY B C 1
ATOM 6209 O O . GLY B 1 231 ? -14.922 -27.984 -21.328 1 76.69 231 GLY B O 1
ATOM 6210 N N . GLU B 1 232 ? -15.547 -27.578 -19.016 1 58.44 232 GLU B N 1
ATOM 6211 C CA . GLU B 1 232 ? -16.969 -27.812 -19.219 1 58.44 232 GLU B CA 1
ATOM 6212 C C . GLU B 1 232 ? -17.594 -26.688 -20.047 1 58.44 232 GLU B C 1
ATOM 6214 O O . GLU B 1 232 ? -17.359 -25.516 -19.781 1 58.44 232 GLU B O 1
ATOM 6219 N N . ASP B 1 233 ? -18.391 -27.031 -21.047 1 53.53 233 ASP B N 1
ATOM 6220 C CA . ASP B 1 233 ? -19.156 -26.266 -22.031 1 53.53 233 ASP B CA 1
ATOM 6221 C C . ASP B 1 233 ? -18.297 -25.203 -22.703 1 53.53 233 ASP B C 1
ATOM 6223 O O . ASP B 1 233 ? -17.672 -24.375 -22.016 1 53.53 233 ASP B O 1
ATOM 6227 N N . THR B 1 234 ? -17.609 -25.734 -23.719 1 50.44 234 THR B N 1
ATOM 6228 C CA . THR B 1 234 ? -16.766 -24.844 -24.516 1 50.44 234 THR B CA 1
ATOM 6229 C C . THR B 1 234 ? -17.234 -23.391 -24.359 1 50.44 234 THR B C 1
ATOM 6231 O O . THR B 1 234 ? -18.422 -23.094 -24.5 1 50.44 234 THR B O 1
ATOM 6234 N N . PRO B 1 235 ? -16.422 -22.594 -23.641 1 49.66 235 PRO B N 1
ATOM 6235 C CA . PRO B 1 235 ? -16.859 -21.203 -23.625 1 49.66 235 PRO B CA 1
ATOM 6236 C C . PRO B 1 235 ? -17.547 -20.766 -24.922 1 49.66 235 PRO B C 1
ATOM 6238 O O . PRO B 1 235 ? -17.078 -21.094 -26.016 1 49.66 235 PRO B O 1
ATOM 6241 N N . ASP B 1 236 ? -18.891 -21.078 -25.062 1 44.22 236 ASP B N 1
ATOM 6242 C CA . ASP B 1 236 ? -19.5 -20.438 -26.234 1 44.22 236 ASP B CA 1
ATOM 6243 C C . ASP B 1 236 ? -19.062 -18.984 -26.359 1 44.22 236 ASP B C 1
ATOM 6245 O O . ASP B 1 236 ? -18.328 -18.469 -25.516 1 44.22 236 ASP B O 1
ATOM 6249 N N . ASP B 1 237 ? -19.359 -18.531 -27.594 1 41.78 237 ASP B N 1
ATOM 6250 C CA . ASP B 1 237 ? -19.094 -17.172 -28.031 1 41.78 237 ASP B CA 1
ATOM 6251 C C . ASP B 1 237 ? -19.375 -16.172 -26.922 1 41.78 237 ASP B C 1
ATOM 6253 O O . ASP B 1 237 ? -19.078 -14.977 -27.047 1 41.78 237 ASP B O 1
ATOM 6257 N N . SER B 1 238 ? -20.094 -16.656 -26.031 1 41.66 238 SER B N 1
ATOM 6258 C CA . SER B 1 238 ? -20.516 -15.727 -24.984 1 41.66 238 SER B CA 1
ATOM 6259 C C . SER B 1 238 ? -19.375 -15.461 -23.984 1 41.66 238 SER B C 1
ATOM 6261 O O . SER B 1 238 ? -19.469 -14.547 -23.172 1 41.66 238 SER B O 1
ATOM 6263 N N . TRP B 1 239 ? -18.453 -16.422 -24.047 1 51.31 239 TRP B N 1
ATOM 6264 C CA . TRP B 1 239 ? -17.406 -16.109 -23.094 1 51.31 239 TRP B CA 1
ATOM 6265 C C . TRP B 1 239 ? -16.5 -15 -23.609 1 51.31 239 TRP B C 1
ATOM 6267 O O . TRP B 1 239 ? -15.961 -15.102 -24.719 1 51.31 239 TRP B O 1
ATOM 6277 N N . LEU B 1 240 ? -16.562 -13.883 -23.078 1 57.75 240 LEU B N 1
ATOM 6278 C CA . LEU B 1 240 ? -15.852 -12.664 -23.469 1 57.75 240 LEU B CA 1
ATOM 6279 C C . LEU B 1 240 ? -14.344 -12.859 -23.328 1 57.75 240 LEU B C 1
ATOM 6281 O O . LEU B 1 240 ? -13.883 -13.547 -22.422 1 57.75 240 LEU B O 1
ATOM 6285 N N . PRO B 1 241 ? -13.68 -12.648 -24.531 1 54.62 241 PRO B N 1
ATOM 6286 C CA . PRO B 1 241 ? -12.219 -12.672 -24.422 1 54.62 241 PRO B CA 1
ATOM 6287 C C . PRO B 1 241 ? -11.719 -11.977 -23.172 1 54.62 241 PRO B C 1
ATOM 6289 O O . PRO B 1 241 ? -12.289 -10.977 -22.734 1 54.62 241 PRO B O 1
ATOM 6292 N N . ASN B 1 242 ? -10.875 -12.758 -22.531 1 79.88 242 ASN B N 1
ATOM 6293 C CA . ASN B 1 242 ? -10.18 -12.281 -21.344 1 79.88 242 ASN B CA 1
ATOM 6294 C C . ASN B 1 242 ? -8.727 -11.922 -21.641 1 79.88 242 ASN B C 1
ATOM 6296 O O . ASN B 1 242 ? -8.016 -12.703 -22.266 1 79.88 242 ASN B O 1
ATOM 6300 N N . ALA B 1 243 ? -8.344 -10.742 -21.281 1 82.56 243 ALA B N 1
ATOM 6301 C CA . ALA B 1 243 ? -7.016 -10.234 -21.609 1 82.56 243 ALA B CA 1
ATOM 6302 C C . ALA B 1 243 ? -5.922 -11.086 -20.969 1 82.56 243 ALA B C 1
ATOM 6304 O O . ALA B 1 243 ? -4.863 -11.297 -21.562 1 82.56 243 ALA B O 1
ATOM 6305 N N . GLU B 1 244 ? -6.145 -11.594 -19.812 1 86.94 244 GLU B N 1
ATOM 6306 C CA . GLU B 1 244 ? -5.176 -12.414 -19.094 1 86.94 244 GLU B CA 1
ATOM 6307 C C . GLU B 1 244 ? -4.945 -13.75 -19.812 1 86.94 244 GLU B C 1
ATOM 6309 O O . GLU B 1 244 ? -3.801 -14.148 -20.031 1 86.94 244 GLU B O 1
ATOM 6314 N N . VAL B 1 245 ? -6.027 -14.359 -20.188 1 90.5 245 VAL B N 1
ATOM 6315 C CA . VAL B 1 245 ? -5.926 -15.641 -20.875 1 90.5 245 VAL B CA 1
ATOM 6316 C C . VAL B 1 245 ? -5.227 -15.445 -22.219 1 90.5 245 VAL B C 1
ATOM 6318 O O . VAL B 1 245 ? -4.352 -16.234 -22.594 1 90.5 245 VAL B O 1
ATOM 6321 N N . THR B 1 246 ? -5.652 -14.406 -22.906 1 91.44 246 THR B N 1
ATOM 6322 C CA . THR B 1 246 ? -5.062 -14.109 -24.203 1 91.44 246 THR B CA 1
ATOM 6323 C C . THR B 1 246 ? -3.561 -13.875 -24.078 1 91.44 246 THR B C 1
ATOM 6325 O O . THR B 1 246 ? -2.773 -14.438 -24.844 1 91.44 246 THR B O 1
ATOM 6328 N N . GLN B 1 247 ? -3.17 -13.094 -23.094 1 94.06 247 GLN B N 1
ATOM 6329 C CA . GLN B 1 247 ? -1.762 -12.789 -22.859 1 94.06 247 GLN B CA 1
ATOM 6330 C C . GLN B 1 247 ? -0.974 -14.055 -22.531 1 94.06 247 GLN B C 1
ATOM 6332 O O . GLN B 1 247 ? 0.113 -14.273 -23.078 1 94.06 247 GLN B O 1
ATOM 6337 N N . ASP B 1 248 ? -1.481 -14.875 -21.703 1 96.56 248 ASP B N 1
ATOM 6338 C CA . ASP B 1 248 ? -0.786 -16.078 -21.281 1 96.56 248 ASP B CA 1
ATOM 6339 C C . ASP B 1 248 ? -0.526 -17.016 -22.469 1 96.56 248 ASP B C 1
ATOM 6341 O O . ASP B 1 248 ? 0.576 -17.547 -22.609 1 96.56 248 ASP B O 1
ATOM 6345 N N . ILE B 1 249 ? -1.533 -17.156 -23.312 1 96.31 249 ILE B N 1
ATOM 6346 C CA . ILE B 1 249 ? -1.42 -18.047 -24.453 1 96.31 249 ILE B CA 1
ATOM 6347 C C . ILE B 1 249 ? -0.409 -17.484 -25.453 1 96.31 249 ILE B C 1
ATOM 6349 O O . ILE B 1 249 ? 0.462 -18.203 -25.938 1 96.31 249 ILE B O 1
ATOM 6353 N N . GLN B 1 250 ? -0.555 -16.234 -25.719 1 95.81 250 GLN B N 1
ATOM 6354 C CA . GLN B 1 250 ? 0.302 -15.609 -26.719 1 95.81 250 GLN B CA 1
ATOM 6355 C C . GLN B 1 250 ? 1.764 -15.625 -26.281 1 95.81 250 GLN B C 1
ATOM 6357 O O . GLN B 1 250 ? 2.656 -15.883 -27.094 1 95.81 250 GLN B O 1
ATOM 6362 N N . ILE B 1 251 ? 2.045 -15.414 -25 1 97.06 251 ILE B N 1
ATOM 6363 C CA . ILE B 1 251 ? 3.412 -15.469 -24.484 1 97.06 251 ILE B CA 1
ATOM 6364 C C . ILE B 1 251 ? 3.936 -16.891 -24.562 1 97.06 251 ILE B C 1
ATOM 6366 O O . ILE B 1 251 ? 4.996 -17.141 -25.141 1 97.06 251 ILE B O 1
ATOM 6370 N N . ALA B 1 252 ? 3.232 -17.828 -24.078 1 97.5 252 ALA B N 1
ATOM 6371 C CA . ALA B 1 252 ? 3.654 -19.234 -24.047 1 97.5 252 ALA B CA 1
ATOM 6372 C C . ALA B 1 252 ? 3.859 -19.766 -25.469 1 97.5 252 ALA B C 1
ATOM 6374 O O . ALA B 1 252 ? 4.883 -20.391 -25.75 1 97.5 252 ALA B O 1
ATOM 6375 N N . ALA B 1 253 ? 2.91 -19.5 -26.328 1 96.81 253 ALA B N 1
ATOM 6376 C CA . ALA B 1 253 ? 2.926 -20.062 -27.672 1 96.81 253 ALA B CA 1
ATOM 6377 C C . ALA B 1 253 ? 3.986 -19.391 -28.531 1 96.81 253 ALA B C 1
ATOM 6379 O O . ALA B 1 253 ? 4.559 -20.016 -29.438 1 96.81 253 ALA B O 1
ATOM 6380 N N . ALA B 1 254 ? 4.215 -18.156 -28.297 1 96.19 254 ALA B N 1
ATOM 6381 C CA . ALA B 1 254 ? 5.277 -17.469 -29.031 1 96.19 254 ALA B CA 1
ATOM 6382 C C . ALA B 1 254 ? 6.645 -18.062 -28.688 1 96.19 254 ALA B C 1
ATOM 6384 O O . ALA B 1 254 ? 7.535 -18.109 -29.547 1 96.19 254 ALA B O 1
ATOM 6385 N N . LEU B 1 255 ? 6.816 -18.5 -27.5 1 97.25 255 LEU B N 1
ATOM 6386 C CA . LEU B 1 255 ? 8.109 -18.984 -27.016 1 97.25 255 LEU B CA 1
ATOM 6387 C C . LEU B 1 255 ? 8.273 -20.469 -27.281 1 97.25 255 LEU B C 1
ATOM 6389 O O . LEU B 1 255 ? 9.391 -20.984 -27.359 1 97.25 255 LEU B O 1
ATOM 6393 N N . CYS B 1 256 ? 7.117 -21.156 -27.406 1 97.25 256 CYS B N 1
ATOM 6394 C CA . CYS B 1 256 ? 7.094 -22.578 -27.688 1 97.25 256 CYS B CA 1
ATOM 6395 C C . CYS B 1 256 ? 6.176 -22.891 -28.859 1 97.25 256 CYS B C 1
ATOM 6397 O O . CYS B 1 256 ? 5.176 -23.594 -28.703 1 97.25 256 CYS B O 1
ATOM 6399 N N . PRO B 1 257 ? 6.598 -22.531 -30.031 1 95.88 257 PRO B N 1
ATOM 6400 C CA . PRO B 1 257 ? 5.68 -22.562 -31.172 1 95.88 257 PRO B CA 1
ATOM 6401 C C . PRO B 1 257 ? 5.348 -23.984 -31.625 1 95.88 257 PRO B C 1
ATOM 6403 O O . PRO B 1 257 ? 4.359 -24.203 -32.344 1 95.88 257 PRO B O 1
ATOM 6406 N N . GLN B 1 258 ? 6.098 -25 -31.234 1 96.94 258 GLN B N 1
ATOM 6407 C CA . GLN B 1 258 ? 5.836 -26.375 -31.672 1 96.94 258 GLN B CA 1
ATOM 6408 C C . GLN B 1 258 ? 5.266 -27.219 -30.531 1 96.94 258 GLN B C 1
ATOM 6410 O O . GLN B 1 258 ? 5.121 -28.438 -30.672 1 96.94 258 GLN B O 1
ATOM 6415 N N . ALA B 1 259 ? 4.953 -26.578 -29.422 1 97.44 259 ALA B N 1
ATOM 6416 C CA . ALA B 1 259 ? 4.332 -27.281 -28.312 1 97.44 259 ALA B CA 1
ATOM 6417 C C . ALA B 1 259 ? 2.812 -27.297 -28.453 1 97.44 259 ALA B C 1
ATOM 6419 O O . ALA B 1 259 ? 2.24 -26.5 -29.188 1 97.44 259 ALA B O 1
ATOM 6420 N N . ASP B 1 260 ? 2.213 -28.281 -27.797 1 97.81 260 ASP B N 1
ATOM 6421 C CA . ASP B 1 260 ? 0.779 -28.188 -27.547 1 97.81 260 ASP B CA 1
ATOM 6422 C C . ASP B 1 260 ? 0.484 -27.25 -26.375 1 97.81 260 ASP B C 1
ATOM 6424 O O . ASP B 1 260 ? 1.1 -27.375 -25.312 1 97.81 260 ASP B O 1
ATOM 6428 N N . ILE B 1 261 ? -0.426 -26.328 -26.625 1 97.88 261 ILE B N 1
ATOM 6429 C CA . ILE B 1 261 ? -0.874 -25.453 -25.547 1 97.88 261 ILE B CA 1
ATOM 6430 C C . ILE B 1 261 ? -2.297 -25.828 -25.141 1 97.88 261 ILE B C 1
ATOM 6432 O O . ILE B 1 261 ? -3.254 -25.547 -25.859 1 97.88 261 ILE B O 1
ATOM 6436 N N . ALA B 1 262 ? -2.416 -26.453 -23.969 1 97.5 262 ALA B N 1
ATOM 6437 C CA . ALA B 1 262 ? -3.729 -26.828 -23.453 1 97.5 262 ALA B CA 1
ATOM 6438 C C . ALA B 1 262 ? -4.266 -25.75 -22.516 1 97.5 262 ALA B C 1
ATOM 6440 O O . ALA B 1 262 ? -3.633 -25.422 -21.5 1 97.5 262 ALA B O 1
ATOM 6441 N N . VAL B 1 263 ? -5.391 -25.172 -22.859 1 95.5 263 VAL B N 1
ATOM 6442 C CA . VAL B 1 263 ? -6.004 -24.141 -22.031 1 95.5 263 VAL B CA 1
ATOM 6443 C C . VAL B 1 263 ? -7.168 -24.75 -21.25 1 95.5 263 VAL B C 1
ATOM 6445 O O . VAL B 1 263 ? -8.164 -25.172 -21.828 1 95.5 263 VAL B O 1
ATOM 6448 N N . TYR B 1 264 ? -6.992 -24.766 -19.906 1 94.69 264 TYR B N 1
ATOM 6449 C CA . TYR B 1 264 ? -7.996 -25.328 -19.016 1 94.69 264 TYR B CA 1
ATOM 6450 C C . TYR B 1 264 ? -8.922 -24.25 -18.469 1 94.69 264 TYR B C 1
ATOM 6452 O O . TYR B 1 264 ? -8.555 -23.516 -17.547 1 94.69 264 TYR B O 1
ATOM 6460 N N . HIS B 1 265 ? -10.133 -24.25 -18.938 1 89.81 265 HIS B N 1
ATOM 6461 C CA . HIS B 1 265 ? -11.086 -23.188 -18.609 1 89.81 265 HIS B CA 1
ATOM 6462 C C . HIS B 1 265 ? -11.977 -23.594 -17.438 1 89.81 265 HIS B C 1
ATOM 6464 O O . HIS B 1 265 ? -12.703 -24.594 -17.516 1 89.81 265 HIS B O 1
ATOM 6470 N N . ALA B 1 266 ? -11.891 -22.766 -16.375 1 85.31 266 ALA B N 1
ATOM 6471 C CA . ALA B 1 266 ? -12.805 -22.969 -15.25 1 85.31 266 ALA B CA 1
ATOM 6472 C C . ALA B 1 266 ? -14.148 -22.297 -15.516 1 85.31 266 ALA B C 1
ATOM 6474 O O . ALA B 1 266 ? -14.25 -21.375 -16.328 1 85.31 266 ALA B O 1
ATOM 6475 N N . ARG B 1 267 ? -15.258 -22.859 -14.805 1 74.81 267 ARG B N 1
ATOM 6476 C CA . ARG B 1 267 ? -16.578 -22.25 -14.898 1 74.81 267 ARG B CA 1
ATOM 6477 C C . ARG B 1 267 ? -16.812 -21.297 -13.734 1 74.81 267 ARG B C 1
ATOM 6479 O O . ARG B 1 267 ? -17.766 -21.469 -12.961 1 74.81 267 ARG B O 1
ATOM 6486 N N . GLY B 1 268 ? -15.898 -20.406 -13.445 1 72.5 268 GLY B N 1
ATOM 6487 C CA . GLY B 1 268 ? -16 -19.469 -12.352 1 72.5 268 GLY B CA 1
ATOM 6488 C C . GLY B 1 268 ? -14.68 -19.203 -11.656 1 72.5 268 GLY B C 1
ATOM 6489 O O . GLY B 1 268 ? -13.688 -19.875 -11.938 1 72.5 268 GLY B O 1
ATOM 6490 N N . ALA B 1 269 ? -14.719 -18.219 -10.797 1 71.56 269 ALA B N 1
ATOM 6491 C CA . ALA B 1 269 ? -13.461 -17.781 -10.188 1 71.56 269 ALA B CA 1
ATOM 6492 C C . ALA B 1 269 ? -13.422 -18.141 -8.703 1 71.56 269 ALA B C 1
ATOM 6494 O O . ALA B 1 269 ? -12.594 -17.625 -7.961 1 71.56 269 ALA B O 1
ATOM 6495 N N . GLY B 1 270 ? -14.242 -19.094 -8.289 1 80.56 270 GLY B N 1
ATOM 6496 C CA . GLY B 1 270 ? -14.203 -19.516 -6.895 1 80.56 270 GLY B CA 1
ATOM 6497 C C . GLY B 1 270 ? -13.219 -20.641 -6.645 1 80.56 270 GLY B C 1
ATOM 6498 O O . GLY B 1 270 ? -12.664 -21.219 -7.586 1 80.56 270 GLY B O 1
ATOM 6499 N N . PHE B 1 271 ? -12.969 -20.969 -5.402 1 87.69 271 PHE B N 1
ATOM 6500 C CA . PHE B 1 271 ? -12 -22 -5.047 1 87.69 271 PHE B CA 1
ATOM 6501 C C . PHE B 1 271 ? -12.477 -23.375 -5.496 1 87.69 271 PHE B C 1
ATOM 6503 O O . PHE B 1 271 ? -11.664 -24.25 -5.824 1 87.69 271 PHE B O 1
ATOM 6510 N N . ARG B 1 272 ? -13.82 -23.547 -5.52 1 88.94 272 ARG B N 1
ATOM 6511 C CA . ARG B 1 272 ? -14.328 -24.828 -6.027 1 88.94 272 ARG B CA 1
ATOM 6512 C C . ARG B 1 272 ? -13.977 -25 -7.5 1 88.94 272 ARG B C 1
ATOM 6514 O O . ARG B 1 272 ? -13.492 -26.062 -7.898 1 88.94 272 ARG B O 1
ATOM 6521 N N . GLU B 1 273 ? -14.242 -23.969 -8.258 1 88.12 273 GLU B N 1
ATOM 6522 C CA . GLU B 1 273 ? -13.938 -24.016 -9.688 1 88.12 273 GLU B CA 1
ATOM 6523 C C . GLU B 1 273 ? -12.438 -24.141 -9.938 1 88.12 273 GLU B C 1
ATOM 6525 O O . GLU B 1 273 ? -12.016 -24.828 -10.867 1 88.12 273 GLU B O 1
ATOM 6530 N N . TYR B 1 274 ? -11.688 -23.438 -9.109 1 91.25 274 TYR B N 1
ATOM 6531 C CA . TYR B 1 274 ? -10.234 -23.562 -9.211 1 91.25 274 TYR B CA 1
ATOM 6532 C C . TYR B 1 274 ? -9.789 -25 -8.945 1 91.25 274 TYR B C 1
ATOM 6534 O O . TYR B 1 274 ? -8.945 -25.531 -9.672 1 91.25 274 TYR B O 1
ATOM 6542 N N . PHE B 1 275 ? -10.344 -25.625 -7.902 1 94.06 275 PHE B N 1
ATOM 6543 C CA . PHE B 1 275 ? -10.039 -27.016 -7.598 1 94.06 275 PHE B CA 1
ATOM 6544 C C . PHE B 1 275 ? -10.391 -27.922 -8.781 1 94.06 275 PHE B C 1
ATOM 6546 O O . PHE B 1 275 ? -9.594 -28.766 -9.172 1 94.06 275 PHE B O 1
ATOM 6553 N N . ASP B 1 276 ? -11.531 -27.672 -9.367 1 92.19 276 ASP B N 1
ATOM 6554 C CA . ASP B 1 276 ? -12.023 -28.5 -10.461 1 92.19 276 ASP B CA 1
ATOM 6555 C C . ASP B 1 276 ? -11.07 -28.453 -11.656 1 92.19 276 ASP B C 1
ATOM 6557 O O . ASP B 1 276 ? -10.711 -29.5 -12.203 1 92.19 276 ASP B O 1
ATOM 6561 N N . ILE B 1 277 ? -10.688 -27.297 -11.961 1 92.88 277 ILE B N 1
ATOM 6562 C CA . ILE B 1 277 ? -9.922 -27.156 -13.188 1 92.88 277 ILE B CA 1
ATOM 6563 C C . ILE B 1 277 ? -8.477 -27.578 -12.945 1 92.88 277 ILE B C 1
ATOM 6565 O O . ILE B 1 277 ? -7.824 -28.125 -13.844 1 92.88 277 ILE B O 1
ATOM 6569 N N . LEU B 1 278 ? -7.977 -27.375 -11.773 1 95.44 278 LEU B N 1
ATOM 6570 C CA . LEU B 1 278 ? -6.613 -27.781 -11.445 1 95.44 278 LEU B CA 1
ATOM 6571 C C . LEU B 1 278 ? -6.488 -29.312 -11.453 1 95.44 278 LEU B C 1
ATOM 6573 O O . LEU B 1 278 ? -5.523 -29.859 -11.992 1 95.44 278 LEU B O 1
ATOM 6577 N N . GLN B 1 279 ? -7.438 -30 -10.844 1 94.69 279 GLN B N 1
ATOM 6578 C CA . GLN B 1 279 ? -7.402 -31.469 -10.859 1 94.69 279 GLN B CA 1
ATOM 6579 C C . GLN B 1 279 ? -7.527 -32 -12.289 1 94.69 279 GLN B C 1
ATOM 6581 O O . GLN B 1 279 ? -6.879 -32.969 -12.641 1 94.69 279 GLN B O 1
ATOM 6586 N N . CYS B 1 280 ? -8.359 -31.297 -13.055 1 94.06 280 CYS B N 1
ATOM 6587 C CA . CYS B 1 280 ? -8.508 -31.672 -14.453 1 94.06 280 CYS B CA 1
ATOM 6588 C C . CYS B 1 280 ? -7.168 -31.609 -15.18 1 94.06 280 CYS B C 1
ATOM 6590 O O . CYS B 1 280 ? -6.816 -32.531 -15.938 1 94.06 280 CYS B O 1
ATOM 6592 N N . ALA B 1 281 ? -6.445 -30.562 -14.961 1 97.12 281 ALA B N 1
ATOM 6593 C CA . ALA B 1 281 ? -5.156 -30.359 -15.617 1 97.12 281 ALA B CA 1
ATOM 6594 C C . ALA B 1 281 ? -4.125 -31.359 -15.117 1 97.12 281 ALA B C 1
ATOM 6596 O O . ALA B 1 281 ? -3.418 -31.984 -15.906 1 97.12 281 ALA B O 1
ATOM 6597 N N . ILE B 1 282 ? -4.055 -31.547 -13.836 1 97.38 282 ILE B N 1
ATOM 6598 C CA . ILE B 1 282 ? -3.039 -32.375 -13.203 1 97.38 282 ILE B CA 1
ATOM 6599 C C . ILE B 1 282 ? -3.242 -33.844 -13.609 1 97.38 282 ILE B C 1
ATOM 6601 O O . ILE B 1 282 ? -2.275 -34.594 -13.789 1 97.38 282 ILE B O 1
ATOM 6605 N N . PHE B 1 283 ? -4.496 -34.25 -13.875 1 96.19 283 PHE B N 1
ATOM 6606 C CA . PHE B 1 283 ? -4.789 -35.656 -14.164 1 96.19 283 PHE B CA 1
ATOM 6607 C C . PHE B 1 283 ? -5.195 -35.812 -15.625 1 96.19 283 PHE B C 1
ATOM 6609 O O . PHE B 1 283 ? -5.852 -36.812 -15.977 1 96.19 283 PHE B O 1
ATOM 6616 N N . ASP B 1 284 ? -4.879 -34.875 -16.453 1 96.19 284 ASP B N 1
ATOM 6617 C CA . ASP B 1 284 ? -5.125 -35 -17.891 1 96.19 284 ASP B CA 1
ATOM 6618 C C . ASP B 1 284 ? -4.254 -36.094 -18.516 1 96.19 284 ASP B C 1
ATOM 6620 O O . ASP B 1 284 ? -3.078 -35.875 -18.797 1 96.19 284 ASP B O 1
ATOM 6624 N N . SER B 1 285 ? -4.848 -37.219 -18.828 1 93.44 285 SER B N 1
ATOM 6625 C CA . SER B 1 285 ? -4.105 -38.344 -19.344 1 93.44 285 SER B CA 1
ATOM 6626 C C . SER B 1 285 ? -4.004 -38.312 -20.859 1 93.44 285 SER B C 1
ATOM 6628 O O . SER B 1 285 ? -3.244 -39.062 -21.453 1 93.44 285 SER B O 1
ATOM 6630 N N . LYS B 1 286 ? -4.699 -37.406 -21.438 1 94.81 286 LYS B N 1
ATOM 6631 C CA . LYS B 1 286 ? -4.688 -37.312 -22.891 1 94.81 286 LYS B CA 1
ATOM 6632 C C . LYS B 1 286 ? -3.566 -36.375 -23.359 1 94.81 286 LYS B C 1
ATOM 6634 O O . LYS B 1 286 ? -2.771 -36.75 -24.219 1 94.81 286 LYS B O 1
ATOM 6639 N N . HIS B 1 287 ? -3.471 -35.219 -22.797 1 95.75 287 HIS B N 1
ATOM 6640 C CA . HIS B 1 287 ? -2.494 -34.219 -23.25 1 95.75 287 HIS B CA 1
ATOM 6641 C C . HIS B 1 287 ? -1.253 -34.25 -22.375 1 95.75 287 HIS B C 1
ATOM 6643 O O . HIS B 1 287 ? -0.159 -33.906 -22.812 1 95.75 287 HIS B O 1
ATOM 6649 N N . ARG B 1 288 ? -1.425 -34.562 -21.125 1 95.94 288 ARG B N 1
ATOM 6650 C CA . ARG B 1 288 ? -0.343 -34.781 -20.172 1 95.94 288 ARG B CA 1
ATOM 6651 C C . ARG B 1 288 ? 0.595 -33.562 -20.109 1 95.94 288 ARG B C 1
ATOM 6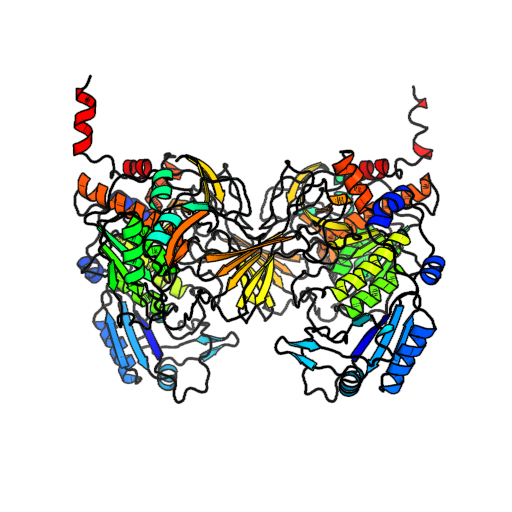653 O O . ARG B 1 288 ? 1.796 -33.719 -20.359 1 95.94 288 ARG B O 1
ATOM 6660 N N . PRO B 1 289 ? 0.069 -32.406 -19.781 1 98.25 289 PRO B N 1
ATOM 6661 C CA . PRO B 1 289 ? 0.983 -31.281 -19.656 1 98.25 289 PRO B CA 1
ATOM 6662 C C . PRO B 1 289 ? 2.092 -31.531 -18.625 1 98.25 289 PRO B C 1
ATOM 6664 O O . PRO B 1 289 ? 1.838 -32.094 -17.562 1 98.25 289 PRO B O 1
ATOM 6667 N N . SER B 1 290 ? 3.332 -31.156 -19.016 1 97.88 290 SER B N 1
ATOM 6668 C CA . SER B 1 290 ? 4.461 -31.312 -18.094 1 97.88 290 SER B CA 1
ATOM 6669 C C . SER B 1 290 ? 4.715 -30.031 -17.312 1 97.88 290 SER B C 1
ATOM 6671 O O . SER B 1 290 ? 5.469 -30.047 -16.328 1 97.88 290 SER B O 1
ATOM 6673 N N . VAL B 1 291 ? 4.16 -28.953 -17.719 1 98.81 291 VAL B N 1
ATOM 6674 C CA . VAL B 1 291 ? 4.238 -27.656 -17.047 1 98.81 291 VAL B CA 1
ATOM 6675 C C . VAL B 1 291 ? 2.859 -27 -17.031 1 98.81 291 VAL B C 1
ATOM 6677 O O . VAL B 1 291 ? 2.107 -27.094 -18 1 98.81 291 VAL B O 1
ATOM 6680 N N . LEU B 1 292 ? 2.486 -26.406 -15.906 1 98.88 292 LEU B N 1
ATOM 6681 C CA . LEU B 1 292 ? 1.265 -25.625 -15.781 1 98.88 292 LEU B CA 1
ATOM 6682 C C . LEU B 1 292 ? 1.587 -24.172 -15.422 1 98.88 292 LEU B C 1
ATOM 6684 O O . LEU B 1 292 ? 2.496 -23.906 -14.633 1 98.88 292 LEU B O 1
ATOM 6688 N N . SER B 1 293 ? 0.888 -23.25 -16.016 1 98.69 293 SER B N 1
ATOM 6689 C CA . SER B 1 293 ? 0.984 -21.828 -15.695 1 98.69 293 SER B CA 1
ATOM 6690 C C . SER B 1 293 ? -0.324 -21.297 -15.109 1 98.69 293 SER B C 1
ATOM 6692 O O . SER B 1 293 ? -1.391 -21.484 -15.703 1 98.69 293 SER B O 1
ATOM 6694 N N . VAL B 1 294 ? -0.212 -20.672 -13.945 1 96.12 294 VAL B N 1
ATOM 6695 C CA . VAL B 1 294 ? -1.357 -20.078 -13.25 1 96.12 294 VAL B CA 1
ATOM 6696 C C . VAL B 1 294 ? -1.124 -18.594 -13.039 1 96.12 294 VAL B C 1
ATOM 6698 O O . VAL B 1 294 ? -0.251 -18.203 -12.266 1 96.12 294 VAL B O 1
ATOM 6701 N N . SER B 1 295 ? -1.979 -17.75 -13.641 1 93.88 295 SER B N 1
ATOM 6702 C CA . SER B 1 295 ? -1.766 -16.312 -13.578 1 93.88 295 SER B CA 1
ATOM 6703 C C . SER B 1 295 ? -2.732 -15.648 -12.602 1 93.88 295 SER B C 1
ATOM 6705 O O . SER B 1 295 ? -2.879 -14.422 -12.602 1 93.88 295 SER B O 1
ATOM 6707 N N . TRP B 1 296 ? -3.385 -16.438 -11.828 1 89.25 296 TRP B N 1
ATOM 6708 C CA . TRP B 1 296 ? -4.305 -15.938 -10.812 1 89.25 296 TRP B CA 1
ATOM 6709 C C . TRP B 1 296 ? -3.725 -16.125 -9.414 1 89.25 296 TRP B C 1
ATOM 6711 O O . TRP B 1 296 ? -3.17 -17.188 -9.102 1 89.25 296 TRP B O 1
ATOM 6721 N N . SER B 1 297 ? -3.768 -15.062 -8.695 1 89.44 297 SER B N 1
ATOM 6722 C CA . SER B 1 297 ? -3.219 -15.109 -7.344 1 89.44 297 SER B CA 1
ATOM 6723 C C . SER B 1 297 ? -4.223 -14.586 -6.32 1 89.44 297 SER B C 1
ATOM 6725 O O . SER B 1 297 ? -5 -13.672 -6.613 1 89.44 297 SER B O 1
ATOM 6727 N N . PHE B 1 298 ? -4.184 -15.18 -5.133 1 90.81 298 PHE B N 1
ATOM 6728 C CA . PHE B 1 298 ? -5.105 -14.867 -4.047 1 90.81 298 PHE B CA 1
ATOM 6729 C C . PHE B 1 298 ? -4.344 -14.484 -2.783 1 90.81 298 PHE B C 1
ATOM 6731 O O . PHE B 1 298 ? -3.572 -15.289 -2.252 1 90.81 298 PHE B O 1
ATOM 6738 N N . PRO B 1 299 ? -4.629 -13.273 -2.301 1 92.06 299 PRO B N 1
ATOM 6739 C CA . PRO B 1 299 ? -3.879 -12.859 -1.11 1 92.06 299 PRO B CA 1
ATOM 6740 C C . PRO B 1 299 ? -4.211 -13.703 0.117 1 92.06 299 PRO B C 1
ATOM 6742 O O . PRO B 1 299 ? -5.371 -14.062 0.329 1 92.06 299 PRO B O 1
ATOM 6745 N N . GLU B 1 300 ? -3.207 -14.086 0.904 1 93.06 300 GLU B N 1
ATOM 6746 C CA . GLU B 1 300 ? -3.408 -14.797 2.164 1 93.06 300 GLU B CA 1
ATOM 6747 C C . GLU B 1 300 ? -4.023 -13.883 3.221 1 93.06 300 GLU B C 1
ATOM 6749 O O . GLU B 1 300 ? -3.393 -13.586 4.238 1 93.06 300 GLU B O 1
ATOM 6754 N N . VAL B 1 301 ? -5.184 -13.438 3 1 88.25 301 VAL B N 1
ATOM 6755 C CA . VAL B 1 301 ? -5.984 -12.609 3.895 1 88.25 301 VAL B CA 1
ATOM 6756 C C . VAL B 1 301 ? -7.34 -13.273 4.141 1 88.25 301 VAL B C 1
ATOM 6758 O O . VAL B 1 301 ? -7.949 -13.82 3.221 1 88.25 301 VAL B O 1
ATOM 6761 N N . ASP B 1 302 ? -7.719 -13.227 5.316 1 77.44 302 ASP B N 1
ATOM 6762 C CA . ASP B 1 302 ? -9 -13.836 5.656 1 77.44 302 ASP B CA 1
ATOM 6763 C C . ASP B 1 302 ? -10.133 -13.234 4.824 1 77.44 302 ASP B C 1
ATOM 6765 O O . ASP B 1 302 ? -10.219 -12.016 4.68 1 77.44 302 ASP B O 1
ATOM 6769 N N . GLY B 1 303 ? -10.93 -14.125 4.227 1 74 303 GLY B N 1
ATOM 6770 C CA . GLY B 1 303 ? -12.062 -13.688 3.432 1 74 303 GLY B CA 1
ATOM 6771 C C . GLY B 1 303 ? -11.719 -13.438 1.977 1 74 303 GLY B C 1
ATOM 6772 O O . GLY B 1 303 ? -12.609 -13.305 1.135 1 74 303 GLY B O 1
ATOM 6773 N N . ARG B 1 304 ? -10.461 -13.43 1.618 1 79.25 304 ARG B N 1
ATOM 6774 C CA . ARG B 1 304 ? -10.062 -13.18 0.236 1 79.25 304 ARG B CA 1
ATOM 6775 C C . ARG B 1 304 ? -9.172 -14.305 -0.292 1 79.25 304 ARG B C 1
ATOM 6777 O O . ARG B 1 304 ? -9.062 -14.492 -1.505 1 79.25 304 ARG B O 1
ATOM 6784 N N . GLY B 1 305 ? -8.555 -14.992 0.539 1 85.06 305 GLY B N 1
ATOM 6785 C CA . GLY B 1 305 ? -7.73 -16.141 0.186 1 85.06 305 GLY B CA 1
ATOM 6786 C C . GLY B 1 305 ? -8.273 -17.453 0.723 1 85.06 305 GLY B C 1
ATOM 6787 O O . GLY B 1 305 ? -9.398 -17.5 1.23 1 85.06 305 GLY B O 1
ATOM 6788 N N . PRO B 1 306 ? -7.535 -18.5 0.421 1 88.94 306 PRO B N 1
ATOM 6789 C CA . PRO B 1 306 ? -7.996 -19.797 0.933 1 88.94 306 PRO B CA 1
ATOM 6790 C C . PRO B 1 306 ? -7.906 -19.891 2.453 1 88.94 306 PRO B C 1
ATOM 6792 O O . PRO B 1 306 ? -7.047 -19.25 3.068 1 88.94 306 PRO B O 1
ATOM 6795 N N . THR B 1 307 ? -8.844 -20.609 3.051 1 86.12 307 THR B N 1
ATOM 6796 C CA . THR B 1 307 ? -8.672 -21.031 4.438 1 86.12 307 THR B CA 1
ATOM 6797 C C . THR B 1 307 ? -7.492 -22 4.57 1 86.12 307 THR B C 1
ATOM 6799 O O . THR B 1 307 ? -7 -22.531 3.572 1 86.12 307 THR B O 1
ATOM 6802 N N . PRO B 1 308 ? -7.004 -22.188 5.777 1 87.75 308 PRO B N 1
ATOM 6803 C CA . PRO B 1 308 ? -5.922 -23.156 5.957 1 87.75 308 PRO B CA 1
ATOM 6804 C C . PRO B 1 308 ? -6.273 -24.547 5.418 1 87.75 308 PRO B C 1
ATOM 6806 O O . PRO B 1 308 ? -5.418 -25.219 4.84 1 87.75 308 PRO B O 1
ATOM 6809 N N . GLU B 1 309 ? -7.543 -24.984 5.566 1 88 309 GLU B N 1
ATOM 6810 C CA . GLU B 1 309 ? -7.98 -26.281 5.066 1 88 309 GLU B CA 1
ATOM 6811 C C . GLU B 1 309 ? -7.957 -26.328 3.543 1 88 309 GLU B C 1
ATOM 6813 O O . GLU B 1 309 ? -7.512 -27.312 2.951 1 88 309 GLU B O 1
ATOM 6818 N N . GLU B 1 310 ? -8.453 -25.281 2.979 1 91.25 310 GLU B N 1
ATOM 6819 C CA . GLU B 1 310 ? -8.438 -25.203 1.521 1 91.25 310 GLU B CA 1
ATOM 6820 C C . GLU B 1 310 ? -7.004 -25.188 0.988 1 91.25 310 GLU B C 1
ATOM 6822 O O . GLU B 1 310 ? -6.699 -25.875 0.011 1 91.25 310 GLU B O 1
ATOM 6827 N N . ALA B 1 311 ? -6.156 -24.391 1.632 1 93.94 311 ALA B N 1
ATOM 6828 C CA . ALA B 1 311 ? -4.758 -24.328 1.225 1 93.94 311 ALA B CA 1
ATOM 6829 C C . ALA B 1 311 ? -4.109 -25.703 1.276 1 93.94 311 ALA B C 1
ATOM 6831 O O . ALA B 1 311 ? -3.32 -26.062 0.396 1 93.94 311 ALA B O 1
ATOM 6832 N N . GLU B 1 312 ? -4.418 -26.453 2.254 1 93.62 312 GLU B N 1
ATOM 6833 C CA . GLU B 1 312 ? -3.863 -27.797 2.387 1 93.62 312 GLU B CA 1
ATOM 6834 C C . GLU B 1 312 ? -4.352 -28.719 1.267 1 93.62 312 GLU B C 1
ATOM 6836 O O . GLU B 1 312 ? -3.615 -29.578 0.801 1 93.62 312 GLU B O 1
ATOM 6841 N N . ILE B 1 313 ? -5.574 -28.609 0.94 1 94.94 313 ILE B N 1
ATOM 6842 C CA . ILE B 1 313 ? -6.148 -29.406 -0.135 1 94.94 313 ILE B CA 1
ATOM 6843 C C . ILE B 1 313 ? -5.434 -29.109 -1.448 1 94.94 313 ILE B C 1
ATOM 6845 O O . ILE B 1 313 ? -5.066 -30.016 -2.193 1 94.94 313 ILE B O 1
ATOM 6849 N N . PHE B 1 314 ? -5.258 -27.844 -1.732 1 96.44 314 PHE B N 1
ATOM 6850 C CA . PHE B 1 314 ? -4.555 -27.469 -2.949 1 96.44 314 PHE B CA 1
ATOM 6851 C C . PHE B 1 314 ? -3.094 -27.891 -2.893 1 96.44 314 PHE B C 1
ATOM 6853 O O . PHE B 1 314 ? -2.529 -28.328 -3.896 1 96.44 314 PHE B O 1
ATOM 6860 N N . ASP B 1 315 ? -2.537 -27.719 -1.742 1 95.62 315 ASP B N 1
ATOM 6861 C CA . ASP B 1 315 ? -1.147 -28.125 -1.571 1 95.62 315 ASP B CA 1
ATOM 6862 C C . ASP B 1 315 ? -0.976 -29.625 -1.861 1 95.62 315 ASP B C 1
ATOM 6864 O O . ASP B 1 315 ? 0.05 -30.047 -2.402 1 95.62 315 ASP B O 1
ATOM 6868 N N . GLU B 1 316 ? -1.888 -30.359 -1.465 1 95.94 316 GLU B N 1
ATOM 6869 C CA . GLU B 1 316 ? -1.86 -31.797 -1.774 1 95.94 316 GLU B CA 1
ATOM 6870 C C . GLU B 1 316 ? -1.904 -32.031 -3.281 1 95.94 316 GLU B C 1
ATOM 6872 O O . GLU B 1 316 ? -1.208 -32.906 -3.795 1 95.94 316 GLU B O 1
ATOM 6877 N N . LEU B 1 317 ? -2.729 -31.312 -3.979 1 96.81 317 LEU B N 1
ATOM 6878 C CA . LEU B 1 317 ? -2.762 -31.406 -5.434 1 96.81 317 LEU B CA 1
ATOM 6879 C C . LEU B 1 317 ? -1.407 -31.047 -6.035 1 96.81 317 LEU B C 1
ATOM 6881 O O . LEU B 1 317 ? -0.95 -31.703 -6.977 1 96.81 317 LEU B O 1
ATOM 6885 N N . PHE B 1 318 ? -0.805 -30.047 -5.508 1 97.62 318 PHE B N 1
ATOM 6886 C CA . PHE B 1 318 ? 0.502 -29.641 -6.004 1 97.62 318 PHE B CA 1
ATOM 6887 C C . PHE B 1 318 ? 1.552 -30.703 -5.723 1 97.62 318 PHE B C 1
ATOM 6889 O O . PHE B 1 318 ? 2.457 -30.922 -6.531 1 97.62 318 PHE B O 1
ATOM 6896 N N . ARG B 1 319 ? 1.432 -31.359 -4.605 1 96.06 319 ARG B N 1
ATOM 6897 C CA . ARG B 1 319 ? 2.318 -32.469 -4.301 1 96.06 319 ARG B CA 1
ATOM 6898 C C . ARG B 1 319 ? 2.139 -33.625 -5.309 1 96.06 319 ARG B C 1
ATOM 6900 O O . ARG B 1 319 ? 3.117 -34.219 -5.758 1 96.06 319 ARG B O 1
ATOM 6907 N N . LEU B 1 320 ? 0.93 -33.875 -5.598 1 96.81 320 LEU B N 1
ATOM 6908 C CA . LEU B 1 320 ? 0.646 -34.938 -6.578 1 96.81 320 LEU B CA 1
ATOM 6909 C C . LEU B 1 320 ? 1.206 -34.562 -7.945 1 96.81 320 LEU B C 1
ATOM 6911 O O . LEU B 1 320 ? 1.709 -35.406 -8.672 1 96.81 320 LEU B O 1
ATOM 6915 N N . ALA B 1 321 ? 1.077 -33.281 -8.289 1 97.31 321 ALA B N 1
ATOM 6916 C CA . ALA B 1 321 ? 1.689 -32.812 -9.523 1 97.31 321 ALA B CA 1
ATOM 6917 C C . ALA B 1 321 ? 3.201 -33 -9.508 1 97.31 321 ALA B C 1
ATOM 6919 O O . ALA B 1 321 ? 3.779 -33.469 -10.492 1 97.31 321 ALA B O 1
ATOM 6920 N N . ALA B 1 322 ? 3.818 -32.719 -8.422 1 96.5 322 ALA B N 1
ATOM 6921 C CA . ALA B 1 322 ? 5.262 -32.906 -8.273 1 96.5 322 ALA B CA 1
ATOM 6922 C C . ALA B 1 322 ? 5.641 -34.375 -8.461 1 96.5 322 ALA B C 1
ATOM 6924 O O . ALA B 1 322 ? 6.625 -34.688 -9.133 1 96.5 322 ALA B O 1
ATOM 6925 N N . LEU B 1 323 ? 4.863 -35.25 -7.914 1 95.5 323 LEU B N 1
ATOM 6926 C CA . LEU B 1 323 ? 5.125 -36.688 -8 1 95.5 323 LEU B CA 1
ATOM 6927 C C . LEU B 1 323 ? 4.984 -37.188 -9.438 1 95.5 323 LEU B C 1
ATOM 6929 O O . LEU B 1 323 ? 5.547 -38.219 -9.797 1 95.5 323 LEU B O 1
ATOM 6933 N N . GLN B 1 324 ? 4.246 -36.438 -10.211 1 95.69 324 GLN B N 1
ATOM 6934 C CA . GLN B 1 324 ? 4.047 -36.781 -11.617 1 95.69 324 GLN B CA 1
ATOM 6935 C C . GLN B 1 324 ? 5.066 -36.094 -12.508 1 95.69 324 GLN B C 1
ATOM 6937 O O . GLN B 1 324 ? 5.062 -36.281 -13.727 1 95.69 324 GLN B O 1
ATOM 6942 N N . GLY B 1 325 ? 5.914 -35.219 -11.938 1 96.31 325 GLY B N 1
ATOM 6943 C CA . GLY B 1 325 ? 6.91 -34.5 -12.711 1 96.31 325 GLY B CA 1
ATOM 6944 C C . GLY B 1 325 ? 6.344 -33.281 -13.398 1 96.31 325 GLY B C 1
ATOM 6945 O O . GLY B 1 325 ? 6.824 -32.875 -14.461 1 96.31 325 GLY B O 1
ATOM 6946 N N . ILE B 1 326 ? 5.312 -32.688 -12.859 1 97.94 326 ILE B N 1
ATOM 6947 C CA . ILE B 1 326 ? 4.695 -31.5 -13.422 1 97.94 326 ILE B CA 1
ATOM 6948 C C . ILE B 1 326 ? 5.207 -30.266 -12.688 1 97.94 326 ILE B C 1
ATOM 6950 O O . ILE B 1 326 ? 5.164 -30.203 -11.453 1 97.94 326 ILE B O 1
ATOM 6954 N N . THR B 1 327 ? 5.762 -29.359 -13.414 1 98.62 327 THR B N 1
ATOM 6955 C CA . THR B 1 327 ? 6.133 -28.062 -12.844 1 98.62 327 THR B CA 1
ATOM 6956 C C . THR B 1 327 ? 4.949 -27.094 -12.883 1 98.62 327 THR B C 1
ATOM 6958 O O . THR B 1 327 ? 4.285 -26.953 -13.906 1 98.62 327 THR B O 1
ATOM 6961 N N . ILE B 1 328 ? 4.672 -26.453 -11.789 1 98.75 328 ILE B N 1
ATOM 6962 C CA . ILE B 1 328 ? 3.615 -25.438 -11.758 1 98.75 328 ILE B CA 1
ATOM 6963 C C . ILE B 1 328 ? 4.223 -24.062 -11.492 1 98.75 328 ILE B C 1
ATOM 6965 O O . ILE B 1 328 ? 4.945 -23.875 -10.516 1 98.75 328 ILE B O 1
ATOM 6969 N N . CYS B 1 329 ? 3.98 -23.109 -12.359 1 98.88 329 CYS B N 1
ATOM 6970 C CA . CYS B 1 329 ? 4.391 -21.719 -12.219 1 98.88 329 CYS B CA 1
ATOM 6971 C C . CYS B 1 329 ? 3.197 -20.828 -11.898 1 98.88 329 CYS B C 1
ATOM 6973 O O . CYS B 1 329 ? 2.154 -20.922 -12.547 1 98.88 329 CYS B O 1
ATOM 6975 N N . ALA B 1 330 ? 3.312 -20.016 -10.891 1 98.5 330 ALA B N 1
ATOM 6976 C CA . ALA B 1 330 ? 2.207 -19.141 -10.508 1 98.5 330 ALA B CA 1
ATOM 6977 C C . ALA B 1 330 ? 2.689 -17.719 -10.305 1 98.5 330 ALA B C 1
ATOM 6979 O O . ALA B 1 330 ? 3.803 -17.484 -9.82 1 98.5 330 ALA B O 1
ATOM 6980 N N . SER B 1 331 ? 1.808 -16.766 -10.68 1 97.88 331 SER B N 1
ATOM 6981 C CA . SER B 1 331 ? 2.086 -15.359 -10.438 1 97.88 331 SER B CA 1
ATOM 6982 C C . SER B 1 331 ? 2.105 -15.047 -8.945 1 97.88 331 SER B C 1
ATOM 6984 O O . SER B 1 331 ? 1.344 -15.641 -8.172 1 97.88 331 SER B O 1
ATOM 6986 N N . SER B 1 332 ? 2.973 -14.055 -8.547 1 98 332 SER B N 1
ATOM 6987 C CA . SER B 1 332 ? 3.111 -13.734 -7.129 1 98 332 SER B CA 1
ATOM 6988 C C . SER B 1 332 ? 2.166 -12.602 -6.727 1 98 332 SER B C 1
ATOM 6990 O O . SER B 1 332 ? 2.096 -12.234 -5.551 1 98 332 SER B O 1
ATOM 6992 N N . GLY B 1 333 ? 1.456 -12.008 -7.668 1 95.38 333 GLY B N 1
ATOM 6993 C CA . GLY B 1 333 ? 0.521 -10.938 -7.367 1 95.38 333 GLY B CA 1
ATOM 6994 C C . GLY B 1 333 ? 1.012 -9.57 -7.82 1 95.38 333 GLY B C 1
ATOM 6995 O O . GLY B 1 333 ? 2.213 -9.375 -8.016 1 95.38 333 GLY B O 1
ATOM 6996 N N . ASP B 1 334 ? 0.049 -8.547 -7.895 1 94.31 334 ASP B N 1
ATOM 6997 C CA . ASP B 1 334 ? 0.39 -7.281 -8.539 1 94.31 334 ASP B CA 1
ATOM 6998 C C . ASP B 1 334 ? 0.173 -6.105 -7.59 1 94.31 334 ASP B C 1
ATOM 7000 O O . ASP B 1 334 ? 0.203 -4.945 -8.008 1 94.31 334 ASP B O 1
ATOM 7004 N N . TYR B 1 335 ? -0.027 -6.363 -6.316 1 91.12 335 TYR B N 1
ATOM 7005 C CA . TYR B 1 335 ? -0.363 -5.27 -5.41 1 91.12 335 TYR B CA 1
ATOM 7006 C C . TYR B 1 335 ? 0.851 -4.844 -4.594 1 91.12 335 TYR B C 1
ATOM 7008 O O . TYR B 1 335 ? 0.731 -4.043 -3.664 1 91.12 335 TYR B O 1
ATOM 7016 N N . GLY B 1 336 ? 1.99 -5.406 -4.875 1 94.31 336 GLY B N 1
ATOM 7017 C CA . GLY B 1 336 ? 3.137 -5.137 -4.023 1 94.31 336 GLY B CA 1
ATOM 7018 C C . GLY B 1 336 ? 3.117 -5.93 -2.73 1 94.31 336 GLY B C 1
ATOM 7019 O O . GLY B 1 336 ? 2.686 -7.082 -2.709 1 94.31 336 GLY B O 1
ATOM 7020 N N . SER B 1 337 ? 3.691 -5.328 -1.641 1 93.25 337 SER B N 1
ATOM 7021 C CA . SER B 1 337 ? 3.842 -6.02 -0.364 1 93.25 337 SER B CA 1
ATOM 7022 C C . SER B 1 337 ? 2.568 -5.918 0.47 1 93.25 337 SER B C 1
ATOM 7024 O O . SER B 1 337 ? 2.414 -6.633 1.464 1 93.25 337 SER B O 1
ATOM 7026 N N . VAL B 1 338 ? 1.699 -5.02 0.11 1 92.88 338 VAL B N 1
ATOM 7027 C CA . VAL B 1 338 ? 0.484 -4.848 0.9 1 92.88 338 VAL B CA 1
ATOM 7028 C C . VAL B 1 338 ? -0.742 -5.082 0.021 1 92.88 338 VAL B C 1
ATOM 7030 O O . VAL B 1 338 ? -0.681 -4.91 -1.198 1 92.88 338 VAL B O 1
ATOM 7033 N N . THR B 1 339 ? -1.822 -5.469 0.674 1 91.88 339 THR B N 1
ATOM 7034 C CA . THR B 1 339 ? -3.102 -5.727 0.022 1 91.88 339 THR B CA 1
ATOM 7035 C C . THR B 1 339 ? -4.207 -4.883 0.651 1 91.88 339 THR B C 1
ATOM 7037 O O . THR B 1 339 ? -4.371 -4.875 1.873 1 91.88 339 THR B O 1
ATOM 7040 N N . PRO B 1 340 ? -4.953 -4.137 -0.234 1 91 340 PRO B N 1
ATOM 7041 C CA . PRO B 1 340 ? -6.09 -3.402 0.326 1 91 340 PRO B CA 1
ATOM 7042 C C . PRO B 1 340 ? -7.211 -4.324 0.804 1 91 340 PRO B C 1
ATOM 7044 O O . PRO B 1 340 ? -7.527 -5.312 0.141 1 91 340 PRO B O 1
ATOM 7047 N N . VAL B 1 341 ? -7.766 -4.059 1.961 1 88.31 341 VAL B N 1
ATOM 7048 C CA . VAL B 1 341 ? -8.852 -4.836 2.547 1 88.31 341 VAL B CA 1
ATOM 7049 C C . VAL B 1 341 ? -9.867 -3.896 3.203 1 88.31 341 VAL B C 1
ATOM 7051 O O . VAL B 1 341 ? -9.617 -2.695 3.332 1 88.31 341 VAL B O 1
ATOM 7054 N N . ILE B 1 342 ? -11.047 -4.383 3.475 1 83.31 342 ILE B N 1
ATOM 7055 C CA . ILE B 1 342 ? -12.031 -3.682 4.297 1 83.31 342 ILE B CA 1
ATOM 7056 C C . ILE B 1 342 ? -12.172 -4.379 5.645 1 83.31 342 ILE B C 1
ATOM 7058 O O . ILE B 1 342 ? -12.453 -5.578 5.707 1 83.31 342 ILE B O 1
ATOM 7062 N N . GLN B 1 343 ? -11.82 -3.799 6.668 1 79.88 343 GLN B N 1
ATOM 7063 C CA . GLN B 1 343 ? -11.977 -4.32 8.023 1 79.88 343 GLN B CA 1
ATOM 7064 C C . GLN B 1 343 ? -12.906 -3.43 8.844 1 79.88 343 GLN B C 1
ATOM 7066 O O . GLN B 1 343 ? -12.641 -2.236 9.016 1 79.88 343 GLN B O 1
ATOM 7071 N N . GLN B 1 344 ? -13.961 -4.008 9.328 1 74.5 344 GLN B N 1
ATOM 7072 C CA . GLN B 1 344 ? -14.953 -3.287 10.125 1 74.5 344 GLN B CA 1
ATOM 7073 C C . GLN B 1 344 ? -15.461 -2.057 9.375 1 74.5 344 GLN B C 1
ATOM 7075 O O . GLN B 1 344 ? -15.547 -0.968 9.953 1 74.5 344 GLN B O 1
ATOM 7080 N N . GLY B 1 345 ? -15.602 -2.195 8.125 1 74.06 345 GLY B N 1
ATOM 7081 C CA . GLY B 1 345 ? -16.172 -1.145 7.301 1 74.06 345 GLY B CA 1
ATOM 7082 C C . GLY B 1 345 ? -15.164 -0.087 6.898 1 74.06 345 GLY B C 1
ATOM 7083 O O . GLY B 1 345 ? -15.484 0.816 6.121 1 74.06 345 GLY B O 1
ATOM 7084 N N . ASN B 1 346 ? -13.922 -0.197 7.324 1 78.38 346 ASN B N 1
ATOM 7085 C CA . ASN B 1 346 ? -12.891 0.793 7.031 1 78.38 346 ASN B CA 1
ATOM 7086 C C . ASN B 1 346 ? -11.875 0.268 6.016 1 78.38 346 ASN B C 1
ATOM 7088 O O . ASN B 1 346 ? -11.516 -0.909 6.051 1 78.38 346 ASN B O 1
ATOM 7092 N N . PRO B 1 347 ? -11.516 1.148 5.055 1 85.88 347 PRO B N 1
ATOM 7093 C CA . PRO B 1 347 ? -10.43 0.736 4.172 1 85.88 347 PRO B CA 1
ATOM 7094 C C . PRO B 1 347 ? -9.094 0.614 4.902 1 85.88 347 PRO B C 1
ATOM 7096 O O . PRO B 1 347 ? -8.711 1.515 5.652 1 85.88 347 PRO B O 1
ATOM 7099 N N . CYS B 1 348 ? -8.461 -0.512 4.797 1 88.62 348 CYS B N 1
ATOM 7100 C CA . CYS B 1 348 ? -7.16 -0.814 5.391 1 88.62 348 CYS B CA 1
ATOM 7101 C C . CYS B 1 348 ? -6.254 -1.517 4.387 1 88.62 348 CYS B C 1
ATOM 7103 O O . CYS B 1 348 ? -6.652 -1.766 3.248 1 88.62 348 CYS B O 1
ATOM 7105 N N . MET B 1 349 ? -5.043 -1.684 4.75 1 90.88 349 MET B N 1
ATOM 7106 C CA . MET B 1 349 ? -4.121 -2.525 3.992 1 90.88 349 MET B CA 1
ATOM 7107 C C . MET B 1 349 ? -3.318 -3.43 4.926 1 90.88 349 MET B C 1
ATOM 7109 O O . MET B 1 349 ? -3.016 -3.049 6.055 1 90.88 349 MET B O 1
ATOM 7113 N N . THR B 1 350 ? -3.059 -4.602 4.52 1 92.44 350 THR B N 1
ATOM 7114 C CA . THR B 1 350 ? -2.307 -5.574 5.309 1 92.44 350 THR B CA 1
ATOM 7115 C C . THR B 1 350 ? -1.256 -6.27 4.449 1 92.44 350 THR B C 1
ATOM 7117 O O . THR B 1 350 ? -1.483 -6.52 3.264 1 92.44 350 THR B O 1
ATOM 7120 N N . PRO B 1 351 ? -0.071 -6.508 5.09 1 94.19 351 PRO B N 1
ATOM 7121 C CA . PRO B 1 351 ? 0.871 -7.34 4.332 1 94.19 351 PRO B CA 1
ATOM 7122 C C . PRO B 1 351 ? 0.32 -8.734 4.031 1 94.19 351 PRO B C 1
ATOM 7124 O O . PRO B 1 351 ? -0.372 -9.32 4.867 1 94.19 351 PRO B O 1
ATOM 7127 N N . ALA B 1 352 ? 0.577 -9.172 2.809 1 94.44 352 ALA B N 1
ATOM 7128 C CA . ALA B 1 352 ? 0.111 -10.516 2.465 1 94.44 352 ALA B CA 1
ATOM 7129 C C . ALA B 1 352 ? 0.863 -11.062 1.256 1 94.44 352 ALA B C 1
ATOM 7131 O O . ALA B 1 352 ? 1.066 -10.352 0.269 1 94.44 352 ALA B O 1
ATOM 7132 N N . ALA B 1 353 ? 1.354 -12.297 1.392 1 96.56 353 ALA B N 1
ATOM 7133 C CA . ALA B 1 353 ? 1.781 -13.047 0.218 1 96.56 353 ALA B CA 1
ATOM 7134 C C . ALA B 1 353 ? 0.582 -13.633 -0.526 1 96.56 353 ALA B C 1
ATOM 7136 O O . ALA B 1 353 ? -0.547 -13.578 -0.032 1 96.56 353 ALA B O 1
ATOM 7137 N N . ASN B 1 354 ? 0.828 -14.125 -1.761 1 96.25 354 ASN B N 1
ATOM 7138 C CA . ASN B 1 354 ? -0.298 -14.531 -2.592 1 96.25 354 ASN B CA 1
ATOM 7139 C C . ASN B 1 354 ? -0.241 -16.031 -2.916 1 96.25 354 ASN B C 1
ATOM 7141 O O . ASN B 1 354 ? 0.766 -16.516 -3.43 1 96.25 354 ASN B O 1
ATOM 7145 N N . PHE B 1 355 ? -1.349 -16.75 -2.629 1 95.75 355 PHE B N 1
ATOM 7146 C CA . PHE B 1 355 ? -1.566 -18.125 -3.047 1 95.75 355 PHE B CA 1
ATOM 7147 C C . PHE B 1 355 ? -1.963 -18.188 -4.52 1 95.75 355 PHE B C 1
ATOM 7149 O O . PHE B 1 355 ? -2.684 -17.328 -5.012 1 95.75 355 PHE B O 1
ATOM 7156 N N . ALA B 1 356 ? -1.398 -19.094 -5.324 1 95.94 356 ALA B N 1
ATOM 7157 C CA . ALA B 1 356 ? -0.751 -20.344 -4.941 1 95.94 356 ALA B CA 1
ATOM 7158 C C . ALA B 1 356 ? 0.769 -20.203 -4.973 1 95.94 356 ALA B C 1
ATOM 7160 O O . ALA B 1 356 ? 1.489 -21.156 -4.676 1 95.94 356 ALA B O 1
ATOM 7161 N N . ALA B 1 357 ? 1.271 -19.016 -5.305 1 97.94 357 ALA B N 1
ATOM 7162 C CA . ALA B 1 357 ? 2.719 -18.812 -5.328 1 97.94 357 ALA B CA 1
ATOM 7163 C C . ALA B 1 357 ? 3.344 -19.188 -3.988 1 97.94 357 ALA B C 1
ATOM 7165 O O . ALA B 1 357 ? 4.527 -19.531 -3.922 1 97.94 357 ALA B O 1
ATOM 7166 N N . THR B 1 358 ? 2.566 -19.172 -2.947 1 97.88 358 THR B N 1
ATOM 7167 C CA . THR B 1 358 ? 3.094 -19.406 -1.607 1 97.88 358 THR B CA 1
ATOM 7168 C C . THR B 1 358 ? 3.201 -20.906 -1.323 1 97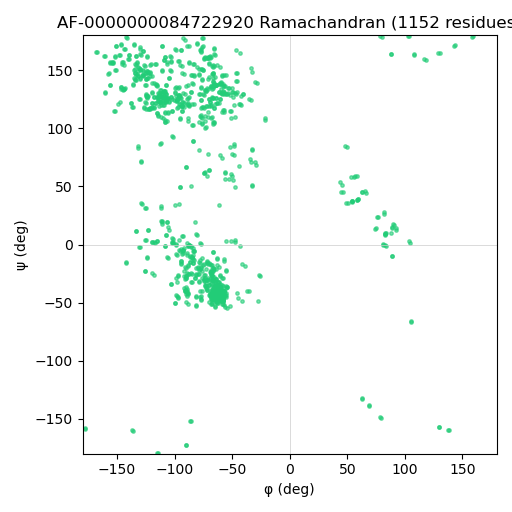.88 358 THR B C 1
ATOM 7170 O O . THR B 1 358 ? 3.836 -21.312 -0.348 1 97.88 358 THR B O 1
ATOM 7173 N N . SER B 1 359 ? 2.619 -21.781 -2.111 1 97.88 359 SER B N 1
ATOM 7174 C CA . SER B 1 359 ? 2.797 -23.219 -1.905 1 97.88 359 SER B CA 1
ATOM 7175 C C . SER B 1 359 ? 4.25 -23.625 -2.111 1 97.88 359 SER B C 1
ATOM 7177 O O . SER B 1 359 ? 4.887 -23.203 -3.082 1 97.88 359 SER B O 1
ATOM 7179 N N . PRO B 1 360 ? 4.758 -24.5 -1.217 1 97.44 360 PRO B N 1
ATOM 7180 C CA . PRO B 1 360 ? 6.156 -24.922 -1.363 1 97.44 360 PRO B CA 1
ATOM 7181 C C . PRO B 1 360 ? 6.398 -25.75 -2.621 1 97.44 360 PRO B C 1
ATOM 7183 O O . PRO B 1 360 ? 7.547 -26 -2.986 1 97.44 360 PRO B O 1
ATOM 7186 N N . TYR B 1 361 ? 5.383 -26.109 -3.357 1 97.31 361 TYR B N 1
ATOM 7187 C CA . TYR B 1 361 ? 5.523 -26.969 -4.523 1 97.31 361 TYR B CA 1
ATOM 7188 C C . TYR B 1 361 ? 5.309 -26.188 -5.812 1 97.31 361 TYR B C 1
ATOM 7190 O O . TYR B 1 361 ? 5.379 -26.75 -6.91 1 97.31 361 TYR B O 1
ATOM 7198 N N . VAL B 1 362 ? 5.027 -24.938 -5.664 1 98.44 362 VAL B N 1
ATOM 7199 C CA . VAL B 1 362 ? 4.727 -24.062 -6.801 1 98.44 362 VAL B CA 1
ATOM 7200 C C . VAL B 1 362 ? 5.844 -23.047 -6.98 1 98.44 362 VAL B C 1
ATOM 7202 O O . VAL B 1 362 ? 6.348 -22.484 -6 1 98.44 362 VAL B O 1
ATOM 7205 N N . LEU B 1 363 ? 6.297 -22.891 -8.203 1 98.81 363 LEU B N 1
ATOM 7206 C CA . LEU B 1 363 ? 7.266 -21.844 -8.508 1 98.81 363 LEU B CA 1
ATOM 7207 C C . LEU B 1 363 ? 6.594 -20.469 -8.562 1 98.81 363 LEU B C 1
ATOM 7209 O O . LEU B 1 363 ? 5.891 -20.156 -9.531 1 98.81 363 LEU B O 1
ATOM 7213 N N . GLY B 1 364 ? 6.781 -19.672 -7.508 1 98.81 364 GLY B N 1
ATOM 7214 C CA . GLY B 1 364 ? 6.246 -18.312 -7.504 1 98.81 364 GLY B CA 1
ATOM 7215 C C . GLY B 1 364 ? 7.023 -17.359 -8.391 1 98.81 364 GLY B C 1
ATOM 7216 O O . GLY B 1 364 ? 8.25 -17.281 -8.297 1 98.81 364 GLY B O 1
ATOM 7217 N N . CYS B 1 365 ? 6.363 -16.625 -9.289 1 98.94 365 CYS B N 1
ATOM 7218 C CA . CYS B 1 365 ? 7 -15.758 -10.273 1 98.94 365 CYS B CA 1
ATOM 7219 C C . CYS B 1 365 ? 6.652 -14.297 -10.023 1 98.94 365 CYS B C 1
ATOM 7221 O O . CYS B 1 365 ? 5.504 -13.891 -10.195 1 98.94 365 CYS B O 1
ATOM 7223 N N . GLY B 1 366 ? 7.645 -13.523 -9.641 1 98.75 366 GLY B N 1
ATOM 7224 C CA . GLY B 1 366 ? 7.484 -12.094 -9.422 1 98.75 366 GLY B CA 1
ATOM 7225 C C . GLY B 1 366 ? 7.738 -11.266 -10.672 1 98.75 366 GLY B C 1
ATOM 7226 O O . GLY B 1 366 ? 7.902 -11.812 -11.766 1 98.75 366 GLY B O 1
ATOM 7227 N N . GLY B 1 367 ? 7.758 -9.898 -10.484 1 98.81 367 GLY B N 1
ATOM 7228 C CA . GLY B 1 367 ? 7.805 -9.023 -11.641 1 98.81 367 GLY B CA 1
ATOM 7229 C C . GLY B 1 367 ? 8.93 -8.008 -11.578 1 98.81 367 GLY B C 1
ATOM 7230 O O . GLY B 1 367 ? 9.227 -7.48 -10.5 1 98.81 367 GLY B O 1
ATOM 7231 N N . THR B 1 368 ? 9.5 -7.688 -12.727 1 98.75 368 THR B N 1
ATOM 7232 C CA . THR B 1 368 ? 10.523 -6.66 -12.867 1 98.75 368 THR B CA 1
ATOM 7233 C C . THR B 1 368 ? 10.094 -5.609 -13.891 1 98.75 368 THR B C 1
ATOM 7235 O O . THR B 1 368 ? 9.094 -5.789 -14.586 1 98.75 368 THR B O 1
ATOM 7238 N N . THR B 1 369 ? 10.695 -4.512 -13.852 1 96.62 369 THR B N 1
ATOM 7239 C CA . THR B 1 369 ? 10.742 -3.553 -14.953 1 96.62 369 THR B CA 1
ATOM 7240 C C . THR B 1 369 ? 12.031 -3.707 -15.75 1 96.62 369 THR B C 1
ATOM 7242 O O . THR B 1 369 ? 13.125 -3.629 -15.188 1 96.62 369 THR B O 1
ATOM 7245 N N . LEU B 1 370 ? 11.891 -3.891 -17.031 1 96.56 370 LEU B N 1
ATOM 7246 C CA . LEU B 1 370 ? 13.031 -4.242 -17.875 1 96.56 370 LEU B CA 1
ATOM 7247 C C . LEU B 1 370 ? 13.281 -3.168 -18.922 1 96.56 370 LEU B C 1
ATOM 7249 O O . LEU B 1 370 ? 12.414 -2.891 -19.75 1 96.56 370 LEU B O 1
ATOM 7253 N N . HIS B 1 371 ? 14.438 -2.549 -18.875 1 93.38 371 HIS B N 1
ATOM 7254 C CA . HIS B 1 371 ? 14.898 -1.635 -19.906 1 93.38 371 HIS B CA 1
ATOM 7255 C C . HIS B 1 371 ? 16.047 -2.238 -20.703 1 93.38 371 HIS B C 1
ATOM 7257 O O . HIS B 1 371 ? 17.078 -2.594 -20.125 1 93.38 371 HIS B O 1
ATOM 7263 N N . ALA B 1 372 ? 15.797 -2.359 -21.938 1 92.56 372 ALA B N 1
ATOM 7264 C CA . ALA B 1 372 ? 16.812 -2.949 -22.812 1 92.56 372 ALA B CA 1
ATOM 7265 C C . ALA B 1 372 ? 17.016 -2.098 -24.047 1 92.56 372 ALA B C 1
ATOM 7267 O O . ALA B 1 372 ? 16.156 -1.307 -24.422 1 92.56 372 ALA B O 1
ATOM 7268 N N . SER B 1 373 ? 18.172 -2.164 -24.594 1 85.75 373 SER B N 1
ATOM 7269 C CA . SER B 1 373 ? 18.547 -1.501 -25.828 1 85.75 373 SER B CA 1
ATOM 7270 C C . SER B 1 373 ? 19.516 -2.357 -26.641 1 85.75 373 SER B C 1
ATOM 7272 O O . SER B 1 373 ? 20.469 -2.912 -26.109 1 85.75 373 SER B O 1
ATOM 7274 N N . GLN B 1 374 ? 19.25 -2.486 -27.953 1 84.88 374 GLN B N 1
ATOM 7275 C CA . GLN B 1 374 ? 20.109 -3.193 -28.891 1 84.88 374 GLN B CA 1
ATOM 7276 C C . GLN B 1 374 ? 20.391 -4.617 -28.406 1 84.88 374 GLN B C 1
ATOM 7278 O O . GLN B 1 374 ? 21.547 -5.059 -28.406 1 84.88 374 GLN B O 1
ATOM 7283 N N . GLY B 1 375 ? 19.438 -5.223 -27.844 1 87.75 375 GLY B N 1
ATOM 7284 C CA . GLY B 1 375 ? 19.547 -6.625 -27.484 1 87.75 375 GLY B CA 1
ATOM 7285 C C . GLY B 1 375 ? 20.25 -6.84 -26.156 1 87.75 375 GLY B C 1
ATOM 7286 O O . GLY B 1 375 ? 20.594 -7.973 -25.797 1 87.75 375 GLY B O 1
ATOM 7287 N N . HIS B 1 376 ? 20.469 -5.727 -25.438 1 92.62 376 HIS B N 1
ATOM 7288 C CA . HIS B 1 376 ? 21.125 -5.82 -24.141 1 92.62 376 HIS B CA 1
ATOM 7289 C C . HIS B 1 376 ? 20.266 -5.195 -23.047 1 92.62 376 HIS B C 1
ATOM 7291 O O . HIS B 1 376 ? 19.594 -4.184 -23.281 1 92.62 376 HIS B O 1
ATOM 7297 N N . ILE B 1 377 ? 20.344 -5.871 -21.891 1 94.88 377 ILE B N 1
ATOM 7298 C CA . ILE B 1 377 ? 19.641 -5.32 -20.75 1 94.88 377 ILE B CA 1
ATOM 7299 C C . ILE B 1 377 ? 20.391 -4.113 -20.203 1 94.88 377 ILE B C 1
ATOM 7301 O O . ILE B 1 377 ? 21.547 -4.238 -19.797 1 94.88 377 ILE B O 1
ATOM 7305 N N . LEU B 1 378 ? 19.828 -2.955 -20.219 1 92.88 378 LEU B N 1
ATOM 7306 C CA . LEU B 1 378 ? 20.406 -1.753 -19.625 1 92.88 378 LEU B CA 1
ATOM 7307 C C . LEU B 1 378 ? 20.156 -1.715 -18.109 1 92.88 378 LEU B C 1
ATOM 7309 O O . LEU B 1 378 ? 21.047 -1.345 -17.344 1 92.88 378 LEU B O 1
ATOM 7313 N N . GLU B 1 379 ? 18.969 -2.023 -17.781 1 93.81 379 GLU B N 1
ATOM 7314 C CA . GLU B 1 379 ? 18.547 -2.016 -16.375 1 93.81 379 GLU B CA 1
ATOM 7315 C C . GLU B 1 379 ? 17.344 -2.926 -16.141 1 93.81 379 GLU B C 1
ATOM 7317 O O . GLU B 1 379 ? 16.438 -2.971 -16.969 1 93.81 379 GLU B O 1
ATOM 7322 N N . GLU B 1 380 ? 17.391 -3.65 -15.102 1 96.81 380 GLU B N 1
ATOM 7323 C CA . GLU B 1 380 ? 16.234 -4.422 -14.625 1 96.81 380 GLU B CA 1
ATOM 7324 C C . GLU B 1 380 ? 16.078 -4.293 -13.117 1 96.81 380 GLU B C 1
ATOM 7326 O O . GLU B 1 380 ? 16.984 -4.625 -12.352 1 96.81 380 GLU B O 1
ATOM 7331 N N . VAL B 1 381 ? 14.922 -3.719 -12.688 1 97.19 381 VAL B N 1
ATOM 7332 C CA . VAL B 1 381 ? 14.688 -3.43 -11.281 1 97.19 381 VAL B CA 1
ATOM 7333 C C . VAL B 1 381 ? 13.352 -4.031 -10.844 1 97.19 381 VAL B C 1
ATOM 7335 O O . VAL B 1 381 ? 12.586 -4.531 -11.68 1 97.19 381 VAL B O 1
ATOM 7338 N N . VAL B 1 382 ? 13.109 -4.098 -9.5 1 98.25 382 VAL B N 1
ATOM 7339 C CA . VAL B 1 382 ? 11.82 -4.555 -8.992 1 98.25 382 VAL B CA 1
ATOM 7340 C C . VAL B 1 382 ? 10.695 -3.723 -9.602 1 98.25 382 VAL B C 1
ATOM 7342 O O . VAL B 1 382 ? 10.781 -2.494 -9.664 1 98.25 382 VAL B O 1
ATOM 7345 N N . TRP B 1 383 ? 9.688 -4.324 -10.141 1 98.06 383 TRP B N 1
ATOM 7346 C CA . TRP B 1 383 ? 8.523 -3.619 -10.672 1 98.06 383 TRP B CA 1
ATOM 7347 C C . TRP B 1 383 ? 7.758 -2.92 -9.555 1 98.06 383 TRP B C 1
ATOM 7349 O O . TRP B 1 383 ? 7.277 -3.57 -8.625 1 98.06 383 TRP B O 1
ATOM 7359 N N . ASN B 1 384 ? 7.648 -1.615 -9.57 1 96.75 384 ASN B N 1
ATOM 7360 C CA . ASN B 1 384 ? 6.941 -0.808 -8.578 1 96.75 384 ASN B CA 1
ATOM 7361 C C . ASN B 1 384 ? 6.422 0.492 -9.188 1 96.75 384 ASN B C 1
ATOM 7363 O O . ASN B 1 384 ? 7.207 1.354 -9.586 1 96.75 384 ASN B O 1
ATOM 7367 N N . ARG B 1 385 ? 5.055 0.6 -9.227 1 94.31 385 ARG B N 1
ATOM 7368 C CA . ARG B 1 385 ? 4.41 1.811 -9.727 1 94.31 385 ARG B CA 1
ATOM 7369 C C . ARG B 1 385 ? 3.438 2.379 -8.695 1 94.31 385 ARG B C 1
ATOM 7371 O O . ARG B 1 385 ? 2.434 2.996 -9.055 1 94.31 385 ARG B O 1
ATOM 7378 N N . LEU B 1 386 ? 3.727 2.195 -7.465 1 94.38 386 LEU B N 1
ATOM 7379 C CA . LEU B 1 386 ? 2.812 2.564 -6.391 1 94.38 386 LEU B CA 1
ATOM 7380 C C . LEU B 1 386 ? 2.668 4.078 -6.293 1 94.38 386 LEU B C 1
ATOM 7382 O O . LEU B 1 386 ? 1.698 4.578 -5.719 1 94.38 386 LEU B O 1
ATOM 7386 N N . HIS B 1 387 ? 3.639 4.832 -6.797 1 93.12 387 HIS B N 1
ATOM 7387 C CA . HIS B 1 387 ? 3.594 6.285 -6.711 1 93.12 387 HIS B CA 1
ATOM 7388 C C . HIS B 1 387 ? 2.771 6.879 -7.848 1 93.12 387 HIS B C 1
ATOM 7390 O O . HIS B 1 387 ? 2.516 8.086 -7.871 1 93.12 387 HIS B O 1
ATOM 7396 N N . GLU B 1 388 ? 2.287 6.09 -8.828 1 92.44 388 GLU B N 1
ATOM 7397 C CA . GLU B 1 388 ? 1.571 6.562 -10.008 1 92.44 388 GLU B CA 1
ATOM 7398 C C . GLU B 1 388 ? 0.072 6.305 -9.891 1 92.44 388 GLU B C 1
ATOM 7400 O O . GLU B 1 388 ? -0.347 5.332 -9.258 1 92.44 388 GLU B O 1
ATOM 7405 N N . HIS B 1 389 ? -0.669 7.238 -10.562 1 91.5 389 HIS B N 1
ATOM 7406 C CA . HIS B 1 389 ? -2.104 7.02 -10.711 1 91.5 389 HIS B CA 1
ATOM 7407 C C . HIS B 1 389 ? -2.4 6.137 -11.922 1 91.5 389 HIS B C 1
ATOM 7409 O O . HIS B 1 389 ? -2.332 6.598 -13.062 1 91.5 389 HIS B O 1
ATOM 7415 N N . THR B 1 390 ? -2.684 4.918 -11.633 1 89.62 390 THR B N 1
ATOM 7416 C CA . THR B 1 390 ? -3.08 3.988 -12.688 1 89.62 390 THR B CA 1
ATOM 7417 C C . THR B 1 390 ? -4.582 3.719 -12.633 1 89.62 390 THR B C 1
ATOM 7419 O O . THR B 1 390 ? -5.078 3.133 -11.664 1 89.62 390 THR B O 1
ATOM 7422 N N . LEU B 1 391 ? -5.254 4.164 -13.664 1 87.62 391 LEU B N 1
ATOM 7423 C CA . LEU B 1 391 ? -6.703 4.023 -13.75 1 87.62 391 LEU B CA 1
ATOM 7424 C C . LEU B 1 391 ? -7.09 2.98 -14.789 1 87.62 391 LEU B C 1
ATOM 7426 O O . LEU B 1 391 ? -6.605 3.02 -15.922 1 87.62 391 LEU B O 1
ATOM 7430 N N . TRP B 1 392 ? -7.883 2.043 -14.344 1 81.94 392 TRP B N 1
ATOM 7431 C CA . TRP B 1 392 ? -8.352 0.997 -15.25 1 81.94 392 TRP B CA 1
ATOM 7432 C C . TRP B 1 392 ? -9.844 1.152 -15.539 1 81.94 392 TRP B C 1
ATOM 7434 O O . TRP B 1 392 ? -10.641 1.345 -14.617 1 81.94 392 TRP B O 1
ATOM 7444 N N . SER B 1 393 ? -10.203 1.26 -16.75 1 72 393 SER B N 1
ATOM 7445 C CA . SER B 1 393 ? -11.602 1.273 -17.172 1 72 393 SER B CA 1
ATOM 7446 C C . SER B 1 393 ? -11.984 -0.026 -17.859 1 72 393 SER B C 1
ATOM 7448 O O . SER B 1 393 ? -11.203 -0.562 -18.656 1 72 393 SER B O 1
ATOM 7450 N N . ALA B 1 394 ? -12.992 -0.763 -17.391 1 55.75 394 ALA B N 1
ATOM 7451 C CA . ALA B 1 394 ? -13.438 -1.975 -18.078 1 55.75 394 ALA B CA 1
ATOM 7452 C C . ALA B 1 394 ? -14.281 -1.635 -19.297 1 55.75 394 ALA B C 1
ATOM 7454 O O . ALA B 1 394 ? -14.336 -2.408 -20.266 1 55.75 394 ALA B O 1
ATOM 7455 N N . ASP B 1 395 ? -15.281 -0.691 -19.109 1 53.59 395 ASP B N 1
ATOM 7456 C CA . ASP B 1 395 ? -16.156 -0.468 -20.25 1 53.59 395 ASP B CA 1
ATOM 7457 C C . ASP B 1 395 ? -15.984 0.943 -20.812 1 53.59 395 ASP B C 1
ATOM 7459 O O . ASP B 1 395 ? -15.609 1.863 -20.078 1 53.59 395 ASP B O 1
ATOM 7463 N N . GLU B 1 396 ? -15.789 0.976 -22.25 1 49.19 396 GLU B N 1
ATOM 7464 C CA . GLU B 1 396 ? -15.68 2.211 -23.031 1 49.19 396 GLU B CA 1
ATOM 7465 C C . GLU B 1 396 ? -16.594 3.295 -22.469 1 49.19 396 GLU B C 1
ATOM 7467 O O . GLU B 1 396 ? -16.281 4.484 -22.547 1 49.19 396 GLU B O 1
ATOM 7472 N N . GLU B 1 397 ? -17.719 2.748 -22.125 1 46.03 397 GLU B N 1
ATOM 7473 C CA . GLU B 1 397 ? -18.766 3.729 -21.828 1 46.03 397 GLU B CA 1
ATOM 7474 C C . GLU B 1 397 ? -18.766 4.117 -20.359 1 46.03 397 GLU B C 1
ATOM 7476 O O . GLU B 1 397 ? -19.375 5.117 -19.969 1 46.03 397 GLU B O 1
ATOM 7481 N N . GLN B 1 398 ? -18.328 3.15 -19.656 1 49.53 398 GLN B N 1
ATOM 7482 C CA . GLN B 1 398 ? -18.609 3.387 -18.25 1 49.53 398 GLN B CA 1
ATOM 7483 C C . GLN B 1 398 ? -17.484 4.18 -17.594 1 49.53 398 GLN B C 1
ATOM 7485 O O . GLN B 1 398 ? -16.312 3.818 -17.703 1 49.53 398 GLN B O 1
ATOM 7490 N N . CYS B 1 399 ? -17.688 5.457 -17.297 1 49.84 399 CYS B N 1
ATOM 7491 C CA . CYS B 1 399 ? -17.031 6.605 -16.688 1 49.84 399 CYS B CA 1
ATOM 7492 C C . CYS B 1 399 ? -16.391 6.23 -15.359 1 49.84 399 CYS B C 1
ATOM 7494 O O . CYS B 1 399 ? -15.719 7.051 -14.734 1 49.84 399 CYS B O 1
ATOM 7496 N N . ASP B 1 400 ? -16.469 4.867 -14.992 1 63.25 400 ASP B N 1
ATOM 7497 C CA . ASP B 1 400 ? -15.992 4.77 -13.617 1 63.25 400 ASP B CA 1
ATOM 7498 C C . ASP B 1 400 ? -14.672 4.004 -13.547 1 63.25 400 ASP B C 1
ATOM 7500 O O . ASP B 1 400 ? -14.656 2.775 -13.656 1 63.25 400 ASP B O 1
ATOM 7504 N N . ALA B 1 401 ? -13.539 4.703 -13.727 1 75.38 401 ALA B N 1
ATOM 7505 C CA . ALA B 1 401 ? -12.195 4.16 -13.586 1 75.38 401 ALA B CA 1
ATOM 7506 C C . ALA B 1 401 ? -11.867 3.881 -12.117 1 75.38 401 ALA B C 1
ATOM 7508 O O . ALA B 1 401 ? -12.32 4.602 -11.227 1 75.38 401 ALA B O 1
ATOM 7509 N N . ILE B 1 402 ? -11.305 2.668 -11.906 1 78.31 402 ILE B N 1
ATOM 7510 C CA . ILE B 1 402 ? -10.836 2.32 -10.562 1 78.31 402 ILE B CA 1
ATOM 7511 C C . ILE B 1 402 ? -9.312 2.404 -10.516 1 78.31 402 ILE B C 1
ATOM 7513 O O . ILE B 1 402 ? -8.633 2.133 -11.508 1 78.31 402 ILE B O 1
ATOM 7517 N N . HIS B 1 403 ? -8.828 2.85 -9.398 1 85.38 403 HIS B N 1
ATOM 7518 C CA . HIS B 1 403 ? -7.379 2.898 -9.203 1 85.38 403 HIS B CA 1
ATOM 7519 C C . HIS B 1 403 ? -6.809 1.504 -8.977 1 85.38 403 HIS B C 1
ATOM 7521 O O . HIS B 1 403 ? -7.375 0.714 -8.219 1 85.38 403 HIS B O 1
ATOM 7527 N N . PHE B 1 404 ? -5.723 1.227 -9.703 1 83 404 PHE B N 1
ATOM 7528 C CA . PHE B 1 404 ? -5.016 -0.037 -9.531 1 83 404 PHE B CA 1
ATOM 7529 C C . PHE B 1 404 ? -3.518 0.196 -9.391 1 83 404 PHE B C 1
ATOM 7531 O O . PHE B 1 404 ? -2.768 0.068 -10.359 1 83 404 PHE B O 1
ATOM 7538 N N . SER B 1 405 ? -3.121 0.502 -8.188 1 83.75 405 SER B N 1
ATOM 7539 C CA . SER B 1 405 ? -1.688 0.624 -7.938 1 83.75 405 SER B CA 1
ATOM 7540 C C . SER B 1 405 ? -0.976 -0.708 -8.148 1 83.75 405 SER B C 1
ATOM 7542 O O . SER B 1 405 ? -1.389 -1.733 -7.605 1 83.75 405 SER B O 1
ATOM 7544 N N . MET B 1 406 ? 0.072 -0.758 -8.992 1 91.81 406 MET B N 1
ATOM 7545 C CA . MET B 1 406 ? 0.631 -2.041 -9.406 1 91.81 406 MET B CA 1
ATOM 7546 C C . MET B 1 406 ? 2.096 -2.156 -9 1 91.81 406 MET B C 1
ATOM 7548 O O . MET B 1 406 ? 2.869 -1.215 -9.172 1 91.81 406 MET B O 1
ATOM 7552 N N . ALA B 1 407 ? 2.426 -3.182 -8.422 1 96.44 407 ALA B N 1
ATOM 7553 C CA . ALA B 1 407 ? 3.787 -3.578 -8.07 1 96.44 407 ALA B CA 1
ATOM 7554 C C . ALA B 1 407 ? 3.895 -5.094 -7.922 1 96.44 407 ALA B C 1
ATOM 7556 O O . ALA B 1 407 ? 2.887 -5.777 -7.734 1 96.44 407 ALA B O 1
ATOM 7557 N N . SER B 1 408 ? 5.086 -5.57 -8.086 1 98.06 408 SER B N 1
ATOM 7558 C CA . SER B 1 408 ? 5.285 -7.008 -7.918 1 98.06 408 SER B CA 1
ATOM 7559 C C . SER B 1 408 ? 4.871 -7.461 -6.523 1 98.06 408 SER B C 1
ATOM 7561 O O . SER B 1 408 ? 5.258 -6.852 -5.523 1 98.06 408 SER B O 1
ATOM 7563 N N . GLY B 1 409 ? 4.055 -8.523 -6.488 1 96.94 409 GLY B N 1
ATOM 7564 C CA . GLY B 1 409 ? 3.742 -9.148 -5.211 1 96.94 409 GLY B CA 1
ATOM 7565 C C . GLY B 1 409 ? 4.859 -10.031 -4.684 1 96.94 409 GLY B C 1
ATOM 7566 O O . GLY B 1 409 ? 5.762 -10.414 -5.434 1 96.94 409 GLY B O 1
ATOM 7567 N N . GLY B 1 410 ? 4.762 -10.391 -3.441 1 97 410 GLY B N 1
ATOM 7568 C CA . GLY B 1 410 ? 5.719 -11.18 -2.689 1 97 410 GLY B CA 1
ATOM 7569 C C . GLY B 1 410 ? 5.605 -10.992 -1.189 1 97 410 GLY B C 1
ATOM 7570 O O . GLY B 1 410 ? 4.777 -10.211 -0.718 1 97 410 GLY B O 1
ATOM 7571 N N . GLY B 1 411 ? 6.406 -11.688 -0.494 1 97.44 411 GLY B N 1
ATOM 7572 C CA . GLY B 1 411 ? 6.391 -11.633 0.959 1 97.44 411 GLY B CA 1
ATOM 7573 C C . GLY B 1 411 ? 6.551 -13 1.606 1 97.44 411 GLY B C 1
ATOM 7574 O O . GLY B 1 411 ? 7.109 -13.914 1.004 1 97.44 411 GLY B O 1
ATOM 7575 N N . ILE B 1 412 ? 6.121 -13.039 2.832 1 98 412 ILE B N 1
ATOM 7576 C CA . ILE B 1 412 ? 6.266 -14.258 3.623 1 98 412 ILE B CA 1
ATOM 7577 C C . ILE B 1 412 ? 4.891 -14.875 3.871 1 98 412 ILE B C 1
ATOM 7579 O O . ILE B 1 412 ? 3.975 -14.195 4.34 1 98 412 ILE B O 1
ATOM 7583 N N . SER B 1 413 ? 4.777 -16.156 3.525 1 97.75 413 SER B N 1
ATOM 7584 C CA . SER B 1 413 ? 3.512 -16.859 3.693 1 97.75 413 SER B CA 1
ATOM 7585 C C . SER B 1 413 ? 3.148 -17 5.168 1 97.75 413 SER B C 1
ATOM 7587 O O . SER B 1 413 ? 4.016 -17.266 6.004 1 97.75 413 SER B O 1
ATOM 7589 N N . LYS B 1 414 ? 1.9 -16.812 5.477 1 94.19 414 LYS B N 1
ATOM 7590 C CA . LYS B 1 414 ? 1.429 -17.109 6.828 1 94.19 414 LYS B CA 1
ATOM 7591 C C . LYS B 1 414 ? 0.894 -18.531 6.93 1 94.19 414 LYS B C 1
ATOM 7593 O O . LYS B 1 414 ? 0.652 -19.031 8.031 1 94.19 414 LYS B O 1
ATOM 7598 N N . MET B 1 415 ? 0.79 -19.203 5.785 1 94.75 415 MET B N 1
ATOM 7599 C CA . MET B 1 415 ? 0.145 -20.516 5.754 1 94.75 415 MET B CA 1
ATOM 7600 C C . MET B 1 415 ? 1.181 -21.625 5.66 1 94.75 415 MET B C 1
ATOM 7602 O O . MET B 1 415 ? 0.959 -22.734 6.164 1 94.75 415 MET B O 1
ATOM 7606 N N . PHE B 1 416 ? 2.211 -21.391 5.016 1 97.12 416 PHE B N 1
ATOM 7607 C CA . PHE B 1 416 ? 3.197 -22.422 4.766 1 97.12 416 PHE B CA 1
ATOM 7608 C C . PHE B 1 416 ? 4.512 -22.109 5.465 1 97.12 416 PHE B C 1
ATOM 7610 O O . PHE B 1 416 ? 5.09 -21.047 5.254 1 97.12 416 PHE B O 1
ATOM 7617 N N . PRO B 1 417 ? 5.023 -23.016 6.254 1 96.88 417 PRO B N 1
ATOM 7618 C CA . PRO B 1 417 ? 6.297 -22.781 6.938 1 96.88 417 PRO B CA 1
ATOM 7619 C C . PRO B 1 417 ? 7.484 -22.734 5.977 1 96.88 417 PRO B C 1
ATOM 7621 O O . PRO B 1 417 ? 7.387 -23.219 4.848 1 96.88 417 PRO B O 1
ATOM 7624 N N . LEU B 1 418 ? 8.562 -22.156 6.445 1 97.75 418 LEU B N 1
ATOM 7625 C CA . LEU B 1 418 ? 9.805 -22.094 5.684 1 97.75 418 LEU B CA 1
ATOM 7626 C C . LEU B 1 418 ? 10.273 -23.484 5.297 1 97.75 418 LEU B C 1
ATOM 7628 O O . LEU B 1 418 ? 10.594 -24.297 6.168 1 97.75 418 LEU B O 1
ATOM 7632 N N . PRO B 1 419 ? 10.312 -23.766 3.977 1 96.94 419 PRO B N 1
ATOM 7633 C CA . PRO B 1 419 ? 10.805 -25.094 3.584 1 96.94 419 PRO B CA 1
ATOM 7634 C C . PRO B 1 419 ? 12.312 -25.234 3.73 1 96.94 419 PRO B C 1
ATOM 7636 O O . PRO B 1 419 ? 13.039 -24.234 3.717 1 96.94 419 PRO B O 1
ATOM 7639 N N . ASN B 1 420 ? 12.781 -26.469 3.781 1 94.94 420 ASN B N 1
ATOM 7640 C CA . ASN B 1 420 ? 14.203 -26.734 3.963 1 94.94 420 ASN B CA 1
ATOM 7641 C C . ASN B 1 420 ? 15.023 -26.188 2.799 1 94.94 420 ASN B C 1
ATOM 7643 O O . ASN B 1 420 ? 16.141 -25.688 2.994 1 94.94 420 ASN B O 1
ATOM 7647 N N . TYR B 1 421 ? 14.516 -26.266 1.656 1 95.69 421 TYR B N 1
ATOM 7648 C CA . TYR B 1 421 ? 15.305 -25.859 0.503 1 95.69 421 TYR B CA 1
ATOM 7649 C C . TYR B 1 421 ? 15.523 -24.344 0.501 1 95.69 421 TYR B C 1
ATOM 7651 O O . TYR B 1 421 ? 16.375 -23.844 -0.229 1 95.69 421 TYR B O 1
ATOM 7659 N N . GLN B 1 422 ? 14.742 -23.594 1.28 1 96.44 422 GLN B N 1
ATOM 7660 C CA . GLN B 1 422 ? 14.898 -22.141 1.352 1 96.44 422 GLN B CA 1
ATOM 7661 C C . GLN B 1 422 ? 15.641 -21.734 2.621 1 96.44 422 GLN B C 1
ATOM 7663 O O . GLN B 1 422 ? 15.859 -20.547 2.861 1 96.44 422 GLN B O 1
ATOM 7668 N N . ARG B 1 423 ? 16.062 -22.594 3.424 1 95.31 423 ARG B N 1
ATOM 7669 C CA . ARG B 1 423 ? 16.609 -22.328 4.75 1 95.31 423 ARG B CA 1
ATOM 7670 C C . ARG B 1 423 ? 17.844 -21.438 4.66 1 95.31 423 ARG B C 1
ATOM 7672 O O . ARG B 1 423 ? 18.078 -20.594 5.531 1 95.31 423 ARG B O 1
ATOM 7679 N N . ASN B 1 424 ? 18.688 -21.641 3.629 1 95.81 424 ASN B N 1
ATOM 7680 C CA . ASN B 1 424 ? 19.938 -20.891 3.512 1 95.81 424 ASN B CA 1
ATOM 7681 C C . ASN B 1 424 ? 19.766 -19.641 2.658 1 95.81 424 ASN B C 1
ATOM 7683 O O . ASN B 1 424 ? 20.734 -18.953 2.342 1 95.81 424 ASN B O 1
ATOM 7687 N N . ALA B 1 425 ? 18.547 -19.344 2.291 1 96.94 425 ALA B N 1
ATOM 7688 C CA . ALA B 1 425 ? 18.266 -18.188 1.44 1 96.94 425 ALA B CA 1
ATOM 7689 C C . ALA B 1 425 ? 18.062 -16.922 2.275 1 96.94 425 ALA B C 1
ATOM 7691 O O . ALA B 1 425 ? 17.812 -15.852 1.731 1 96.94 425 ALA B O 1
ATOM 7692 N N . GLN B 1 426 ? 18.141 -16.969 3.607 1 95.25 426 GLN B N 1
ATOM 7693 C CA . GLN B 1 426 ? 18.031 -15.852 4.539 1 95.25 426 GLN B CA 1
ATOM 7694 C C . GLN B 1 426 ? 16.656 -15.195 4.457 1 95.25 426 GLN B C 1
ATOM 7696 O O . GLN B 1 426 ? 16.562 -13.977 4.324 1 95.25 426 GLN B O 1
ATOM 7701 N N . VAL B 1 427 ? 15.641 -16.047 4.43 1 97.06 427 VAL B N 1
ATOM 7702 C CA . VAL B 1 427 ? 14.266 -15.578 4.492 1 97.06 427 VAL B CA 1
ATOM 7703 C C . VAL B 1 427 ? 13.953 -15.07 5.902 1 97.06 427 VAL B C 1
ATOM 7705 O O . VAL B 1 427 ? 14.055 -15.828 6.871 1 97.06 427 VAL B O 1
ATOM 7708 N N . ARG B 1 428 ? 13.617 -13.82 6.031 1 93.19 428 ARG B N 1
ATOM 7709 C CA . ARG B 1 428 ? 13.281 -13.266 7.34 1 93.19 428 ARG B CA 1
ATOM 7710 C C . ARG B 1 428 ? 11.859 -13.648 7.746 1 93.19 428 ARG B C 1
ATOM 7712 O O . ARG B 1 428 ? 10.969 -13.742 6.902 1 93.19 428 ARG B O 1
ATOM 7719 N N . PRO B 1 429 ? 11.633 -13.836 9.008 1 94.56 429 PRO B N 1
ATOM 7720 C CA . PRO B 1 429 ? 10.266 -14.148 9.453 1 94.56 429 PRO B CA 1
ATOM 7721 C C . PRO B 1 429 ? 9.336 -12.938 9.367 1 94.56 429 PRO B C 1
ATOM 7723 O O . PRO B 1 429 ? 9.797 -11.797 9.289 1 94.56 429 PRO B O 1
ATOM 7726 N N . THR B 1 430 ? 8.078 -13.25 9.359 1 92.81 430 THR B N 1
ATOM 7727 C CA . THR B 1 430 ? 7.09 -12.188 9.539 1 92.81 430 THR B CA 1
ATOM 7728 C C . THR B 1 430 ? 7.012 -11.758 11.008 1 92.81 430 THR B C 1
ATOM 7730 O O . THR B 1 430 ? 7.102 -12.594 11.906 1 92.81 430 THR B O 1
ATOM 7733 N N . ILE B 1 431 ? 6.855 -10.469 11.211 1 92.5 431 ILE B N 1
ATOM 7734 C CA . ILE B 1 431 ? 6.688 -9.945 12.562 1 92.5 431 ILE B CA 1
ATOM 7735 C C . ILE B 1 431 ? 5.277 -9.383 12.727 1 92.5 431 ILE B C 1
ATOM 7737 O O . ILE B 1 431 ? 4.785 -8.664 11.852 1 92.5 431 ILE B O 1
ATOM 7741 N N . THR B 1 432 ? 4.602 -9.781 13.75 1 91.81 432 THR B N 1
ATOM 7742 C CA . THR B 1 432 ? 3.312 -9.227 14.148 1 91.81 432 THR B CA 1
ATOM 7743 C C . THR B 1 432 ? 3.436 -8.469 15.469 1 91.81 432 THR B C 1
ATOM 7745 O O . THR B 1 432 ? 3.961 -9.008 16.453 1 91.81 432 THR B O 1
ATOM 7748 N N . ARG B 1 433 ? 2.992 -7.285 15.453 1 91 433 ARG B N 1
ATOM 7749 C CA . ARG B 1 433 ? 3.006 -6.469 16.672 1 91 433 ARG B CA 1
ATOM 7750 C C . ARG B 1 433 ? 1.608 -5.957 17 1 91 433 ARG B C 1
ATOM 7752 O O . ARG B 1 433 ? 0.932 -5.387 16.141 1 91 433 ARG B O 1
ATOM 7759 N N . ARG B 1 434 ? 1.207 -6.203 18.188 1 88.25 434 ARG B N 1
ATOM 7760 C CA . ARG B 1 434 ? -0.069 -5.695 18.688 1 88.25 434 ARG B CA 1
ATOM 7761 C C . ARG B 1 434 ? 0.14 -4.523 19.641 1 88.25 434 ARG B C 1
ATOM 7763 O O . ARG B 1 434 ? 0.871 -4.641 20.625 1 88.25 434 ARG B O 1
ATOM 7770 N N . TRP B 1 435 ? -0.477 -3.463 19.25 1 84 435 TRP B N 1
ATOM 7771 C CA . TRP B 1 435 ? -0.404 -2.256 20.062 1 84 435 TRP B CA 1
ATOM 7772 C C . TRP B 1 435 ? -1.727 -1.998 20.781 1 84 435 TRP B C 1
ATOM 7774 O O . TRP B 1 435 ? -2.797 -2.1 20.172 1 84 435 TRP B O 1
ATOM 7784 N N . ASN B 1 436 ? -1.583 -1.851 22.078 1 78.56 436 ASN B N 1
ATOM 7785 C CA . ASN B 1 436 ? -2.709 -1.403 22.891 1 78.56 436 ASN B CA 1
ATOM 7786 C C . ASN B 1 436 ? -2.453 -0.024 23.484 1 78.56 436 ASN B C 1
ATOM 7788 O O . ASN B 1 436 ? -1.565 0.137 24.328 1 78.56 436 ASN B O 1
ATOM 7792 N N . LYS B 1 437 ? -3.207 0.931 23.203 1 72.44 437 LYS B N 1
ATOM 7793 C CA . LYS B 1 437 ? -3.082 2.283 23.75 1 72.44 437 LYS B CA 1
ATOM 7794 C C . LYS B 1 437 ? -1.634 2.764 23.703 1 72.44 437 LYS B C 1
ATOM 7796 O O . LYS B 1 437 ? -1.09 3.213 24.703 1 72.44 437 LYS B O 1
ATOM 7801 N N . PHE B 1 438 ? -0.91 2.582 22.625 1 78.44 438 PHE B N 1
ATOM 7802 C CA . PHE B 1 438 ? 0.442 3.059 22.359 1 78.44 438 PHE B CA 1
ATOM 7803 C C . PHE B 1 438 ? 1.464 2.256 23.156 1 78.44 438 PHE B C 1
ATOM 7805 O O . PHE B 1 438 ? 2.59 2.713 23.375 1 78.44 438 PHE B O 1
ATOM 7812 N N . THR B 1 439 ? 0.969 1.138 23.688 1 79.56 439 THR B N 1
ATOM 7813 C CA . THR B 1 439 ? 1.867 0.184 24.328 1 79.56 439 THR B CA 1
ATOM 7814 C C . THR B 1 439 ? 1.976 -1.096 23.5 1 79.56 439 THR B C 1
ATOM 7816 O O . THR B 1 439 ? 0.963 -1.648 23.078 1 79.56 439 THR B O 1
ATOM 7819 N N . LEU B 1 440 ? 3.15 -1.4 23.25 1 84.25 440 LEU B N 1
ATOM 7820 C CA . LEU B 1 440 ? 3.365 -2.664 22.562 1 84.25 440 LEU B CA 1
ATOM 7821 C C . LEU B 1 440 ? 3.002 -3.846 23.453 1 84.25 440 LEU B C 1
ATOM 7823 O O . LEU B 1 440 ? 3.703 -4.133 24.422 1 84.25 440 LEU B O 1
ATOM 7827 N N . ALA B 1 441 ? 1.952 -4.484 23.109 1 80.81 441 ALA B N 1
ATOM 7828 C CA . ALA B 1 441 ? 1.404 -5.523 23.984 1 80.81 441 ALA B CA 1
ATOM 7829 C C . ALA B 1 441 ? 1.999 -6.891 23.641 1 80.81 441 ALA B C 1
ATOM 7831 O O . ALA B 1 441 ? 2.211 -7.719 24.531 1 80.81 441 ALA B O 1
ATOM 7832 N N . GLU B 1 442 ? 2.146 -7.117 22.406 1 83.06 442 GLU B N 1
ATOM 7833 C CA . GLU B 1 442 ? 2.602 -8.43 21.953 1 83.06 442 GLU B CA 1
ATOM 7834 C C . GLU B 1 442 ? 3.459 -8.32 20.688 1 83.06 442 GLU B C 1
ATOM 7836 O O . GLU B 1 442 ? 3.186 -7.492 19.828 1 83.06 442 GLU B O 1
ATOM 7841 N N . THR B 1 443 ? 4.496 -9 20.688 1 87.69 443 THR B N 1
ATOM 7842 C CA . THR B 1 443 ? 5.293 -9.219 19.484 1 87.69 443 THR B CA 1
ATOM 7843 C C . THR B 1 443 ? 5.453 -10.711 19.203 1 87.69 443 THR B C 1
ATOM 7845 O O . THR B 1 443 ? 5.754 -11.492 20.109 1 87.69 443 THR B O 1
ATOM 7848 N N . SER B 1 444 ? 5.129 -11.094 18.016 1 90.56 444 SER B N 1
ATOM 7849 C CA . SER B 1 444 ? 5.332 -12.477 17.594 1 90.56 444 SER B CA 1
ATOM 7850 C C . SER B 1 444 ? 5.996 -12.547 16.234 1 90.56 444 SER B C 1
ATOM 7852 O O . SER B 1 444 ? 6.027 -11.555 15.5 1 90.56 444 SER B O 1
ATOM 7854 N N . SER B 1 445 ? 6.629 -13.648 15.977 1 92.06 445 SER B N 1
ATOM 7855 C CA . SER B 1 445 ? 7.273 -13.883 14.688 1 92.06 445 SER B CA 1
ATOM 7856 C C . SER B 1 445 ? 6.898 -15.25 14.125 1 92.06 445 SER B C 1
ATOM 7858 O O . SER B 1 445 ? 6.555 -16.156 14.875 1 92.06 445 SER B O 1
ATOM 7860 N N . TYR B 1 446 ? 6.859 -15.375 12.844 1 94.62 446 TYR B N 1
ATOM 7861 C CA . TYR B 1 446 ? 6.574 -16.625 12.148 1 94.62 446 TYR B CA 1
ATOM 7862 C C . TYR B 1 446 ? 7.5 -16.812 10.953 1 94.62 446 TYR B C 1
ATOM 7864 O O . TYR B 1 446 ? 7.566 -15.945 10.07 1 94.62 446 TYR B O 1
ATOM 7872 N N . ALA B 1 447 ? 8.219 -17.922 10.984 1 96.88 447 ALA B N 1
ATOM 7873 C CA . ALA B 1 447 ? 9.102 -18.25 9.867 1 96.88 447 ALA B CA 1
ATOM 7874 C C . ALA B 1 447 ? 8.344 -18.953 8.742 1 96.88 447 ALA B C 1
ATOM 7876 O O . ALA B 1 447 ? 8.297 -20.172 8.688 1 96.88 447 ALA B O 1
ATOM 7877 N N . GLY B 1 448 ? 7.812 -18.141 7.828 1 98 448 GLY B N 1
ATOM 7878 C CA . GLY B 1 448 ? 7.043 -18.672 6.711 1 98 448 GLY B CA 1
ATOM 7879 C C . GLY B 1 448 ? 7.844 -18.766 5.426 1 98 448 GLY B C 1
ATOM 7880 O O . GLY B 1 448 ? 8.961 -18.25 5.348 1 98 448 GLY B O 1
ATOM 7881 N N . ARG B 1 449 ? 7.242 -19.469 4.477 1 98 449 ARG B N 1
ATOM 7882 C CA . ARG B 1 449 ? 7.809 -19.578 3.137 1 98 449 ARG B CA 1
ATOM 7883 C C . ARG B 1 449 ? 7.922 -18.219 2.467 1 98 449 ARG B C 1
ATOM 7885 O O . ARG B 1 449 ? 6.977 -17.422 2.496 1 98 449 ARG B O 1
ATOM 7892 N N . GLY B 1 450 ? 9.141 -17.953 1.891 1 98.44 450 GLY B N 1
ATOM 7893 C CA . GLY B 1 450 ? 9.336 -16.719 1.146 1 98.44 450 GLY B CA 1
ATOM 7894 C C . GLY B 1 450 ? 8.875 -16.812 -0.297 1 98.44 450 GLY B C 1
ATOM 7895 O O . GLY B 1 450 ? 9.086 -17.844 -0.955 1 98.44 450 GLY B O 1
ATOM 7896 N N . THR B 1 451 ? 8.25 -15.867 -0.832 1 98.31 451 THR B N 1
ATOM 7897 C CA . THR B 1 451 ? 7.848 -15.727 -2.227 1 98.31 451 THR B CA 1
ATOM 7898 C C . THR B 1 451 ? 8.18 -14.328 -2.748 1 98.31 451 THR B C 1
ATOM 7900 O O . THR B 1 451 ? 8.227 -13.367 -1.977 1 98.31 451 THR B O 1
ATOM 7903 N N . PRO B 1 452 ? 8.375 -14.148 -4.027 1 98.69 452 PRO B N 1
ATOM 7904 C CA . PRO B 1 452 ? 8.391 -15.188 -5.059 1 98.69 452 PRO B CA 1
ATOM 7905 C C . PRO B 1 452 ? 9.688 -16 -5.059 1 98.69 452 PRO B C 1
ATOM 7907 O O . PRO B 1 452 ? 10.57 -15.758 -4.23 1 98.69 452 PRO B O 1
ATOM 7910 N N . ASP B 1 453 ? 9.742 -16.984 -5.945 1 98.88 453 ASP B N 1
ATOM 7911 C CA . ASP B 1 453 ? 10.977 -17.75 -6.137 1 98.88 453 ASP B CA 1
ATOM 7912 C C . ASP B 1 453 ? 11.867 -17.094 -7.184 1 98.88 453 ASP B C 1
ATOM 7914 O O . ASP B 1 453 ? 13.094 -17.047 -7.027 1 98.88 453 ASP B O 1
ATOM 7918 N N . VAL B 1 454 ? 11.258 -16.656 -8.203 1 98.94 454 VAL B N 1
ATOM 7919 C CA . VAL B 1 454 ? 11.945 -16.078 -9.359 1 98.94 454 VAL B CA 1
ATOM 7920 C C . VAL B 1 454 ? 11.148 -14.898 -9.898 1 98.94 454 VAL B C 1
ATOM 7922 O O . VAL B 1 454 ? 10.125 -14.523 -9.328 1 98.94 454 VAL B O 1
ATOM 7925 N N . ALA B 1 455 ? 11.688 -14.258 -10.953 1 98.94 455 ALA B N 1
ATOM 7926 C CA . ALA B 1 455 ? 10.984 -13.117 -11.531 1 98.94 455 ALA B CA 1
ATOM 7927 C C . ALA B 1 455 ? 11.234 -13.023 -13.039 1 98.94 455 ALA B C 1
ATOM 7929 O O . ALA B 1 455 ? 12.109 -13.711 -13.57 1 98.94 455 ALA B O 1
ATOM 7930 N N . ALA B 1 456 ? 10.414 -12.281 -13.688 1 98.94 456 ALA B N 1
ATOM 7931 C CA . ALA B 1 456 ? 10.547 -11.859 -15.078 1 98.94 456 ALA B CA 1
ATOM 7932 C C . ALA B 1 456 ? 9.883 -10.508 -15.305 1 98.94 456 ALA B C 1
ATOM 7934 O O . ALA B 1 456 ? 9.234 -9.969 -14.406 1 98.94 456 ALA B O 1
ATOM 7935 N N . ASN B 1 457 ? 10.125 -9.977 -16.484 1 98.56 457 ASN B N 1
ATOM 7936 C CA . ASN B 1 457 ? 9.516 -8.688 -16.812 1 98.56 457 ASN B CA 1
ATOM 7937 C C . ASN B 1 457 ? 8.008 -8.711 -16.594 1 98.56 457 ASN B C 1
ATOM 7939 O O . ASN B 1 457 ? 7.34 -9.68 -16.953 1 98.56 457 ASN B O 1
ATOM 7943 N N . ALA B 1 458 ? 7.484 -7.629 -15.938 1 98.12 458 ALA B N 1
ATOM 7944 C CA . ALA B 1 458 ? 6.062 -7.633 -15.617 1 98.12 458 ALA B CA 1
ATOM 7945 C C . ALA B 1 458 ? 5.453 -6.246 -15.789 1 98.12 458 ALA B C 1
ATOM 7947 O O . ALA B 1 458 ? 4.23 -6.094 -15.828 1 98.12 458 ALA B O 1
ATOM 7948 N N . ASP B 1 459 ? 6.273 -5.215 -15.875 1 95.81 459 ASP B N 1
ATOM 7949 C CA . ASP B 1 459 ? 5.785 -3.842 -15.977 1 95.81 459 ASP B CA 1
ATOM 7950 C C . ASP B 1 459 ? 5.133 -3.59 -17.328 1 95.81 459 ASP B C 1
ATOM 7952 O O . ASP B 1 459 ? 5.781 -3.713 -18.375 1 95.81 459 ASP B O 1
ATOM 7956 N N . MET B 1 460 ? 3.885 -3.125 -17.375 1 91.38 460 MET B N 1
ATOM 7957 C CA . MET B 1 460 ? 3.168 -2.889 -18.625 1 91.38 460 MET B CA 1
ATOM 7958 C C . MET B 1 460 ? 3.811 -1.751 -19.406 1 91.38 460 MET B C 1
ATOM 7960 O O . MET B 1 460 ? 3.621 -1.646 -20.625 1 91.38 460 MET B O 1
ATOM 7964 N N . LEU B 1 461 ? 4.586 -0.899 -18.75 1 91.06 461 LEU B N 1
ATOM 7965 C CA . LEU B 1 461 ? 5.254 0.196 -19.453 1 91.06 461 LEU B CA 1
ATOM 7966 C C . LEU B 1 461 ? 6.496 -0.301 -20.188 1 91.06 461 LEU B C 1
ATOM 7968 O O . LEU B 1 461 ? 7.062 0.416 -21.016 1 91.06 461 LEU B O 1
ATOM 7972 N N . THR B 1 462 ? 6.938 -1.482 -19.859 1 92.75 462 THR B N 1
ATOM 7973 C CA . THR B 1 462 ? 7.965 -2.221 -20.594 1 92.75 462 THR B CA 1
ATOM 7974 C C . THR B 1 462 ? 7.492 -3.635 -20.906 1 92.75 462 THR B C 1
ATOM 7976 O O . THR B 1 462 ? 8.273 -4.586 -20.844 1 92.75 462 THR B O 1
ATOM 7979 N N . GLY B 1 463 ? 6.254 -3.811 -21.172 1 93.94 463 GLY B N 1
ATOM 7980 C CA . GLY B 1 463 ? 5.586 -5.102 -21.156 1 93.94 463 GLY B CA 1
ATOM 7981 C C . GLY B 1 463 ? 5.699 -5.855 -22.469 1 93.94 463 GLY B C 1
ATOM 7982 O O . GLY B 1 463 ? 6.723 -5.777 -23.141 1 93.94 463 GLY B O 1
ATOM 7983 N N . TYR B 1 464 ? 4.699 -6.688 -22.734 1 94.69 464 TYR B N 1
ATOM 7984 C CA . TYR B 1 464 ? 4.688 -7.617 -23.859 1 94.69 464 TYR B CA 1
ATOM 7985 C C . TYR B 1 464 ? 3.678 -7.184 -24.906 1 94.69 464 TYR B C 1
ATOM 7987 O O . TYR B 1 464 ? 2.52 -6.902 -24.594 1 94.69 464 TYR B O 1
ATOM 7995 N N . GLN B 1 465 ? 4.141 -7.168 -26.156 1 92.38 465 GLN B N 1
ATOM 7996 C CA . GLN B 1 465 ? 3.217 -6.91 -27.25 1 92.38 465 GLN B CA 1
ATOM 7997 C C . GLN B 1 465 ? 2.238 -8.062 -27.438 1 92.38 465 GLN B C 1
ATOM 7999 O O . GLN B 1 465 ? 2.652 -9.203 -27.672 1 92.38 465 GLN B O 1
ATOM 8004 N N . ILE B 1 466 ? 0.909 -7.773 -27.297 1 91.19 466 ILE B N 1
ATOM 8005 C CA . ILE B 1 466 ? -0.125 -8.781 -27.484 1 91.19 466 ILE B CA 1
ATOM 8006 C C . ILE B 1 466 ? -1.201 -8.258 -28.422 1 91.19 466 ILE B C 1
ATOM 8008 O O . ILE B 1 466 ? -1.138 -7.102 -28.859 1 91.19 466 ILE B O 1
ATOM 8012 N N . PHE B 1 467 ? -2.018 -9.109 -28.828 1 88.88 467 PHE B N 1
ATOM 8013 C CA . PHE B 1 467 ? -3.18 -8.773 -29.641 1 88.88 467 PHE B CA 1
ATOM 8014 C C . PHE B 1 467 ? -4.469 -9.203 -28.953 1 88.88 467 PHE B C 1
ATOM 8016 O O . PHE B 1 467 ? -4.688 -10.391 -28.719 1 88.88 467 PHE B O 1
ATOM 8023 N N . PHE B 1 468 ? -5.289 -8.195 -28.641 1 86.25 468 PHE B N 1
ATOM 8024 C CA . PHE B 1 468 ? -6.488 -8.461 -27.844 1 86.25 468 PHE B CA 1
ATOM 8025 C C . PHE B 1 468 ? -7.641 -7.57 -28.297 1 86.25 468 PHE B C 1
ATOM 8027 O O . PHE B 1 468 ? -7.465 -6.367 -28.5 1 86.25 468 PHE B O 1
ATOM 8034 N N . ASP B 1 469 ? -8.711 -8.188 -28.438 1 81.12 469 ASP B N 1
ATOM 8035 C CA . ASP B 1 469 ? -9.945 -7.5 -28.797 1 81.12 469 ASP B CA 1
ATOM 8036 C C . ASP B 1 469 ? -9.797 -6.758 -30.125 1 81.12 469 ASP B C 1
ATOM 8038 O O . ASP B 1 469 ? -10.195 -5.598 -30.234 1 81.12 469 ASP B O 1
ATOM 8042 N N . GLY B 1 470 ? -9.133 -7.352 -31 1 80.25 470 GLY B N 1
ATOM 8043 C CA . GLY B 1 470 ? -9.047 -6.875 -32.375 1 80.25 470 GLY B CA 1
ATOM 8044 C C . GLY B 1 470 ? -8.008 -5.781 -32.562 1 80.25 470 GLY B C 1
ATOM 8045 O O . GLY B 1 470 ? -7.965 -5.141 -33.625 1 80.25 470 GLY B O 1
ATOM 8046 N N . GLN B 1 471 ? -7.215 -5.523 -31.531 1 81.88 471 GLN B N 1
ATOM 8047 C CA . GLN B 1 471 ? -6.234 -4.449 -31.656 1 81.88 471 GLN B CA 1
ATOM 8048 C C . GLN B 1 471 ? -4.945 -4.797 -30.922 1 81.88 471 GLN B C 1
ATOM 8050 O O . GLN B 1 471 ? -4.953 -5.625 -30 1 81.88 471 GLN B O 1
ATOM 8055 N N . PRO B 1 472 ? -3.848 -4.164 -31.406 1 85.25 472 PRO B N 1
ATOM 8056 C CA . PRO B 1 472 ? -2.617 -4.301 -30.609 1 85.25 472 PRO B CA 1
ATOM 8057 C C . PRO B 1 472 ? -2.762 -3.771 -29.188 1 85.25 472 PRO B C 1
ATOM 8059 O O . PRO B 1 472 ? -3.424 -2.754 -28.969 1 85.25 472 PRO B O 1
ATOM 8062 N N . ALA B 1 473 ? -2.191 -4.488 -28.25 1 86.88 473 ALA B N 1
ATOM 8063 C CA . ALA B 1 473 ? -2.207 -4.141 -26.828 1 86.88 473 ALA B CA 1
ATOM 8064 C C . ALA B 1 473 ? -0.891 -4.516 -26.156 1 86.88 473 ALA B C 1
ATOM 8066 O O . ALA B 1 473 ? -0.018 -5.121 -26.781 1 86.88 473 ALA B O 1
ATOM 8067 N N . VAL B 1 474 ? -0.659 -4.055 -24.953 1 89.44 474 VAL B N 1
ATOM 8068 C CA . VAL B 1 474 ? 0.534 -4.383 -24.188 1 89.44 474 VAL B CA 1
ATOM 8069 C C . VAL B 1 474 ? 0.134 -5.086 -22.891 1 89.44 474 VAL B C 1
ATOM 8071 O O . VAL B 1 474 ? -0.683 -4.574 -22.125 1 89.44 474 VAL B O 1
ATOM 8074 N N . GLY B 1 475 ? 0.661 -6.293 -22.75 1 91.19 475 GLY B N 1
ATOM 8075 C CA . GLY B 1 475 ? 0.412 -7.059 -21.547 1 91.19 475 GLY B CA 1
ATOM 8076 C C . GLY B 1 475 ? 1.507 -6.902 -20.5 1 91.19 475 GLY B C 1
ATOM 8077 O O . GLY B 1 475 ? 2.57 -6.352 -20.797 1 91.19 475 GLY B O 1
ATOM 8078 N N . GLY B 1 476 ? 1.271 -7.336 -19.312 1 94.62 476 GLY B N 1
ATOM 8079 C CA . GLY B 1 476 ? 2.189 -7.301 -18.188 1 94.62 476 GLY B CA 1
ATOM 8080 C C . GLY B 1 476 ? 1.618 -7.934 -16.938 1 94.62 476 GLY B C 1
ATOM 8081 O O . GLY B 1 476 ? 0.766 -8.82 -17.016 1 94.62 476 GLY B O 1
ATOM 8082 N N . GLY B 1 477 ? 2.197 -7.527 -15.781 1 95.38 477 GLY B N 1
ATOM 8083 C CA . GLY B 1 477 ? 1.853 -8.164 -14.516 1 95.38 477 GLY B CA 1
ATOM 8084 C C . GLY B 1 477 ? 2.699 -9.383 -14.211 1 95.38 477 GLY B C 1
ATOM 8085 O O . GLY B 1 477 ? 3.389 -9.898 -15.094 1 95.38 477 GLY B O 1
ATOM 8086 N N . THR B 1 478 ? 2.631 -9.75 -12.945 1 97.69 478 THR B N 1
ATOM 8087 C CA . THR B 1 478 ? 3.262 -11.031 -12.633 1 97.69 478 THR B CA 1
ATOM 8088 C C . THR B 1 478 ? 2.568 -12.172 -13.359 1 97.69 478 THR B C 1
ATOM 8090 O O . THR B 1 478 ? 3.131 -13.266 -13.492 1 97.69 478 THR B O 1
ATOM 8093 N N . SER B 1 479 ? 1.442 -11.898 -13.914 1 96.38 479 SER B N 1
ATOM 8094 C CA . SER B 1 479 ? 0.709 -12.812 -14.781 1 96.38 479 SER B CA 1
ATOM 8095 C C . SER B 1 479 ? 1.488 -13.109 -16.062 1 96.38 479 SER B C 1
ATOM 8097 O O . SER B 1 479 ? 1.289 -14.156 -16.688 1 96.38 479 SER B O 1
ATOM 8099 N N . ALA B 1 480 ? 2.266 -12.188 -16.5 1 97.62 480 ALA B N 1
ATOM 8100 C CA . ALA B 1 480 ? 3.115 -12.406 -17.672 1 97.62 480 ALA B CA 1
ATOM 8101 C C . ALA B 1 480 ? 4.398 -13.141 -17.281 1 97.62 480 ALA B C 1
ATOM 8103 O O . ALA B 1 480 ? 4.957 -13.891 -18.078 1 97.62 480 ALA B O 1
ATOM 8104 N N . ALA B 1 481 ? 4.812 -12.945 -16.062 1 98.69 481 ALA B N 1
ATOM 8105 C CA . ALA B 1 481 ? 6.027 -13.602 -15.594 1 98.69 481 ALA B CA 1
ATOM 8106 C C . ALA B 1 481 ? 5.828 -15.109 -15.477 1 98.69 481 ALA B C 1
ATOM 8108 O O . ALA B 1 481 ? 6.746 -15.891 -15.758 1 98.69 481 ALA B O 1
ATOM 8109 N N . ALA B 1 482 ? 4.648 -15.523 -15.133 1 98.69 482 ALA B N 1
ATOM 8110 C CA . ALA B 1 482 ? 4.355 -16.938 -14.938 1 98.69 482 ALA B CA 1
ATOM 8111 C C . ALA B 1 482 ? 4.484 -17.719 -16.25 1 98.69 482 ALA B C 1
ATOM 8113 O O . ALA B 1 482 ? 5.238 -18.688 -16.328 1 98.69 482 ALA B O 1
ATOM 8114 N N . PRO B 1 483 ? 3.805 -17.297 -17.344 1 98.69 483 PRO B N 1
ATOM 8115 C CA . PRO B 1 483 ? 3.975 -18.047 -18.578 1 98.69 483 PRO B CA 1
ATOM 8116 C C . PRO B 1 483 ? 5.379 -17.906 -19.172 1 98.69 483 PRO B C 1
ATOM 8118 O O . PRO B 1 483 ? 5.84 -18.797 -19.891 1 98.69 483 PRO B O 1
ATOM 8121 N N . MET B 1 484 ? 6.117 -16.828 -18.859 1 98.88 484 MET B N 1
ATOM 8122 C CA . MET B 1 484 ? 7.516 -16.75 -19.266 1 98.88 484 MET B CA 1
ATOM 8123 C C . MET B 1 484 ? 8.328 -17.891 -18.672 1 98.88 484 MET B C 1
ATOM 8125 O O . MET B 1 484 ? 9.062 -18.578 -19.391 1 98.88 484 MET B O 1
ATOM 8129 N N . TRP B 1 485 ? 8.18 -18.094 -17.406 1 98.94 485 TRP B N 1
ATOM 8130 C CA . TRP B 1 485 ? 8.93 -19.141 -16.734 1 98.94 485 TRP B CA 1
ATOM 8131 C C . TRP B 1 485 ? 8.406 -20.516 -17.125 1 98.94 485 TRP B C 1
ATOM 8133 O O . TRP B 1 485 ? 9.188 -21.469 -17.297 1 98.94 485 TRP B O 1
ATOM 8143 N N . ALA B 1 486 ? 7.094 -20.609 -17.25 1 98.94 486 ALA B N 1
ATOM 8144 C CA . ALA B 1 486 ? 6.523 -21.891 -17.703 1 98.94 486 ALA B CA 1
ATOM 8145 C C . ALA B 1 486 ? 7.098 -22.297 -19.062 1 98.94 486 ALA B C 1
ATOM 8147 O O . ALA B 1 486 ? 7.457 -23.453 -19.266 1 98.94 486 ALA B O 1
ATOM 8148 N N . ALA B 1 487 ? 7.207 -21.359 -19.953 1 98.88 487 ALA B N 1
ATOM 8149 C CA . ALA B 1 487 ? 7.766 -21.641 -21.281 1 98.88 487 ALA B CA 1
ATOM 8150 C C . ALA B 1 487 ? 9.227 -22.047 -21.188 1 98.88 487 ALA B C 1
ATOM 8152 O O . ALA B 1 487 ? 9.664 -22.984 -21.875 1 98.88 487 ALA B O 1
ATOM 8153 N N . LEU B 1 488 ? 10 -21.344 -20.375 1 98.94 488 LEU B N 1
ATOM 8154 C CA . LEU B 1 488 ? 11.406 -21.703 -20.203 1 98.94 488 LEU B CA 1
ATOM 8155 C C . LEU B 1 488 ? 11.539 -23.141 -19.703 1 98.94 488 LEU B C 1
ATOM 8157 O O . LEU B 1 488 ? 12.352 -23.906 -20.219 1 98.94 488 LEU B O 1
ATOM 8161 N N . VAL B 1 489 ? 10.734 -23.484 -18.703 1 98.88 489 VAL B N 1
ATOM 8162 C CA . VAL B 1 489 ? 10.789 -24.844 -18.141 1 98.88 489 VAL B CA 1
ATOM 8163 C C . VAL B 1 489 ? 10.391 -25.859 -19.219 1 98.88 489 VAL B C 1
ATOM 8165 O O . VAL B 1 489 ? 10.969 -26.938 -19.297 1 98.88 489 VAL B O 1
ATOM 8168 N N . LEU B 1 490 ? 9.422 -25.5 -20.016 1 98.75 490 LEU B N 1
ATOM 8169 C CA . LEU B 1 490 ? 8.984 -26.391 -21.078 1 98.75 490 LEU B CA 1
ATOM 8170 C C . LEU B 1 490 ? 10.109 -26.641 -22.078 1 98.75 490 LEU B C 1
ATOM 8172 O O . LEU B 1 490 ? 10.297 -27.766 -22.531 1 98.75 490 LEU B O 1
ATOM 8176 N N . LEU B 1 491 ? 10.828 -25.594 -22.453 1 98.75 491 LEU B N 1
ATOM 8177 C CA . LEU B 1 491 ? 11.977 -25.734 -23.344 1 98.75 491 LEU B CA 1
ATOM 8178 C C . LEU B 1 491 ? 13.047 -26.625 -22.734 1 98.75 491 LEU B C 1
ATOM 8180 O O . LEU B 1 491 ? 13.648 -27.453 -23.422 1 98.75 491 LEU B O 1
ATOM 8184 N N . ILE B 1 492 ? 13.258 -26.438 -21.484 1 98.69 492 ILE B N 1
ATOM 8185 C CA . ILE B 1 492 ? 14.227 -27.266 -20.766 1 98.69 492 ILE B CA 1
ATOM 8186 C C . ILE B 1 492 ? 13.766 -28.719 -20.781 1 98.69 492 ILE B C 1
ATOM 8188 O O . ILE B 1 492 ? 14.57 -29.625 -20.984 1 98.69 492 ILE B O 1
ATOM 8192 N N . ASN B 1 493 ? 12.438 -28.953 -20.578 1 98.5 493 ASN B N 1
ATOM 8193 C CA . ASN B 1 493 ? 11.898 -30.312 -20.656 1 98.5 493 ASN B CA 1
ATOM 8194 C C . ASN B 1 493 ? 12.148 -30.938 -22.016 1 98.5 493 ASN B C 1
ATOM 8196 O O . ASN B 1 493 ? 12.445 -32.125 -22.109 1 98.5 493 ASN B O 1
ATOM 8200 N N . GLN B 1 494 ? 12 -30.172 -23.094 1 98.19 494 GLN B N 1
ATOM 8201 C CA . GLN B 1 494 ? 12.336 -30.688 -24.422 1 98.19 494 GLN B CA 1
ATOM 8202 C C . GLN B 1 494 ? 13.789 -31.125 -24.5 1 98.19 494 GLN B C 1
ATOM 8204 O O . GLN B 1 494 ? 14.086 -32.219 -25 1 98.19 494 GLN B O 1
ATOM 8209 N N . GLY B 1 495 ? 14.656 -30.234 -24 1 98.12 495 GLY B N 1
ATOM 8210 C CA . GLY B 1 495 ? 16.078 -30.562 -24 1 98.12 495 GLY B CA 1
ATOM 8211 C C . GLY B 1 495 ? 16.391 -31.812 -23.203 1 98.12 495 GLY B C 1
ATOM 8212 O O . GLY B 1 495 ? 17.203 -32.625 -23.641 1 98.12 495 GLY B O 1
ATOM 8213 N N . LEU B 1 496 ? 15.758 -31.938 -22.109 1 97.62 496 LEU B N 1
ATOM 8214 C CA . LEU B 1 496 ? 15.961 -33.125 -21.266 1 97.62 496 LEU B CA 1
ATOM 8215 C C . LEU B 1 496 ? 15.477 -34.375 -21.984 1 97.62 496 LEU B C 1
ATOM 8217 O O . LEU B 1 496 ? 16.141 -35.406 -21.938 1 97.62 496 LEU B O 1
ATOM 8221 N N . ALA B 1 497 ? 14.328 -34.312 -22.594 1 96.75 497 ALA B N 1
ATOM 8222 C CA . ALA B 1 497 ? 13.789 -35.438 -23.328 1 96.75 497 ALA B CA 1
ATOM 8223 C C . ALA B 1 497 ? 14.734 -35.875 -24.453 1 96.75 497 ALA B C 1
ATOM 8225 O O . ALA B 1 497 ? 14.938 -37.062 -24.688 1 96.75 497 ALA B O 1
ATOM 8226 N N . LEU B 1 498 ? 15.305 -34.906 -25.141 1 96.88 498 LEU B N 1
ATOM 8227 C CA . LEU B 1 498 ? 16.188 -35.188 -26.266 1 96.88 498 LEU B CA 1
ATOM 8228 C C . LEU B 1 498 ? 17.516 -35.75 -25.781 1 96.88 498 LEU B C 1
ATOM 8230 O O . LEU B 1 498 ? 18.078 -36.656 -26.406 1 96.88 498 LEU B O 1
ATOM 8234 N N . ASN B 1 499 ? 17.984 -35.25 -24.688 1 96.31 499 ASN B N 1
ATOM 8235 C CA . ASN B 1 499 ? 19.312 -35.625 -24.188 1 96.31 499 ASN B CA 1
ATOM 8236 C C . ASN B 1 499 ? 19.25 -36.906 -23.344 1 96.31 499 ASN B C 1
ATOM 8238 O O . ASN B 1 499 ? 20.203 -37.688 -23.312 1 96.31 499 ASN B O 1
ATOM 8242 N N . HIS B 1 500 ? 18.125 -37.125 -22.641 1 95.12 500 HIS B N 1
ATOM 8243 C CA . HIS B 1 500 ? 18.141 -38.188 -21.625 1 95.12 500 HIS B CA 1
ATOM 8244 C C . HIS B 1 500 ? 16.953 -39.125 -21.781 1 95.12 500 HIS B C 1
ATOM 8246 O O . HIS B 1 500 ? 16.828 -40.094 -21.031 1 95.12 500 HIS B O 1
ATOM 8252 N N . GLY B 1 501 ? 16.047 -38.875 -22.734 1 93.56 501 GLY B N 1
ATOM 8253 C CA . GLY B 1 501 ? 14.898 -39.719 -22.984 1 93.56 501 GLY B CA 1
ATOM 8254 C C . GLY B 1 501 ? 13.562 -39.031 -22.75 1 93.56 501 GLY B C 1
ATOM 8255 O O . GLY B 1 501 ? 13.5 -38.031 -22.031 1 93.56 501 GLY B O 1
ATOM 8256 N N . PRO B 1 502 ? 12.523 -39.531 -23.312 1 91.12 502 PRO B N 1
ATOM 8257 C CA . PRO B 1 502 ? 11.227 -38.844 -23.344 1 91.12 502 PRO B CA 1
ATOM 8258 C C . PRO B 1 502 ? 10.578 -38.719 -21.969 1 91.12 502 PRO B C 1
ATOM 8260 O O . PRO B 1 502 ? 9.711 -37.875 -21.781 1 91.12 502 PRO B O 1
ATOM 8263 N N . ASP B 1 503 ? 11.023 -39.5 -21.016 1 89.31 503 ASP B N 1
ATOM 8264 C CA . ASP B 1 503 ? 10.359 -39.469 -19.703 1 89.31 503 ASP B CA 1
ATOM 8265 C C . ASP B 1 503 ? 11.117 -38.594 -18.719 1 89.31 503 ASP B C 1
ATOM 8267 O O . ASP B 1 503 ? 10.688 -38.438 -17.578 1 89.31 503 ASP B O 1
ATOM 8271 N N . VAL B 1 504 ? 12.219 -38.031 -19.203 1 94.94 504 VAL B N 1
ATOM 8272 C CA . VAL B 1 504 ? 13.023 -37.188 -18.312 1 94.94 504 VAL B CA 1
ATOM 8273 C C . VAL B 1 504 ? 12.57 -35.719 -18.422 1 94.94 504 VAL B C 1
ATOM 8275 O O . VAL B 1 504 ? 12.516 -35.156 -19.531 1 94.94 504 VAL B O 1
ATOM 8278 N N . ARG B 1 505 ? 12.18 -35.156 -17.328 1 96.38 505 ARG B N 1
ATOM 8279 C CA . ARG B 1 505 ? 11.758 -33.75 -17.266 1 96.38 505 ARG B CA 1
ATOM 8280 C C . ARG B 1 505 ? 12.133 -33.156 -15.922 1 96.38 505 ARG B C 1
ATOM 8282 O O . ARG B 1 505 ? 12.578 -33.844 -15.016 1 96.38 505 ARG B O 1
ATOM 8289 N N . VAL B 1 506 ? 11.953 -31.844 -15.758 1 96.5 506 VAL B N 1
ATOM 8290 C CA . VAL B 1 506 ? 12.398 -31.094 -14.586 1 96.5 506 VAL B CA 1
ATOM 8291 C C . VAL B 1 506 ? 11.562 -31.469 -13.367 1 96.5 506 VAL B C 1
ATOM 8293 O O . VAL B 1 506 ? 12.109 -31.797 -12.312 1 96.5 506 VAL B O 1
ATOM 8296 N N . GLY B 1 507 ? 10.227 -31.453 -13.523 1 96.44 507 GLY B N 1
ATOM 8297 C CA . GLY B 1 507 ? 9.32 -31.672 -12.406 1 96.44 507 GLY B CA 1
ATOM 8298 C C . GLY B 1 507 ? 9.344 -30.531 -11.398 1 96.44 507 GLY B C 1
ATOM 8299 O O . GLY B 1 507 ? 9.266 -29.359 -11.766 1 96.44 507 GLY B O 1
ATOM 8300 N N . TRP B 1 508 ? 9.32 -30.875 -10.109 1 96.56 508 TRP B N 1
ATOM 8301 C CA . TRP B 1 508 ? 9.336 -29.922 -9.008 1 96.56 508 TRP B CA 1
ATOM 8302 C C . TRP B 1 508 ? 10.656 -29.172 -8.961 1 96.56 508 TRP B C 1
ATOM 8304 O O . TRP B 1 508 ? 11.641 -29.672 -8.414 1 96.56 508 TRP B O 1
ATOM 8314 N N . LEU B 1 509 ? 10.656 -27.953 -9.383 1 96.94 509 LEU B N 1
ATOM 8315 C CA . LEU B 1 509 ? 11.867 -27.203 -9.719 1 96.94 509 LEU B CA 1
ATOM 8316 C C . LEU B 1 509 ? 12.438 -26.5 -8.492 1 96.94 509 LEU B C 1
ATOM 8318 O O . LEU B 1 509 ? 13.633 -26.203 -8.43 1 96.94 509 LEU B O 1
ATOM 8322 N N . ASN B 1 510 ? 11.719 -26.156 -7.457 1 97.25 510 ASN B N 1
ATOM 8323 C CA . ASN B 1 510 ? 12.086 -25.266 -6.355 1 97.25 510 ASN B CA 1
ATOM 8324 C C . ASN B 1 510 ? 13.359 -25.734 -5.66 1 97.25 510 ASN B C 1
ATOM 8326 O O . ASN B 1 510 ? 14.344 -25 -5.598 1 97.25 510 ASN B O 1
ATOM 8330 N N . PRO B 1 511 ? 13.375 -27.016 -5.223 1 95.94 511 PRO B N 1
ATOM 8331 C CA . PRO B 1 511 ? 14.578 -27.438 -4.508 1 95.94 511 PRO B CA 1
ATOM 8332 C C . PRO B 1 511 ? 15.828 -27.391 -5.391 1 95.94 511 PRO B C 1
ATOM 8334 O O . PRO B 1 511 ? 16.922 -27.062 -4.918 1 95.94 511 PRO B O 1
ATOM 8337 N N . LEU B 1 512 ? 15.656 -27.719 -6.637 1 94.38 512 LEU B N 1
ATOM 8338 C CA . LEU B 1 512 ? 16.781 -27.703 -7.566 1 94.38 512 LEU B CA 1
ATOM 8339 C C . LEU B 1 512 ? 17.312 -26.281 -7.754 1 94.38 512 LEU B C 1
ATOM 8341 O O . LEU B 1 512 ? 18.516 -26.047 -7.742 1 94.38 512 LEU B O 1
ATOM 8345 N N . LEU B 1 513 ? 16.422 -25.406 -7.922 1 96.62 513 LEU B N 1
ATOM 8346 C CA . LEU B 1 513 ? 16.797 -24.016 -8.164 1 96.62 513 LEU B CA 1
ATOM 8347 C C . LEU B 1 513 ? 17.531 -23.438 -6.965 1 96.62 513 LEU B C 1
ATOM 8349 O O . LEU B 1 513 ? 18.547 -22.75 -7.125 1 96.62 513 LEU B O 1
ATOM 8353 N N . TYR B 1 514 ? 17.031 -23.594 -5.762 1 97.12 514 TYR B N 1
ATOM 8354 C CA . TYR B 1 514 ? 17.672 -23.078 -4.562 1 97.12 514 TYR B CA 1
ATOM 8355 C C . TYR B 1 514 ? 19.016 -23.75 -4.328 1 97.12 514 TYR B C 1
ATOM 8357 O O . TYR B 1 514 ? 19.969 -23.125 -3.85 1 97.12 514 TYR B O 1
ATOM 8365 N N . SER B 1 515 ? 19.094 -25.031 -4.664 1 95.19 515 SER B N 1
ATOM 8366 C CA . SER B 1 515 ? 20.391 -25.719 -4.59 1 95.19 515 SER B CA 1
ATOM 8367 C C . SER B 1 515 ? 21.391 -25.109 -5.551 1 95.19 515 SER B C 1
ATOM 8369 O O . SER B 1 515 ? 22.531 -24.828 -5.172 1 95.19 515 SER B O 1
ATOM 8371 N N . LEU B 1 516 ? 20.969 -24.875 -6.75 1 96.38 516 LEU B N 1
ATOM 8372 C CA . LEU B 1 516 ? 21.859 -24.328 -7.781 1 96.38 516 LEU B CA 1
ATOM 8373 C C . LEU B 1 516 ? 22.297 -22.922 -7.438 1 96.38 516 LEU B C 1
ATOM 8375 O O . LEU B 1 516 ? 23.484 -22.594 -7.57 1 96.38 516 LEU B O 1
ATOM 8379 N N . CYS B 1 517 ? 21.359 -22.078 -6.953 1 96.94 517 CYS B N 1
ATOM 8380 C CA . CYS B 1 517 ? 21.609 -20.641 -6.797 1 96.94 517 CYS B CA 1
ATOM 8381 C C . CYS B 1 517 ? 22.203 -20.344 -5.426 1 96.94 517 CYS B C 1
ATOM 8383 O O . CYS B 1 517 ? 23.094 -19.5 -5.297 1 96.94 517 CYS B O 1
ATOM 8385 N N . VAL B 1 518 ? 21.703 -20.984 -4.363 1 96.56 518 VAL B N 1
ATOM 8386 C CA . VAL B 1 518 ? 22.031 -20.594 -2.996 1 96.56 518 VAL B CA 1
ATOM 8387 C C . VAL B 1 518 ? 23.156 -21.484 -2.469 1 96.56 518 VAL B C 1
ATOM 8389 O O . VAL B 1 518 ? 24.125 -20.984 -1.894 1 96.56 518 VAL B O 1
ATOM 8392 N N . THR B 1 519 ? 23.062 -22.766 -2.682 1 94.19 519 THR B N 1
ATOM 8393 C CA . THR B 1 519 ? 24.047 -23.703 -2.154 1 94.19 519 THR B CA 1
ATOM 8394 C C . THR B 1 519 ? 25.281 -23.75 -3.061 1 94.19 519 THR B C 1
ATOM 8396 O O . THR B 1 519 ? 26.406 -23.562 -2.6 1 94.19 519 THR B O 1
ATOM 8399 N N . LYS B 1 520 ? 25.078 -23.969 -4.336 1 96 520 LYS B N 1
ATOM 8400 C CA . LYS B 1 520 ? 26.172 -24.141 -5.281 1 96 520 LYS B CA 1
ATOM 8401 C C . LYS B 1 520 ? 26.625 -22.797 -5.852 1 96 520 LYS B C 1
ATOM 8403 O O . LYS B 1 520 ? 27.703 -22.703 -6.434 1 96 520 LYS B O 1
ATOM 8408 N N . LYS B 1 521 ? 25.828 -21.781 -5.758 1 96.5 521 LYS B N 1
ATOM 8409 C CA . LYS B 1 521 ? 26.141 -20.406 -6.168 1 96.5 521 LYS B CA 1
ATOM 8410 C C . LYS B 1 521 ? 26.484 -20.344 -7.648 1 96.5 521 LYS B C 1
ATOM 8412 O O . LYS B 1 521 ? 27.438 -19.672 -8.039 1 96.5 521 LYS B O 1
ATOM 8417 N N . LEU B 1 522 ? 25.719 -21.156 -8.445 1 97.38 522 LEU B N 1
ATOM 8418 C CA . LEU B 1 522 ? 25.891 -21.109 -9.898 1 97.38 522 LEU B CA 1
ATOM 8419 C C . LEU B 1 522 ? 25.219 -19.875 -10.477 1 97.38 522 LEU B C 1
ATOM 8421 O O . LEU B 1 522 ? 24.219 -19.391 -9.945 1 97.38 522 LEU B O 1
ATOM 8425 N N . LYS B 1 523 ? 25.75 -19.391 -11.57 1 97.44 523 LYS B N 1
ATOM 8426 C CA . LYS B 1 523 ? 25.203 -18.203 -12.234 1 97.44 523 LYS B CA 1
ATOM 8427 C C . LYS B 1 523 ? 24.141 -18.594 -13.266 1 97.44 523 LYS B C 1
ATOM 8429 O O . LYS B 1 523 ? 24.312 -18.328 -14.461 1 97.44 523 LYS B O 1
ATOM 8434 N N . VAL B 1 524 ? 23.078 -19.109 -12.789 1 98.38 524 VAL B N 1
ATOM 8435 C CA . VAL B 1 524 ? 22 -19.562 -13.664 1 98.38 524 VAL B CA 1
ATOM 8436 C C . VAL B 1 524 ? 20.828 -18.578 -13.594 1 98.38 524 VAL B C 1
ATOM 8438 O O . VAL B 1 524 ? 19.875 -18.688 -14.375 1 98.38 524 VAL B O 1
ATOM 8441 N N . ILE B 1 525 ? 20.875 -17.672 -12.633 1 98.5 525 ILE B N 1
ATOM 8442 C CA . ILE B 1 525 ? 19.891 -16.609 -12.422 1 98.5 525 ILE B CA 1
ATOM 8443 C C . ILE B 1 525 ? 20.625 -15.273 -12.281 1 98.5 525 ILE B C 1
ATOM 8445 O O . ILE B 1 525 ? 21.734 -15.211 -11.742 1 98.5 525 ILE B O 1
ATOM 8449 N N . ARG B 1 526 ? 20.062 -14.25 -12.805 1 98.12 526 ARG B N 1
ATOM 8450 C CA . ARG B 1 526 ? 20.547 -12.883 -12.602 1 98.12 526 ARG B CA 1
ATOM 8451 C C . ARG B 1 526 ? 19.828 -12.219 -11.43 1 98.12 526 ARG B C 1
ATOM 8453 O O . ARG B 1 526 ? 18.641 -11.938 -11.508 1 98.12 526 ARG B O 1
ATOM 8460 N N . PRO B 1 527 ? 20.562 -11.906 -10.359 1 97.69 527 PRO B N 1
ATOM 8461 C CA . PRO B 1 527 ? 19.906 -11.25 -9.227 1 97.69 527 PRO B CA 1
ATOM 8462 C C . PRO B 1 527 ? 19.422 -9.844 -9.562 1 97.69 527 PRO B C 1
ATOM 8464 O O . PRO B 1 527 ? 20.094 -9.109 -10.281 1 97.69 527 PRO B O 1
ATOM 8467 N N . VAL B 1 528 ? 18.266 -9.469 -9.18 1 98.25 528 VAL B N 1
ATOM 8468 C CA . VAL B 1 528 ? 17.75 -8.102 -9.195 1 98.25 528 VAL B CA 1
ATOM 8469 C C . VAL B 1 528 ? 18 -7.445 -7.84 1 98.25 528 VAL B C 1
ATOM 8471 O O . VAL B 1 528 ? 17.438 -7.871 -6.824 1 98.25 528 VAL B O 1
ATOM 8474 N N . THR B 1 529 ? 18.766 -6.34 -7.77 1 96.19 529 THR B N 1
ATOM 8475 C CA . THR B 1 529 ? 19.266 -5.859 -6.488 1 96.19 529 THR B CA 1
ATOM 8476 C C . THR B 1 529 ? 18.75 -4.449 -6.199 1 96.19 529 THR B C 1
ATOM 8478 O O . THR B 1 529 ? 19.125 -3.844 -5.195 1 96.19 529 THR B O 1
ATOM 8481 N N . GLN B 1 530 ? 17.938 -3.92 -7.094 1 94.75 530 GLN B N 1
ATOM 8482 C CA . GLN B 1 530 ? 17.438 -2.561 -6.914 1 94.75 530 GLN B CA 1
ATOM 8483 C C . GLN B 1 530 ? 15.906 -2.527 -6.965 1 94.75 530 GLN B C 1
ATOM 8485 O O . GLN B 1 530 ? 15.289 -3.299 -7.699 1 94.75 530 GLN B O 1
ATOM 8490 N N . GLY B 1 531 ? 15.367 -1.583 -6.184 1 95.25 531 GLY B N 1
ATOM 8491 C CA . GLY B 1 531 ? 13.922 -1.408 -6.152 1 95.25 531 GLY B CA 1
ATOM 8492 C C . GLY B 1 531 ? 13.273 -2.004 -4.918 1 95.25 531 GLY B C 1
ATOM 8493 O O . GLY B 1 531 ? 13.969 -2.537 -4.047 1 95.25 531 GLY B O 1
ATOM 8494 N N . SER B 1 532 ? 11.914 -1.827 -4.871 1 95.69 532 SER B N 1
ATOM 8495 C CA . SER B 1 532 ? 11.133 -2.301 -3.736 1 95.69 532 SER B CA 1
ATOM 8496 C C . SER B 1 532 ? 9.703 -2.637 -4.152 1 95.69 532 SER B C 1
ATOM 8498 O O . SER B 1 532 ? 9.266 -2.27 -5.246 1 95.69 532 SER B O 1
ATOM 8500 N N . THR B 1 533 ? 9.031 -3.398 -3.328 1 96.56 533 THR B N 1
ATOM 8501 C CA . THR B 1 533 ? 7.621 -3.689 -3.555 1 96.56 533 THR B CA 1
ATOM 8502 C C . THR B 1 533 ? 6.75 -2.93 -2.559 1 96.56 533 THR B C 1
ATOM 8504 O O . THR B 1 533 ? 5.605 -3.316 -2.311 1 96.56 533 THR B O 1
ATOM 8507 N N . GLY B 1 534 ? 7.297 -1.886 -1.965 1 94.5 534 GLY B N 1
ATOM 8508 C CA . GLY B 1 534 ? 6.637 -1.138 -0.907 1 94.5 534 GLY B CA 1
ATOM 8509 C C . GLY B 1 534 ? 7.211 -1.415 0.469 1 94.5 534 GLY B C 1
ATOM 8510 O O . GLY B 1 534 ? 7.926 -0.58 1.029 1 94.5 534 GLY B O 1
ATOM 8511 N N . GLY B 1 535 ? 7.027 -2.652 0.939 1 94.38 535 GLY B N 1
ATOM 8512 C CA . GLY B 1 535 ? 7.516 -3.031 2.256 1 94.38 535 GLY B CA 1
ATOM 8513 C C . GLY B 1 535 ? 8.859 -3.742 2.213 1 94.38 535 GLY B C 1
ATOM 8514 O O . GLY B 1 535 ? 9.617 -3.707 3.184 1 94.38 535 GLY B O 1
ATOM 8515 N N . TYR B 1 536 ? 9.156 -4.379 1.16 1 95.75 536 TYR B N 1
ATOM 8516 C CA . TYR B 1 536 ? 10.406 -5.109 1 1 95.75 536 TYR B CA 1
ATOM 8517 C C . TYR B 1 536 ? 11.312 -4.43 -0.021 1 95.75 536 TYR B C 1
ATOM 8519 O O . TYR B 1 536 ? 10.828 -3.824 -0.982 1 95.75 536 TYR B O 1
ATOM 8527 N N . SER B 1 537 ? 12.586 -4.57 0.17 1 94.31 537 SER B N 1
ATOM 8528 C CA . SER B 1 537 ? 13.562 -4.004 -0.751 1 94.31 537 SER B CA 1
ATOM 8529 C C . SER B 1 537 ? 14.516 -5.074 -1.271 1 94.31 537 SER B C 1
ATOM 8531 O O . SER B 1 537 ? 14.891 -5.992 -0.535 1 94.31 537 SER B O 1
ATOM 8533 N N . ALA B 1 538 ? 14.859 -4.922 -2.537 1 95.69 538 ALA B N 1
ATOM 8534 C CA . ALA B 1 538 ? 15.906 -5.77 -3.102 1 95.69 538 ALA B CA 1
ATOM 8535 C C . ALA B 1 538 ? 17.281 -5.332 -2.621 1 95.69 538 ALA B C 1
ATOM 8537 O O . ALA B 1 538 ? 17.484 -4.172 -2.248 1 95.69 538 ALA B O 1
ATOM 8538 N N . SER B 1 539 ? 18.188 -6.301 -2.539 1 91.06 539 SER B N 1
ATOM 8539 C CA . SER B 1 539 ? 19.547 -6.027 -2.09 1 91.06 539 SER B CA 1
ATOM 8540 C C . SER B 1 539 ? 20.531 -7.055 -2.645 1 91.06 539 SER B C 1
ATOM 8542 O O . SER B 1 539 ? 20.141 -8.172 -2.994 1 91.06 539 SER B O 1
ATOM 8544 N N . SER B 1 540 ? 21.797 -6.656 -2.727 1 92.25 540 SER B N 1
ATOM 8545 C CA . SER B 1 540 ? 22.844 -7.574 -3.16 1 92.25 540 SER B CA 1
ATOM 8546 C C . SER B 1 540 ? 23.375 -8.398 -1.989 1 92.25 540 SER B C 1
ATOM 8548 O O . SER B 1 540 ? 24.141 -9.336 -2.186 1 92.25 540 SER B O 1
ATOM 8550 N N . LYS B 1 541 ? 22.891 -8.164 -0.844 1 91.56 541 LYS B N 1
ATOM 8551 C CA . LYS B 1 541 ? 23.438 -8.766 0.364 1 91.56 541 LYS B CA 1
ATOM 8552 C C . LYS B 1 541 ? 22.922 -10.188 0.558 1 91.56 541 LYS B C 1
ATOM 8554 O O . LYS B 1 541 ? 23.547 -10.984 1.263 1 91.56 541 LYS B O 1
ATOM 8559 N N . THR B 1 542 ? 21.797 -10.539 0.051 1 92.88 542 THR B N 1
ATOM 8560 C CA . THR B 1 542 ? 21.188 -11.852 0.203 1 92.88 542 THR B CA 1
ATOM 8561 C C . THR B 1 542 ? 20.922 -12.484 -1.159 1 92.88 542 THR B C 1
ATOM 8563 O O . THR B 1 542 ? 20.641 -11.781 -2.133 1 92.88 542 THR B O 1
ATOM 8566 N N . PRO B 1 543 ? 21.016 -13.766 -1.209 1 95.81 543 PRO B N 1
ATOM 8567 C CA . PRO B 1 543 ? 20.797 -14.43 -2.498 1 95.81 543 PRO B CA 1
ATOM 8568 C C . PRO B 1 543 ? 19.344 -14.414 -2.936 1 95.81 543 PRO B C 1
ATOM 8570 O O . PRO B 1 543 ? 19.031 -14.719 -4.094 1 95.81 543 PRO B O 1
ATOM 8573 N N . TRP B 1 544 ? 18.516 -14.109 -2.002 1 98.06 544 TRP B N 1
ATOM 8574 C CA . TRP B 1 544 ? 17.078 -14.047 -2.227 1 98.06 544 TRP B CA 1
ATOM 8575 C C . TRP B 1 544 ? 16.484 -12.789 -1.6 1 98.06 544 TRP B C 1
ATOM 8577 O O . TRP B 1 544 ? 16.984 -12.297 -0.586 1 98.06 544 TRP B O 1
ATOM 8587 N N . ASN B 1 545 ? 15.445 -12.266 -2.244 1 97.44 545 ASN B N 1
ATOM 8588 C CA . ASN B 1 545 ? 14.664 -11.195 -1.63 1 97.44 545 ASN B CA 1
ATOM 8589 C C . ASN B 1 545 ? 13.172 -11.375 -1.888 1 97.44 545 ASN B C 1
ATOM 8591 O O . ASN B 1 545 ? 12.781 -12.039 -2.854 1 97.44 545 ASN B O 1
ATOM 8595 N N . ALA B 1 546 ? 12.32 -10.781 -1.118 1 98 546 ALA B N 1
ATOM 8596 C CA . ALA B 1 546 ? 10.875 -10.977 -1.157 1 98 546 ALA B CA 1
ATOM 8597 C C . ALA B 1 546 ? 10.242 -10.164 -2.279 1 98 546 ALA B C 1
ATOM 8599 O O . ALA B 1 546 ? 9.016 -10.055 -2.359 1 98 546 ALA B O 1
ATOM 8600 N N . CYS B 1 547 ? 11.047 -9.57 -3.129 1 97.88 547 CYS B N 1
ATOM 8601 C CA . CYS B 1 547 ? 10.555 -8.766 -4.242 1 97.88 547 CYS B CA 1
ATOM 8602 C C . CYS B 1 547 ? 10.578 -9.562 -5.543 1 97.88 547 CYS B C 1
ATOM 8604 O O . CYS B 1 547 ? 9.578 -9.633 -6.258 1 97.88 547 CYS B O 1
ATOM 8606 N N . THR B 1 548 ? 11.734 -10.188 -5.852 1 98.62 548 THR B N 1
ATOM 8607 C CA . THR B 1 548 ? 11.953 -10.852 -7.129 1 98.62 548 THR B CA 1
ATOM 8608 C C . THR B 1 548 ? 12.57 -12.234 -6.922 1 98.62 548 THR B C 1
ATOM 8610 O O . THR B 1 548 ? 13.023 -12.867 -7.875 1 98.62 548 THR B O 1
ATOM 8613 N N . GLY B 1 549 ? 12.578 -12.688 -5.688 1 98.69 549 GLY B N 1
ATOM 8614 C CA . GLY B 1 549 ? 13.164 -13.984 -5.391 1 98.69 549 GLY B CA 1
ATOM 8615 C C . GLY B 1 549 ? 14.648 -14.055 -5.703 1 98.69 549 GLY B C 1
ATOM 8616 O O . GLY B 1 549 ? 15.414 -13.195 -5.273 1 98.69 549 GLY B O 1
ATOM 8617 N N . LEU B 1 550 ? 14.992 -15.086 -6.371 1 98.75 550 LEU B N 1
ATOM 8618 C CA . LEU B 1 550 ? 16.375 -15.312 -6.773 1 98.75 550 LEU B CA 1
ATOM 8619 C C . LEU B 1 550 ? 16.766 -14.383 -7.918 1 98.75 550 LEU B C 1
ATOM 8621 O O . LEU B 1 550 ? 17.953 -14.109 -8.117 1 98.75 550 LEU B O 1
ATOM 8625 N N . GLY B 1 551 ? 15.828 -13.945 -8.703 1 98.69 551 GLY B N 1
ATOM 8626 C CA . GLY B 1 551 ? 16.109 -13.055 -9.812 1 98.69 551 GLY B CA 1
ATOM 8627 C C . GLY B 1 551 ? 15.508 -13.523 -11.125 1 98.69 551 GLY B C 1
ATOM 8628 O O . GLY B 1 551 ? 14.469 -14.188 -11.133 1 98.69 551 GLY B O 1
ATOM 8629 N N . THR B 1 552 ? 16.047 -13.086 -12.266 1 98.88 552 THR B N 1
ATOM 8630 C CA . THR B 1 552 ? 15.555 -13.422 -13.602 1 98.88 552 THR B CA 1
ATOM 8631 C C . THR B 1 552 ? 16.469 -14.461 -14.266 1 98.88 552 THR B C 1
ATOM 8633 O O . THR B 1 552 ? 17.625 -14.602 -13.891 1 98.88 552 THR B O 1
ATOM 8636 N N . PRO B 1 553 ? 16.016 -15.117 -15.258 1 98.56 553 PRO B N 1
ATOM 8637 C CA . PRO B 1 553 ? 16.75 -16.312 -15.711 1 98.56 553 PRO B CA 1
ATOM 8638 C C . PRO B 1 553 ? 17.906 -15.969 -16.641 1 98.56 553 PRO B C 1
ATOM 8640 O O . PRO B 1 553 ? 17.859 -14.977 -17.359 1 98.56 553 PRO B O 1
ATOM 8643 N N . ILE B 1 554 ? 18.906 -16.734 -16.5 1 98.75 554 ILE B N 1
ATOM 8644 C CA . ILE B 1 554 ? 19.844 -17.016 -17.578 1 98.75 554 ILE B CA 1
ATOM 8645 C C . ILE B 1 554 ? 19.547 -18.375 -18.188 1 98.75 554 ILE B C 1
ATOM 8647 O O . ILE B 1 554 ? 20.062 -19.406 -17.719 1 98.75 554 ILE B O 1
ATOM 8651 N N . GLY B 1 555 ? 18.75 -18.359 -19.219 1 98.69 555 GLY B N 1
ATOM 8652 C CA . GLY B 1 555 ? 18.031 -19.547 -19.672 1 98.69 555 GLY B CA 1
ATOM 8653 C C . GLY B 1 555 ? 18.938 -20.672 -20.109 1 98.69 555 GLY B C 1
ATOM 8654 O O . GLY B 1 555 ? 18.734 -21.828 -19.719 1 98.69 555 GLY B O 1
ATOM 8655 N N . ASP B 1 556 ? 19.922 -20.375 -20.906 1 98.12 556 ASP B N 1
ATOM 8656 C CA . ASP B 1 556 ? 20.812 -21.422 -21.422 1 98.12 556 ASP B CA 1
ATOM 8657 C C . ASP B 1 556 ? 21.703 -21.984 -20.312 1 98.12 556 ASP B C 1
ATOM 8659 O O . ASP B 1 556 ? 21.969 -23.188 -20.281 1 98.12 556 ASP B O 1
ATOM 8663 N N . ALA B 1 557 ? 22.094 -21.094 -19.375 1 98.5 557 ALA B N 1
ATOM 8664 C CA . ALA B 1 557 ? 22.875 -21.562 -18.234 1 98.5 557 ALA B CA 1
ATOM 8665 C C . ALA B 1 557 ? 22.062 -22.453 -17.312 1 98.5 557 ALA B C 1
ATOM 8667 O O . ALA B 1 557 ? 22.562 -23.453 -16.797 1 98.5 557 ALA B O 1
ATOM 8668 N N . LEU B 1 558 ? 20.828 -22.109 -17.094 1 98.62 558 LEU B N 1
ATOM 8669 C CA . LEU B 1 558 ? 19.953 -22.938 -16.281 1 98.62 558 LEU B CA 1
ATOM 8670 C C . LEU B 1 558 ? 19.703 -24.281 -16.969 1 98.62 558 LEU B C 1
ATOM 8672 O O . LEU B 1 558 ? 19.734 -25.328 -16.312 1 98.62 558 LEU B O 1
ATOM 8676 N N . ALA B 1 559 ? 19.453 -24.266 -18.266 1 98.44 559 ALA B N 1
ATOM 8677 C CA . ALA B 1 559 ? 19.234 -25.484 -19.031 1 98.44 559 ALA B CA 1
ATOM 8678 C C . ALA B 1 559 ? 20.453 -26.391 -18.953 1 98.44 559 ALA B C 1
ATOM 8680 O O . ALA B 1 559 ? 20.312 -27.609 -18.828 1 98.44 559 ALA B O 1
ATOM 8681 N N . GLU B 1 560 ? 21.578 -25.75 -19.016 1 97.75 560 GLU B N 1
ATOM 8682 C CA . GLU B 1 560 ? 22.812 -26.516 -18.953 1 97.75 560 GLU B CA 1
ATOM 8683 C C . GLU B 1 560 ? 22.984 -27.156 -17.578 1 97.75 560 GLU B C 1
ATOM 8685 O O . GLU B 1 560 ? 23.328 -28.344 -17.469 1 97.75 560 GLU B O 1
ATOM 8690 N N . ALA B 1 561 ? 22.766 -26.375 -16.594 1 97.25 561 ALA B N 1
ATOM 8691 C CA . ALA B 1 561 ? 22.922 -26.875 -15.227 1 97.25 561 ALA B CA 1
ATOM 8692 C C . ALA B 1 561 ? 21.969 -28.031 -14.961 1 97.25 561 ALA B C 1
ATOM 8694 O O . ALA B 1 561 ? 22.281 -28.938 -14.172 1 97.25 561 ALA B O 1
ATOM 8695 N N . LEU B 1 562 ? 20.844 -28.078 -15.68 1 96.62 562 LEU B N 1
ATOM 8696 C CA . LEU B 1 562 ? 19.844 -29.125 -15.477 1 96.62 562 LEU B CA 1
ATOM 8697 C C . LEU B 1 562 ? 20.031 -30.266 -16.469 1 96.62 562 LEU B C 1
ATOM 8699 O O . LEU B 1 562 ? 19.297 -31.25 -16.422 1 96.62 562 LEU B O 1
ATOM 8703 N N . GLY B 1 563 ? 20.953 -30.125 -17.391 1 95.5 563 GLY B N 1
ATOM 8704 C CA . GLY B 1 563 ? 21.297 -31.203 -18.312 1 95.5 563 GLY B CA 1
ATOM 8705 C C . GLY B 1 563 ? 20.516 -31.156 -19.609 1 95.5 563 GLY B C 1
ATOM 8706 O O . GLY B 1 563 ? 20.531 -32.125 -20.375 1 95.5 563 GLY B O 1
ATOM 8707 N N . ALA B 1 564 ? 19.844 -30.078 -19.859 1 96.88 564 ALA B N 1
ATOM 8708 C CA . ALA B 1 564 ? 18.938 -30 -21 1 96.88 564 ALA B CA 1
ATOM 8709 C C . ALA B 1 564 ? 19.641 -29.391 -22.219 1 96.88 564 ALA B C 1
ATOM 8711 O O . ALA B 1 564 ? 19.172 -29.547 -23.359 1 96.88 564 ALA B O 1
ATOM 8712 N N . TRP B 1 565 ? 20.797 -28.734 -22.031 1 94.62 565 TRP B N 1
ATOM 8713 C CA . TRP B 1 565 ? 21.484 -27.984 -23.078 1 94.62 565 TRP B CA 1
ATOM 8714 C C . TRP B 1 565 ? 23 -27.969 -22.828 1 94.62 565 TRP B C 1
ATOM 8716 O O . TRP B 1 565 ? 23.438 -28 -21.672 1 94.62 565 TRP B O 1
ATOM 8726 N N . PRO B 1 566 ? 23.844 -27.891 -23.906 1 95.19 566 PRO B N 1
ATOM 8727 C CA . PRO B 1 566 ? 23.453 -28.062 -25.312 1 95.19 566 PRO B CA 1
ATOM 8728 C C . PRO B 1 566 ? 22.984 -29.484 -25.625 1 95.19 566 PRO B C 1
ATOM 8730 O O . PRO B 1 566 ? 23.172 -30.391 -24.812 1 95.19 566 PRO B O 1
ATOM 8733 N N . LEU B 1 567 ? 22.422 -29.609 -26.797 1 93.88 567 LEU B N 1
ATOM 8734 C CA . LEU B 1 567 ? 21.953 -30.938 -27.203 1 93.88 567 LEU B CA 1
ATOM 8735 C C . LEU B 1 567 ? 23.125 -31.844 -27.547 1 93.88 567 LEU B C 1
ATOM 8737 O O . LEU B 1 567 ? 24.109 -31.406 -28.141 1 93.88 567 LEU B O 1
ATOM 8741 N N . ALA B 1 568 ? 23.219 -33.031 -27.094 1 82.44 568 ALA B N 1
ATOM 8742 C CA . ALA B 1 568 ? 24.297 -34 -27.281 1 82.44 568 ALA B CA 1
ATOM 8743 C C . ALA B 1 568 ? 24.734 -34.062 -28.75 1 82.44 568 ALA B C 1
ATOM 8745 O O . ALA B 1 568 ? 25.922 -34.219 -29.047 1 82.44 568 ALA B O 1
ATOM 8746 N N . GLY B 1 569 ? 24.078 -34.062 -29.797 1 66.88 569 GLY B N 1
ATOM 8747 C CA . GLY B 1 569 ? 24.562 -34.156 -31.156 1 66.88 569 GLY B CA 1
ATOM 8748 C C . GLY B 1 569 ? 25.25 -32.875 -31.641 1 66.88 569 GLY B C 1
ATOM 8749 O O . GLY B 1 569 ? 25.953 -32.906 -32.656 1 66.88 569 GLY B O 1
ATOM 8750 N N . THR B 1 570 ? 25.078 -31.719 -31.125 1 60.44 570 THR B N 1
ATOM 8751 C CA . THR B 1 570 ? 25.656 -30.453 -31.578 1 60.44 570 THR B CA 1
ATOM 8752 C C . THR B 1 570 ? 27.031 -30.234 -30.969 1 60.44 570 THR B C 1
ATOM 8754 O O . THR B 1 570 ? 27.734 -29.297 -31.344 1 60.44 570 THR B O 1
ATOM 8757 N N . ARG B 1 571 ? 27.625 -30.875 -30.047 1 45.84 571 ARG B N 1
ATOM 8758 C CA . ARG B 1 571 ? 28.953 -30.672 -29.484 1 45.84 571 ARG B CA 1
ATOM 8759 C C . ARG B 1 571 ? 30.031 -31.141 -30.453 1 45.84 571 ARG B C 1
ATOM 8761 O O . ARG B 1 571 ? 31.219 -30.859 -30.266 1 45.84 571 ARG B O 1
ATOM 8768 N N . LYS B 1 572 ? 29.781 -32.125 -31.141 1 46.41 572 LYS B N 1
ATOM 8769 C CA . LYS B 1 572 ? 30.953 -32.719 -31.781 1 46.41 572 LYS B CA 1
ATOM 8770 C C . LYS B 1 572 ? 31.594 -31.75 -32.781 1 46.41 572 LYS B C 1
ATOM 8772 O O . LYS B 1 572 ? 32.688 -31.984 -33.25 1 46.41 572 LYS B O 1
ATOM 8777 N N . HIS B 1 573 ? 30.844 -30.922 -33.344 1 38.31 573 HIS B N 1
ATOM 8778 C CA . HIS B 1 573 ? 31.578 -30.328 -34.469 1 38.31 573 HIS B CA 1
ATOM 8779 C C . HIS B 1 573 ? 32.594 -29.312 -33.969 1 38.31 573 HIS B C 1
ATOM 8781 O O . HIS B 1 573 ? 33.344 -28.75 -34.781 1 38.31 573 HIS B O 1
ATOM 8787 N N . ALA B 1 574 ? 32.469 -28.719 -32.781 1 41.22 574 ALA B N 1
ATOM 8788 C CA . ALA B 1 574 ? 33.406 -27.609 -32.625 1 41.22 574 ALA B CA 1
ATOM 8789 C C . ALA B 1 574 ? 34.844 -28.125 -32.406 1 41.22 574 ALA B C 1
ATOM 8791 O O . ALA B 1 574 ? 35.812 -27.359 -32.5 1 41.22 574 ALA B O 1
ATOM 8792 N N . ASN B 1 575 ? 35.062 -29.266 -31.844 1 35.44 575 ASN B N 1
ATOM 8793 C CA . ASN B 1 575 ? 36.469 -29.547 -31.5 1 35.44 575 ASN B CA 1
ATOM 8794 C C . ASN B 1 575 ? 37.25 -30.047 -32.719 1 35.44 575 ASN B C 1
ATOM 8796 O O . ASN B 1 575 ? 38.406 -30.422 -32.594 1 35.44 575 ASN B O 1
ATOM 8800 N N . THR B 1 576 ? 36.562 -30.547 -33.75 1 34.97 576 THR B N 1
ATOM 8801 C CA . THR B 1 576 ? 37.469 -31.141 -34.719 1 34.97 576 THR B CA 1
ATOM 8802 C C . THR B 1 576 ? 38.156 -30.047 -35.531 1 34.97 576 THR B C 1
ATOM 8804 O O . THR B 1 576 ? 38.938 -30.359 -36.438 1 34.97 576 THR B O 1
ATOM 8807 N N . GLY B 1 577 ? 37.719 -28.781 -35.469 1 29.52 577 GLY B N 1
ATOM 8808 C CA . GLY B 1 577 ? 38.5 -27.891 -36.312 1 29.52 577 GLY B CA 1
ATOM 8809 C C . GLY B 1 577 ? 39.812 -27.516 -35.719 1 29.52 577 GLY B C 1
ATOM 8810 O O . GLY B 1 577 ? 40.594 -26.75 -36.312 1 29.52 577 GLY B O 1
ATOM 8811 N N . SER B 1 578 ? 40.375 -27.953 -34.469 1 25.25 578 SER B N 1
ATOM 8812 C CA . SER B 1 578 ? 41.812 -27.703 -34.5 1 25.25 578 SER B CA 1
ATOM 8813 C C . SER B 1 578 ? 42.531 -28.828 -35.219 1 25.25 578 SER B C 1
ATOM 8815 O O . SER B 1 578 ? 42.156 -30 -35.094 1 25.25 578 SER B O 1
#